Protein 6CBN (pdb70)

Secondary structure (DSSP, 8-state):
--B-S-----B-TTSPBP-EEEEEBTEEEETTS-EEEESSHHHHT-SS-BT-HHHHHHHHHHHTTTT--TTSB-HHHHHHHHHHHHHH-SSEEEEESSHHHHHHHHHHHHHHHHT--EEEEES---S-GGG---SSTTS--TTSEEE-TT-HHHHHHHTTSGGGEEEEEE---TTTS-HHHHHHHHHHHHHHT-EEEEEETTTTTTSSSS-TTTTTT--SEEEE-TTSSTT-S-EEEEE-HHHHGGGGG---TTTT-HHHHHHHHHHHHHHHTTHHHHHHHHHHHHHHHHHHHHHHHTT--EEEEE-SSSEEEEESSHHHHHHHHHHHHHTTEE--TTS-B---TT--HHHHHHHHHHHHHHHHHTGGGTTPPPP-HHHHHHHHHHHHSSPPP----HHHHHHHHHHH-/--B-S-----B-TTSPBPBEEEEEBTEEEETTS-EEEESSHHHHT-SS-BT-HHHHHHHHHHHTTSS--TTS--HHHHHHHHHHHHHH-SSEEEEESSHHHHHHHHHHHHHHHHT--EEEEES---S-GGGSPPSSTTS--TTSEEE-TT-HHHHHHHTSSGGGEEEEEE---TTTS-HHHHHHHHHHHHHHT-EEEEEETTTTTTSSSS-TTTTTT--SEEEE-TTSSTT-S-EEEEE-HHHHGGGGG---TTTT-HHHHHHHHHHHHHHHTTHHHHHHHHHHHHHHHHHHHHHHHTT--EEEEE-SSSEEEEESSHHHHHHHHHHHHHHTEE--TTS-B---TT--HHHHHHHHHHHHHHHHHTGGGTTPPPP-HHHHHHHHHHHHSSPPP----HHHHHHHHHHH-

Organism: Streptomyces fradiae (NCBI:txid1906)

Nearest PDB structures (foldseek):
  6cbn-assembly1_B  TM=1.002E+00  e=9.589E-81  Streptomyces fradiae
  5z8k-assembly1_A  TM=9.926E-01  e=1.689E-56  Micromonospora echinospora
  9au3-assembly1_A  TM=9.387E-01  e=2.713E-37  Micromonospora echinospora
  3fqa-assembly1_B  TM=8.812E-01  e=1.938E-21  Synechococcus elongatus PCC 6301
  6kfr-assembly1_B  TM=8.622E-01  e=2.050E-21  Bacillus subtilis

B-factor: mean 15.84, std 9.08, range [4.84, 74.74]

InterPro domains:
  IPR005814 Aminotransferase class-III [PF00202] (17-131)
  IPR005814 Aminotransferase class-III [PF00202] (166-342)
  IPR015421 Pyridoxal phosphate-dependent transferase, major domain [G3DSA:3.40.640.10] (58-278)
  IPR015422 Pyridoxal phosphate-dependent transferase, small domain [G3DSA:3.90.1150.10] (28-327)
  IPR015424 Pyridoxal phosphate-dependent transferase [SSF53383] (21-371)

Structure (mmCIF, N/CA/C/O backbone):
data_6CBN
#
_entry.id   6CBN
#
_cell.length_a   59.255
_cell.length_b   109.576
_cell.length_c   70.443
_cell.angle_alpha   90.00
_cell.angle_beta   110.50
_cell.angle_gamma   90.00
#
_symmetry.space_group_name_H-M   'P 1 21 1'
#
loop_
_entity.id
_entity.type
_entity.pdbx_description
1 polymer 'Neamine transaminase NeoN'
2 non-polymer '(1R,2R,3S,4R,6S)-4,6-diamino-2-[(3-O-{2-amino-2,6-dideoxy-6-[({3-hydroxy-2-methyl-5-[(phosphonooxy)methyl]pyridin-4-yl}methyl)amino]-alpha-D-glucopyranosyl}-beta-D-ribofuranosyl)oxy]-3-hydroxycyclohexyl 2,6-diamino-2,6-dideoxy-alpha-D-glucopyranoside'
3 non-polymer 1,2-ETHANEDIOL
4 water water
#
loop_
_atom_site.group_PDB
_atom_site.id
_atom_site.type_symbol
_atom_site.label_atom_id
_atom_site.label_alt_id
_atom_site.label_comp_id
_atom_site.label_asym_id
_atom_site.label_entity_id
_atom_site.label_seq_id
_atom_site.pdbx_PDB_ins_code
_atom_site.Cartn_x
_atom_site.Cartn_y
_atom_site.Cartn_z
_atom_site.occupancy
_atom_site.B_iso_or_equiv
_atom_site.auth_seq_id
_atom_site.auth_comp_id
_atom_site.auth_asym_id
_atom_site.auth_atom_id
_atom_site.pdbx_PDB_model_num
ATOM 1 N N . SER A 1 28 ? 16.585 40.400 25.414 1.00 33.30 6 SER A N 1
ATOM 2 C CA . SER A 1 28 ? 15.214 40.623 24.884 1.00 32.46 6 SER A CA 1
ATOM 3 C C . SER A 1 28 ? 15.121 40.115 23.433 1.00 23.02 6 SER A C 1
ATOM 4 O O . SER A 1 28 ? 14.382 40.673 22.613 1.00 26.85 6 SER A O 1
ATOM 7 N N . LEU A 1 29 ? 15.868 39.062 23.115 1.00 18.81 7 LEU A N 1
ATOM 8 C CA . LEU A 1 29 ? 15.511 38.256 21.947 1.00 14.90 7 LEU A CA 1
ATOM 9 C C . LEU A 1 29 ? 14.251 37.453 22.237 1.00 13.01 7 LEU A C 1
ATOM 10 O O . LEU A 1 29 ? 13.555 37.075 21.307 1.00 10.99 7 LEU A O 1
ATOM 15 N N . LEU A 1 30 ? 13.973 37.160 23.494 1.00 12.18 8 LEU A N 1
ATOM 16 C CA . LEU A 1 30 ? 12.909 36.186 23.782 1.00 10.04 8 LEU A CA 1
ATOM 17 C C . LEU A 1 30 ? 11.532 36.806 23.584 1.00 9.83 8 LEU A C 1
ATOM 18 O O . LEU A 1 30 ? 11.250 37.837 24.164 1.00 10.96 8 LEU A O 1
ATOM 23 N N . ALA A 1 31 ? 10.690 36.185 22.732 1.00 10.33 9 ALA A N 1
ATOM 24 C CA . ALA A 1 31 ? 9.364 36.687 22.414 1.00 11.56 9 ALA A CA 1
ATOM 25 C C . ALA A 1 31 ? 8.326 36.350 23.481 1.00 9.81 9 ALA A C 1
ATOM 26 O O . ALA A 1 31 ? 7.271 37.000 23.563 1.00 10.97 9 ALA A O 1
ATOM 28 N N . GLU A 1 32 ? 8.630 35.306 24.240 1.00 9.91 10 GLU A N 1
ATOM 29 C CA . GLU A 1 32 ? 7.761 34.787 25.304 1.00 8.68 10 GLU A CA 1
ATOM 30 C C . GLU A 1 32 ? 8.076 35.494 26.610 1.00 10.70 10 GLU A C 1
ATOM 31 O O . GLU A 1 32 ? 9.109 36.160 26.730 1.00 10.69 10 GLU A O 1
ATOM 37 N N . PHE A 1 33 ? 7.196 35.326 27.588 1.00 9.39 11 PHE A N 1
ATOM 38 C CA . PHE A 1 33 ? 7.474 35.773 28.951 1.00 10.59 11 PHE A CA 1
ATOM 39 C C . PHE A 1 33 ? 7.303 34.616 29.912 1.00 9.19 11 PHE A C 1
ATOM 40 O O . PHE A 1 33 ? 6.227 34.381 30.474 1.00 11.61 11 PHE A O 1
ATOM 48 N N . PRO A 1 34 ? 8.349 33.830 30.059 1.00 8.74 12 PRO A N 1
ATOM 49 C CA . PRO A 1 34 ? 8.252 32.639 30.863 1.00 9.22 12 PRO A CA 1
ATOM 50 C C . PRO A 1 34 ? 8.077 32.968 32.340 1.00 10.54 12 PRO A C 1
ATOM 51 O O . PRO A 1 34 ? 8.739 33.866 32.880 1.00 11.77 12 PRO A O 1
ATOM 55 N N . THR A 1 35 ? 7.254 32.201 33.022 1.00 10.15 13 THR A N 1
ATOM 56 C CA . THR A 1 35 ? 7.219 32.299 34.479 1.00 11.29 13 THR A CA 1
ATOM 57 C C . THR A 1 35 ? 8.489 31.687 35.065 1.00 10.40 13 THR A C 1
ATOM 58 O O . THR A 1 35 ? 8.850 30.537 34.801 1.00 10.73 13 THR A O 1
ATOM 62 N N . CYS A 1 36 ? 9.201 32.456 35.880 1.00 11.31 14 CYS A N 1
ATOM 63 C CA . CYS A 1 36 ? 10.440 31.967 36.456 1.00 11.65 14 CYS A CA 1
ATOM 64 C C . CYS A 1 36 ? 10.837 32.895 37.599 1.00 10.17 14 CYS A C 1
ATOM 65 O O . CYS A 1 36 ? 10.323 34.005 37.700 1.00 11.17 14 CYS A O 1
ATOM 68 N N . PRO A 1 37 ? 11.796 32.427 38.405 1.00 11.39 15 PRO A N 1
ATOM 69 C CA . PRO A 1 37 ? 12.269 33.324 39.459 1.00 11.35 15 PRO A CA 1
ATOM 70 C C . PRO A 1 37 ? 12.901 34.565 38.845 1.00 11.43 15 PRO A C 1
ATOM 71 O O . PRO A 1 37 ? 13.761 34.446 37.955 1.00 12.37 15 PRO A O 1
ATOM 75 N N . ARG A 1 38 ? 12.485 35.717 39.338 1.00 11.93 16 ARG A N 1
ATOM 76 C CA . ARG A 1 38 ? 12.943 37.006 38.861 1.00 12.24 16 ARG A CA 1
ATOM 77 C C . ARG A 1 38 ? 13.371 37.921 40.017 1.00 16.75 16 ARG A C 1
ATOM 78 O O . ARG A 1 38 ? 12.849 37.830 41.131 1.00 14.84 16 ARG A O 1
ATOM 86 N N . ASP A 1 39 ? 14.376 38.754 39.758 1.00 15.64 17 ASP A N 1
ATOM 87 C CA . ASP A 1 39 ? 14.872 39.682 40.778 1.00 17.39 17 ASP A CA 1
ATOM 88 C C . ASP A 1 39 ? 14.032 40.934 40.868 1.00 20.52 17 ASP A C 1
ATOM 89 O O . ASP A 1 39 ? 12.985 41.042 40.252 1.00 20.17 17 ASP A O 1
ATOM 94 N N . GLU A 1 40 ? 14.488 41.886 41.680 1.00 26.71 18 GLU A N 1
ATOM 95 C CA . GLU A 1 40 ? 13.747 43.103 41.939 1.00 30.29 18 GLU A CA 1
ATOM 96 C C . GLU A 1 40 ? 13.606 44.016 40.724 1.00 27.89 18 GLU A C 1
ATOM 97 O O . GLU A 1 40 ? 12.714 44.859 40.665 1.00 29.87 18 GLU A O 1
ATOM 103 N N . LYS A 1 41 ? 14.439 43.825 39.710 1.00 27.04 19 LYS A N 1
ATOM 104 C CA . LYS A 1 41 ? 14.216 44.523 38.439 1.00 25.04 19 LYS A CA 1
ATOM 105 C C . LYS A 1 41 ? 13.447 43.675 37.398 1.00 23.04 19 LYS A C 1
ATOM 106 O O . LYS A 1 41 ? 13.292 44.052 36.233 1.00 20.92 19 LYS A O 1
ATOM 112 N N . ASP A 1 42 ? 12.917 42.549 37.860 1.00 22.37 20 ASP A N 1
ATOM 113 C CA . ASP A 1 42 ? 12.131 41.637 37.012 1.00 22.06 20 ASP A CA 1
ATOM 114 C C . ASP A 1 42 ? 12.984 40.908 35.984 1.00 19.54 20 ASP A C 1
ATOM 115 O O . ASP A 1 42 ? 12.455 40.322 35.024 1.00 21.58 20 ASP A O 1
ATOM 120 N N . ARG A 1 43 ? 14.286 40.894 36.223 1.00 17.47 21 ARG A N 1
ATOM 121 C CA . ARG A 1 43 ? 15.229 40.078 35.465 1.00 19.31 21 ARG A CA 1
ATOM 122 C C . ARG A 1 43 ? 15.261 38.631 35.944 1.00 16.80 21 ARG A C 1
ATOM 123 O O . ARG A 1 43 ? 15.403 38.369 37.137 1.00 14.79 21 ARG A O 1
ATOM 131 N N . PRO A 1 44 ? 15.203 37.663 35.013 1.00 15.46 22 PRO A N 1
ATOM 132 C CA . PRO A 1 44 ? 15.281 36.296 35.469 1.00 13.07 22 PRO A CA 1
ATOM 133 C C . PRO A 1 44 ? 16.561 36.040 36.275 1.00 13.18 22 PRO A C 1
ATOM 134 O O . PRO A 1 44 ? 17.655 36.509 35.892 1.00 15.77 22 PRO A O 1
ATOM 138 N N . ARG A 1 45 ? 16.423 35.313 37.374 1.00 11.46 23 ARG A N 1
ATOM 139 C CA . ARG A 1 45 ? 17.576 34.803 38.108 1.00 12.67 23 ARG A CA 1
ATOM 140 C C . ARG A 1 45 ? 18.227 33.721 37.272 1.00 13.48 23 ARG A C 1
ATOM 141 O O . ARG A 1 45 ? 17.565 32.846 36.696 1.00 12.34 23 ARG A O 1
ATOM 149 N N . VAL A 1 46 ? 19.553 33.734 37.215 1.00 12.85 24 VAL A N 1
ATOM 150 C CA . VAL A 1 46 ? 20.268 32.760 36.399 1.00 13.14 24 VAL A CA 1
ATOM 151 C C . VAL A 1 46 ? 20.907 31.719 37.285 1.00 15.89 24 VAL A C 1
ATOM 152 O O . VAL A 1 46 ? 21.763 32.047 38.123 1.00 18.04 24 VAL A O 1
ATOM 156 N N . PHE A 1 47 ? 20.496 30.469 37.131 1.00 12.32 25 PHE A N 1
ATOM 157 C CA . PHE A 1 47 ? 20.918 29.376 38.005 1.00 13.51 25 PHE A CA 1
ATOM 158 C C . PHE A 1 47 ? 21.883 28.552 37.175 1.00 15.98 25 PHE A C 1
ATOM 159 O O . PHE A 1 47 ? 21.635 28.292 35.986 1.00 17.96 25 PHE A O 1
ATOM 167 N N . THR A 1 48 ? 23.016 28.180 37.775 1.00 13.18 26 THR A N 1
ATOM 168 C CA . THR A 1 48 ? 24.040 27.400 37.086 1.00 14.07 26 THR A CA 1
ATOM 169 C C . THR A 1 48 ? 23.940 25.908 37.324 1.00 14.75 26 THR A C 1
ATOM 170 O O . THR A 1 48 ? 24.406 25.109 36.508 1.00 16.15 26 THR A O 1
ATOM 174 N N . ALA A 1 49 ? 23.358 25.495 38.454 1.00 12.62 27 ALA A N 1
ATOM 175 C CA . ALA A 1 49 ? 23.387 24.127 38.873 1.00 14.48 27 ALA A CA 1
ATOM 176 C C . ALA A 1 49 ? 22.368 23.927 40.010 1.00 13.06 27 ALA A C 1
ATOM 177 O O . ALA A 1 49 ? 21.937 24.911 40.651 1.00 13.58 27 ALA A O 1
ATOM 179 N N . ALA A 1 50 ? 21.991 22.674 40.199 1.00 14.55 28 ALA A N 1
ATOM 180 C CA . ALA A 1 50 ? 21.103 22.278 41.284 1.00 14.69 28 ALA A CA 1
ATOM 181 C C . ALA A 1 50 ? 21.398 20.862 41.748 1.00 15.06 28 ALA A C 1
ATOM 182 O O . ALA A 1 50 ? 21.977 20.054 41.047 1.00 19.54 28 ALA A O 1
ATOM 184 N N . SER A 1 51 ? 21.026 20.577 42.976 1.00 14.25 29 SER A N 1
ATOM 185 C CA . SER A 1 51 ? 21.323 19.292 43.555 1.00 17.04 29 SER A CA 1
ATOM 186 C C . SER A 1 51 ? 20.300 19.103 44.662 1.00 16.07 29 SER A C 1
ATOM 187 O O . SER A 1 51 ? 20.292 19.843 45.649 1.00 16.76 29 SER A O 1
ATOM 190 N N . GLY A 1 52 ? 19.381 18.173 44.471 1.00 13.78 30 GLY A N 1
ATOM 191 C CA . GLY A 1 52 ? 18.343 17.948 45.477 1.00 13.41 30 GLY A CA 1
ATOM 192 C C . GLY A 1 52 ? 17.453 19.135 45.719 1.00 14.76 30 GLY A C 1
ATOM 193 O O . GLY A 1 52 ? 16.701 19.537 44.821 1.00 13.06 30 GLY A O 1
ATOM 194 N N . ALA A 1 53 ? 17.529 19.730 46.910 1.00 13.45 31 ALA A N 1
ATOM 195 C CA . ALA A 1 53 ? 16.756 20.900 47.243 1.00 12.51 31 ALA A CA 1
ATOM 196 C C . ALA A 1 53 ? 17.489 22.212 47.020 1.00 11.84 31 ALA A C 1
ATOM 197 O O . ALA A 1 53 ? 16.918 23.271 47.218 1.00 13.76 31 ALA A O 1
ATOM 199 N N . TRP A 1 54 ? 18.749 22.145 46.580 1.00 15.21 32 TRP A N 1
ATOM 200 C CA . TRP A 1 54 ? 19.562 23.342 46.489 1.00 13.76 32 TRP A CA 1
ATOM 201 C C . TRP A 1 54 ? 19.809 23.829 45.063 1.00 14.20 32 TRP A C 1
ATOM 202 O O . TRP A 1 54 ? 19.972 23.005 44.149 1.00 15.40 32 TRP A O 1
ATOM 213 N N . LEU A 1 55 ? 19.894 25.141 44.928 1.00 12.85 33 LEU A N 1
ATOM 214 C CA . LEU A 1 55 ? 20.273 25.793 43.666 1.00 14.77 33 LEU A CA 1
ATOM 215 C C . LEU A 1 55 ? 21.518 26.636 43.872 1.00 16.09 33 LEU A C 1
ATOM 216 O O . LEU A 1 55 ? 21.713 27.202 44.948 1.00 14.84 33 LEU A O 1
ATOM 221 N N . THR A 1 56 ? 22.301 26.782 42.803 1.00 14.48 34 THR A N 1
ATOM 222 C CA . THR A 1 56 ? 23.389 27.742 42.773 1.00 15.86 34 THR A CA 1
ATOM 223 C C . THR A 1 56 ? 23.080 28.799 41.739 1.00 12.81 34 THR A C 1
ATOM 224 O O . THR A 1 56 ? 22.822 28.448 40.581 1.00 16.02 34 THR A O 1
ATOM 228 N N . ASP A 1 57 ? 23.066 30.070 42.112 1.00 13.92 35 ASP A N 1
ATOM 229 C CA . ASP A 1 57 ? 22.946 31.129 41.121 1.00 15.27 35 ASP A CA 1
ATOM 230 C C . ASP A 1 57 ? 24.287 31.633 40.575 1.00 15.93 35 ASP A C 1
ATOM 231 O O . ASP A 1 57 ? 25.352 31.165 40.997 1.00 16.57 35 ASP A O 1
ATOM 236 N N . GLU A 1 58 ? 24.194 32.490 39.562 1.00 15.37 36 GLU A N 1
ATOM 237 C CA . GLU A 1 58 ? 25.369 32.940 38.822 1.00 17.89 36 GLU A CA 1
ATOM 238 C C . GLU A 1 58 ? 26.298 33.748 39.707 1.00 21.27 36 GLU A C 1
ATOM 239 O O . GLU A 1 58 ? 27.480 33.814 39.411 1.00 22.92 36 GLU A O 1
ATOM 245 N N . SER A 1 59 ? 25.765 34.355 40.763 1.00 20.14 37 SER A N 1
ATOM 246 C CA A SER A 1 59 ? 26.551 35.111 41.751 0.50 22.49 37 SER A CA 1
ATOM 247 C CA B SER A 1 59 ? 26.604 35.114 41.701 0.50 19.80 37 SER A CA 1
ATOM 248 C C . SER A 1 59 ? 27.267 34.193 42.736 1.00 20.78 37 SER A C 1
ATOM 249 O O . SER A 1 59 ? 28.078 34.644 43.544 1.00 25.93 37 SER A O 1
ATOM 254 N N . GLY A 1 60 ? 26.962 32.910 42.719 1.00 17.20 38 GLY A N 1
ATOM 255 C CA . GLY A 1 60 ? 27.433 31.975 43.731 1.00 16.25 38 GLY A CA 1
ATOM 256 C C . GLY A 1 60 ? 26.570 31.789 44.979 1.00 16.64 38 GLY A C 1
ATOM 257 O O . GLY A 1 60 ? 26.902 30.989 45.857 1.00 19.76 38 GLY A O 1
ATOM 258 N N . PHE A 1 61 ? 25.463 32.516 45.023 1.00 16.73 39 PHE A N 1
ATOM 259 C CA . PHE A 1 61 ? 24.489 32.440 46.098 1.00 19.70 39 PHE A CA 1
ATOM 260 C C . PHE A 1 61 ? 23.737 31.113 46.035 1.00 20.64 39 PHE A C 1
ATOM 261 O O . PHE A 1 61 ? 23.383 30.636 44.941 1.00 18.61 39 PHE A O 1
ATOM 269 N N . ARG A 1 62 ? 23.555 30.496 47.197 1.00 20.89 40 ARG A N 1
ATOM 270 C CA . ARG A 1 62 ? 22.990 29.161 47.315 1.00 22.77 40 ARG A CA 1
ATOM 271 C C . ARG A 1 62 ? 21.579 29.261 47.885 1.00 20.68 40 ARG A C 1
ATOM 272 O O . ARG A 1 62 ? 21.352 29.885 48.912 1.00 20.33 40 ARG A O 1
ATOM 280 N N . TRP A 1 63 ? 20.630 28.589 47.241 1.00 15.41 41 TRP A N 1
ATOM 281 C CA . TRP A 1 63 ? 19.206 28.732 47.558 1.00 14.47 41 TRP A CA 1
ATOM 282 C C . TRP A 1 63 ? 18.627 27.373 47.906 1.00 12.14 41 TRP A C 1
ATOM 283 O O . TRP A 1 63 ? 18.997 26.369 47.339 1.00 12.51 41 TRP A O 1
ATOM 294 N N . ILE A 1 64 ? 17.657 27.378 48.820 1.00 12.11 42 ILE A N 1
ATOM 295 C CA . ILE A 1 64 ? 16.778 26.237 49.002 1.00 13.73 42 ILE A CA 1
ATOM 296 C C . ILE A 1 64 ? 15.491 26.505 48.214 1.00 11.32 42 ILE A C 1
ATOM 297 O O . ILE A 1 64 ? 14.851 27.540 48.373 1.00 12.85 42 ILE A O 1
ATOM 302 N N . ASP A 1 65 ? 15.197 25.548 47.339 1.00 12.01 43 ASP A N 1
ATOM 303 C CA . ASP A 1 65 ? 14.103 25.643 46.357 1.00 12.78 43 ASP A CA 1
ATOM 304 C C . ASP A 1 65 ? 12.774 25.076 46.879 1.00 8.85 43 ASP A C 1
ATOM 305 O O . ASP A 1 65 ? 12.646 23.865 47.130 1.00 12.97 43 ASP A O 1
ATOM 310 N N . PHE A 1 66 ? 11.807 25.975 46.989 1.00 11.12 44 PHE A N 1
ATOM 311 C CA . PHE A 1 66 ? 10.376 25.665 47.255 1.00 10.67 44 PHE A CA 1
ATOM 312 C C . PHE A 1 66 ? 9.520 25.805 45.986 1.00 12.88 44 PHE A C 1
ATOM 313 O O . PHE A 1 66 ? 8.299 25.553 46.012 1.00 11.73 44 PHE A O 1
ATOM 321 N N . ASP A 1 67 ? 10.143 26.243 44.887 1.00 11.44 45 ASP A N 1
ATOM 322 C CA . ASP A 1 67 ? 9.435 26.498 43.613 1.00 11.74 45 ASP A CA 1
ATOM 323 C C . ASP A 1 67 ? 9.474 25.200 42.821 1.00 10.20 45 ASP A C 1
ATOM 324 O O . ASP A 1 67 ? 8.428 24.627 42.544 1.00 10.31 45 ASP A O 1
ATOM 329 N N . ASN A 1 68 ? 10.659 24.646 42.571 1.00 8.49 46 ASN A N 1
ATOM 330 C CA . ASN A 1 68 ? 10.787 23.293 42.064 1.00 9.16 46 ASN A CA 1
ATOM 331 C C . ASN A 1 68 ? 10.103 23.156 40.715 1.00 10.60 46 ASN A C 1
ATOM 332 O O . ASN A 1 68 ? 9.342 22.211 40.486 1.00 9.89 46 ASN A O 1
ATOM 337 N N . ALA A 1 69 ? 10.445 24.079 39.824 1.00 9.96 47 ALA A N 1
ATOM 338 C CA . ALA A 1 69 ? 9.773 24.186 38.505 1.00 11.19 47 ALA A CA 1
ATOM 339 C C . ALA A 1 69 ? 8.260 24.078 38.689 1.00 11.70 47 ALA A C 1
ATOM 340 O O . ALA A 1 69 ? 7.543 23.245 38.055 1.00 11.28 47 ALA A O 1
ATOM 342 N N . ARG A 1 70 ? 7.787 24.927 39.582 1.00 12.82 48 ARG A N 1
ATOM 343 C CA . ARG A 1 70 ? 6.364 25.062 39.889 1.00 15.03 48 ARG A CA 1
ATOM 344 C C . ARG A 1 70 ? 5.730 23.748 40.310 1.00 13.73 48 ARG A C 1
ATOM 345 O O . ARG A 1 70 ? 4.561 23.494 39.988 1.00 13.90 48 ARG A O 1
ATOM 353 N N . GLY A 1 71 ? 6.471 22.932 41.047 1.00 11.05 49 GLY A N 1
ATOM 354 C CA . GLY A 1 71 ? 5.942 21.690 41.535 1.00 11.09 49 GLY A CA 1
ATOM 355 C C . GLY A 1 71 ? 6.141 20.481 40.643 1.00 11.30 49 GLY A C 1
ATOM 356 O O . GLY A 1 71 ? 5.605 19.409 40.935 1.00 14.40 49 GLY A O 1
ATOM 357 N N . SER A 1 72 ? 6.897 20.617 39.549 1.00 11.07 50 SER A N 1
ATOM 358 C CA . SER A 1 72 ? 7.220 19.489 38.702 1.00 10.35 50 SER A CA 1
ATOM 359 C C . SER A 1 72 ? 8.506 18.757 39.044 1.00 11.98 50 SER A C 1
ATOM 360 O O . SER A 1 72 ? 8.770 17.687 38.514 1.00 13.96 50 SER A O 1
ATOM 363 N N . ILE A 1 73 ? 9.247 19.242 40.049 1.00 11.99 51 ILE A N 1
ATOM 364 C CA . ILE A 1 73 ? 10.389 18.511 40.577 1.00 12.30 51 ILE A CA 1
ATOM 365 C C . ILE A 1 73 ? 9.971 17.849 41.884 1.00 11.88 51 ILE A C 1
ATOM 366 O O . ILE A 1 73 ? 10.138 18.420 42.985 1.00 13.90 51 ILE A O 1
ATOM 371 N N . LEU A 1 74 ? 9.333 16.691 41.752 1.00 12.38 52 LEU A N 1
ATOM 372 C CA . LEU A 1 74 ? 8.765 16.006 42.918 1.00 12.66 52 LEU A CA 1
ATOM 373 C C . LEU A 1 74 ? 9.885 15.286 43.668 1.00 12.42 52 LEU A C 1
ATOM 374 O O . LEU A 1 74 ? 9.856 15.189 44.905 1.00 14.00 52 LEU A O 1
ATOM 379 N N . LEU A 1 75 ? 10.869 14.787 42.947 1.00 13.33 53 LEU A N 1
ATOM 380 C CA . LEU A 1 75 ? 11.917 13.935 43.517 1.00 13.27 53 LEU A CA 1
ATOM 381 C C . LEU A 1 75 ? 13.140 14.699 43.989 1.00 16.09 53 LEU A C 1
ATOM 382 O O . LEU A 1 75 ? 13.789 14.275 44.955 1.00 18.61 53 LEU A O 1
ATOM 387 N N . GLY A 1 76 ? 13.445 15.821 43.358 1.00 11.98 54 GLY A N 1
ATOM 388 C CA . GLY A 1 76 ? 14.678 16.569 43.626 1.00 12.54 54 GLY A CA 1
ATOM 389 C C . GLY A 1 76 ? 15.467 16.812 42.362 1.00 12.36 54 GLY A C 1
ATOM 390 O O . GLY A 1 76 ? 15.436 16.002 41.441 1.00 12.54 54 GLY A O 1
ATOM 391 N N . HIS A 1 77 ? 16.180 17.931 42.325 1.00 10.99 55 HIS A N 1
ATOM 392 C CA . HIS A 1 77 ? 17.019 18.234 41.146 1.00 11.99 55 HIS A CA 1
ATOM 393 C C . HIS A 1 77 ? 18.143 17.242 40.965 1.00 14.26 55 HIS A C 1
ATOM 394 O O . HIS A 1 77 ? 18.826 16.845 41.922 1.00 14.68 55 HIS A O 1
ATOM 401 N N . GLY A 1 78 ? 18.333 16.765 39.743 1.00 14.57 56 GLY A N 1
ATOM 402 C CA . GLY A 1 78 ? 19.394 15.810 39.484 1.00 15.90 56 GLY A CA 1
ATOM 403 C C . GLY A 1 78 ? 19.221 14.468 40.155 1.00 16.50 56 GLY A C 1
ATOM 404 O O . GLY A 1 78 ? 20.201 13.772 40.408 1.00 20.33 56 GLY A O 1
ATOM 405 N N . ASP A 1 79 ? 17.983 14.071 40.431 1.00 13.62 57 ASP A N 1
ATOM 406 C CA . ASP A 1 79 ? 17.724 12.757 40.997 1.00 14.39 57 ASP A CA 1
ATOM 407 C C . ASP A 1 79 ? 18.606 11.685 40.376 1.00 16.80 57 ASP A C 1
ATOM 408 O O . ASP A 1 79 ? 18.555 11.467 39.169 1.00 15.37 57 ASP A O 1
ATOM 413 N N . PRO A 1 80 ? 19.441 11.008 41.184 1.00 17.79 58 PRO A N 1
ATOM 414 C CA . PRO A 1 80 ? 20.412 10.117 40.557 1.00 17.59 58 PRO A CA 1
ATOM 415 C C . PRO A 1 80 ? 19.850 8.999 39.715 1.00 16.10 58 PRO A C 1
ATOM 416 O O . PRO A 1 80 ? 20.413 8.670 38.665 1.00 17.34 58 PRO A O 1
ATOM 420 N N . VAL A 1 81 ? 18.752 8.383 40.145 1.00 15.14 59 VAL A N 1
ATOM 421 C CA . VAL A 1 81 ? 18.191 7.255 39.435 1.00 15.83 59 VAL A CA 1
ATOM 422 C C . VAL A 1 81 ? 17.573 7.701 38.091 1.00 15.73 59 VAL A C 1
ATOM 423 O O . VAL A 1 81 ? 17.802 7.067 37.062 1.00 15.97 59 VAL A O 1
ATOM 427 N N . VAL A 1 82 ? 16.824 8.804 38.114 1.00 15.72 60 VAL A N 1
ATOM 428 C CA . VAL A 1 82 ? 16.302 9.366 36.866 1.00 13.50 60 VAL A CA 1
ATOM 429 C C . VAL A 1 82 ? 17.508 9.773 36.002 1.00 14.30 60 VAL A C 1
ATOM 430 O O . VAL A 1 82 ? 17.550 9.483 34.803 1.00 13.13 60 VAL A O 1
ATOM 434 N N . ALA A 1 83 ? 18.518 10.423 36.578 1.00 13.41 61 ALA A N 1
ATOM 435 C CA . ALA A 1 83 ? 19.668 10.858 35.768 1.00 13.79 61 ALA A CA 1
ATOM 436 C C . ALA A 1 83 ? 20.368 9.717 35.058 1.00 14.13 61 ALA A C 1
ATOM 437 O O . ALA A 1 83 ? 20.779 9.824 33.900 1.00 14.52 61 ALA A O 1
ATOM 439 N N . GLU A 1 84 ? 20.539 8.610 35.768 1.00 15.16 62 GLU A N 1
ATOM 440 C CA . GLU A 1 84 ? 21.147 7.430 35.188 1.00 17.21 62 GLU A CA 1
ATOM 441 C C . GLU A 1 84 ? 20.339 6.899 34.022 1.00 13.85 62 GLU A C 1
ATOM 442 O O . GLU A 1 84 ? 20.919 6.550 32.993 1.00 15.07 62 GLU A O 1
ATOM 448 N N . ALA A 1 85 ? 19.020 6.850 34.188 1.00 14.11 63 ALA A N 1
ATOM 449 C CA . ALA A 1 85 ? 18.151 6.355 33.120 1.00 14.27 63 ALA A CA 1
ATOM 450 C C . ALA A 1 85 ? 18.169 7.271 31.888 1.00 12.56 63 ALA A C 1
ATOM 451 O O . ALA A 1 85 ? 18.233 6.786 30.758 1.00 11.91 63 ALA A O 1
ATOM 453 N N . VAL A 1 86 ? 18.160 8.572 32.142 1.00 12.40 64 VAL A N 1
ATOM 454 C CA . VAL A 1 86 ? 18.273 9.571 31.079 1.00 11.02 64 VAL A CA 1
ATOM 455 C C . VAL A 1 86 ? 19.586 9.471 30.340 1.00 12.69 64 VAL A C 1
ATOM 456 O O . VAL A 1 86 ? 19.625 9.508 29.107 1.00 11.49 64 VAL A O 1
ATOM 460 N N . ALA A 1 87 ? 20.696 9.367 31.073 1.00 12.01 65 ALA A N 1
ATOM 461 C CA . ALA A 1 87 ? 22.010 9.301 30.429 1.00 12.92 65 ALA A CA 1
ATOM 462 C C . ALA A 1 87 ? 22.104 8.082 29.540 1.00 11.07 65 ALA A C 1
ATOM 463 O O . ALA A 1 87 ? 22.581 8.135 28.401 1.00 14.11 65 ALA A O 1
ATOM 465 N N . ARG A 1 88 ? 21.645 6.958 30.056 1.00 13.38 66 ARG A N 1
ATOM 466 C CA . ARG A 1 88 ? 21.684 5.735 29.298 1.00 14.45 66 ARG A CA 1
ATOM 467 C C . ARG A 1 88 ? 20.837 5.866 28.016 1.00 13.88 66 ARG A C 1
ATOM 468 O O . ARG A 1 88 ? 21.286 5.545 26.920 1.00 13.69 66 ARG A O 1
ATOM 476 N N . ALA A 1 89 ? 19.605 6.350 28.166 1.00 12.46 67 ALA A N 1
ATOM 477 C CA . ALA A 1 89 ? 18.723 6.472 27.008 1.00 11.64 67 ALA A CA 1
ATOM 478 C C . ALA A 1 89 ? 19.286 7.426 25.939 1.00 11.31 67 ALA A C 1
ATOM 479 O O . ALA A 1 89 ? 19.045 7.238 24.747 1.00 10.63 67 ALA A O 1
ATOM 481 N N . ALA A 1 90 ? 20.076 8.418 26.363 1.00 10.00 68 ALA A N 1
ATOM 482 C CA . ALA A 1 90 ? 20.658 9.345 25.425 1.00 9.99 68 ALA A CA 1
ATOM 483 C C . ALA A 1 90 ? 21.682 8.693 24.485 1.00 11.25 68 ALA A C 1
ATOM 484 O O . ALA A 1 90 ? 21.963 9.236 23.422 1.00 12.54 68 ALA A O 1
ATOM 486 N N . THR A 1 91 ? 22.217 7.541 24.875 1.00 11.38 69 THR A N 1
ATOM 487 C CA . THR A 1 91 ? 23.246 6.869 24.088 1.00 14.36 69 THR A CA 1
ATOM 488 C C . THR A 1 91 ? 22.637 5.982 22.997 1.00 12.39 69 THR A C 1
ATOM 489 O O . THR A 1 91 ? 23.370 5.484 22.163 1.00 13.63 69 THR A O 1
ATOM 493 N N . GLY A 1 92 ? 21.321 5.753 23.070 1.00 12.60 70 GLY A N 1
ATOM 494 C CA . GLY A 1 92 ? 20.629 4.861 22.161 1.00 12.28 70 GLY A CA 1
ATOM 495 C C . GLY A 1 92 ? 20.466 3.459 22.683 1.00 13.21 70 GLY A C 1
ATOM 496 O O . GLY A 1 92 ? 19.839 2.646 22.033 1.00 14.89 70 GLY A O 1
ATOM 497 N N . ALA A 1 93 ? 20.970 3.192 23.897 1.00 12.93 71 ALA A N 1
ATOM 498 C CA . ALA A 1 93 ? 20.890 1.838 24.446 1.00 14.51 71 ALA A CA 1
ATOM 499 C C . ALA A 1 93 ? 19.494 1.356 24.817 1.00 13.68 71 ALA A C 1
ATOM 500 O O . ALA A 1 93 ? 19.276 0.152 24.997 1.00 15.78 71 ALA A O 1
ATOM 502 N N . ASP A 1 94 ? 18.505 2.252 24.911 1.00 12.88 72 ASP A N 1
ATOM 503 C CA . ASP A 1 94 ? 17.137 1.884 25.293 1.00 16.03 72 ASP A CA 1
ATOM 504 C C . ASP A 1 94 ? 16.121 2.075 24.170 1.00 17.40 72 ASP A C 1
ATOM 505 O O . ASP A 1 94 ? 14.916 2.036 24.388 1.00 21.85 72 ASP A O 1
ATOM 510 N N . GLY A 1 95 ? 16.604 2.236 22.970 1.00 15.72 73 GLY A N 1
ATOM 511 C CA . GLY A 1 95 ? 15.687 2.485 21.873 1.00 16.55 73 GLY A CA 1
ATOM 512 C C . GLY A 1 95 ? 15.962 3.799 21.212 1.00 13.36 73 GLY A C 1
ATOM 513 O O . GLY A 1 95 ? 16.943 4.493 21.496 1.00 12.90 73 GLY A O 1
ATOM 514 N N . THR A 1 96 ? 15.071 4.135 20.280 1.00 12.57 74 THR A N 1
ATOM 515 C CA . THR A 1 96 ? 15.340 5.167 19.302 1.00 12.44 74 THR A CA 1
ATOM 516 C C . THR A 1 96 ? 14.127 6.065 19.167 1.00 10.61 74 THR A C 1
ATOM 517 O O . THR A 1 96 ? 12.982 5.632 19.333 1.00 10.18 74 THR A O 1
ATOM 521 N N . ALA A 1 97 ? 14.381 7.318 18.837 1.00 11.29 75 ALA A N 1
ATOM 522 C CA . ALA A 1 97 ? 13.298 8.233 18.489 1.00 10.63 75 ALA A CA 1
ATOM 523 C C . ALA A 1 97 ? 12.578 7.856 17.198 1.00 8.55 75 ALA A C 1
ATOM 524 O O . ALA A 1 97 ? 11.489 8.349 16.940 1.00 9.92 75 ALA A O 1
ATOM 526 N N . THR A 1 98 ? 13.133 6.942 16.412 1.00 8.44 76 THR A N 1
ATOM 527 C CA . THR A 1 98 ? 12.476 6.542 15.188 1.00 8.49 76 THR A CA 1
ATOM 528 C C . THR A 1 98 ? 11.194 5.723 15.446 1.00 9.85 76 THR A C 1
ATOM 529 O O . THR A 1 98 ? 10.257 5.796 14.636 1.00 9.31 76 THR A O 1
ATOM 533 N N . GLY A 1 99 ? 11.078 4.998 16.558 1.00 8.34 77 GLY A N 1
ATOM 534 C CA . GLY A 1 99 ? 9.829 4.274 16.742 1.00 9.53 77 GLY A CA 1
ATOM 535 C C . GLY A 1 99 ? 9.735 3.575 18.083 1.00 10.39 77 GLY A C 1
ATOM 536 O O . GLY A 1 99 ? 10.436 3.905 19.025 1.00 8.96 77 GLY A O 1
ATOM 537 N N . TRP A 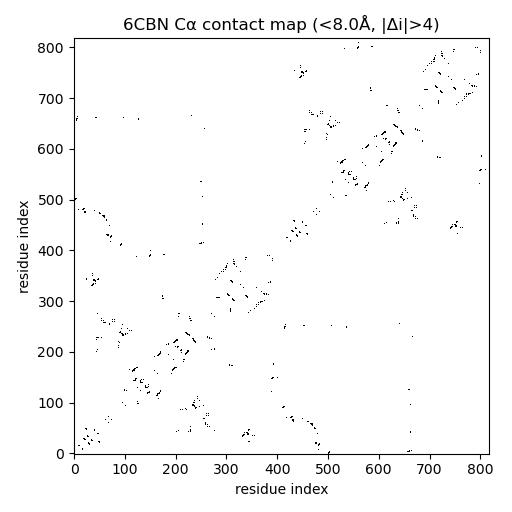1 100 ? 8.828 2.606 18.139 1.00 10.30 78 TRP A N 1
ATOM 538 C CA . TRP A 1 100 ? 8.349 2.053 19.398 1.00 10.30 78 TRP A CA 1
ATOM 539 C C . TRP A 1 100 ? 9.479 1.379 20.162 1.00 10.52 78 TRP A C 1
ATOM 540 O O . TRP A 1 100 ? 10.386 0.799 19.575 1.00 10.47 78 TRP A O 1
ATOM 551 N N . SER A 1 101 ? 9.367 1.458 21.486 1.00 11.01 79 SER A N 1
ATOM 552 C CA . SER A 1 101 ? 10.248 0.730 22.396 1.00 13.27 79 SER A CA 1
ATOM 553 C C . SER A 1 101 ? 9.401 0.247 23.540 1.00 13.02 79 SER A C 1
ATOM 554 O O . SER A 1 101 ? 8.304 0.738 23.759 1.00 10.93 79 SER A O 1
ATOM 557 N N . ARG A 1 102 ? 9.896 -0.747 24.265 1.00 13.56 80 ARG A N 1
ATOM 558 C CA . ARG A 1 102 ? 9.075 -1.302 25.343 1.00 15.84 80 ARG A CA 1
ATOM 559 C C . ARG A 1 102 ? 8.866 -0.312 26.472 1.00 13.80 80 ARG A C 1
ATOM 560 O O . ARG A 1 102 ? 7.908 -0.444 27.217 1.00 14.08 80 ARG A O 1
ATOM 568 N N . ARG A 1 103 ? 9.689 0.732 26.565 1.00 12.94 81 ARG A N 1
ATOM 569 C CA . ARG A 1 103 ? 9.394 1.769 27.532 1.00 14.46 81 ARG A CA 1
ATOM 570 C C . ARG A 1 103 ? 8.104 2.520 27.257 1.00 12.40 81 ARG A C 1
ATOM 571 O O . ARG A 1 103 ? 7.502 3.034 28.176 1.00 14.07 81 ARG A O 1
ATOM 579 N N . VAL A 1 104 ? 7.676 2.565 25.992 1.00 11.14 82 VAL A N 1
ATOM 580 C CA . VAL A 1 104 ? 6.363 3.148 25.698 1.00 10.82 82 VAL A CA 1
ATOM 581 C C . VAL A 1 104 ? 5.280 2.381 26.448 1.00 11.16 82 VAL A C 1
ATOM 582 O O . VAL A 1 104 ? 4.416 2.949 27.108 1.00 11.13 82 VAL A O 1
ATOM 586 N N . ASP A 1 105 ? 5.345 1.060 26.325 1.00 13.02 83 ASP A N 1
ATOM 587 C CA . ASP A 1 105 ? 4.368 0.215 27.002 1.00 13.92 83 ASP A CA 1
ATOM 588 C C . ASP A 1 105 ? 4.418 0.393 28.502 1.00 12.49 83 ASP A C 1
ATOM 589 O O . ASP A 1 105 ? 3.374 0.484 29.135 1.00 12.60 83 ASP A O 1
ATOM 594 N N . ALA A 1 106 ? 5.629 0.528 29.034 1.00 12.51 84 ALA A N 1
ATOM 595 C CA . ALA A 1 106 ? 5.829 0.623 30.469 1.00 14.53 84 ALA A CA 1
ATOM 596 C C . ALA A 1 106 ? 5.201 1.921 30.980 1.00 14.13 84 ALA A C 1
ATOM 597 O O . ALA A 1 106 ? 4.483 1.924 31.970 1.00 14.64 84 ALA A O 1
ATOM 599 N N . VAL A 1 107 ? 5.398 3.019 30.260 1.00 12.48 85 VAL A N 1
ATOM 600 C CA . VAL A 1 107 ? 4.857 4.295 30.717 1.00 12.40 85 VAL A CA 1
ATOM 601 C C . VAL A 1 107 ? 3.325 4.291 30.650 1.00 11.45 85 VAL A C 1
ATOM 602 O O . VAL A 1 107 ? 2.659 4.712 31.591 1.00 10.83 85 VAL A O 1
ATOM 606 N N . LEU A 1 108 ? 2.782 3.814 29.525 1.00 11.37 86 LEU A N 1
ATOM 607 C CA . LEU A 1 108 ? 1.338 3.728 29.395 1.00 10.67 86 LEU A CA 1
ATOM 608 C C . LEU A 1 108 ? 0.721 2.855 30.468 1.00 11.61 86 LEU A C 1
ATOM 609 O O . LEU A 1 108 ? -0.284 3.237 31.074 1.00 11.86 86 LEU A O 1
ATOM 614 N N . GLU A 1 109 ? 1.323 1.686 30.693 1.00 12.88 87 GLU A N 1
ATOM 615 C CA . GLU A 1 109 ? 0.807 0.772 31.699 1.00 13.82 87 GLU A CA 1
ATOM 616 C C . GLU A 1 109 ? 0.880 1.349 33.101 1.00 13.94 87 GLU A C 1
ATOM 617 O O . GLU A 1 109 ? -0.072 1.202 33.862 1.00 14.43 87 GLU A O 1
ATOM 623 N N . ARG A 1 110 ? 1.973 2.029 33.448 1.00 11.83 88 ARG A N 1
ATOM 624 C CA . ARG A 1 110 ? 2.088 2.684 34.756 1.00 12.75 88 ARG A CA 1
ATOM 625 C C . ARG A 1 110 ? 1.028 3.752 34.941 1.00 13.40 88 ARG A C 1
ATOM 626 O O . ARG A 1 110 ? 0.328 3.792 35.959 1.00 13.30 88 ARG A O 1
ATOM 634 N N . LEU A 1 111 ? 0.829 4.589 33.922 1.00 12.30 89 LEU A N 1
ATOM 635 C CA . LEU A 1 111 ? -0.170 5.627 34.064 1.00 10.87 89 LEU A CA 1
ATOM 636 C C . LEU A 1 111 ? -1.575 5.048 34.218 1.00 11.26 89 LEU A C 1
ATOM 637 O O . LEU A 1 111 ? -2.393 5.545 34.986 1.00 11.78 89 LEU A O 1
ATOM 642 N N . HIS A 1 112 ? -1.871 4.025 33.439 1.00 12.52 90 HIS A N 1
ATOM 643 C CA . HIS A 1 112 ? -3.174 3.368 33.512 1.00 13.34 90 HIS A CA 1
ATOM 644 C C . HIS A 1 112 ? -3.450 2.751 34.874 1.00 12.94 90 HIS A C 1
ATOM 645 O O . HIS A 1 112 ? -4.546 2.912 35.439 1.00 14.76 90 HIS A O 1
ATOM 652 N N . ALA A 1 113 ? -2.443 2.089 35.411 1.00 13.37 91 ALA A N 1
ATOM 653 C CA . ALA A 1 113 ? -2.552 1.526 36.757 1.00 14.21 91 ALA A CA 1
ATOM 654 C C . ALA A 1 113 ? -2.781 2.596 37.807 1.00 15.68 91 ALA A C 1
ATOM 655 O O . ALA A 1 113 ? -3.596 2.394 38.715 1.00 17.35 91 ALA A O 1
ATOM 657 N N . LEU A 1 114 ? -2.079 3.732 37.718 1.00 12.47 92 LEU A N 1
ATOM 658 C CA . LEU A 1 114 ? -2.173 4.761 38.729 1.00 12.74 92 LEU A CA 1
ATOM 659 C C . LEU A 1 114 ? -3.467 5.569 38.670 1.00 11.77 92 LEU A C 1
ATOM 660 O O . LEU A 1 114 ? -4.063 5.942 39.697 1.00 13.51 92 LEU A O 1
ATOM 665 N N . CYS A 1 115 ? -3.880 5.882 37.443 1.00 12.29 93 CYS A N 1
ATOM 666 C CA . CYS A 1 115 ? -4.950 6.852 37.232 1.00 12.03 93 CYS A CA 1
ATOM 667 C C . CYS A 1 115 ? -6.282 6.292 36.737 1.00 12.72 93 CYS A C 1
ATOM 668 O O . CYS A 1 115 ? -7.304 6.996 36.798 1.00 13.89 93 CYS A O 1
ATOM 671 N N . GLY A 1 116 ? -6.252 5.077 36.196 1.00 12.95 94 GLY A N 1
ATOM 672 C CA . GLY A 1 116 ? -7.486 4.477 35.735 1.00 14.50 94 GLY A CA 1
ATOM 673 C C . GLY A 1 116 ? -7.873 4.962 34.354 1.00 15.56 94 GLY A C 1
ATOM 674 O O . GLY A 1 116 ? -7.072 5.606 33.649 1.00 14.09 94 GLY A O 1
ATOM 675 N N . GLY A 1 117 ? -9.099 4.617 33.959 1.00 17.90 95 GLY A N 1
ATOM 676 C CA . GLY A 1 117 ? -9.564 4.860 32.605 1.00 19.26 95 GLY A CA 1
ATOM 677 C C . GLY A 1 117 ? -9.308 3.679 31.699 1.00 18.97 95 GLY A C 1
ATOM 678 O O . GLY A 1 117 ? -8.743 2.662 32.129 1.00 20.53 95 GLY A O 1
ATOM 679 N N . GLU A 1 118 ? -9.771 3.793 30.461 1.00 14.51 96 GLU A N 1
ATOM 680 C CA . GLU A 1 118 ? -9.620 2.756 29.450 1.00 14.84 96 GLU A CA 1
ATOM 681 C C . GLU A 1 118 ? -8.408 2.972 28.561 1.00 17.32 96 GLU A C 1
ATOM 682 O O . GLU A 1 118 ? -7.762 2.003 28.152 1.00 16.06 96 GLU A O 1
ATOM 688 N N . VAL A 1 119 ? -8.115 4.242 28.250 1.00 14.71 97 VAL A N 1
ATOM 689 C CA . VAL A 1 119 ? -7.023 4.559 27.345 1.00 12.46 97 VAL A CA 1
ATOM 690 C C . VAL A 1 119 ? -6.164 5.684 27.943 1.00 12.35 97 VAL A C 1
ATOM 691 O O . VAL A 1 119 ? -6.568 6.329 28.909 1.00 12.42 97 VAL A O 1
ATOM 695 N N . VAL A 1 120 ? -4.989 5.848 27.355 1.00 9.71 98 VAL A N 1
ATOM 696 C CA . VAL A 1 120 ? -4.035 6.873 27.784 1.00 9.08 98 VAL A CA 1
ATOM 697 C C . VAL A 1 120 ? -3.418 7.493 26.530 1.00 9.46 98 VAL A C 1
ATOM 698 O O . VAL A 1 120 ? -3.114 6.756 25.575 1.00 11.45 98 VAL A O 1
ATOM 702 N N . GLY A 1 121 ? -3.202 8.809 26.541 1.00 8.32 99 GLY A N 1
ATOM 703 C CA . GLY A 1 121 ? -2.322 9.423 25.544 1.00 8.58 99 GLY A CA 1
ATOM 704 C C . GLY A 1 121 ? -1.227 10.254 26.172 1.00 8.04 99 GLY A C 1
ATOM 705 O O . GLY A 1 121 ? -1.376 10.694 27.317 1.00 8.63 99 GLY A O 1
ATOM 706 N N . LEU A 1 122 ? -0.148 10.451 25.420 1.00 8.00 100 LEU A N 1
ATOM 707 C CA . LEU A 1 122 ? 0.993 11.228 25.881 1.00 8.04 100 LEU A CA 1
ATOM 708 C C . LEU A 1 122 ? 1.130 12.511 25.040 1.00 6.97 100 LEU A C 1
ATOM 709 O O . LEU A 1 122 ? 0.872 12.522 23.848 1.00 7.44 100 LEU A O 1
ATOM 714 N N . PHE A 1 123 ? 1.549 13.581 25.709 1.00 5.88 101 PHE A N 1
ATOM 715 C CA . PHE A 1 123 ? 1.714 14.899 25.095 1.00 6.62 101 PHE A CA 1
ATOM 716 C C . PHE A 1 123 ? 2.990 15.560 25.596 1.00 6.85 101 PHE A C 1
ATOM 717 O O . PHE A 1 123 ? 3.666 15.018 26.479 1.00 7.29 101 PHE A O 1
ATOM 725 N N . ARG A 1 124 ? 3.297 16.736 25.044 1.00 6.35 102 ARG A N 1
ATOM 726 C CA . ARG A 1 124 ? 4.593 17.388 25.314 1.00 6.38 102 ARG A CA 1
ATOM 727 C C . ARG A 1 124 ? 4.529 18.568 26.285 1.00 6.29 102 ARG A C 1
ATOM 728 O O . ARG A 1 124 ? 5.565 19.124 26.626 1.00 6.88 102 ARG A O 1
ATOM 736 N N . SER A 1 125 ? 3.326 18.953 26.718 1.00 6.05 103 SER A N 1
ATOM 737 C CA . SER A 1 125 ? 3.122 19.945 27.770 1.00 5.85 103 SER A CA 1
ATOM 738 C C . SER A 1 125 ? 1.744 19.767 28.402 1.00 5.86 103 SER A C 1
ATOM 739 O O . SER A 1 125 ? 0.851 19.123 27.835 1.00 6.58 103 SER A O 1
ATOM 742 N N . GLY A 1 126 ? 1.537 20.327 29.591 1.00 5.54 104 GLY A N 1
ATOM 743 C CA . GLY A 1 126 ? 0.214 20.311 30.123 1.00 5.64 104 GLY A CA 1
ATOM 744 C C . GLY A 1 126 ? -0.776 21.031 29.224 1.00 5.63 104 GLY A C 1
ATOM 745 O O . GLY A 1 126 ? -1.918 20.614 29.058 1.00 6.28 104 GLY A O 1
ATOM 746 N N . THR A 1 127 ? -0.332 22.152 28.668 1.00 5.69 105 THR A N 1
ATOM 747 C CA . THR A 1 127 ? -1.180 22.974 27.778 1.00 5.80 105 THR A CA 1
ATOM 748 C C . THR A 1 127 ? -1.694 22.095 26.606 1.00 5.49 105 THR A C 1
ATOM 749 O O . THR A 1 127 ? -2.868 22.099 26.245 1.00 5.83 105 THR A O 1
ATOM 753 N N . ALA A 1 128 ? -0.769 21.395 25.987 1.00 6.05 106 ALA A N 1
ATOM 754 C CA . ALA A 1 128 ? -1.141 20.547 24.857 1.00 6.88 106 ALA A CA 1
ATOM 755 C C . ALA A 1 128 ? -2.088 19.434 25.241 1.00 6.98 106 ALA A C 1
ATOM 756 O O . ALA A 1 128 ? -3.035 19.159 24.506 1.00 6.59 106 ALA A O 1
ATOM 758 N N . ALA A 1 129 ? -1.868 18.846 26.410 1.00 6.61 107 ALA A N 1
ATOM 759 C CA . ALA A 1 129 ? -2.691 17.762 26.864 1.00 7.33 107 ALA A CA 1
ATOM 760 C C . ALA A 1 129 ? -4.105 18.218 27.177 1.00 6.41 107 ALA A C 1
ATOM 761 O O . ALA A 1 129 ? -5.052 17.543 26.802 1.00 7.37 107 ALA A O 1
ATOM 763 N N . VAL A 1 130 ? -4.265 19.333 27.907 1.00 6.06 108 VAL A N 1
ATOM 764 C CA . VAL A 1 130 ? -5.595 19.730 28.290 1.00 6.22 108 VAL A CA 1
ATOM 765 C C . VAL A 1 130 ? -6.386 20.183 27.064 1.00 6.32 108 VAL A C 1
ATOM 766 O O . VAL A 1 130 ? -7.557 19.842 26.913 1.00 6.78 108 VAL A O 1
ATOM 770 N N . ARG A 1 131 ? -5.740 20.915 26.159 1.00 6.40 109 ARG A N 1
ATOM 771 C CA . ARG A 1 131 ? -6.403 21.289 24.921 1.00 6.47 109 ARG A CA 1
ATOM 772 C C . ARG A 1 131 ? -6.855 20.058 24.143 1.00 6.36 109 ARG A C 1
ATOM 773 O O . ARG A 1 131 ? -8.017 19.994 23.675 1.00 6.16 109 ARG A O 1
ATOM 781 N N . ALA A 1 132 ? -5.963 19.084 23.984 1.00 6.22 110 ALA A N 1
ATOM 782 C CA . ALA A 1 132 ? -6.362 17.895 23.208 1.00 7.12 110 ALA A CA 1
ATOM 783 C C . ALA A 1 132 ? -7.513 17.147 23.882 1.00 6.98 110 ALA A C 1
ATOM 784 O O . ALA A 1 132 ? -8.437 16.671 23.202 1.00 7.40 110 ALA A O 1
ATOM 786 N N . ALA A 1 133 ? -7.426 17.036 25.203 1.00 6.35 111 ALA A N 1
ATOM 787 C CA . ALA A 1 133 ? -8.477 16.331 25.934 1.00 7.55 111 ALA A CA 1
ATOM 788 C C . ALA A 1 133 ? -9.822 16.962 25.761 1.00 8.05 111 ALA A C 1
ATOM 789 O O . ALA A 1 133 ? -10.800 16.275 25.480 1.00 9.48 111 ALA A O 1
ATOM 791 N N . VAL A 1 134 ? -9.911 18.278 25.936 1.00 7.15 112 VAL A N 1
ATOM 792 C CA . VAL A 1 134 ? -11.226 18.900 25.879 1.00 7.25 112 VAL A CA 1
ATOM 793 C C . VAL A 1 134 ? -11.761 18.987 24.457 1.00 8.11 112 VAL A C 1
ATOM 794 O O . VAL A 1 134 ? -12.988 18.872 24.248 1.00 7.82 112 VAL A O 1
ATOM 798 N N . LEU A 1 135 ? -10.895 19.154 23.459 1.00 7.16 113 LEU A N 1
ATOM 799 C CA . LEU A 1 135 ? -11.371 19.139 22.086 1.00 7.34 113 LEU A CA 1
ATOM 800 C C . LEU A 1 135 ? -11.888 17.744 21.736 1.00 7.25 113 LEU A C 1
ATOM 801 O O . LEU A 1 135 ? -12.873 17.630 20.968 1.00 8.21 113 LEU A O 1
ATOM 806 N N . ALA A 1 136 ? -11.223 16.695 22.223 1.00 7.38 114 ALA A N 1
ATOM 807 C CA . ALA A 1 136 ? -11.712 15.340 21.977 1.00 7.35 114 ALA A CA 1
ATOM 808 C C . ALA A 1 136 ? -13.111 15.162 22.551 1.00 8.31 114 ALA A C 1
ATOM 809 O O . ALA A 1 136 ? -14.010 14.625 21.898 1.00 8.50 114 ALA A O 1
ATOM 811 N N . VAL A 1 137 ? -13.304 15.603 23.779 1.00 7.72 115 VAL A N 1
ATOM 812 C CA . VAL A 1 137 ? -14.621 15.473 24.397 1.00 8.03 115 VAL A CA 1
ATOM 813 C C . VAL A 1 137 ? -15.668 16.291 23.627 1.00 8.14 115 VAL A C 1
ATOM 814 O O . VAL A 1 137 ? -16.812 15.842 23.437 1.00 8.95 115 VAL A O 1
ATOM 818 N N . ARG A 1 138 ? -15.331 17.486 23.174 1.00 9.06 116 ARG A N 1
ATOM 819 C CA A ARG A 1 138 ? -16.278 18.265 22.367 0.50 10.28 116 ARG A CA 1
ATOM 820 C CA B ARG A 1 138 ? -16.254 18.285 22.376 0.50 10.57 116 ARG A CA 1
ATOM 821 C C . ARG A 1 138 ? -16.663 17.527 21.090 1.00 10.81 116 ARG A C 1
ATOM 822 O O . ARG A 1 138 ? -17.835 17.498 20.727 1.00 11.58 116 ARG A O 1
ATOM 837 N N . GLU A 1 139 ? -15.688 16.927 20.413 1.00 10.22 117 GLU A N 1
ATOM 838 C CA . GLU A 1 139 ? -15.975 16.110 19.224 1.00 10.31 117 GLU A CA 1
ATOM 839 C C . GLU A 1 139 ? -16.823 14.892 19.555 1.00 12.03 117 GLU A C 1
ATOM 840 O O . GLU A 1 139 ? -17.811 14.605 18.873 1.00 12.36 117 GLU A O 1
ATOM 846 N N . ALA A 1 140 ? -16.448 14.146 20.589 1.00 11.04 118 ALA A N 1
ATOM 847 C CA . ALA A 1 140 ? -17.200 12.941 20.938 1.00 11.19 118 ALA A CA 1
ATOM 848 C C . ALA A 1 140 ? -18.638 13.243 21.362 1.00 11.69 118 ALA A C 1
ATOM 849 O O . ALA A 1 140 ? -19.524 12.449 21.083 1.00 13.69 118 ALA A O 1
ATOM 851 N N . THR A 1 141 ? -18.878 14.357 22.035 1.00 11.89 119 THR A N 1
ATOM 852 C CA . THR A 1 141 ? -20.223 14.623 22.556 1.00 11.48 119 THR A CA 1
ATOM 853 C C . THR A 1 141 ? -21.046 15.389 21.556 1.00 13.89 119 THR A C 1
ATOM 854 O O . THR A 1 141 ? -22.287 15.445 21.660 1.00 13.17 119 THR A O 1
ATOM 858 N N . GLY A 1 142 ? -20.386 16.020 20.592 1.00 14.06 120 GLY A N 1
ATOM 859 C CA . GLY A 1 142 ? -21.106 16.896 19.669 1.00 14.23 120 GLY A CA 1
ATOM 860 C C . GLY A 1 142 ? -21.633 18.191 20.275 1.00 13.36 120 GLY A C 1
ATOM 861 O O . GLY A 1 142 ? -22.481 18.860 19.684 1.00 15.97 120 GLY A O 1
ATOM 862 N N . ARG A 1 143 ? -21.122 18.589 21.442 1.00 11.28 121 ARG A N 1
ATOM 863 C CA . ARG A 1 143 ? -21.619 19.793 22.114 1.00 11.60 121 ARG A CA 1
ATOM 864 C C . ARG A 1 143 ? -20.583 20.896 22.169 1.00 12.33 121 ARG A C 1
ATOM 865 O O . ARG A 1 143 ? -19.396 20.611 22.232 1.00 13.66 121 ARG A O 1
ATOM 873 N N . PRO A 1 144 ? -21.010 22.161 22.140 1.00 11.21 122 PRO A N 1
ATOM 874 C CA . PRO A 1 144 ? -20.098 23.274 21.877 1.00 11.84 122 PRO A CA 1
ATOM 875 C C . PRO A 1 144 ? -19.351 23.886 23.041 1.00 12.22 122 PRO A C 1
ATOM 876 O O . PRO A 1 144 ? -18.259 24.425 22.825 1.00 12.17 122 PRO A O 1
ATOM 880 N N . LEU A 1 145 ? -19.929 23.888 24.241 1.00 11.36 123 LEU A N 1
ATOM 881 C CA . LEU A 1 145 ? -19.348 24.688 25.331 1.00 11.50 123 LEU A CA 1
ATOM 882 C C . LEU A 1 145 ? -18.504 23.871 26.285 1.00 9.98 123 LEU A C 1
ATOM 883 O O . LEU A 1 145 ? -18.787 22.703 26.567 1.00 10.80 123 LEU A O 1
ATOM 888 N N . LEU A 1 146 ? -17.474 24.528 26.804 1.00 9.73 124 LEU A N 1
ATOM 889 C CA . LEU A 1 146 ? -16.694 23.988 27.919 1.00 9.15 124 LEU A CA 1
ATOM 890 C C . LEU A 1 146 ? -16.887 24.941 29.078 1.00 9.26 124 LEU A C 1
ATOM 891 O O . LEU A 1 146 ? -16.677 26.145 28.933 1.00 11.69 124 LEU A O 1
ATOM 896 N N . LEU A 1 147 ? -17.249 24.403 30.243 1.00 8.85 125 LEU A N 1
ATOM 897 C CA . LEU A 1 147 ? -17.328 25.210 31.439 1.00 9.32 125 LEU A CA 1
ATOM 898 C C . LEU A 1 147 ? -16.074 24.963 32.265 1.00 8.43 125 LEU A C 1
ATOM 899 O O . LEU A 1 147 ? -15.765 23.825 32.552 1.00 10.77 125 LEU A O 1
ATOM 904 N N . SER A 1 148 ? -15.369 26.018 32.661 1.00 8.32 126 SER A N 1
ATOM 905 C CA . SER A 1 148 ? -14.025 25.876 33.191 1.00 7.68 126 SER A CA 1
ATOM 906 C C . SER A 1 148 ? -13.813 26.549 34.543 1.00 9.01 126 SER A C 1
ATOM 907 O O . SER A 1 148 ? -14.324 27.645 34.776 1.00 8.67 126 SER A O 1
ATOM 910 N N . ALA A 1 149 ? -13.002 25.924 35.393 1.00 7.59 127 ALA A N 1
ATOM 911 C CA . ALA A 1 149 ? -12.461 26.618 36.550 1.00 8.62 127 ALA A CA 1
ATOM 912 C C . ALA A 1 149 ? -10.988 26.306 36.655 1.00 7.23 127 ALA A C 1
ATOM 913 O O . ALA A 1 149 ? -10.578 25.156 36.519 1.00 7.35 127 ALA A O 1
ATOM 915 N N . GLY A 1 150 ? -10.224 27.365 36.864 1.00 7.92 128 GLY A N 1
ATOM 916 C CA . GLY A 1 150 ? -8.800 27.253 37.008 1.00 7.94 128 GLY A CA 1
ATOM 917 C C . GLY A 1 150 ? -7.989 27.473 35.748 1.00 8.06 128 GLY A C 1
ATOM 918 O O . GLY A 1 150 ? -8.515 27.877 34.722 1.00 9.28 128 GLY A O 1
ATOM 919 N N . TYR A 1 151 ? -6.687 27.260 35.882 1.00 7.46 129 TYR A N 1
ATOM 920 C CA . TYR A 1 151 ? -5.727 27.469 34.778 1.00 7.23 129 TYR A CA 1
ATOM 921 C C . TYR A 1 151 ? -5.542 26.177 34.032 1.00 6.94 129 TYR A C 1
ATOM 922 O O . TYR A 1 151 ? -5.391 25.134 34.661 1.00 7.43 129 TYR A O 1
ATOM 931 N N . HIS A 1 152 ? -5.471 26.247 32.703 1.00 6.82 130 HIS A N 1
ATOM 932 C CA . HIS A 1 152 ? -5.343 25.083 31.842 1.00 6.99 130 HIS A CA 1
ATOM 933 C C . HIS A 1 152 ? -4.194 25.203 30.863 1.00 7.31 130 HIS A C 1
ATOM 934 O O . HIS A 1 152 ? -4.011 24.311 30.019 1.00 8.32 130 HIS A O 1
ATOM 941 N N . GLY A 1 153 ? -3.383 26.232 31.039 1.00 6.55 131 GLY A N 1
ATOM 942 C CA . GLY A 1 153 ? -2.206 26.429 30.188 1.00 6.56 131 GLY A CA 1
ATOM 943 C C . GLY A 1 153 ? -2.313 27.691 29.340 1.00 6.41 131 GLY A C 1
ATOM 944 O O . GLY A 1 153 ? -3.244 28.490 29.482 1.00 6.30 131 GLY A O 1
ATOM 945 N N . TYR A 1 154 ? -1.305 27.871 28.471 1.00 7.18 132 TYR A N 1
ATOM 946 C CA . TYR A 1 154 ? -1.109 29.169 27.847 1.00 6.64 132 TYR A CA 1
ATOM 947 C C . TYR A 1 154 ? -1.927 29.371 26.579 1.00 6.86 132 TYR A C 1
ATOM 948 O O . TYR A 1 154 ? -1.972 30.472 26.050 1.00 7.31 132 TYR A O 1
ATOM 957 N N . ASP A 1 155 ? -2.560 28.325 26.070 1.00 6.27 133 ASP A N 1
ATOM 958 C CA . ASP A 1 155 ? -3.173 28.408 24.745 1.00 6.44 133 ASP A CA 1
ATOM 959 C C . ASP A 1 155 ? -4.250 29.497 24.731 1.00 6.98 133 ASP A C 1
ATOM 960 O O . ASP A 1 155 ? -5.030 29.610 25.682 1.00 6.27 133 ASP A O 1
ATOM 965 N N . PRO A 1 156 ? -4.423 30.200 23.586 1.00 6.26 134 PRO A N 1
ATOM 966 C CA . PRO A 1 156 ? -5.455 31.231 23.504 1.00 6.99 134 PRO A CA 1
ATOM 967 C C . PRO A 1 156 ? -6.880 30.748 23.696 1.00 6.92 134 PRO A C 1
ATOM 968 O O . PRO A 1 156 ? -7.775 31.574 23.950 1.00 8.40 134 PRO A O 1
ATOM 972 N N . MET A 1 157 ? -7.136 29.445 23.588 1.00 6.96 135 MET A N 1
ATOM 973 C CA . MET A 1 157 ? -8.497 28.964 23.797 1.00 7.56 135 MET A CA 1
ATOM 974 C C . MET A 1 157 ? -9.015 29.252 25.191 1.00 8.57 135 MET A C 1
ATOM 975 O O . MET A 1 157 ? -10.247 29.230 25.380 1.00 8.68 135 MET A O 1
ATOM 980 N N . TRP A 1 158 ? -8.123 29.540 26.136 1.00 7.98 136 TRP A N 1
ATOM 981 C CA . TRP A 1 158 ? -8.524 29.796 27.516 1.00 8.58 136 TRP A CA 1
ATOM 982 C C . TRP A 1 158 ? -8.532 31.276 27.865 1.00 10.56 136 TRP A C 1
ATOM 983 O O . TRP A 1 158 ? -8.738 31.634 29.041 1.00 10.61 136 TRP A O 1
ATOM 994 N N . TYR A 1 159 ? -8.294 32.156 26.888 1.00 9.65 137 TYR A N 1
ATOM 995 C CA . TYR A 1 159 ? -8.299 33.580 27.188 1.00 10.72 137 TYR A CA 1
ATOM 996 C C . TYR A 1 159 ? -9.656 34.024 27.692 1.00 10.93 137 TYR A C 1
ATOM 997 O O . TYR A 1 159 ? -10.693 33.452 27.334 1.00 11.27 137 TYR A O 1
ATOM 1006 N N . PRO A 1 160 ? -9.654 35.087 28.511 1.00 14.44 138 PRO A N 1
ATOM 1007 C CA . PRO A 1 160 ? -10.925 35.506 29.093 1.00 15.59 138 PRO A CA 1
ATOM 1008 C C . PRO A 1 160 ? -11.946 36.024 28.095 1.00 16.53 138 PRO A C 1
ATOM 1009 O O . PRO A 1 160 ? -11.598 36.603 27.056 1.00 17.79 138 PRO A O 1
ATOM 1013 N N . SER A 1 161 ? -13.222 35.830 28.424 1.00 15.93 139 SER A N 1
ATOM 1014 C CA . SER A 1 161 ? -14.297 36.367 27.631 1.00 17.05 139 SER A CA 1
ATOM 1015 C C . SER A 1 161 ? -14.430 37.871 27.886 1.00 20.13 139 SER A C 1
ATOM 1016 O O . SER A 1 161 ? -13.759 38.422 28.747 1.00 19.91 139 SER A O 1
ATOM 1019 N N . GLU A 1 162 ? -15.328 38.489 27.128 1.00 28.61 140 GLU A N 1
ATOM 1020 C CA . GLU A 1 162 ? -15.706 39.887 27.349 1.00 40.54 140 GLU A CA 1
ATOM 1021 C C . GLU A 1 162 ? -16.305 40.128 28.738 1.00 43.47 140 GLU A C 1
ATOM 1022 O O . GLU A 1 162 ? -15.855 41.012 29.470 1.00 39.93 140 GLU A O 1
ATOM 1028 N N . ALA A 1 163 ? -17.304 39.341 29.124 1.00 43.39 141 ALA A N 1
ATOM 1029 C CA . ALA A 1 163 ? -17.856 39.469 30.479 1.00 43.59 141 ALA A CA 1
ATOM 1030 C C . ALA A 1 163 ? -18.103 38.124 31.149 1.00 39.54 141 ALA A C 1
ATOM 1031 O O . ALA A 1 163 ? -18.277 37.107 30.468 1.00 27.03 141 ALA A O 1
ATOM 1033 N N . PRO A 1 164 ? -18.152 38.123 32.491 1.00 33.08 142 PRO A N 1
ATOM 1034 C CA . PRO A 1 164 ? -18.496 36.898 33.191 1.00 36.26 142 PRO A CA 1
ATOM 1035 C C . PRO A 1 164 ? -19.752 36.242 32.640 1.00 29.89 142 PRO A C 1
ATOM 1036 O O . PRO A 1 164 ? -20.668 36.912 32.167 1.00 34.29 142 PRO A O 1
ATOM 1040 N N . LEU A 1 165 ? -19.751 34.920 32.673 1.00 26.02 143 LEU A N 1
ATOM 1041 C CA . LEU A 1 165 ? -20.846 34.114 32.164 1.00 25.33 143 LEU A CA 1
ATOM 1042 C C . LEU A 1 165 ? -21.013 34.112 30.658 1.00 24.62 143 LEU A C 1
ATOM 1043 O O . LEU A 1 165 ? -21.863 33.385 30.165 1.00 25.81 143 LEU A O 1
ATOM 1048 N N . GLU A 1 166 ? -20.209 34.887 29.925 1.00 23.43 144 GLU A N 1
ATOM 1049 C CA . GLU A 1 166 ? -20.214 34.820 28.465 1.00 23.88 144 GLU A CA 1
ATOM 1050 C C . GLU A 1 166 ? -19.116 33.875 27.967 1.00 17.57 144 GLU A C 1
ATOM 1051 O O . GLU A 1 166 ? -18.020 33.932 28.506 1.00 16.99 144 GLU A O 1
ATOM 1057 N N . PRO A 1 167 ? -19.406 33.049 26.952 1.00 17.58 145 PRO A N 1
ATOM 1058 C CA . PRO A 1 167 ? -18.362 32.256 26.281 1.00 17.05 145 PRO A CA 1
ATOM 1059 C C . PRO A 1 167 ? -17.323 33.139 25.618 1.00 17.49 145 PRO A C 1
ATOM 1060 O O . PRO A 1 167 ? -17.647 34.239 25.134 1.00 17.42 145 PRO A O 1
ATOM 1064 N N . ASN A 1 168 ? -16.068 32.705 25.660 1.00 13.63 146 ASN A N 1
ATOM 1065 C CA . ASN A 1 168 ? -15.025 33.353 24.877 1.00 13.45 146 ASN A CA 1
ATOM 1066 C C . ASN A 1 168 ? -15.129 32.886 23.430 1.00 12.89 146 ASN A C 1
ATOM 1067 O O . ASN A 1 168 ? -16.039 32.148 23.054 1.00 13.31 146 ASN A O 1
ATOM 1072 N N . ALA A 1 169 ? -14.169 33.293 22.605 1.00 13.42 147 ALA A N 1
ATOM 1073 C CA . ALA A 1 169 ? -14.240 32.969 21.196 1.00 16.77 147 ALA A CA 1
ATOM 1074 C C . ALA A 1 169 ? -14.156 31.468 20.881 1.00 15.69 147 ALA A C 1
ATOM 1075 O O . ALA A 1 169 ? -14.534 31.015 19.793 1.00 16.71 147 ALA A O 1
ATOM 1077 N N . ASP A 1 170 ? -13.664 30.683 21.833 1.00 11.33 148 ASP A N 1
ATOM 1078 C CA . ASP A 1 170 ? -13.460 29.255 21.647 1.00 11.70 148 ASP A CA 1
ATOM 1079 C C . ASP A 1 170 ? -14.486 28.442 22.443 1.00 11.08 148 ASP A C 1
ATOM 1080 O O . ASP A 1 170 ? -14.326 27.251 22.630 1.00 12.32 148 ASP A O 1
ATOM 1085 N N . GLY A 1 171 ? -15.566 29.089 22.878 1.00 10.51 149 GLY A N 1
ATOM 1086 C CA . GLY A 1 171 ? -16.690 28.383 23.507 1.00 12.07 149 GLY A CA 1
ATOM 1087 C C . GLY A 1 171 ? -16.493 28.031 24.984 1.00 11.31 149 GLY A C 1
ATOM 1088 O O . GLY A 1 171 ? -17.116 27.098 25.477 1.00 12.76 149 GLY A O 1
ATOM 1089 N N . VAL A 1 172 ? -15.584 28.725 25.653 1.00 9.55 150 VAL A N 1
ATOM 1090 C CA . VAL A 1 172 ? -15.253 28.429 27.048 1.00 9.56 150 VAL A CA 1
ATOM 1091 C C . VAL A 1 172 ? -15.917 29.469 27.925 1.00 9.34 150 VAL A C 1
ATOM 1092 O O . VAL A 1 172 ? -15.761 30.670 27.717 1.00 10.28 150 VAL A O 1
ATOM 1096 N N . VAL A 1 173 ? -16.588 29.002 28.978 1.00 8.98 151 VAL A N 1
ATOM 1097 C CA . VAL A 1 173 ? -17.158 29.890 29.993 1.00 10.25 151 VAL A CA 1
ATOM 1098 C C . VAL A 1 173 ? -16.543 29.539 31.350 1.00 9.73 151 VAL A C 1
ATOM 1099 O O . VAL A 1 173 ? -16.563 28.395 31.814 1.00 9.95 151 VAL A O 1
ATOM 1103 N N . ASP A 1 174 ? -15.974 30.535 31.970 1.00 10.48 152 ASP A N 1
ATOM 1104 C CA . ASP A 1 174 ? -15.310 30.422 33.276 1.00 12.69 152 ASP A CA 1
ATOM 1105 C C . ASP A 1 174 ? -16.350 30.574 34.398 1.00 13.63 152 ASP A C 1
ATOM 1106 O O . ASP A 1 174 ? -17.094 31.487 34.368 1.00 13.82 152 ASP A O 1
ATOM 1111 N N . PHE A 1 175 ? -16.376 29.636 35.324 1.00 10.41 153 PHE A N 1
ATOM 1112 C CA . PHE A 1 175 ? -17.204 29.780 36.528 1.00 10.90 153 PHE A CA 1
ATOM 1113 C C . PHE A 1 175 ? -16.451 30.041 37.817 1.00 10.64 153 PHE A C 1
ATOM 1114 O O . PHE A 1 175 ? -17.080 30.139 38.881 1.00 11.62 153 PHE A O 1
ATOM 1122 N N . PHE A 1 176 ? -15.141 30.183 37.747 1.00 8.94 154 PHE A N 1
ATOM 1123 C CA . PHE A 1 176 ? -14.342 30.684 38.866 1.00 8.95 154 PHE A CA 1
ATOM 1124 C C . PHE A 1 176 ? -14.453 29.878 40.158 1.00 8.59 154 PHE A C 1
ATOM 1125 O O . PHE A 1 176 ? -14.246 30.437 41.231 1.00 11.51 154 PHE A O 1
ATOM 1133 N N . PHE A 1 177 ? -14.786 28.592 40.038 1.00 8.78 155 PHE A N 1
ATOM 1134 C CA . PHE A 1 177 ? -14.968 27.679 41.177 1.00 9.15 155 PHE A CA 1
ATOM 1135 C C . PHE A 1 177 ? -16.235 27.980 41.969 1.00 10.48 155 PHE A C 1
ATOM 1136 O O . PHE A 1 177 ? -16.392 27.450 43.054 1.00 10.45 155 PHE A O 1
ATOM 1144 N N . ASP A 1 178 ? -17.122 28.816 41.451 1.00 10.49 156 ASP A N 1
ATOM 1145 C CA . ASP A 1 178 ? -18.330 29.157 42.190 1.00 11.04 156 ASP A CA 1
ATOM 1146 C C . ASP A 1 178 ? -19.443 28.227 41.773 1.00 11.09 156 ASP A C 1
ATOM 1147 O O . ASP A 1 178 ? -19.875 28.227 40.617 1.00 10.73 156 ASP A O 1
ATOM 1152 N N . LEU A 1 179 ? -19.898 27.382 42.692 1.00 11.77 157 LEU A N 1
ATOM 1153 C CA . LEU A 1 179 ? -20.883 26.379 42.306 1.00 12.41 157 LEU A CA 1
ATOM 1154 C C . LEU A 1 179 ? -22.243 26.982 41.949 1.00 12.12 157 LEU A C 1
ATOM 1155 O O . LEU A 1 179 ? -22.998 26.385 41.173 1.00 13.36 157 LEU A O 1
ATOM 1160 N N . GLY A 1 180 ? -22.549 28.167 42.481 1.00 12.92 158 GLY A N 1
ATOM 1161 C CA . GLY A 1 180 ? -23.750 28.895 42.076 1.00 13.28 158 GLY A CA 1
ATOM 1162 C C . GLY A 1 180 ? -23.690 29.272 40.609 1.00 12.99 158 GLY A C 1
ATOM 1163 O O . GLY A 1 180 ? -24.646 29.093 39.863 1.00 14.31 158 GLY A O 1
ATOM 1164 N N . LEU A 1 181 ? -22.552 29.816 40.194 1.00 14.14 159 LEU A N 1
ATOM 1165 C CA . LEU A 1 181 ? -22.389 30.147 38.795 1.00 14.52 159 LEU A CA 1
ATOM 1166 C C . LEU A 1 181 ? -22.454 28.872 37.937 1.00 12.90 159 LEU A C 1
ATOM 1167 O O . LEU A 1 181 ? -23.061 28.896 36.829 1.00 13.59 159 LEU A O 1
ATOM 1172 N N . LEU A 1 182 ? -21.859 27.772 38.419 1.00 11.32 160 LEU A N 1
ATOM 1173 C CA . LEU A 1 182 ? -21.930 26.511 37.689 1.00 10.58 160 LEU A CA 1
ATOM 1174 C C . LEU A 1 182 ? -23.367 26.047 37.516 1.00 11.88 160 LEU A C 1
ATOM 1175 O O . LEU A 1 182 ? -23.763 25.618 36.424 1.00 12.68 160 LEU A O 1
ATOM 1180 N N . ARG A 1 183 ? -24.173 26.116 38.576 1.00 12.06 161 ARG A N 1
ATOM 1181 C CA . ARG A 1 183 ? -25.578 25.749 38.433 1.00 13.68 161 ARG A CA 1
ATOM 1182 C C . ARG A 1 183 ? -26.301 26.603 37.428 1.00 13.12 161 ARG A C 1
ATOM 1183 O O . ARG A 1 183 ? -27.109 26.081 36.646 1.00 15.12 161 ARG A O 1
ATOM 1191 N N . GLU A 1 184 ? -26.002 27.887 37.379 1.00 11.83 162 GLU A N 1
ATOM 1192 C CA . GLU A 1 184 ? -26.598 28.753 36.380 1.00 13.50 162 GLU A CA 1
ATOM 1193 C C . GLU A 1 184 ? -26.267 28.274 34.949 1.00 14.17 162 GLU A C 1
ATOM 1194 O O . GLU A 1 184 ? -27.135 28.151 34.051 1.00 14.65 162 GLU A O 1
ATOM 1200 N N . LEU A 1 185 ? -24.989 27.990 34.744 1.00 12.78 163 LEU A N 1
ATOM 1201 C CA . LEU A 1 185 ? -24.528 27.532 33.436 1.00 13.34 163 LEU A CA 1
ATOM 1202 C C . LEU A 1 185 ? -25.064 26.150 33.084 1.00 14.86 163 LEU A C 1
ATOM 1203 O O . LEU A 1 185 ? -25.305 25.862 31.912 1.00 18.66 163 LEU A O 1
ATOM 1208 N N . LEU A 1 186 ? -25.319 25.291 34.067 1.00 13.08 164 LEU A N 1
ATOM 1209 C CA . LEU A 1 186 ? -25.883 23.982 33.804 1.00 12.34 164 LEU A CA 1
ATOM 1210 C C . LEU A 1 186 ? -27.409 23.977 33.599 1.00 13.65 164 LEU A C 1
ATOM 1211 O O . LEU A 1 186 ? -28.000 22.900 33.474 1.00 14.55 164 LEU A O 1
ATOM 1216 N N . ARG A 1 187 ? -28.030 25.148 33.536 1.00 14.44 165 ARG A N 1
ATOM 1217 C CA . ARG A 1 187 ? -29.461 25.196 33.225 1.00 15.77 165 ARG A CA 1
ATOM 1218 C C . ARG A 1 187 ? -29.741 24.671 31.823 1.00 18.28 165 ARG A C 1
ATOM 1219 O O . ARG A 1 187 ? -30.799 24.112 31.571 1.00 20.62 165 ARG A O 1
ATOM 1227 N N . ALA A 1 188 ? -28.783 24.865 30.919 1.00 18.81 166 ALA A N 1
ATOM 1228 C CA . ALA A 1 188 ? -28.911 24.389 29.551 1.00 19.37 166 ALA A CA 1
ATOM 1229 C C . ALA A 1 188 ? -27.733 23.463 29.260 1.00 16.96 166 ALA A C 1
ATOM 1230 O O . ALA A 1 188 ? -26.793 23.836 28.525 1.00 18.04 166 ALA A O 1
ATOM 1232 N N . PRO A 1 189 ? -27.751 22.261 29.860 1.00 14.42 167 PRO A N 1
ATOM 1233 C CA . PRO A 1 189 ? -26.577 21.390 29.818 1.00 13.60 167 PRO A CA 1
ATOM 1234 C C . PRO A 1 189 ? -26.415 20.723 28.465 1.00 13.69 167 PRO A C 1
ATOM 1235 O O . PRO A 1 189 ? -25.345 20.204 28.161 1.00 12.27 167 PRO A O 1
ATOM 1239 N N . GLU A 1 190 ? -27.457 20.787 27.624 1.00 13.56 168 GLU A N 1
ATOM 1240 C CA . GLU A 1 190 ? -27.378 20.239 26.275 1.00 14.81 168 GLU A CA 1
ATOM 1241 C C . GLU A 1 190 ? -26.283 20.958 25.477 1.00 13.51 168 GLU A C 1
ATOM 1242 O O . GLU A 1 190 ? -25.771 20.374 24.512 1.00 16.57 168 GLU A O 1
ATOM 1248 N N . ARG A 1 191 ? -25.913 22.172 25.881 1.00 13.02 169 ARG A N 1
ATOM 1249 C CA . ARG A 1 191 ? -24.858 22.954 25.210 1.00 13.75 169 ARG A CA 1
ATOM 1250 C C . ARG A 1 191 ? -23.461 22.567 25.672 1.00 12.60 169 ARG A C 1
ATOM 1251 O O . ARG A 1 191 ? -22.478 23.028 25.093 1.00 12.75 169 ARG A O 1
ATOM 1259 N N . VAL A 1 192 ? -23.364 21.801 26.753 1.00 10.45 170 VAL A N 1
ATOM 1260 C CA . VAL A 1 192 ? -22.105 21.688 27.491 1.00 10.87 170 VAL A CA 1
ATOM 1261 C C . VAL A 1 192 ? -21.419 20.358 27.186 1.00 10.09 170 VAL A C 1
ATOM 1262 O O . VAL A 1 192 ? -21.867 19.271 27.576 1.00 10.64 170 VAL A O 1
ATOM 1266 N N . ALA A 1 193 ? -20.249 20.439 26.562 1.00 8.36 171 ALA A N 1
ATOM 1267 C CA . ALA A 1 193 ? -19.450 19.250 26.274 1.00 9.67 171 ALA A CA 1
ATOM 1268 C C . ALA A 1 193 ? -18.782 18.709 27.526 1.00 8.26 171 ALA A C 1
ATOM 1269 O O . ALA A 1 193 ? -18.683 17.504 27.719 1.00 9.77 171 ALA A O 1
ATOM 1271 N N . ALA A 1 194 ? -18.265 19.619 28.346 1.00 9.05 172 ALA A N 1
ATOM 1272 C CA . ALA A 1 194 ? -17.571 19.202 29.557 1.00 9.07 172 ALA A CA 1
ATOM 1273 C C . ALA A 1 194 ? -17.487 20.359 30.507 1.00 8.34 172 ALA A C 1
ATOM 1274 O O . ALA A 1 194 ? -17.471 21.523 30.110 1.00 9.14 172 ALA A O 1
ATOM 1276 N N . VAL A 1 195 ? -17.340 19.983 31.776 1.00 9.54 173 VAL A N 1
ATOM 1277 C CA . VAL A 1 195 ? -16.849 20.832 32.867 1.00 9.55 173 VAL A CA 1
ATOM 1278 C C . VAL A 1 195 ? -15.392 20.434 33.081 1.00 8.39 173 VAL A C 1
ATOM 1279 O O . VAL A 1 195 ? -15.086 19.271 33.239 1.00 8.60 173 VAL A O 1
ATOM 1283 N N . VAL A 1 196 ? -14.483 21.419 33.115 1.00 7.61 174 VAL A N 1
ATOM 1284 C CA A VAL A 1 196 ? -13.024 21.215 33.130 0.50 7.07 174 VAL A CA 1
ATOM 1285 C CA B VAL A 1 196 ? -13.054 21.131 33.220 0.50 7.08 174 VAL A CA 1
ATOM 1286 C C . VAL A 1 196 ? -12.453 21.970 34.330 1.00 6.93 174 VAL A C 1
ATOM 1287 O O . VAL A 1 196 ? -12.500 23.228 34.333 1.00 7.40 174 VAL A O 1
ATOM 1294 N N . VAL A 1 197 ? -11.944 21.262 35.330 1.00 6.67 175 VAL A N 1
ATOM 1295 C CA A VAL A 1 197 ? -11.601 21.868 36.606 0.50 7.10 175 VAL A CA 1
ATOM 1296 C CA B VAL A 1 197 ? -11.589 21.897 36.603 0.50 7.31 175 VAL A CA 1
ATOM 1297 C C . VAL A 1 197 ? -10.172 21.538 37.006 1.00 6.51 175 VAL A C 1
ATOM 1298 O O . VAL A 1 197 ? -9.767 20.375 36.955 1.00 7.21 175 VAL A O 1
ATOM 1305 N N . SER A 1 198 ? -9.416 22.567 37.404 1.00 7.19 176 SER A N 1
ATOM 1306 C CA . SER A 1 198 ? -8.068 22.378 37.935 1.00 7.19 176 SER A CA 1
ATOM 1307 C C . SER A 1 198 ? -8.126 22.441 39.469 1.00 6.98 176 SER A C 1
ATOM 1308 O O . SER A 1 198 ? -8.412 23.519 40.004 1.00 8.06 176 SER A O 1
ATOM 1311 N N . PRO A 1 199 ? -7.938 21.308 40.151 1.00 8.19 177 PRO A N 1
ATOM 1312 C CA . PRO A 1 199 ? -8.156 21.332 41.591 1.00 8.91 177 PRO A CA 1
ATOM 1313 C C . PRO A 1 199 ? -7.168 22.241 42.308 1.00 9.21 177 PRO A C 1
ATOM 1314 O O . PRO A 1 199 ? -6.048 22.477 41.869 1.00 9.51 177 PRO A O 1
ATOM 1318 N N . ASP A 1 200 ? -7.637 22.740 43.438 1.00 10.05 178 ASP A N 1
ATOM 1319 C CA . ASP A 1 200 ? -6.806 23.288 44.460 1.00 8.83 178 ASP A CA 1
ATOM 1320 C C . ASP A 1 200 ? -7.259 22.736 45.793 1.00 9.73 178 ASP A C 1
ATOM 1321 O O . ASP A 1 200 ? -8.421 22.885 46.151 1.00 9.97 178 ASP A O 1
ATOM 1326 N N . HIS A 1 201 ? -6.325 22.126 46.502 1.00 9.10 179 HIS A N 1
ATOM 1327 C CA . HIS A 1 201 ? -6.616 21.473 47.790 1.00 9.39 179 HIS A CA 1
ATOM 1328 C C . HIS A 1 201 ? -6.226 22.267 49.017 1.00 12.35 179 HIS A C 1
ATOM 1329 O O . HIS A 1 201 ? -6.376 21.795 50.145 1.00 13.33 179 HIS A O 1
ATOM 1336 N N . MET A 1 202 ? -5.759 23.476 48.784 1.00 9.57 180 MET A N 1
ATOM 1337 C CA . MET A 1 202 ? -5.616 24.497 49.825 1.00 10.15 180 MET A CA 1
ATOM 1338 C C . MET A 1 202 ? -6.881 25.270 50.081 1.00 11.18 180 MET A C 1
ATOM 1339 O O . MET A 1 202 ? -7.121 25.669 51.228 1.00 12.87 180 MET A O 1
ATOM 1344 N N . HIS A 1 203 ? -7.654 25.570 49.030 1.00 9.93 181 HIS A N 1
ATOM 1345 C CA . HIS A 1 203 ? -8.725 26.536 49.084 1.00 9.95 181 HIS A CA 1
ATOM 1346 C C . HIS A 1 203 ? -10.123 25.981 48.800 1.00 9.24 181 HIS A C 1
ATOM 1347 O O . HIS A 1 203 ? -11.108 26.698 48.838 1.00 11.54 181 HIS A O 1
ATOM 1354 N N . LEU A 1 204 ? -10.205 24.693 48.495 1.00 10.09 182 LEU A N 1
ATOM 1355 C CA . LEU A 1 204 ? -11.486 24.035 48.272 1.00 10.63 182 LEU A CA 1
ATOM 1356 C C . LEU A 1 204 ? -11.543 22.758 49.106 1.00 9.82 182 LEU A C 1
ATOM 1357 O O . LEU A 1 204 ? -10.611 21.985 49.124 1.00 11.22 182 LEU A O 1
ATOM 1362 N N . SER A 1 205 ? -12.676 22.540 49.773 1.00 10.34 183 SER A N 1
ATOM 1363 C CA . SER A 1 205 ? -12.831 21.353 50.615 1.00 11.59 183 SER A CA 1
ATOM 1364 C C . SER A 1 205 ? -13.254 20.111 49.841 1.00 11.07 183 SER A C 1
ATOM 1365 O O . SER A 1 205 ? -13.818 20.228 48.741 1.00 12.38 183 SER A O 1
ATOM 1368 N N . PRO A 1 206 ? -13.060 18.922 50.411 1.00 12.70 184 PRO A N 1
ATOM 1369 C CA . PRO A 1 206 ? -13.630 17.705 49.864 1.00 11.66 184 PRO A CA 1
ATOM 1370 C C . PRO A 1 206 ? -15.106 17.829 49.480 1.00 11.29 184 PRO A C 1
ATOM 1371 O O . PRO A 1 206 ? -15.503 17.393 48.378 1.00 11.76 184 PRO A O 1
ATOM 1375 N N . GLY A 1 207 ? -15.919 18.436 50.336 1.00 10.27 185 GLY A N 1
ATOM 1376 C CA . GLY A 1 207 ? -17.337 18.589 50.054 1.00 11.42 185 GLY A CA 1
ATOM 1377 C C . GLY A 1 207 ? -17.633 19.432 48.814 1.00 11.60 185 GLY A C 1
ATOM 1378 O O . GLY A 1 207 ? -18.644 19.222 48.144 1.00 10.21 185 GLY A O 1
ATOM 1379 N N . TRP A 1 208 ? -16.794 20.427 48.551 1.00 11.09 186 TRP A N 1
ATOM 1380 C CA . TRP A 1 208 ? -16.879 21.214 47.295 1.00 10.67 186 TRP A CA 1
ATOM 1381 C C . TRP A 1 208 ? -16.790 20.281 46.075 1.00 9.14 186 TRP A C 1
ATOM 1382 O O . TRP A 1 208 ? -17.640 20.332 45.161 1.00 10.38 186 TRP A O 1
ATOM 1393 N N . TYR A 1 209 ? -15.788 19.411 46.085 1.00 9.46 187 TYR A N 1
ATOM 1394 C CA . TYR A 1 209 ? -15.611 18.455 44.983 1.00 9.28 187 TYR A CA 1
ATOM 1395 C C . TYR A 1 209 ? -16.817 17.532 44.845 1.00 9.78 187 TYR A C 1
ATOM 1396 O O . TYR A 1 209 ? -17.279 17.293 43.748 1.00 10.46 187 TYR A O 1
ATOM 1405 N N . ARG A 1 210 ? -17.312 17.007 45.965 1.00 9.91 188 ARG A N 1
ATOM 1406 C CA . ARG A 1 210 ? -18.394 16.050 45.851 1.00 10.82 188 ARG A CA 1
ATOM 1407 C C . ARG A 1 210 ? -19.643 16.705 45.281 1.00 10.72 188 ARG A C 1
ATOM 1408 O O . ARG A 1 210 ? -20.343 16.053 44.498 1.00 10.17 188 ARG A O 1
ATOM 1416 N N . GLU A 1 211 ? -19.878 17.970 45.659 1.00 10.02 189 GLU A N 1
ATOM 1417 C CA . GLU A 1 211 ? -20.972 18.747 45.074 1.00 10.44 189 GLU A CA 1
ATOM 1418 C C . GLU A 1 211 ? -20.770 18.965 43.569 1.00 11.36 189 GLU A C 1
ATOM 1419 O O . GLU A 1 211 ? -21.695 18.778 42.797 1.00 12.69 189 GLU A O 1
ATOM 1425 N N . LEU A 1 212 ? -19.559 19.359 43.177 1.00 9.87 190 LEU A N 1
ATOM 1426 C CA . LEU A 1 212 ? -19.233 19.480 41.745 1.00 11.41 190 LEU A CA 1
ATOM 1427 C C . LEU A 1 212 ? -19.558 18.195 41.000 1.00 10.34 190 LEU A C 1
ATOM 1428 O O . LEU A 1 212 ? -20.228 18.244 39.954 1.00 9.84 190 LEU A O 1
ATOM 1433 N N . ARG A 1 213 ? -19.088 17.063 41.504 1.00 10.48 191 ARG A N 1
ATOM 1434 C CA . ARG A 1 213 ? -19.333 15.782 40.859 1.00 10.62 191 ARG A CA 1
ATOM 1435 C C . ARG A 1 213 ? -20.846 15.509 40.684 1.00 11.34 191 ARG A C 1
ATOM 1436 O O . ARG A 1 213 ? -21.315 15.075 39.631 1.00 12.52 191 ARG A O 1
ATOM 1444 N N . ARG A 1 214 ? -21.574 15.722 41.765 1.00 12.53 192 ARG A N 1
ATOM 1445 C CA A ARG A 1 214 ? -23.017 15.552 41.868 0.50 14.51 192 ARG A CA 1
ATOM 1446 C CA B ARG A 1 214 ? -22.998 15.429 41.751 0.50 14.80 192 ARG A CA 1
ATOM 1447 C C . ARG A 1 214 ? -23.737 16.338 40.766 1.00 13.27 192 ARG A C 1
ATOM 1448 O O . ARG A 1 214 ? -24.639 15.848 40.044 1.00 14.54 192 ARG A O 1
ATOM 1463 N N . LEU A 1 215 ? -23.351 17.607 40.673 1.00 13.41 193 LEU A N 1
ATOM 1464 C CA . LEU A 1 215 ? -23.970 18.544 39.719 1.00 13.61 193 LEU A CA 1
ATOM 1465 C C . LEU A 1 215 ? -23.711 18.134 38.279 1.00 11.93 193 LEU A C 1
ATOM 1466 O O . LEU A 1 215 ? -24.618 18.130 37.438 1.00 13.20 193 LEU A O 1
ATOM 1471 N N . CYS A 1 216 ? -22.474 17.744 38.004 1.00 11.89 194 CYS A N 1
ATOM 1472 C CA . CYS A 1 216 ? -22.140 17.298 36.650 1.00 11.73 194 CYS A CA 1
ATOM 1473 C C . CYS A 1 216 ? -22.901 16.022 36.283 1.00 12.06 194 CYS A C 1
ATOM 1474 O O . CYS A 1 216 ? -23.434 15.913 35.166 1.00 11.95 194 CYS A O 1
ATOM 1477 N N . SER A 1 217 ? -22.926 15.038 37.182 1.00 13.39 195 SER A N 1
ATOM 1478 C CA . SER A 1 217 ? -23.631 13.768 36.880 1.00 15.28 195 SER A CA 1
ATOM 1479 C C . SER A 1 217 ? -25.134 14.002 36.647 1.00 15.13 195 SER A C 1
ATOM 1480 O O . SER A 1 217 ? -25.694 13.500 35.678 1.00 15.74 195 SER A O 1
ATOM 1483 N N . ALA A 1 218 ? -25.757 14.820 37.483 1.00 16.79 196 ALA A N 1
ATOM 1484 C CA . ALA A 1 218 ? -27.181 15.121 37.343 1.00 18.34 196 ALA A CA 1
ATOM 1485 C C . ALA A 1 218 ? -27.496 15.810 36.026 1.00 17.38 196 ALA A C 1
ATOM 1486 O O . ALA A 1 218 ? -28.543 15.562 35.411 1.00 18.92 196 ALA A O 1
ATOM 1488 N N . ALA A 1 219 ? -26.584 16.683 35.587 1.00 13.35 197 ALA A N 1
ATOM 1489 C CA . ALA A 1 219 ? -26.739 17.394 34.334 1.00 12.69 197 ALA A CA 1
ATOM 1490 C C . ALA A 1 219 ? -26.390 16.572 33.108 1.00 12.07 197 ALA A C 1
ATOM 1491 O O . ALA A 1 219 ? -26.652 17.002 31.980 1.00 14.51 197 ALA A O 1
ATOM 1493 N N . GLY A 1 220 ? -25.807 15.397 33.296 1.00 12.49 198 GLY A N 1
ATOM 1494 C CA . GLY A 1 220 ? -25.420 14.536 32.191 1.00 13.57 198 GLY A CA 1
ATOM 1495 C C . GLY A 1 220 ? -24.242 15.078 31.413 1.00 12.35 198 GLY A C 1
ATOM 1496 O O . GLY A 1 220 ? -24.148 14.842 30.198 1.00 14.88 198 GLY A O 1
ATOM 1497 N N . VAL A 1 221 ? -23.343 15.790 32.115 1.00 13.48 199 VAL A N 1
ATOM 1498 C CA . VAL A 1 221 ? -22.195 16.418 31.456 1.00 12.80 199 VAL A CA 1
ATOM 1499 C C . VAL A 1 221 ? -20.874 15.771 31.885 1.00 10.40 199 VAL A C 1
ATOM 1500 O O . VAL A 1 221 ? -20.694 15.346 33.013 1.00 11.83 199 VAL A O 1
ATOM 1504 N N . VAL A 1 222 ? -19.943 15.717 30.953 1.00 9.24 200 VAL A N 1
ATOM 1505 C CA . VAL A 1 222 ? -18.652 15.072 31.156 1.00 8.76 200 VAL A CA 1
ATOM 1506 C C . VAL A 1 222 ? -17.824 15.952 32.091 1.00 7.79 200 VAL A C 1
ATOM 1507 O O . VAL A 1 222 ? -17.865 17.180 31.990 1.00 8.82 200 VAL A O 1
ATOM 1511 N N . LEU A 1 223 ? -17.099 15.307 32.997 1.00 8.69 201 LEU A N 1
ATOM 1512 C CA . LEU A 1 223 ? -16.208 15.977 33.946 1.00 8.84 201 LEU A CA 1
ATOM 1513 C C . LEU A 1 223 ? -14.763 15.601 33.630 1.00 8.68 201 LEU A C 1
ATOM 1514 O O . LEU A 1 223 ? -14.376 14.438 33.609 1.00 8.92 201 LEU A O 1
ATOM 1519 N N . VAL A 1 224 ? -13.995 16.646 33.332 1.00 7.44 202 VAL A N 1
ATOM 1520 C CA . VAL A 1 224 ? -12.558 16.548 33.076 1.00 7.06 202 VAL A CA 1
ATOM 1521 C C . VAL A 1 224 ? -11.795 17.116 34.268 1.00 7.29 202 VAL A C 1
ATOM 1522 O O . VAL A 1 224 ? -11.981 18.288 34.588 1.00 7.75 202 VAL A O 1
ATOM 1526 N N . ALA A 1 225 ? -10.989 16.292 34.933 1.00 6.92 203 ALA A N 1
ATOM 1527 C CA . ALA A 1 225 ? -10.100 16.759 35.996 1.00 6.90 203 ALA A CA 1
ATOM 1528 C C . ALA A 1 225 ? -8.738 17.101 35.380 1.00 7.21 203 ALA A C 1
ATOM 1529 O O . ALA A 1 225 ? -8.000 16.206 34.973 1.00 8.28 203 ALA A O 1
ATOM 1531 N N . ASP A 1 226 ? -8.432 18.400 35.383 1.00 6.71 204 ASP A N 1
ATOM 1532 C CA . ASP A 1 226 ? -7.128 18.871 34.944 1.00 6.63 204 ASP A CA 1
ATOM 1533 C C . ASP A 1 226 ? -6.197 18.803 36.166 1.00 6.57 204 ASP A C 1
ATOM 1534 O O . ASP A 1 226 ? -6.119 19.747 36.932 1.00 7.53 204 ASP A O 1
ATOM 1539 N N . GLU A 1 227 ? -5.565 17.637 36.297 1.00 7.04 205 GLU A N 1
ATOM 1540 C CA . GLU A 1 227 ? -4.621 17.330 37.380 1.00 7.55 205 GLU A CA 1
ATOM 1541 C C . GLU A 1 227 ? -3.175 17.495 36.926 1.00 7.84 205 GLU A C 1
ATOM 1542 O O . GLU A 1 227 ? -2.258 16.863 37.462 1.00 8.73 205 GLU A O 1
ATOM 1548 N N . VAL A 1 228 ? -2.949 18.408 35.980 1.00 7.38 206 VAL A N 1
ATOM 1549 C CA . VAL A 1 228 ? -1.568 18.688 35.575 1.00 8.05 206 VAL A CA 1
ATOM 1550 C C . VAL A 1 228 ? -0.716 19.020 36.815 1.00 7.52 206 VAL A C 1
ATOM 1551 O O . VAL A 1 228 ? 0.411 18.522 36.917 1.00 8.63 206 VAL A O 1
ATOM 1555 N N . LYS A 1 229 ? -1.246 19.820 37.718 1.00 8.18 207 LYS A N 1
ATOM 1556 C CA . LYS A 1 229 ? -0.454 20.204 38.912 1.00 9.27 207 LYS A CA 1
ATOM 1557 C C . LYS A 1 229 ? -0.565 19.179 40.030 1.00 9.89 207 LYS A C 1
ATOM 1558 O O . LYS A 1 229 ? 0.448 18.811 40.627 1.00 9.78 207 LYS A O 1
ATOM 1564 N N . VAL A 1 230 ? -1.792 18.771 40.350 1.00 8.97 208 VAL A N 1
ATOM 1565 C CA . VAL A 1 230 ? -2.001 17.968 41.553 1.00 10.00 208 VAL A CA 1
ATOM 1566 C C . VAL A 1 230 ? -1.889 16.476 41.330 1.00 9.32 208 VAL A C 1
ATOM 1567 O O . VAL A 1 230 ? -1.740 15.727 42.320 1.00 9.93 208 VAL A O 1
ATOM 1571 N N . GLY A 1 231 ? -1.989 16.007 40.082 1.00 9.13 209 GLY A N 1
ATOM 1572 C CA . GLY A 1 231 ? -1.927 14.581 39.831 1.00 8.74 209 GLY A CA 1
ATOM 1573 C C . GLY A 1 231 ? -0.610 13.969 40.258 1.00 8.89 209 GLY A C 1
ATOM 1574 O O . GLY A 1 231 ? 0.478 14.514 40.023 1.00 9.68 209 GLY A O 1
ATOM 1575 N N . LEU A 1 232 ? -0.718 12.848 40.962 1.00 9.78 210 LEU A N 1
ATOM 1576 C CA . LEU A 1 232 ? 0.396 11.984 41.348 1.00 9.92 210 LEU A CA 1
ATOM 1577 C C . LEU A 1 232 ? 1.171 12.555 42.552 1.00 10.85 210 LEU A C 1
ATOM 1578 O O . LEU A 1 232 ? 2.149 11.944 42.970 1.00 11.13 210 LEU A O 1
ATOM 1583 N N . ARG A 1 233 ? 0.748 13.685 43.097 1.00 11.02 211 ARG A N 1
ATOM 1584 C CA . ARG A 1 233 ? 1.543 14.373 44.115 1.00 11.85 211 ARG A CA 1
ATOM 1585 C C . ARG A 1 233 ? 0.929 14.192 45.500 1.00 13.09 211 ARG A C 1
ATOM 1586 O O . ARG A 1 233 ? 1.678 14.163 46.482 1.00 13.17 211 ARG A O 1
ATOM 1594 N N . TYR A 1 234 ? -0.406 14.099 45.588 1.00 12.56 212 TYR A N 1
ATOM 1595 C CA . TYR A 1 234 ? -1.128 13.891 46.873 1.00 13.68 212 TYR A CA 1
ATOM 1596 C C . TYR A 1 234 ? -1.218 12.421 47.245 1.00 16.62 212 TYR A C 1
ATOM 1597 O O . TYR A 1 234 ? -1.496 12.098 48.400 1.00 20.93 212 TYR A O 1
ATOM 1606 N N . ALA A 1 235 ? -0.993 11.551 46.277 1.00 14.20 213 ALA A N 1
ATOM 1607 C CA . ALA A 1 235 ? -1.220 10.118 46.364 1.00 15.08 213 ALA A CA 1
ATOM 1608 C C . ALA A 1 235 ? -0.588 9.526 45.131 1.00 14.28 213 ALA A C 1
ATOM 1609 O O . ALA A 1 235 ? -0.251 10.274 44.196 1.00 13.56 213 ALA A O 1
ATOM 1611 N N . PRO A 1 236 ? -0.475 8.196 45.040 1.00 15.49 214 PRO A N 1
ATOM 1612 C CA . PRO A 1 236 ? 0.087 7.632 43.810 1.00 16.25 214 PRO A CA 1
ATOM 1613 C C . PRO A 1 236 ? -0.637 8.022 42.501 1.00 22.14 214 PRO A C 1
ATOM 1614 O O . PRO A 1 236 ? -0.004 8.153 41.433 1.00 25.65 214 PRO A O 1
ATOM 1618 N N . GLY A 1 237 ? -1.925 8.303 42.596 1.00 13.86 215 GLY A N 1
ATOM 1619 C CA . GLY A 1 237 ? -2.758 8.531 41.435 1.00 15.54 215 GLY A CA 1
ATOM 1620 C C . GLY A 1 237 ? -3.411 9.906 41.481 1.00 11.56 215 GLY A C 1
ATOM 1621 O O . GLY A 1 237 ? -2.780 10.901 41.852 1.00 11.58 215 GLY A O 1
ATOM 1622 N N . LEU A 1 238 ? -4.670 9.991 41.062 1.00 10.68 216 LEU A N 1
ATOM 1623 C CA . LEU A 1 238 ? -5.330 11.290 40.972 1.00 9.91 216 LEU A CA 1
ATOM 1624 C C . LEU A 1 238 ? -5.739 11.777 42.348 1.00 10.19 216 LEU A C 1
ATOM 1625 O O . LEU A 1 238 ? -6.297 10.987 43.143 1.00 11.37 216 LEU A O 1
ATOM 1630 N N . SER A 1 239 ? -5.579 13.070 42.607 1.00 10.04 217 SER A N 1
ATOM 1631 C CA . SER A 1 239 ? -5.994 13.622 43.887 1.00 10.29 217 SER A CA 1
ATOM 1632 C C . SER A 1 239 ? -7.502 13.561 44.032 1.00 10.17 217 SER A C 1
ATOM 1633 O O . SER A 1 239 ? -8.021 13.548 45.169 1.00 11.61 217 SER A O 1
ATOM 1636 N N . THR A 1 240 ? -8.219 13.520 42.911 1.00 9.27 218 THR A N 1
ATOM 1637 C CA . THR A 1 240 ? -9.680 13.536 42.933 1.00 8.99 218 THR A CA 1
ATOM 1638 C C . THR A 1 240 ? -10.296 12.235 42.405 1.00 10.83 218 THR A C 1
ATOM 1639 O O . THR A 1 240 ? -11.475 12.201 42.002 1.00 10.77 218 THR A O 1
ATOM 1643 N N . ALA A 1 241 ? -9.517 11.160 42.450 1.00 11.65 219 ALA A N 1
ATOM 1644 C CA . ALA A 1 241 ? -9.981 9.828 42.010 1.00 13.42 219 ALA A CA 1
ATOM 1645 C C . ALA A 1 241 ? -11.348 9.471 42.598 1.00 14.03 219 ALA A C 1
ATOM 1646 O O . ALA A 1 241 ? -12.276 9.087 41.872 1.00 16.35 219 ALA A O 1
ATOM 1648 N N . GLU A 1 242 ? -11.452 9.611 43.911 1.00 15.48 220 GLU A N 1
ATOM 1649 C CA . GLU A 1 242 ? -12.717 9.340 44.596 1.00 18.59 220 GLU A CA 1
ATOM 1650 C C . GLU A 1 242 ? -13.632 10.546 44.711 1.00 17.25 220 GLU A C 1
ATOM 1651 O O . GLU A 1 242 ? -14.846 10.435 44.539 1.00 17.37 220 GLU A O 1
ATOM 1657 N N . LEU A 1 243 ? -13.054 11.717 44.939 1.00 12.58 221 LEU A N 1
ATOM 1658 C CA . LEU A 1 243 ? -13.830 12.935 45.114 1.00 12.83 221 LEU A CA 1
ATOM 1659 C C . LEU A 1 243 ? -14.620 13.295 43.865 1.00 13.23 221 LEU A C 1
ATOM 1660 O O . LEU A 1 243 ? -15.783 13.683 43.957 1.00 13.68 221 LEU A O 1
ATOM 1665 N N . LEU A 1 244 ? -13.977 13.166 42.692 1.00 11.51 222 LEU A N 1
ATOM 1666 C CA . LEU A 1 244 ? -14.605 13.501 41.426 1.00 12.43 222 LEU A CA 1
ATOM 1667 C C . LEU A 1 244 ? -14.913 12.316 40.526 1.00 12.03 222 LEU A C 1
ATOM 1668 O O . LEU A 1 244 ? -15.835 12.422 39.720 1.00 13.14 222 LEU A O 1
ATOM 1673 N N . ALA A 1 245 ? -14.128 11.246 40.586 1.00 11.55 223 ALA A N 1
ATOM 1674 C CA . ALA A 1 245 ? -14.263 10.134 39.672 1.00 11.67 223 ALA A CA 1
ATOM 1675 C C . ALA A 1 245 ? -14.425 10.656 38.242 1.00 11.49 223 ALA A C 1
ATOM 1676 O O . ALA A 1 245 ? -15.441 10.420 37.563 1.00 13.27 223 ALA A O 1
ATOM 1678 N N . PRO A 1 246 ? -13.445 11.448 37.790 1.00 10.96 224 PRO A N 1
ATOM 1679 C CA . PRO A 1 246 ? -13.647 12.151 36.532 1.00 10.94 224 PRO A CA 1
ATOM 1680 C C . PRO A 1 246 ? -13.706 11.220 35.334 1.00 11.01 224 PRO A C 1
ATOM 1681 O O . PRO A 1 246 ? -13.131 10.142 35.328 1.00 10.42 224 PRO A O 1
ATOM 1685 N N . ASP A 1 247 ? -14.408 11.662 34.298 1.00 9.81 225 ASP A N 1
ATOM 1686 C CA . ASP A 1 247 ? -14.510 10.879 33.077 1.00 10.38 225 ASP A CA 1
ATOM 1687 C C . ASP A 1 247 ? -13.199 10.875 32.309 1.00 10.53 225 ASP A C 1
ATOM 1688 O O . ASP A 1 247 ? -12.844 9.886 31.671 1.00 10.48 225 ASP A O 1
ATOM 1693 N N . VAL A 1 248 ? -12.479 11.999 32.403 1.00 9.36 226 VAL A N 1
ATOM 1694 C CA . VAL A 1 248 ? -11.225 12.186 31.693 1.00 9.79 226 VAL A CA 1
ATOM 1695 C C . VAL A 1 248 ? -10.323 12.892 32.702 1.00 9.07 226 VAL A C 1
ATOM 1696 O O . VAL A 1 248 ? -10.745 13.796 33.410 1.00 8.96 226 VAL A O 1
ATOM 1700 N N . TRP A 1 249 ? -9.069 12.460 32.698 1.00 7.92 227 TRP A N 1
ATOM 1701 C CA . TRP A 1 249 ? -8.044 13.058 33.558 1.00 8.02 227 TRP A CA 1
ATOM 1702 C C . TRP A 1 249 ? -6.860 13.537 32.742 1.00 8.47 227 TRP A C 1
ATOM 1703 O O . TRP A 1 249 ? -6.646 13.070 31.635 1.00 7.84 227 TRP A O 1
ATOM 1714 N N . VAL A 1 250 ? -6.128 14.507 33.289 1.00 7.68 228 VAL A N 1
ATOM 1715 C CA . VAL A 1 250 ? -4.877 14.985 32.718 1.00 7.86 228 VAL A CA 1
ATOM 1716 C C . VAL A 1 250 ? -3.889 15.084 33.888 1.00 7.54 228 VAL A C 1
ATOM 1717 O O . VAL A 1 250 ? -4.219 15.669 34.934 1.00 7.75 228 VAL A O 1
ATOM 1721 N N . VAL A 1 251 ? -2.684 14.562 33.673 1.00 8.14 229 VAL A N 1
ATOM 1722 C CA . VAL A 1 251 ? -1.568 14.759 34.621 1.00 8.30 229 VAL A CA 1
ATOM 1723 C C . VAL A 1 251 ? -0.305 15.222 33.886 1.00 7.55 229 VAL A C 1
ATOM 1724 O O . VAL A 1 251 ? -0.194 15.090 32.659 1.00 7.49 229 VAL A O 1
ATOM 1728 N N . ALA A 1 252 ? 0.639 15.777 34.628 1.00 7.55 230 ALA A N 1
ATOM 1729 C CA . ALA A 1 252 ? 1.915 16.103 34.007 1.00 8.06 230 ALA A CA 1
ATOM 1730 C C . ALA A 1 252 ? 3.041 16.359 34.987 1.00 8.40 230 ALA A C 1
ATOM 1731 O O . ALA A 1 252 ? 4.079 15.724 34.891 1.00 9.02 230 ALA A O 1
ATOM 1733 N N . LYS A 1 253 ? 2.849 17.310 35.889 1.00 8.34 231 LYS A N 1
ATOM 1734 C CA A LYS A 1 253 ? 3.959 17.721 36.751 0.50 9.31 231 LYS A CA 1
ATOM 1735 C CA B LYS A 1 253 ? 3.950 17.735 36.762 0.50 9.17 231 LYS A CA 1
ATOM 1736 C C . LYS A 1 253 ? 4.503 16.580 37.597 1.00 9.39 231 LYS A C 1
ATOM 1737 O O . LYS A 1 253 ? 5.708 16.554 37.902 1.00 9.28 231 LYS A O 1
ATOM 1748 N N . GLY A 1 254 ? 3.644 15.615 37.927 1.00 9.77 232 GLY A N 1
ATOM 1749 C CA . GLY A 1 254 ? 4.063 14.537 38.790 1.00 10.73 232 GLY A CA 1
ATOM 1750 C C . GLY A 1 254 ? 4.786 13.392 38.118 1.00 12.25 232 GLY A C 1
ATOM 1751 O O . GLY A 1 254 ? 5.288 12.496 38.819 1.00 12.15 232 GLY A O 1
ATOM 1752 N N . MET A 1 255 ? 4.833 13.344 36.778 1.00 10.08 233 MET A N 1
ATOM 1753 C CA . MET A 1 255 ? 5.112 12.078 36.094 1.00 9.86 233 MET A CA 1
ATOM 1754 C C . MET A 1 255 ? 6.551 11.833 35.624 1.00 10.23 233 MET A C 1
ATOM 1755 O O . MET A 1 255 ? 6.867 10.720 35.223 1.00 10.48 233 MET A O 1
ATOM 1760 N N . ALA A 1 256 ? 7.423 12.847 35.663 1.00 9.47 234 ALA A N 1
ATOM 1761 C CA . ALA A 1 256 ? 8.713 12.712 35.002 1.00 9.50 234 ALA A CA 1
ATOM 1762 C C . ALA A 1 256 ? 9.808 13.570 35.599 1.00 10.24 234 ALA A C 1
ATOM 1763 O O . ALA A 1 256 ? 10.810 13.841 34.939 1.00 10.11 234 ALA A O 1
ATOM 1765 N N . ASN A 1 257 ? 9.632 13.944 36.857 1.00 10.05 235 ASN A N 1
ATOM 1766 C CA . ASN A 1 257 ? 10.572 14.826 37.562 1.00 10.68 235 ASN A CA 1
ATOM 1767 C C . ASN A 1 257 ? 10.997 16.042 36.743 1.00 11.60 235 ASN A C 1
ATOM 1768 O O . ASN A 1 257 ? 12.159 16.422 36.729 1.00 12.44 235 ASN A O 1
ATOM 1773 N N . GLY A 1 258 ? 10.060 16.623 36.005 1.00 10.51 236 GLY A N 1
ATOM 1774 C CA . GLY A 1 258 ? 10.278 17.910 35.329 1.00 9.52 236 GLY A CA 1
ATOM 1775 C C . GLY A 1 258 ? 10.451 17.770 33.818 1.00 8.90 236 GLY A C 1
ATOM 1776 O O . GLY A 1 258 ? 10.477 18.759 33.114 1.00 9.72 236 GLY A O 1
ATOM 1777 N N . HIS A 1 259 ? 10.594 16.546 33.333 1.00 9.54 237 HIS A N 1
ATOM 1778 C CA . HIS A 1 259 ? 10.846 16.301 31.926 1.00 9.68 237 HIS A CA 1
ATOM 1779 C C . HIS A 1 259 ? 9.567 16.527 31.088 1.00 9.32 237 HIS A C 1
ATOM 1780 O O . HIS A 1 259 ? 8.461 16.649 31.621 1.00 9.92 237 HIS A O 1
ATOM 1787 N N . ALA A 1 260 ? 9.763 16.733 29.787 1.00 8.27 238 ALA A N 1
ATOM 1788 C CA . ALA A 1 260 ? 8.751 17.318 28.900 1.00 8.98 238 ALA A CA 1
ATOM 1789 C C . ALA A 1 260 ? 7.671 16.327 28.419 1.00 7.43 238 ALA A C 1
ATOM 1790 O O . ALA A 1 260 ? 7.685 15.894 27.269 1.00 8.00 238 ALA A O 1
ATOM 1792 N N . VAL A 1 261 ? 6.801 15.936 29.349 1.00 8.03 239 VAL A N 1
ATOM 1793 C CA . VAL A 1 261 ? 5.733 15.011 29.046 1.00 7.37 239 VAL A CA 1
ATOM 1794 C C . VAL A 1 261 ? 4.551 15.289 29.956 1.00 7.13 239 VAL A C 1
ATOM 1795 O O . VAL A 1 261 ? 4.673 15.734 31.086 1.00 7.14 239 VAL A O 1
ATOM 1799 N N . SER A 1 262 ? 3.377 14.993 29.399 1.00 6.58 240 SER A N 1
ATOM 1800 C CA . SER A 1 262 ? 2.100 15.029 30.073 1.00 7.19 240 SER A CA 1
ATOM 1801 C C . SER A 1 262 ? 1.267 13.842 29.561 1.00 6.63 240 SER A C 1
ATOM 1802 O O . SER A 1 262 ? 1.604 13.175 28.592 1.00 6.63 240 SER A O 1
ATOM 1805 N N . ALA A 1 263 ? 0.127 13.628 30.225 1.00 7.31 241 ALA A N 1
ATOM 1806 C CA . ALA A 1 263 ? -0.726 12.529 29.828 1.00 8.01 241 ALA A CA 1
ATOM 1807 C C . ALA A 1 263 ? -2.190 12.804 30.073 1.00 7.28 241 ALA A C 1
ATOM 1808 O O . ALA A 1 263 ? -2.561 13.540 30.972 1.00 8.13 241 ALA A O 1
ATOM 1810 N N . VAL A 1 264 ? -3.013 12.158 29.235 1.00 7.77 242 VAL A N 1
ATOM 1811 C CA . VAL A 1 264 ? -4.471 12.210 29.320 1.00 8.13 242 VAL A CA 1
ATOM 1812 C C . VAL A 1 264 ? -4.984 10.778 29.391 1.00 8.76 242 VAL A C 1
ATOM 1813 O O . VAL A 1 264 ? -4.450 9.913 28.717 1.00 8.89 242 VAL A O 1
ATOM 1817 N N . GLY A 1 265 ? -6.064 10.554 30.111 1.00 7.48 243 GLY A N 1
ATOM 1818 C CA . GLY A 1 265 ? -6.705 9.252 30.030 1.00 8.53 243 GLY A CA 1
ATOM 1819 C C . GLY A 1 265 ? -8.154 9.276 30.461 1.00 8.86 243 GLY A C 1
ATOM 1820 O O . GLY A 1 265 ? -8.699 10.309 30.867 1.00 8.64 243 GLY A O 1
ATOM 1821 N N . GLY A 1 266 ? -8.823 8.140 30.302 1.00 11.19 244 GLY A N 1
ATOM 1822 C CA . GLY A 1 266 ? -10.272 8.102 30.533 1.00 13.13 244 GLY A CA 1
ATOM 1823 C C . GLY A 1 266 ? -10.973 7.202 29.531 1.00 13.87 244 GLY A C 1
ATOM 1824 O O . GLY A 1 266 ? -10.342 6.298 28.965 1.00 11.78 244 GLY A O 1
ATOM 1825 N N . SER A 1 267 ? -12.238 7.495 29.207 1.00 13.99 245 SER A N 1
ATOM 1826 C CA . SER A 1 267 ? -13.001 6.532 28.443 1.00 18.09 245 SER A CA 1
ATOM 1827 C C . SER A 1 267 ? -12.562 6.505 27.003 1.00 16.93 245 SER A C 1
ATOM 1828 O O . SER A 1 267 ? -12.173 7.530 26.435 1.00 15.80 245 SER A O 1
ATOM 1831 N N . ARG A 1 268 ? -12.616 5.319 26.425 1.00 17.39 246 ARG A N 1
ATOM 1832 C CA . ARG A 1 268 ? -12.285 5.080 25.050 1.00 16.67 246 ARG A CA 1
ATOM 1833 C C . ARG A 1 268 ? -13.182 5.922 24.166 1.00 14.22 246 ARG A C 1
ATOM 1834 O O . ARG A 1 268 ? -12.735 6.512 23.178 1.00 16.26 246 ARG A O 1
ATOM 1842 N N . ARG A 1 269 ? -14.465 5.998 24.511 1.00 13.74 247 ARG A N 1
ATOM 1843 C CA . ARG A 1 269 ? -15.415 6.698 23.673 1.00 13.28 247 ARG A CA 1
ATOM 1844 C C . ARG A 1 269 ? -15.100 8.184 23.637 1.00 12.24 247 ARG A C 1
ATOM 1845 O O . ARG A 1 269 ? -15.103 8.803 22.581 1.00 13.42 247 ARG A O 1
ATOM 1853 N N . LEU A 1 270 ? -14.882 8.768 24.811 1.00 10.48 248 LEU A N 1
ATOM 1854 C CA . LEU A 1 270 ? -14.722 10.203 24.881 1.00 10.92 248 LEU A CA 1
ATOM 1855 C C . LEU A 1 270 ? -13.383 10.632 24.283 1.00 10.80 248 LEU A C 1
ATOM 1856 O O . LEU A 1 270 ? -13.289 11.778 23.807 1.00 11.18 248 LEU A O 1
ATOM 1861 N N . LEU A 1 271 ? -12.390 9.740 24.304 1.00 8.98 249 LEU A N 1
ATOM 1862 C CA . LEU A 1 271 ? -11.069 10.059 23.809 1.00 8.88 249 LEU A CA 1
ATOM 1863 C C . LEU A 1 271 ? -10.759 9.494 22.435 1.00 10.87 249 LEU A C 1
ATOM 1864 O O . LEU A 1 271 ? -9.642 9.573 21.934 1.00 9.69 249 LEU A O 1
ATOM 1869 N N . LYS A 1 272 ? -11.759 8.894 21.788 1.00 10.47 250 LYS A N 1
ATOM 1870 C CA . LYS A 1 272 ? -11.557 8.370 20.456 1.00 11.14 250 LYS A CA 1
ATOM 1871 C C . LYS A 1 272 ? -10.918 9.396 19.505 1.00 9.83 250 LYS A C 1
ATOM 1872 O O . LYS A 1 272 ? -10.059 8.998 18.715 1.00 10.31 250 LYS A O 1
ATOM 1878 N N . PRO A 1 273 ? -11.335 10.683 19.564 1.00 9.37 251 PRO A N 1
ATOM 1879 C CA . PRO A 1 273 ? -10.712 11.645 18.654 1.00 8.35 251 PRO A CA 1
ATOM 1880 C C . PRO A 1 273 ? -9.200 11.817 18.834 1.00 8.55 251 PRO A C 1
ATOM 1881 O O . PRO A 1 273 ? -8.560 12.348 17.920 1.00 8.21 251 PRO A O 1
ATOM 1885 N N . LEU A 1 274 ? -8.635 11.366 19.949 1.00 8.01 252 LEU A N 1
ATOM 1886 C CA . LEU A 1 274 ? -7.166 11.385 20.082 1.00 8.23 252 LEU A CA 1
ATOM 1887 C C . LEU A 1 274 ? -6.450 10.474 19.098 1.00 8.83 252 LEU A C 1
ATOM 1888 O O . LEU A 1 274 ? -5.221 10.545 18.980 1.00 7.95 252 LEU A O 1
ATOM 1893 N N . LYS A 1 275 ? -7.168 9.622 18.365 1.00 9.32 253 LYS A N 1
ATOM 1894 C CA . LYS A 1 275 ? -6.516 8.792 17.347 1.00 10.05 253 LYS A CA 1
ATOM 1895 C C . LYS A 1 275 ? -5.827 9.708 16.320 1.00 10.22 253 LYS A C 1
ATOM 1896 O O . LYS A 1 275 ? -4.946 9.241 15.612 1.00 12.09 253 LYS A O 1
ATOM 1902 N N . GLU A 1 276 ? -6.268 10.963 16.190 1.00 9.89 254 GLU A N 1
ATOM 1903 C CA . GLU A 1 276 ? -5.688 11.878 15.204 1.00 9.90 254 GLU A CA 1
ATOM 1904 C C . GLU A 1 276 ? -4.363 12.492 15.685 1.00 9.18 254 GLU A C 1
ATOM 1905 O O . GLU A 1 276 ? -3.732 13.235 14.930 1.00 10.45 254 GLU A O 1
ATOM 1911 N N . VAL A 1 277 ? -3.955 12.234 16.913 1.00 9.41 255 VAL A N 1
ATOM 1912 C CA . VAL A 1 277 ? -2.722 12.828 17.445 1.00 8.32 255 VAL A CA 1
ATOM 1913 C C . VAL A 1 277 ? -1.510 11.973 17.068 1.00 8.63 255 VAL A C 1
ATOM 1914 O O . VAL A 1 277 ? -1.454 10.775 17.372 1.00 8.64 255 VAL A O 1
ATOM 1918 N N . SER A 1 278 ? -0.514 12.645 16.506 1.00 8.10 256 SER A N 1
ATOM 1919 C CA . SER A 1 278 ? 0.824 12.135 16.310 1.00 8.09 256 SER A CA 1
ATOM 1920 C C . SER A 1 278 ? 1.743 13.324 16.349 1.00 7.49 256 SER A C 1
ATOM 1921 O O . SER A 1 278 ? 1.361 14.386 15.882 1.00 7.31 256 SER A O 1
ATOM 1924 N N . PHE A 1 279 ? 2.953 13.172 16.897 1.00 6.91 257 PHE A N 1
ATOM 1925 C CA . PHE A 1 279 ? 3.968 14.222 16.843 1.00 7.08 257 PHE A CA 1
ATOM 1926 C C . PHE A 1 279 ? 5.352 13.598 16.759 1.00 7.65 257 PHE A C 1
ATOM 1927 O O . PHE A 1 279 ? 5.591 12.470 17.252 1.00 8.52 257 PHE A O 1
ATOM 1935 N N . THR A 1 280 ? 6.244 14.310 16.088 1.00 6.73 258 THR A N 1
ATOM 1936 C CA . THR A 1 280 ? 7.546 13.817 15.674 1.00 7.28 258 THR A CA 1
ATOM 1937 C C . THR A 1 280 ? 8.390 13.276 16.803 1.00 7.52 258 THR A C 1
ATOM 1938 O O . THR A 1 280 ? 8.992 12.218 16.638 1.00 8.79 258 THR A O 1
ATOM 1942 N N . SER A 1 281 ? 8.428 13.940 17.955 1.00 6.65 259 SER A N 1
ATOM 1943 C CA . SER A 1 281 ? 9.264 13.490 19.049 1.00 7.61 259 SER A CA 1
ATOM 1944 C C . SER A 1 281 ? 8.665 12.436 19.958 1.00 8.04 259 SER A C 1
ATOM 1945 O O . SER A 1 281 ? 9.195 12.162 21.050 1.00 7.98 259 SER A O 1
ATOM 1948 N N . PHE A 1 282 ? 7.537 11.853 19.559 1.00 8.56 260 PHE A N 1
ATOM 1949 C CA . PHE A 1 282 ? 6.790 10.915 20.445 1.00 8.79 260 PHE A CA 1
ATOM 1950 C C . PHE A 1 282 ? 7.630 9.819 21.101 1.00 8.09 260 PHE A C 1
ATOM 1951 O O . PHE A 1 282 ? 7.414 9.515 22.274 1.00 8.18 260 PHE A O 1
ATOM 1959 N N . PHE A 1 283 ? 8.613 9.304 20.358 1.00 8.03 261 PHE A N 1
ATOM 1960 C CA . PHE A 1 283 ? 9.406 8.149 20.819 1.00 8.52 261 PHE A CA 1
ATOM 1961 C C . PHE A 1 283 ? 10.742 8.557 21.435 1.00 9.21 261 PHE A C 1
ATOM 1962 O O . PHE A 1 283 ? 11.568 7.669 21.739 1.00 11.33 261 PHE A O 1
ATOM 1970 N N . GLU A 1 284 ? 10.977 9.857 21.635 1.00 9.05 262 GLU A N 1
ATOM 1971 C CA . GLU A 1 284 ? 12.268 10.313 22.145 1.00 9.21 262 GLU A CA 1
ATOM 1972 C C . GLU A 1 284 ? 12.578 9.556 23.446 1.00 8.66 262 GLU A C 1
ATOM 1973 O O . GLU A 1 284 ? 11.791 9.584 24.374 1.00 9.57 262 GLU A O 1
ATOM 1979 N N . PRO A 1 285 ? 13.715 8.847 23.500 1.00 9.85 263 PRO A N 1
ATOM 1980 C CA . PRO A 1 285 ? 13.867 7.884 24.594 1.00 9.50 263 PRO A CA 1
ATOM 1981 C C . PRO A 1 285 ? 14.245 8.485 25.947 1.00 10.20 263 PRO A C 1
ATOM 1982 O O . PRO A 1 285 ? 13.944 7.892 26.976 1.00 10.75 263 PRO A O 1
ATOM 1986 N N . THR A 1 286 ? 14.838 9.672 26.004 1.00 8.89 264 THR A N 1
ATOM 1987 C CA . THR A 1 286 ? 15.177 10.212 27.303 1.00 9.77 264 THR A CA 1
ATOM 1988 C C . THR A 1 286 ? 13.935 10.574 28.105 1.00 9.75 264 THR A C 1
ATOM 1989 O O . THR A 1 286 ? 13.897 10.382 29.318 1.00 9.40 264 THR A O 1
ATOM 1993 N N . ILE A 1 287 ? 12.919 11.114 27.443 1.00 8.79 265 ILE A N 1
ATOM 1994 C CA . ILE A 1 287 ? 11.706 11.481 28.154 1.00 9.62 265 ILE A CA 1
ATOM 1995 C C . ILE A 1 287 ? 10.983 10.217 28.660 1.00 8.98 265 ILE A C 1
ATOM 1996 O O . ILE A 1 287 ? 10.506 10.203 29.806 1.00 9.20 265 ILE A O 1
ATOM 2001 N N . LEU A 1 288 ? 10.943 9.182 27.834 1.00 8.74 266 LEU A N 1
ATOM 2002 C CA . LEU A 1 288 ? 10.342 7.904 28.258 1.00 10.47 266 LEU A CA 1
ATOM 2003 C C . LEU A 1 288 ? 11.103 7.354 29.448 1.00 10.94 266 LEU A C 1
ATOM 2004 O O . LEU A 1 288 ? 10.492 6.847 30.381 1.00 10.82 266 LEU A O 1
ATOM 2009 N N . ALA A 1 289 ? 12.436 7.481 29.416 1.00 10.99 267 ALA A N 1
ATOM 2010 C CA . ALA A 1 289 ? 13.253 7.023 30.537 1.00 12.46 267 ALA A CA 1
ATOM 2011 C C . ALA A 1 289 ? 12.967 7.734 31.842 1.00 12.41 267 ALA A C 1
ATOM 2012 O O . ALA A 1 289 ? 12.861 7.085 32.909 1.00 11.62 267 ALA A O 1
ATOM 2014 N N . ALA A 1 290 ? 12.851 9.061 31.793 1.00 10.69 268 ALA A N 1
ATOM 2015 C CA . ALA A 1 290 ? 12.537 9.859 32.956 1.00 10.69 268 ALA A CA 1
ATOM 2016 C C . ALA A 1 290 ? 11.162 9.497 33.486 1.00 10.58 268 ALA A C 1
ATOM 2017 O O . ALA A 1 290 ? 10.962 9.355 34.687 1.00 11.57 268 ALA A O 1
ATOM 2019 N N . ALA A 1 291 ? 10.186 9.376 32.598 1.00 11.09 269 ALA A N 1
ATOM 2020 C CA . ALA A 1 291 ? 8.822 9.094 33.030 1.00 10.35 269 ALA A CA 1
ATOM 2021 C C . ALA A 1 291 ? 8.738 7.711 33.659 1.00 10.78 269 ALA A C 1
ATOM 2022 O O . ALA A 1 291 ? 8.089 7.529 34.698 1.00 11.21 269 ALA A O 1
ATOM 2024 N N . ASP A 1 292 ? 9.385 6.734 33.037 1.00 12.11 270 ASP A N 1
ATOM 2025 C CA . ASP A 1 292 ? 9.303 5.368 33.549 1.00 12.78 270 ASP A CA 1
ATOM 2026 C C . ASP A 1 292 ? 9.956 5.327 34.943 1.00 13.54 270 ASP A C 1
ATOM 2027 O O . ASP A 1 292 ? 9.362 4.772 35.876 1.00 13.71 270 ASP A O 1
ATOM 2032 N N . ALA A 1 293 ? 11.109 5.955 35.104 1.00 12.99 271 ALA A N 1
ATOM 2033 C CA . ALA A 1 293 ? 11.767 5.997 36.419 1.00 13.77 271 ALA A CA 1
ATOM 2034 C C . ALA A 1 293 ? 10.987 6.742 37.464 1.00 15.31 271 ALA A C 1
ATOM 2035 O O . ALA A 1 293 ? 10.848 6.272 38.614 1.00 15.64 271 ALA A O 1
ATOM 2037 N N . ALA A 1 294 ? 10.479 7.920 37.115 1.00 12.09 272 ALA A N 1
ATOM 2038 C CA . ALA A 1 294 ? 9.756 8.726 38.080 1.00 13.39 272 ALA A CA 1
ATOM 2039 C C . ALA A 1 294 ? 8.464 8.055 38.471 1.00 13.15 272 ALA A C 1
ATOM 2040 O O . ALA A 1 294 ? 8.074 8.088 39.642 1.00 13.00 272 ALA A O 1
ATOM 2042 N N . LEU A 1 295 ? 7.785 7.482 37.488 1.00 11.97 273 LEU A N 1
ATOM 2043 C CA . LEU A 1 295 ? 6.498 6.844 37.789 1.00 12.23 273 LEU A CA 1
ATOM 2044 C C . LEU A 1 295 ? 6.691 5.614 38.673 1.00 14.22 273 LEU A C 1
ATOM 2045 O O . LEU A 1 295 ? 5.812 5.316 39.490 1.00 12.31 273 LEU A O 1
ATOM 2050 N N . ALA A 1 296 ? 7.814 4.915 38.506 1.00 13.45 274 ALA A N 1
ATOM 2051 C CA . ALA A 1 296 ? 8.095 3.767 39.380 1.00 16.02 274 ALA A CA 1
ATOM 2052 C C . ALA A 1 296 ? 8.137 4.233 40.835 1.00 16.01 274 ALA A C 1
ATOM 2053 O O . ALA A 1 296 ? 7.600 3.563 41.751 1.00 17.51 274 ALA A O 1
ATOM 2055 N N . ARG A 1 297 ? 8.765 5.375 41.080 1.00 15.16 275 ARG A N 1
ATOM 2056 C CA A ARG A 1 297 ? 8.855 5.887 42.442 0.50 17.42 275 ARG A CA 1
ATOM 2057 C CA B ARG A 1 297 ? 8.865 5.923 42.434 0.50 17.26 275 ARG A CA 1
ATOM 2058 C C . ARG A 1 297 ? 7.516 6.458 42.916 1.00 17.34 275 ARG A C 1
ATOM 2059 O O . ARG A 1 297 ? 7.107 6.283 44.065 1.00 15.37 275 ARG A O 1
ATOM 2074 N N . VAL A 1 298 ? 6.803 7.159 42.045 1.00 13.78 276 VAL A N 1
ATOM 2075 C CA . VAL A 1 298 ? 5.498 7.675 42.386 1.00 13.73 276 VAL A CA 1
ATOM 2076 C C . VAL A 1 298 ? 4.539 6.555 42.788 1.00 13.46 276 VAL A C 1
ATOM 2077 O O . VAL A 1 298 ? 3.744 6.737 43.725 1.00 12.63 276 VAL A O 1
ATOM 2081 N N . ALA A 1 299 ? 4.640 5.400 42.129 1.00 13.46 277 ALA A N 1
ATOM 2082 C CA . ALA A 1 299 ? 3.711 4.298 42.400 1.00 15.37 277 ALA A CA 1
ATOM 2083 C C . ALA A 1 299 ? 3.835 3.761 43.833 1.00 19.00 277 ALA A C 1
ATOM 2084 O O . ALA A 1 299 ? 2.855 3.247 44.367 1.00 19.03 277 ALA A O 1
ATOM 2086 N N . THR A 1 300 ? 4.990 3.956 44.460 1.00 18.33 278 THR A N 1
ATOM 2087 C CA . THR A 1 300 ? 5.206 3.489 45.842 1.00 18.42 278 THR A CA 1
ATOM 2088 C C . THR A 1 300 ? 4.482 4.314 46.902 1.00 21.22 278 THR A C 1
ATOM 2089 O O . THR A 1 300 ? 4.318 3.854 48.042 1.00 19.48 278 THR A O 1
ATOM 2093 N N . GLY A 1 301 ? 4.099 5.542 46.576 1.00 15.42 279 GLY A N 1
ATOM 2094 C CA . GLY A 1 301 ? 3.595 6.502 47.538 1.00 16.00 279 GLY A CA 1
ATOM 2095 C C . GLY A 1 301 ? 4.625 7.166 48.427 1.00 13.92 279 GLY A C 1
ATOM 2096 O O . GLY A 1 301 ? 4.279 8.063 49.205 1.00 17.46 279 GLY A O 1
ATOM 2097 N N . GLU A 1 302 ? 5.884 6.756 48.305 1.00 16.14 280 GLU A N 1
ATOM 2098 C CA . GLU A 1 302 ? 6.963 7.261 49.186 1.00 16.81 280 GLU A CA 1
ATOM 2099 C C . GLU A 1 302 ? 7.291 8.751 49.001 1.00 14.49 280 GLU A C 1
ATOM 2100 O O . GLU A 1 302 ? 7.337 9.505 49.951 1.00 16.40 280 GLU A O 1
ATOM 2106 N N . PRO A 1 303 ? 7.536 9.193 47.748 1.00 14.94 281 PRO A N 1
ATOM 2107 C CA . PRO A 1 303 ? 7.862 10.599 47.593 1.00 12.59 281 PRO A CA 1
ATOM 2108 C C . PRO A 1 303 ? 6.760 11.546 48.015 1.00 11.88 281 PRO A C 1
ATOM 2109 O O . PRO A 1 303 ? 7.029 12.608 48.591 1.00 13.36 281 PRO A O 1
ATOM 2113 N N . GLN A 1 304 ? 5.506 11.171 47.755 1.00 14.57 282 GLN A N 1
ATOM 2114 C CA . GLN A 1 304 ? 4.402 12.005 48.200 1.00 13.90 282 GLN A CA 1
ATOM 2115 C C . GLN A 1 304 ? 4.324 12.135 49.732 1.00 13.39 282 GLN A C 1
ATOM 2116 O O . GLN A 1 304 ? 4.043 13.209 50.262 1.00 13.83 282 GLN A O 1
ATOM 2122 N N . ARG A 1 305 ? 4.553 11.025 50.418 1.00 16.42 283 ARG A N 1
ATOM 2123 C CA . ARG A 1 305 ? 4.556 11.036 51.891 1.00 15.97 283 ARG A CA 1
ATOM 2124 C C . ARG A 1 305 ? 5.722 11.874 52.419 1.00 16.78 283 ARG A C 1
ATOM 2125 O O . ARG A 1 305 ? 5.582 12.677 53.337 1.00 17.06 283 ARG A O 1
ATOM 2133 N N . ALA A 1 306 ? 6.868 11.708 51.786 1.00 16.03 284 ALA A N 1
ATOM 2134 C CA . ALA A 1 306 ? 8.058 12.465 52.179 1.00 15.64 284 ALA A CA 1
ATOM 2135 C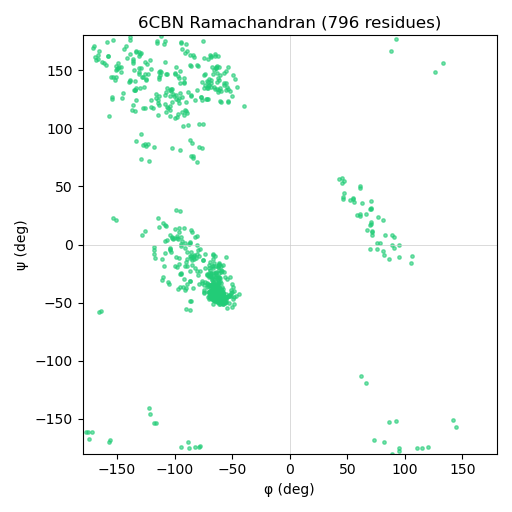 C . ALA A 1 306 ? 7.882 13.943 52.018 1.00 15.97 284 ALA A C 1
ATOM 2136 O O . ALA A 1 306 ? 8.281 14.735 52.857 1.00 16.61 284 ALA A O 1
ATOM 2138 N N . VAL A 1 307 ? 7.254 14.320 50.907 1.00 14.26 285 VAL A N 1
ATOM 2139 C CA . VAL A 1 307 ? 6.929 15.696 50.673 1.00 14.11 285 VAL A CA 1
ATOM 2140 C C . VAL A 1 307 ? 5.978 16.257 51.730 1.00 12.67 285 VAL A C 1
ATOM 2141 O O . VAL A 1 307 ? 6.187 17.366 52.239 1.00 13.49 285 VAL A O 1
ATOM 2145 N N . ARG A 1 308 ? 4.885 15.531 51.995 1.00 13.75 286 ARG A N 1
ATOM 2146 C CA . ARG A 1 308 ? 3.871 15.993 52.922 1.00 14.36 286 ARG A CA 1
ATOM 2147 C C . ARG A 1 308 ? 4.528 16.185 54.303 1.00 13.09 286 ARG A C 1
ATOM 2148 O O . ARG A 1 308 ? 4.338 17.193 54.948 1.00 16.60 286 ARG 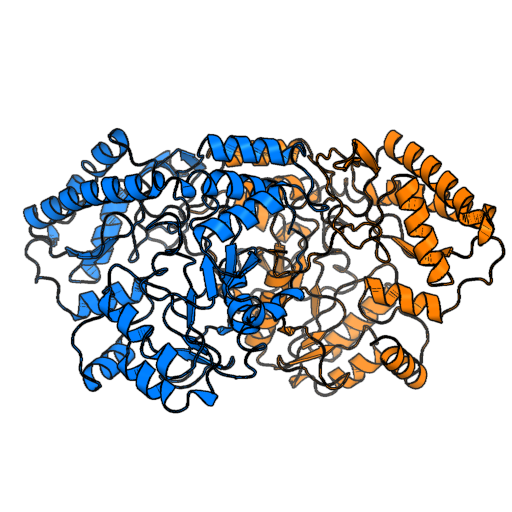A O 1
ATOM 2156 N N . GLU A 1 309 ? 5.341 15.221 54.695 1.00 17.05 287 GLU A N 1
ATOM 2157 C CA . GLU A 1 309 ? 5.909 15.240 56.048 1.00 17.80 287 GLU A CA 1
ATOM 2158 C C . GLU A 1 309 ? 6.940 16.343 56.192 1.00 18.53 287 GLU A C 1
ATOM 2159 O O . GLU A 1 309 ? 6.919 17.095 57.165 1.00 16.20 287 GLU A O 1
ATOM 2165 N N . ALA A 1 310 ? 7.761 16.515 55.162 1.00 16.00 288 ALA A N 1
ATOM 2166 C CA . ALA A 1 310 ? 8.766 17.560 55.180 1.00 16.13 288 ALA A CA 1
ATOM 2167 C C . ALA A 1 310 ? 8.162 18.927 55.141 1.00 17.13 288 ALA A C 1
ATOM 2168 O O . ALA A 1 310 ? 8.557 19.830 55.886 1.00 16.71 288 ALA A O 1
ATOM 2170 N N . GLY A 1 311 ? 7.176 19.130 54.261 1.00 14.50 289 GLY A N 1
ATOM 2171 C CA . GLY A 1 311 ? 6.518 20.412 54.259 1.00 15.84 289 GLY A CA 1
ATOM 2172 C C . GLY A 1 311 ? 5.729 20.694 55.536 1.00 11.76 289 GLY A C 1
ATOM 2173 O O . GLY A 1 311 ? 5.637 21.836 55.919 1.00 13.68 289 GLY A O 1
ATOM 2174 N N . ASP A 1 312 ? 5.066 19.686 56.103 1.00 14.58 290 ASP A N 1
ATOM 2175 C CA . ASP A 1 312 ? 4.339 19.862 57.362 1.00 15.20 290 ASP A CA 1
ATOM 2176 C C . ASP A 1 312 ? 5.318 20.309 58.480 1.00 16.29 290 ASP A C 1
ATOM 2177 O O . ASP A 1 312 ? 5.036 21.226 59.240 1.00 17.53 290 ASP A O 1
ATOM 2182 N N . ARG A 1 313 ? 6.508 19.725 58.491 1.00 18.73 291 ARG A N 1
ATOM 2183 C CA . ARG A 1 313 ? 7.478 20.107 59.508 1.00 21.00 291 ARG A CA 1
ATOM 2184 C C . ARG A 1 313 ? 7.905 21.548 59.282 1.00 18.43 291 ARG A C 1
ATOM 2185 O O . ARG A 1 313 ? 7.970 22.365 60.202 1.00 20.56 291 ARG A O 1
ATOM 2193 N N . PHE A 1 314 ? 8.160 21.905 58.025 1.00 19.47 292 PHE A N 1
ATOM 2194 C CA . PHE A 1 314 ? 8.526 23.267 57.758 1.00 16.37 292 PHE A CA 1
ATOM 2195 C C . PHE A 1 314 ? 7.434 24.236 58.180 1.00 18.14 292 PHE A C 1
ATOM 2196 O O . PHE A 1 314 ? 7.718 25.298 58.739 1.00 18.06 292 PHE A O 1
ATOM 2204 N N . LEU A 1 315 ? 6.176 23.896 57.866 1.00 19.76 293 LEU A N 1
ATOM 2205 C CA . LEU A 1 315 ? 5.048 24.742 58.199 1.00 19.71 293 LEU A CA 1
ATOM 2206 C C . LEU A 1 315 ? 4.864 24.908 59.700 1.00 17.97 293 LEU A C 1
ATOM 2207 O O . LEU A 1 315 ? 4.505 25.976 60.163 1.00 21.73 293 LEU A O 1
ATOM 2212 N N . ARG A 1 316 ? 5.032 23.859 60.481 1.00 21.96 294 ARG A N 1
ATOM 2213 C CA . ARG A 1 316 ? 4.780 24.095 61.892 1.00 22.62 294 ARG A CA 1
ATOM 2214 C C . ARG A 1 316 ? 5.814 25.091 62.431 1.00 20.27 294 ARG A C 1
ATOM 2215 O O . ARG A 1 316 ? 5.467 26.037 63.160 1.00 21.86 294 ARG A O 1
ATOM 2223 N N . HIS A 1 317 ? 7.058 24.954 61.964 1.00 23.36 295 HIS A N 1
ATOM 2224 C CA . HIS A 1 317 ? 8.106 25.924 62.287 1.00 20.72 295 HIS A CA 1
ATOM 2225 C C . HIS A 1 317 ? 7.813 27.310 61.776 1.00 20.33 295 HIS A C 1
ATOM 2226 O O . HIS A 1 317 ? 7.953 28.289 62.492 1.00 18.70 295 HIS A O 1
ATOM 2233 N N . ALA A 1 318 ? 7.405 27.438 60.509 1.00 19.12 296 ALA A N 1
ATOM 2234 C CA . ALA A 1 318 ? 7.077 28.746 59.989 1.00 19.23 296 ALA A CA 1
ATOM 2235 C C . ALA A 1 318 ? 5.914 29.445 60.682 1.00 16.76 296 ALA A C 1
ATOM 2236 O O . ALA A 1 318 ? 5.957 30.644 60.894 1.00 18.15 296 ALA A O 1
ATOM 2238 N N . ARG A 1 319 ? 4.840 28.709 60.977 1.00 20.61 297 ARG A N 1
ATOM 2239 C CA . ARG A 1 319 ? 3.675 29.287 61.676 1.00 21.62 297 ARG A CA 1
ATOM 2240 C C . ARG A 1 319 ? 4.067 29.820 63.053 1.00 19.25 297 ARG A C 1
ATOM 2241 O O . ARG A 1 319 ? 3.661 30.907 63.437 1.00 20.94 297 ARG A O 1
ATOM 2249 N N . LYS A 1 320 ? 4.877 29.053 63.758 1.00 23.98 298 LYS A N 1
ATOM 2250 C CA . LYS A 1 320 ? 5.347 29.452 65.089 1.00 27.05 298 LYS A CA 1
ATOM 2251 C C . LYS A 1 320 ? 6.175 30.720 64.978 1.00 26.69 298 LYS A C 1
ATOM 2252 O O . LYS A 1 320 ? 5.990 31.698 65.705 1.00 27.57 298 LYS A O 1
ATOM 2258 N N . ALA A 1 321 ? 7.096 30.714 64.024 1.00 25.66 299 ALA A N 1
ATOM 2259 C CA . ALA A 1 321 ? 7.965 31.850 63.812 1.00 22.19 299 ALA A CA 1
ATOM 2260 C C . ALA A 1 321 ? 7.188 33.117 63.485 1.00 25.29 299 ALA A C 1
ATOM 2261 O O . ALA A 1 321 ? 7.506 34.213 63.968 1.00 24.95 299 ALA A O 1
ATOM 2263 N N . LEU A 1 322 ? 6.139 32.979 62.679 1.00 19.44 300 LEU A N 1
ATOM 2264 C CA . LEU A 1 322 ? 5.341 34.119 62.296 1.00 19.90 300 LEU A CA 1
ATOM 2265 C C . LEU A 1 322 ? 4.564 34.599 63.519 1.00 18.52 300 LEU A C 1
ATOM 2266 O O . LEU A 1 322 ? 4.422 35.789 63.731 1.00 22.38 300 LEU A O 1
ATOM 2271 N N . ASP A 1 323 ? 4.044 33.658 64.288 1.00 23.76 301 ASP A N 1
ATOM 2272 C CA . ASP A 1 323 ? 3.230 34.023 65.458 1.00 22.92 301 ASP A CA 1
ATOM 2273 C C . ASP A 1 323 ? 4.096 34.709 66.522 1.00 26.76 301 ASP A C 1
ATOM 2274 O O . ASP A 1 323 ? 3.757 35.795 67.013 1.00 30.79 301 ASP A O 1
ATOM 2279 N N . ASP A 1 324 ? 5.257 34.122 66.798 1.00 29.52 302 ASP A N 1
ATOM 2280 C CA . ASP A 1 324 ? 6.236 34.747 67.691 1.00 31.61 302 ASP A CA 1
ATOM 2281 C C . ASP A 1 324 ? 6.669 36.164 67.332 1.00 36.15 302 ASP A C 1
ATOM 2282 O O . ASP A 1 324 ? 7.007 36.936 68.225 1.00 35.55 302 ASP A O 1
ATOM 2287 N N . ALA A 1 325 ? 6.655 36.520 66.050 1.00 27.76 303 ALA A N 1
ATOM 2288 C CA . ALA A 1 325 ? 6.992 37.869 65.605 1.00 24.38 303 ALA A CA 1
ATOM 2289 C C . ALA A 1 325 ? 5.776 38.763 65.439 1.00 23.87 303 ALA A C 1
ATOM 2290 O O . ALA A 1 325 ? 5.887 39.879 64.946 1.00 24.94 303 ALA A O 1
ATOM 2292 N N . SER A 1 326 ? 4.602 38.277 65.843 1.00 22.92 304 SER A N 1
ATOM 2293 C CA . SER A 1 326 ? 3.368 38.995 65.629 1.00 25.84 304 SER A CA 1
ATOM 2294 C C . SER A 1 326 ? 3.227 39.518 64.198 1.00 18.86 304 SER A C 1
ATOM 2295 O O . SER A 1 326 ? 2.789 40.641 63.971 1.00 24.72 304 SER A O 1
ATOM 2298 N N . LEU A 1 327 ? 3.559 38.660 63.230 1.00 23.40 305 LEU A N 1
ATOM 2299 C CA . LEU A 1 327 ? 3.411 38.998 61.811 1.00 21.40 305 LEU A CA 1
ATOM 2300 C C . LEU A 1 327 ? 2.076 38.515 61.257 1.00 15.25 305 LEU A C 1
ATOM 2301 O O . LEU A 1 327 ? 1.797 37.319 61.396 1.00 21.37 305 LEU A O 1
ATOM 2306 N N . PRO A 1 328 ? 1.288 39.404 60.627 1.00 18.51 306 PRO A N 1
ATOM 2307 C CA . PRO A 1 328 ? -0.029 38.982 60.139 1.00 18.16 306 P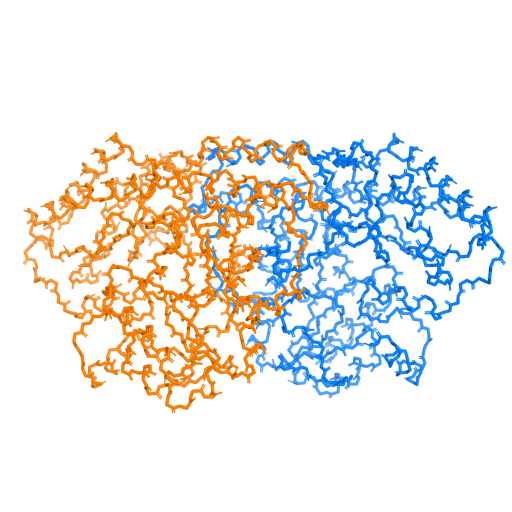RO A CA 1
ATOM 2308 C C . PRO A 1 328 ? 0.057 38.307 58.751 1.00 14.13 306 PRO A C 1
ATOM 2309 O O . PRO A 1 328 ? -0.318 38.912 57.743 1.00 17.46 306 PRO A O 1
ATOM 2313 N N . VAL A 1 329 ? 0.523 37.073 58.809 1.00 17.27 307 VAL A N 1
ATOM 2314 C CA . VAL A 1 329 ? 0.653 36.187 57.654 1.00 17.37 307 VAL A CA 1
ATOM 2315 C C . VAL A 1 329 ? 0.099 34.822 58.054 1.00 17.09 307 VAL A C 1
ATOM 2316 O O . VAL A 1 329 ? 0.656 34.127 58.908 1.00 19.11 307 VAL A O 1
ATOM 2320 N N . GLU A 1 330 ? -0.991 34.421 57.402 1.00 15.31 308 GLU A N 1
ATOM 2321 C CA . GLU A 1 330 ? -1.504 33.069 57.524 1.00 16.83 308 GLU A CA 1
ATOM 2322 C C . GLU A 1 330 ? -0.809 32.163 56.513 1.00 17.15 308 GLU A C 1
ATOM 2323 O O . GLU A 1 330 ? -0.190 32.673 55.573 1.00 16.65 308 GLU A O 1
ATOM 2329 N N . ILE A 1 331 ? -0.897 30.850 56.710 1.00 14.70 309 ILE A N 1
ATOM 2330 C CA . ILE A 1 331 ? -0.465 29.909 55.687 1.00 14.57 309 ILE A CA 1
ATOM 2331 C C . ILE A 1 331 ? -1.571 28.934 55.346 1.00 14.88 309 ILE A C 1
ATOM 2332 O O . ILE A 1 331 ? -2.011 28.153 56.201 1.00 15.64 309 ILE A O 1
ATOM 2337 N N . ALA A 1 332 ? -1.997 28.985 54.086 1.00 14.14 310 ALA A N 1
ATOM 2338 C CA . ALA A 1 332 ? -3.007 28.072 53.568 1.00 13.00 310 ALA A CA 1
ATOM 2339 C C . ALA A 1 332 ? -2.364 26.792 53.078 1.00 12.80 310 ALA A C 1
ATOM 2340 O O . ALA A 1 332 ? -1.176 26.750 52.713 1.00 13.05 310 ALA A O 1
ATOM 2342 N N . GLY A 1 333 ? -3.124 25.713 53.082 1.00 12.16 311 GLY A N 1
ATOM 2343 C CA . GLY A 1 333 ? -2.610 24.450 52.563 1.00 11.17 311 GLY A CA 1
ATOM 2344 C C . GLY A 1 333 ? -1.833 23.580 53.558 1.00 14.02 311 GLY A C 1
ATOM 2345 O O . GLY A 1 333 ? -2.083 23.609 54.775 1.00 16.65 311 GLY A O 1
ATOM 2346 N N . ASP A 1 334 ? -0.920 22.772 53.065 1.00 13.03 312 ASP A N 1
ATOM 2347 C CA . ASP A 1 334 ? -0.244 21.762 53.877 1.00 14.57 312 ASP A CA 1
ATOM 2348 C C . ASP A 1 334 ? 1.088 21.435 53.231 1.00 14.68 312 ASP A C 1
ATOM 2349 O O . ASP A 1 334 ? 1.511 22.143 52.316 1.00 12.97 312 ASP A O 1
ATOM 2354 N N . GLY A 1 335 ? 1.749 20.373 53.668 1.00 14.36 313 GLY A N 1
ATOM 2355 C CA . GLY A 1 335 ? 3.105 20.120 53.224 1.00 12.49 313 GLY A CA 1
ATOM 2356 C C . GLY A 1 335 ? 3.219 19.826 51.742 1.00 14.20 313 GLY A C 1
ATOM 2357 O O . GLY A 1 335 ? 4.257 20.062 51.163 1.00 14.08 313 GLY A O 1
ATOM 2358 N N . THR A 1 336 ? 2.157 19.269 51.149 1.00 11.83 314 THR A N 1
ATOM 2359 C CA . THR A 1 336 ? 2.157 18.967 49.721 1.00 12.20 314 THR A CA 1
ATOM 2360 C C . THR A 1 336 ? 2.193 20.249 48.870 1.00 11.11 314 THR A C 1
ATOM 2361 O O . THR A 1 336 ? 2.943 20.316 47.884 1.00 12.30 314 THR A O 1
ATOM 2365 N N . PHE A 1 337 ? 1.394 21.240 49.228 1.00 11.23 315 PHE A N 1
ATOM 2366 C CA . PHE A 1 337 ? 1.403 22.559 48.647 1.00 10.26 315 PHE A CA 1
ATOM 2367 C C . PHE A 1 337 ? 0.860 23.543 49.690 1.00 12.10 315 PHE A C 1
ATOM 2368 O O . PHE A 1 337 ? -0.273 23.366 50.178 1.00 10.71 315 PHE A O 1
ATOM 2376 N N . PHE A 1 338 ? 1.614 24.599 50.014 1.00 12.07 316 PHE A N 1
ATOM 2377 C CA . PHE A 1 338 ? 1.152 25.662 50.910 1.00 12.28 316 PHE A CA 1
ATOM 2378 C C . PHE A 1 338 ? 1.354 27.038 50.319 1.00 11.34 316 PHE A C 1
ATOM 2379 O O . PHE A 1 338 ? 2.035 27.218 49.311 1.00 12.06 316 PHE A O 1
ATOM 2387 N N . GLN A 1 339 ? 0.705 28.005 50.906 1.00 11.49 317 GLN A N 1
ATOM 2388 C CA . GLN A 1 339 ? 0.710 29.351 50.397 1.00 10.79 317 GLN A CA 1
ATOM 2389 C C . GLN A 1 339 ? 0.672 30.383 51.503 1.00 14.07 317 GLN A C 1
ATOM 2390 O O . GLN A 1 339 ? -0.227 30.357 52.346 1.00 12.50 317 GLN A O 1
ATOM 2396 N N . PHE A 1 340 ? 1.631 31.311 51.496 1.00 13.06 318 PHE A N 1
ATOM 2397 C CA . PHE A 1 340 ? 1.584 32.433 52.437 1.00 13.44 318 PHE A CA 1
ATOM 2398 C C . PHE A 1 340 ? 0.468 33.389 52.073 1.00 13.43 318 PHE A C 1
ATOM 2399 O O . PHE A 1 340 ? 0.271 33.726 50.895 1.00 12.00 318 PHE A O 1
ATOM 2407 N N . VAL A 1 341 ? -0.301 33.823 53.077 1.00 13.13 319 VAL A N 1
ATOM 2408 C CA . VAL A 1 341 ? -1.399 34.748 52.913 1.00 14.12 319 VAL A CA 1
ATOM 2409 C C . VAL A 1 341 ? -1.187 35.981 53.803 1.00 16.88 319 VAL A C 1
ATOM 2410 O O . VAL A 1 341 ? -1.638 36.024 54.962 1.00 16.26 319 VAL A O 1
ATOM 2414 N N . PRO A 1 342 ? -0.459 36.971 53.292 1.00 15.34 320 PRO A N 1
ATOM 2415 C CA . PRO A 1 342 ? -0.123 38.138 54.114 1.00 16.21 320 PRO A CA 1
ATOM 2416 C C . PRO A 1 342 ? -1.282 39.102 54.195 1.00 15.87 320 PRO A C 1
ATOM 2417 O O . PRO A 1 342 ? -2.078 39.190 53.274 1.00 15.92 320 PRO A O 1
ATOM 2421 N N . ALA A 1 343 ? -1.375 39.895 55.262 1.00 15.67 321 ALA A N 1
ATOM 2422 C CA . ALA A 1 343 ? -2.511 40.817 55.391 1.00 18.06 321 ALA A CA 1
ATOM 2423 C C . ALA A 1 343 ? -2.553 41.952 54.383 1.00 15.30 321 ALA A C 1
ATOM 2424 O O . ALA A 1 343 ? -3.606 42.490 54.066 1.00 18.17 321 ALA A O 1
ATOM 2426 N N . THR A 1 344 ? -1.383 42.367 53.884 1.00 19.76 322 THR A N 1
ATOM 2427 C CA . THR A 1 344 ? -1.310 43.405 52.874 1.00 19.93 322 THR A CA 1
ATOM 2428 C C . THR A 1 344 ? -0.318 43.068 51.757 1.00 17.04 322 THR A C 1
ATOM 2429 O O . THR A 1 344 ? 0.583 42.253 51.953 1.00 18.73 322 THR A O 1
ATOM 2433 N N . GLU A 1 345 ? -0.494 43.734 50.628 1.00 19.31 323 GLU A N 1
ATOM 2434 C CA . GLU A 1 345 ? 0.416 43.537 49.491 1.00 23.32 323 GLU A CA 1
ATOM 2435 C C . GLU A 1 345 ? 1.818 44.005 49.839 1.00 23.77 323 GLU A C 1
ATOM 2436 O O . GLU A 1 345 ? 2.817 43.364 49.491 1.00 20.53 323 GLU A O 1
ATOM 2442 N N . GLU A 1 346 ? 1.878 45.118 50.566 1.00 23.89 324 GLU A N 1
ATOM 2443 C CA . GLU A 1 346 ? 3.150 45.639 50.996 1.00 26.25 324 GLU A CA 1
ATOM 2444 C C . GLU A 1 346 ? 3.905 44.620 51.817 1.00 23.28 324 GLU A C 1
ATOM 2445 O O . GLU A 1 346 ? 5.093 44.391 51.596 1.00 23.82 324 GLU A O 1
ATOM 2451 N N . LEU A 1 347 ? 3.236 43.950 52.752 1.00 20.34 325 LEU A N 1
ATOM 2452 C CA . LEU A 1 347 ? 3.875 42.888 53.488 1.00 18.25 325 LEU A CA 1
ATOM 2453 C C . LEU A 1 347 ? 4.225 41.628 52.649 1.00 16.60 325 LEU A C 1
ATOM 2454 O O . LEU A 1 347 ? 5.252 40.989 52.863 1.00 18.03 325 LEU A O 1
ATOM 2459 N N . GLU A 1 348 ? 3.360 41.279 51.709 1.00 16.83 326 GLU A N 1
ATOM 2460 C CA . GLU A 1 348 ? 3.684 40.176 50.800 1.00 16.19 326 GLU A CA 1
ATOM 2461 C C . GLU A 1 348 ? 4.999 40.408 50.038 1.00 15.15 326 GLU A C 1
ATOM 2462 O O . GLU A 1 348 ? 5.858 39.538 50.029 1.00 14.76 326 GLU A O 1
ATOM 2468 N N . GLU A 1 349 ? 5.141 41.610 49.494 1.00 19.69 327 GLU A N 1
ATOM 2469 C CA . GLU A 1 349 ? 6.372 42.002 48.813 1.00 21.55 327 GLU A CA 1
ATOM 2470 C C . GLU A 1 349 ? 7.586 41.934 49.739 1.00 19.73 327 GLU A C 1
ATOM 2471 O O . GLU A 1 349 ? 8.647 41.409 49.398 1.00 21.90 327 GLU A O 1
ATOM 2477 N N . ALA A 1 350 ? 7.440 42.429 50.960 1.00 19.26 328 ALA A N 1
ATOM 2478 C CA . ALA A 1 350 ? 8.520 42.347 51.904 1.00 17.81 328 ALA A CA 1
ATOM 2479 C C . ALA A 1 350 ? 8.898 40.952 52.319 1.00 17.20 328 ALA A C 1
ATOM 2480 O O . ALA A 1 350 ? 10.069 40.626 52.590 1.00 18.10 328 ALA A O 1
ATOM 2482 N N . LEU A 1 351 ? 7.895 40.089 52.438 1.00 15.65 329 LEU A N 1
ATOM 2483 C CA . LEU A 1 351 ? 8.159 38.732 52.802 1.00 15.42 329 LEU A CA 1
ATOM 2484 C C . LEU A 1 351 ? 9.076 38.009 51.783 1.00 14.95 329 LEU A C 1
ATOM 2485 O O . LEU A 1 351 ? 10.002 37.284 52.163 1.00 14.07 329 LEU A O 1
ATOM 2490 N N . TYR A 1 352 ? 8.739 38.137 50.501 1.00 18.40 330 TYR A N 1
ATOM 2491 C CA . TYR A 1 352 ? 9.535 37.462 49.476 1.00 16.60 330 TYR A CA 1
ATOM 2492 C C . TYR A 1 352 ? 10.900 38.126 49.339 1.00 17.29 330 TYR A C 1
ATOM 2493 O O . TYR A 1 352 ? 11.893 37.424 49.182 1.00 16.37 330 TYR A O 1
ATOM 2502 N N . GLY A 1 353 ? 10.942 39.447 49.492 1.00 20.10 331 GLY A N 1
ATOM 2503 C CA . GLY A 1 353 ? 12.250 40.157 49.497 1.00 21.67 331 GLY A CA 1
ATOM 2504 C C . GLY A 1 353 ? 13.156 39.649 50.608 1.00 20.59 331 GLY A C 1
ATOM 2505 O O . GLY A 1 353 ? 14.358 39.360 50.447 1.00 20.67 331 GLY A O 1
ATOM 2506 N N . ALA A 1 354 ? 12.585 39.482 51.795 1.00 18.52 332 ALA A N 1
ATOM 2507 C CA . ALA A 1 354 ? 13.337 38.903 52.873 1.00 17.88 332 ALA A CA 1
ATOM 2508 C C . ALA A 1 354 ? 13.716 37.455 52.639 1.00 18.63 332 ALA A C 1
ATOM 2509 O O . ALA A 1 354 ? 14.825 37.023 52.937 1.00 17.93 332 ALA A O 1
ATOM 2511 N N . ALA A 1 355 ? 12.807 36.658 52.079 1.00 17.04 333 ALA A N 1
ATOM 2512 C CA . ALA A 1 355 ? 13.177 35.292 51.778 1.00 16.54 333 ALA A CA 1
ATOM 2513 C C . ALA A 1 355 ? 14.316 35.214 50.733 1.00 14.62 333 ALA A C 1
ATOM 2514 O O . ALA A 1 355 ? 15.203 34.395 50.849 1.00 16.56 333 ALA A O 1
ATOM 2516 N N . ASN A 1 356 ? 14.247 36.092 49.754 1.00 15.75 334 ASN A N 1
ATOM 2517 C CA . ASN A 1 356 ? 15.301 36.200 48.738 1.00 17.29 334 ASN A CA 1
ATOM 2518 C C . ASN A 1 356 ? 16.664 36.450 49.414 1.00 17.85 334 ASN A C 1
ATOM 2519 O O . ASN A 1 356 ? 17.607 35.731 49.156 1.00 16.77 334 ASN A O 1
ATOM 2524 N N . ALA A 1 357 ? 16.727 37.384 50.360 1.00 22.37 335 ALA A N 1
ATOM 2525 C CA . ALA A 1 357 ? 17.978 37.632 51.116 1.00 20.36 335 ALA A CA 1
ATOM 2526 C C . ALA A 1 357 ? 18.551 36.441 51.861 1.00 19.80 335 ALA A C 1
ATOM 2527 O O . ALA A 1 357 ? 19.772 36.240 51.899 1.00 20.81 335 ALA A O 1
ATOM 2529 N N . GLU A 1 358 ? 17.694 35.613 52.450 1.00 17.84 336 GLU A N 1
ATOM 2530 C CA . GLU A 1 358 ? 18.139 34.436 53.172 1.00 20.11 336 GLU A CA 1
ATOM 2531 C C . GLU A 1 358 ? 18.322 33.227 52.320 1.00 16.22 336 GLU A C 1
ATOM 2532 O O . GLU A 1 358 ? 18.666 32.153 52.804 1.00 19.94 336 GLU A O 1
ATOM 2538 N N . GLY A 1 359 ? 18.085 33.386 51.009 1.00 19.02 337 GLY A N 1
ATOM 2539 C CA . GLY A 1 359 ? 18.219 32.254 50.121 1.00 16.86 337 GLY A CA 1
ATOM 2540 C C . GLY A 1 359 ? 17.160 31.160 50.239 1.00 12.33 337 GLY A C 1
ATOM 2541 O O . GLY A 1 359 ? 17.495 29.990 50.152 1.00 15.28 337 GLY A O 1
ATOM 2542 N N . LEU A 1 360 ? 15.925 31.570 50.482 1.00 14.72 338 LEU A N 1
ATOM 2543 C CA . LEU A 1 360 ? 14.781 30.669 50.398 1.00 15.21 338 LEU A CA 1
ATOM 2544 C C . LEU A 1 360 ? 14.054 31.076 49.147 1.00 11.75 338 LEU A C 1
ATOM 2545 O O . LEU A 1 360 ? 13.556 32.184 49.071 1.00 12.54 338 LEU A O 1
ATOM 2550 N N . LEU A 1 361 ? 14.037 30.179 48.156 1.00 12.35 339 LEU A N 1
ATOM 2551 C CA . LEU A 1 361 ? 13.362 30.514 46.897 1.00 12.43 339 LEU A CA 1
ATOM 2552 C C . LEU A 1 361 ? 11.918 30.041 46.919 1.00 10.34 339 LEU A C 1
ATOM 2553 O O . LEU A 1 361 ? 11.674 28.848 46.746 1.00 12.79 339 LEU A O 1
ATOM 2558 N N . PHE A 1 362 ? 11.027 30.987 47.154 1.00 10.66 340 PHE A N 1
ATOM 2559 C CA . PHE A 1 362 ? 9.588 30.703 47.066 1.00 12.83 340 PHE A CA 1
ATOM 2560 C C . PHE A 1 362 ? 9.080 31.080 45.687 1.00 13.41 340 PHE A C 1
ATOM 2561 O O . PHE A 1 362 ? 9.594 31.997 45.033 1.00 12.63 340 PHE A O 1
ATOM 2569 N N . TYR A 1 363 ? 8.059 30.353 45.235 1.00 12.08 341 TYR A N 1
ATOM 2570 C CA . TYR A 1 363 ? 7.318 30.720 44.043 1.00 11.47 341 TYR A CA 1
ATOM 2571 C C . TYR A 1 363 ? 6.417 31.879 44.436 1.00 13.03 341 TYR A C 1
ATOM 2572 O O . TYR A 1 363 ? 5.389 31.689 45.124 1.00 11.55 341 TYR A O 1
ATOM 2581 N N . ALA A 1 364 ? 6.799 33.092 44.037 1.00 11.18 342 ALA A N 1
ATOM 2582 C CA . ALA A 1 364 ? 6.237 34.306 44.631 1.00 13.31 342 ALA A CA 1
ATOM 2583 C C . ALA A 1 364 ? 4.734 34.406 44.466 1.00 14.82 342 ALA A C 1
ATOM 2584 O O . ALA A 1 364 ? 4.226 34.381 43.349 1.00 14.90 342 ALA A O 1
ATOM 2586 N N . GLY A 1 365 ? 4.028 34.517 45.586 1.00 14.40 343 GLY A N 1
ATOM 2587 C CA . GLY A 1 365 ? 2.588 34.776 45.553 1.00 14.42 343 GLY A CA 1
ATOM 2588 C C . GLY A 1 365 ? 1.747 33.508 45.418 1.00 14.88 343 GLY A C 1
ATOM 2589 O O . GLY A 1 365 ? 0.517 33.581 45.580 1.00 15.12 343 GLY A O 1
ATOM 2590 N N . ASP A 1 366 ? 2.399 32.396 45.090 1.00 12.67 344 ASP A N 1
ATOM 2591 C CA . ASP A 1 366 ? 1.713 31.188 44.569 1.00 12.43 344 ASP A CA 1
ATOM 2592 C C . ASP A 1 366 ? 1.967 30.060 45.586 1.00 12.00 344 ASP A C 1
ATOM 2593 O O . ASP A 1 366 ? 2.160 30.310 46.799 1.00 12.08 344 ASP A O 1
ATOM 2598 N N . ASN A 1 367 ? 1.939 28.802 45.156 1.00 11.35 345 ASN A N 1
ATOM 2599 C CA . ASN A 1 367 ? 2.131 27.709 46.086 1.00 11.50 345 ASN A CA 1
ATOM 2600 C C . ASN A 1 367 ? 3.551 27.180 46.118 1.00 11.46 345 ASN A C 1
ATOM 2601 O O . ASN A 1 367 ? 4.252 27.168 45.097 1.00 11.40 345 ASN A O 1
ATOM 2606 N N . GLN A 1 368 ? 3.951 26.784 47.328 1.00 10.70 346 GLN A N 1
ATOM 2607 C CA . GLN A 1 368 ? 5.265 26.239 47.624 1.00 9.48 346 GLN A CA 1
ATOM 2608 C C . GLN A 1 368 ? 5.162 24.734 47.671 1.00 10.16 346 GLN A C 1
ATOM 2609 O O . GLN A 1 368 ? 4.322 24.180 48.383 1.00 10.64 346 GLN A O 1
ATOM 2615 N N . GLY A 1 369 ? 6.038 24.065 46.933 1.00 9.04 347 GLY A N 1
ATOM 2616 C CA . GLY A 1 369 ? 6.004 22.661 46.734 1.00 9.40 347 GLY A CA 1
ATOM 2617 C C . GLY A 1 369 ? 7.362 22.029 46.920 1.00 11.56 347 GLY A C 1
ATOM 2618 O O . GLY A 1 369 ? 8.130 21.877 45.965 1.00 11.72 347 GLY A O 1
ATOM 2619 N N . VAL A 1 370 ? 7.667 21.633 48.155 1.00 10.16 348 VAL A N 1
ATOM 2620 C CA . VAL A 1 370 ? 8.922 20.970 48.432 1.00 11.29 348 VAL A CA 1
ATOM 2621 C C . VAL A 1 370 ? 9.021 19.648 47.677 1.00 11.65 348 VAL A C 1
ATOM 2622 O O . VAL A 1 370 ? 8.015 19.102 47.210 1.00 13.28 348 VAL A O 1
ATOM 2626 N N . SER A 1 371 ? 10.241 19.123 47.554 1.00 12.55 349 SER A N 1
ATOM 2627 C CA . SER A 1 371 ? 10.493 17.877 46.933 1.00 12.30 349 SER A CA 1
ATOM 2628 C C . SER A 1 371 ? 10.909 16.811 47.937 1.00 13.62 349 SER A C 1
ATOM 2629 O O . SER A 1 371 ? 11.181 17.129 49.104 1.00 13.99 349 SER A O 1
ATOM 2632 N N . ALA A 1 372 ? 11.015 15.576 47.480 1.00 13.49 350 ALA A N 1
ATOM 2633 C CA . ALA A 1 372 ? 11.465 14.465 48.322 1.00 15.64 350 ALA A CA 1
ATOM 2634 C C . ALA A 1 372 ? 12.931 14.560 48.770 1.00 17.80 350 ALA A C 1
ATOM 2635 O O . ALA A 1 372 ? 13.376 13.746 49.601 1.00 16.96 350 ALA A O 1
ATOM 2637 N N . ALA A 1 373 ? 13.671 15.530 48.230 1.00 16.15 351 ALA A N 1
ATOM 2638 C CA . ALA A 1 373 ? 15.066 15.770 48.637 1.00 17.85 351 ALA A CA 1
ATOM 2639 C C . ALA A 1 373 ? 15.134 16.696 49.851 1.00 18.34 351 ALA A C 1
ATOM 2640 O O . ALA A 1 373 ? 16.227 17.084 50.294 1.00 15.82 351 ALA A O 1
ATOM 2642 N N . PHE A 1 374 ? 13.995 17.106 50.383 1.00 17.01 352 PHE A N 1
ATOM 2643 C CA . PHE A 1 374 ? 13.971 17.928 51.587 1.00 20.11 352 PHE A CA 1
ATOM 2644 C C . PHE A 1 374 ? 14.175 17.111 52.834 1.00 23.48 352 PHE A C 1
ATOM 2645 O O . PHE A 1 374 ? 13.218 16.706 53.496 1.00 22.63 352 PHE A O 1
ATOM 2653 N N . ASP A 1 375 ? 15.445 16.872 53.129 1.00 21.17 353 ASP A N 1
ATOM 2654 C CA . ASP A 1 375 ? 15.833 16.025 54.225 1.00 20.21 353 ASP A CA 1
ATOM 2655 C C . ASP A 1 375 ? 16.092 16.879 55.470 1.00 15.71 353 ASP A C 1
ATOM 2656 O O . ASP A 1 375 ? 15.834 18.081 55.518 1.00 19.13 353 ASP A O 1
ATOM 2661 N N . GLU A 1 376 ? 16.577 16.201 56.504 1.00 24.79 354 GLU A N 1
ATOM 2662 C CA . GLU A 1 376 ? 16.802 16.822 57.805 1.00 24.87 354 GLU A CA 1
ATOM 2663 C C . GLU A 1 376 ? 17.766 17.982 57.681 1.00 16.89 354 GLU A C 1
ATOM 2664 O O . GLU A 1 376 ? 17.551 19.056 58.232 1.00 19.40 354 GLU A O 1
ATOM 2670 N N . ALA A 1 377 ? 18.841 17.743 56.949 1.00 19.00 355 ALA A N 1
ATOM 2671 C CA . ALA A 1 377 ? 19.822 18.781 56.689 1.00 19.36 355 ALA A CA 1
ATOM 2672 C C . ALA A 1 377 ? 19.190 20.002 56.040 1.00 17.38 355 ALA A C 1
ATOM 2673 O O . ALA A 1 377 ? 19.337 21.124 56.492 1.00 18.53 355 ALA A O 1
ATOM 2675 N N . VAL A 1 378 ? 18.423 19.772 54.970 1.00 18.63 356 VAL A N 1
ATOM 2676 C CA . VAL A 1 378 ? 17.766 20.861 54.287 1.00 16.80 356 VAL A CA 1
ATOM 2677 C C . VAL A 1 378 ? 16.757 21.603 55.173 1.00 12.10 356 VAL A C 1
ATOM 2678 O O . VAL A 1 378 ? 16.708 22.832 55.204 1.00 15.73 356 VAL A O 1
ATOM 2682 N N . LEU A 1 379 ? 15.897 20.811 55.824 1.00 14.62 357 LEU A N 1
ATOM 2683 C CA . LEU A 1 379 ? 14.865 21.365 56.693 1.00 18.47 357 LEU A CA 1
ATOM 2684 C C . LEU A 1 379 ? 15.441 22.220 57.835 1.00 14.39 357 LEU A C 1
ATOM 2685 O O . LEU A 1 379 ? 15.033 23.344 58.051 1.00 18.10 357 LEU A O 1
ATOM 2690 N N . GLY A 1 380 ? 16.503 21.699 58.430 1.00 19.41 358 GLY A N 1
ATOM 2691 C CA . GLY A 1 380 ? 17.191 22.412 59.504 1.00 19.22 358 GLY A CA 1
ATOM 2692 C C . GLY A 1 380 ? 17.681 23.746 59.011 1.00 15.63 358 GLY A C 1
ATOM 2693 O O . GLY A 1 380 ? 17.427 24.784 59.577 1.00 18.90 358 GLY A O 1
ATOM 2694 N N . GLU A 1 381 ? 18.342 23.732 57.859 1.00 18.92 359 GLU A N 1
ATOM 2695 C CA . GLU A 1 381 ? 18.748 24.993 57.246 1.00 17.90 359 GLU A CA 1
ATOM 2696 C C . GLU A 1 381 ? 17.618 25.924 56.779 1.00 16.45 359 GLU A C 1
ATOM 2697 O O . GLU A 1 381 ? 17.683 27.140 56.932 1.00 16.34 359 GLU A O 1
ATOM 2703 N N . ALA A 1 382 ? 16.556 25.354 56.200 1.00 16.69 360 ALA A N 1
ATOM 2704 C CA . ALA A 1 382 ? 15.395 26.176 55.836 1.00 17.51 360 ALA A CA 1
ATOM 2705 C C . ALA A 1 382 ? 14.722 26.807 57.038 1.00 14.38 360 ALA A C 1
ATOM 2706 O O . ALA A 1 382 ? 14.284 27.940 56.948 1.00 16.45 360 ALA A O 1
ATOM 2708 N N . GLU A 1 383 ? 14.635 26.041 58.128 1.00 17.89 361 GLU A N 1
ATOM 2709 C CA . GLU A 1 383 ? 14.084 26.515 59.392 1.00 21.62 361 GLU A CA 1
ATOM 2710 C C . GLU A 1 383 ? 14.907 27.666 59.902 1.00 18.94 361 GLU A C 1
ATOM 2711 O O . GLU A 1 383 ? 14.374 28.739 60.172 1.00 22.77 361 GLU A O 1
ATOM 2717 N N . ARG A 1 384 ? 16.223 27.469 59.965 1.00 18.82 362 ARG A N 1
ATOM 2718 C CA A ARG A 1 384 ? 17.127 28.547 60.381 0.50 19.57 362 ARG A CA 1
ATOM 2719 C CA B ARG A 1 384 ? 17.081 28.550 60.419 0.50 17.21 362 ARG A CA 1
ATOM 2720 C C . ARG A 1 384 ? 16.955 29.772 59.511 1.00 17.69 362 ARG A C 1
ATOM 2721 O O . ARG A 1 384 ? 16.820 30.885 59.967 1.00 21.11 362 ARG A O 1
ATOM 2736 N N . ARG A 1 385 ? 16.967 29.567 58.196 1.00 19.39 363 ARG A N 1
ATOM 2737 C CA . ARG A 1 385 ? 16.759 30.696 57.296 1.00 17.01 363 ARG A CA 1
ATOM 2738 C C . ARG A 1 385 ? 15.405 31.404 57.404 1.00 16.65 363 ARG A C 1
ATOM 2739 O O . ARG A 1 385 ? 15.297 32.621 57.266 1.00 17.01 363 ARG A O 1
ATOM 2747 N N . PHE A 1 386 ? 14.342 30.627 57.612 1.00 18.85 364 PHE A N 1
ATOM 2748 C CA . PHE A 1 386 ? 13.038 31.243 57.803 1.00 17.60 364 PHE A CA 1
ATOM 2749 C C . PHE A 1 386 ? 12.945 32.061 59.100 1.00 16.44 364 PHE A C 1
ATOM 2750 O O . PHE A 1 386 ? 12.318 33.098 59.096 1.00 16.81 364 PHE A O 1
ATOM 2758 N N . ALA A 1 387 ? 13.626 31.627 60.158 1.00 21.40 365 ALA A N 1
ATOM 2759 C CA . ALA A 1 387 ? 13.689 32.443 61.393 1.00 25.41 365 ALA A CA 1
ATOM 2760 C C . ALA A 1 387 ? 14.275 33.829 61.101 1.00 20.62 365 ALA A C 1
ATOM 2761 O O . ALA A 1 387 ? 13.758 34.864 61.545 1.00 27.03 365 ALA A O 1
ATOM 2763 N N . ARG A 1 388 ? 15.307 33.849 60.250 1.00 26.80 366 ARG A N 1
ATOM 2764 C CA . ARG A 1 388 ? 15.938 35.098 59.848 1.00 23.95 366 ARG A CA 1
ATOM 2765 C C . ARG A 1 388 ? 15.048 35.959 58.945 1.00 26.73 366 ARG A C 1
ATOM 2766 O O . ARG A 1 388 ? 15.037 37.178 59.055 1.00 26.05 366 ARG A O 1
ATOM 2774 N N . VAL A 1 389 ? 14.240 35.339 58.072 1.00 19.65 367 VAL A N 1
ATOM 2775 C CA . VAL A 1 389 ? 13.185 36.056 57.406 1.00 21.69 367 VAL A CA 1
ATOM 2776 C C . VAL A 1 389 ? 12.258 36.760 58.397 1.00 21.10 367 VAL A C 1
ATOM 2777 O O . VAL A 1 389 ? 11.912 37.915 58.187 1.00 19.75 367 VAL A O 1
ATOM 2781 N N . CYS A 1 390 ? 11.855 36.061 59.458 1.00 20.97 368 CYS A N 1
ATOM 2782 C CA . CYS A 1 390 ? 10.945 36.689 60.424 1.00 24.89 368 CYS A CA 1
ATOM 2783 C C . CYS A 1 390 ? 11.597 37.888 61.161 1.00 21.60 368 CYS A C 1
ATOM 2784 O O . CYS A 1 390 ? 10.969 38.944 61.264 1.00 23.65 368 CYS A O 1
ATOM 2787 N N . GLU A 1 391 ? 12.872 37.739 61.508 1.00 29.63 369 GLU A N 1
ATOM 2788 C CA . GLU A 1 391 ? 13.663 38.866 62.040 1.00 31.55 369 GLU A CA 1
ATOM 2789 C C . GLU A 1 391 ? 13.607 40.077 61.129 1.00 26.68 369 GLU A C 1
ATOM 2790 O O . GLU A 1 391 ? 13.385 41.183 61.595 1.00 34.14 369 GLU A O 1
ATOM 2796 N N . ARG A 1 392 ? 13.742 39.878 59.813 1.00 30.15 370 ARG A N 1
ATOM 2797 C CA A ARG A 1 392 ? 13.778 40.992 58.871 0.50 24.16 370 ARG A CA 1
ATOM 2798 C CA B ARG A 1 392 ? 13.751 40.982 58.847 0.50 25.07 370 ARG A CA 1
ATOM 2799 C C . ARG A 1 392 ? 12.451 41.760 58.720 1.00 25.37 370 ARG A C 1
ATOM 2800 O O . ARG A 1 392 ? 12.453 42.933 58.356 1.00 32.97 370 ARG A O 1
ATOM 2815 N N . LEU A 1 393 ? 11.307 41.117 58.982 1.00 24.17 371 LEU A N 1
ATOM 2816 C CA . LEU A 1 393 ? 9.998 41.751 58.789 1.00 23.45 371 LEU A CA 1
ATOM 2817 C C . LEU A 1 393 ? 9.407 42.483 60.025 1.00 24.74 371 LEU A C 1
ATOM 2818 O O . LEU A 1 393 ? 8.235 42.890 60.014 1.00 23.68 371 LEU A O 1
ATOM 2823 N N . ALA A 1 394 ? 10.244 42.722 61.031 1.00 28.92 372 ALA A N 1
ATOM 2824 C CA . ALA A 1 394 ? 9.871 43.531 62.207 1.00 23.77 372 ALA A CA 1
ATOM 2825 C C . ALA A 1 394 ? 9.107 44.831 61.911 1.00 24.71 372 ALA A C 1
ATOM 2826 O O . ALA A 1 394 ? 8.109 45.123 62.578 1.00 27.68 372 ALA A O 1
ATOM 2828 N N . PRO A 1 395 ? 9.502 45.596 60.889 1.00 25.81 373 PRO A N 1
ATOM 2829 C CA . PRO A 1 395 ? 8.714 46.803 60.608 1.00 29.12 373 PRO A CA 1
ATOM 2830 C C . PRO A 1 395 ? 7.212 46.581 60.370 1.00 32.22 373 PRO A C 1
ATOM 2831 O O . PRO A 1 395 ? 6.466 47.575 60.309 1.00 33.19 373 PRO A O 1
ATOM 2835 N N . TYR A 1 396 ? 6.801 45.312 60.219 1.00 32.23 374 TYR A N 1
ATOM 2836 C CA . TYR A 1 396 ? 5.405 44.902 60.013 1.00 29.56 374 TYR A CA 1
ATOM 2837 C C . TYR A 1 396 ? 4.730 44.191 61.212 1.00 35.69 374 TYR A C 1
ATOM 2838 O O . TYR A 1 396 ? 3.512 43.948 61.190 1.00 29.82 374 TYR A O 1
ATOM 2847 N N . ALA A 1 397 ? 5.494 43.879 62.258 1.00 31.60 375 ALA A N 1
ATOM 2848 C CA . ALA A 1 397 ? 4.927 43.372 63.519 1.00 38.84 375 ALA A CA 1
ATOM 2849 C C . ALA A 1 397 ? 3.730 44.170 64.048 1.00 35.07 375 ALA A C 1
ATOM 2850 O O . ALA A 1 397 ? 3.660 45.396 63.911 1.00 30.55 375 ALA A O 1
ATOM 2852 N N . GLY A 1 398 ? 2.768 43.444 64.613 1.00 35.05 376 GLY A N 1
ATOM 2853 C CA . GLY A 1 398 ? 1.579 44.048 65.196 1.00 32.24 376 GLY A CA 1
ATOM 2854 C C . GLY A 1 398 ? 0.580 44.621 64.217 1.00 30.92 376 GLY A C 1
ATOM 2855 O O . GLY A 1 398 ? -0.371 45.267 64.637 1.00 30.67 376 GLY A O 1
ATOM 2856 N N . GLY A 1 399 ? 0.757 44.388 62.912 1.00 26.81 377 GLY A N 1
ATOM 2857 C CA . GLY A 1 399 ? -0.172 44.929 61.920 1.00 23.56 377 GLY A CA 1
ATOM 2858 C C . GLY A 1 399 ? -1.539 44.260 62.007 1.00 18.68 377 GLY A C 1
ATOM 2859 O O . GLY A 1 399 ? -1.653 43.192 62.588 1.00 26.58 377 GLY A O 1
ATOM 2860 N N . GLU A 1 400 ? -2.534 44.885 61.408 1.00 24.30 378 GLU A N 1
ATOM 2861 C CA . GLU A 1 400 ? -3.904 44.384 61.446 1.00 26.80 378 GLU A CA 1
ATOM 2862 C C . GLU A 1 400 ? -3.875 42.955 60.915 1.00 32.43 378 GLU A C 1
ATOM 2863 O O . GLU A 1 400 ? -3.136 42.687 59.967 1.00 28.48 378 GLU A O 1
ATOM 2869 N N . PRO A 1 401 ? -4.634 42.030 61.537 1.00 30.94 379 PRO A N 1
ATOM 2870 C CA . PRO A 1 401 ? -4.603 40.640 61.086 1.00 27.89 379 PRO A CA 1
ATOM 2871 C C . PRO A 1 401 ? -5.235 40.483 59.710 1.00 20.51 379 PRO A C 1
ATOM 2872 O O . PRO A 1 401 ? -5.952 41.378 59.250 1.00 20.49 379 PRO A O 1
ATOM 2876 N N . VAL A 1 402 ? -4.933 39.355 59.076 1.00 21.32 380 VAL A N 1
ATOM 2877 C CA . VAL A 1 402 ? -5.415 39.035 57.723 1.00 18.94 380 VAL A CA 1
ATOM 2878 C C . VAL A 1 402 ? -6.935 39.125 57.661 1.00 17.78 380 VAL A C 1
ATOM 2879 O O . VAL A 1 402 ? -7.635 38.616 58.549 1.00 18.00 380 VAL A O 1
ATOM 2883 N N . GLY A 1 403 ? -7.458 39.743 56.617 1.00 16.89 381 GLY A N 1
ATOM 2884 C CA . GLY A 1 403 ? -8.893 39.775 56.374 1.00 17.11 381 GLY A CA 1
ATOM 2885 C C . GLY A 1 403 ? -9.231 39.028 55.102 1.00 18.07 381 GLY A C 1
ATOM 2886 O O . GLY A 1 403 ? -8.334 38.580 54.364 1.00 17.54 381 GLY A O 1
ATOM 2887 N N . ASP A 1 404 ? -10.528 38.887 54.855 1.00 15.38 382 ASP A N 1
ATOM 2888 C CA . ASP A 1 404 ? -10.982 38.071 53.733 1.00 15.93 382 ASP A CA 1
ATOM 2889 C C . ASP A 1 404 ? -10.568 38.663 52.394 1.00 18.33 382 ASP A C 1
ATOM 2890 O O . ASP A 1 404 ? -10.320 37.905 51.458 1.00 17.95 382 ASP A O 1
ATOM 2895 N N . ALA A 1 405 ? -10.541 39.985 52.252 1.00 17.52 383 ALA A N 1
ATOM 2896 C CA . ALA A 1 405 ? -10.102 40.567 50.980 1.00 17.48 383 ALA A CA 1
ATOM 2897 C C . ALA A 1 405 ? -8.723 40.030 50.586 1.00 15.49 383 ALA A C 1
ATOM 2898 O O . ALA A 1 405 ? -8.484 39.628 49.411 1.00 15.75 383 ALA A O 1
ATOM 2900 N N . ALA A 1 406 ? -7.808 39.990 51.540 1.00 14.62 384 ALA A N 1
ATOM 2901 C CA . ALA A 1 406 ? -6.470 39.429 51.344 1.00 14.12 384 ALA A CA 1
ATOM 2902 C C . ALA A 1 406 ? -6.542 37.944 50.988 1.00 15.77 384 ALA A C 1
ATOM 2903 O O . ALA A 1 406 ? -5.895 37.490 50.040 1.00 15.53 384 ALA A O 1
ATOM 2905 N N . ARG A 1 407 ? -7.355 37.174 51.715 1.00 14.06 385 ARG A N 1
ATOM 2906 C CA . ARG A 1 407 ? -7.505 35.760 51.426 1.00 12.54 385 ARG A CA 1
ATOM 2907 C C . ARG A 1 407 ? -7.993 35.582 49.995 1.00 12.19 385 ARG A C 1
ATOM 2908 O O . ARG A 1 407 ? -7.454 34.705 49.289 1.00 11.71 385 ARG A O 1
ATOM 2916 N N . TYR A 1 408 ? -8.964 36.367 49.549 1.00 11.41 386 TYR A N 1
ATOM 2917 C CA . TYR A 1 408 ? -9.488 36.202 48.199 1.00 11.86 386 TYR A CA 1
ATOM 2918 C C . TYR A 1 408 ? -8.402 36.565 47.172 1.00 13.43 386 TYR A C 1
ATOM 2919 O O . TYR A 1 408 ? -8.247 35.866 46.154 1.00 13.58 386 TYR A O 1
ATOM 2928 N N . ARG A 1 409 ? -7.695 37.667 47.417 1.00 13.23 387 ARG A N 1
ATOM 2929 C CA . ARG A 1 409 ? -6.697 38.135 46.447 1.00 13.81 387 ARG A CA 1
ATOM 2930 C C . ARG A 1 409 ? -5.571 37.125 46.268 1.00 14.03 387 ARG A C 1
ATOM 2931 O O . ARG A 1 409 ? -5.185 36.755 45.139 1.00 13.20 387 ARG A O 1
ATOM 2939 N N . VAL A 1 410 ? -5.067 36.623 47.381 1.00 12.08 388 VAL A N 1
ATOM 2940 C CA . VAL A 1 410 ? -3.988 35.670 47.379 1.00 11.14 388 VAL A CA 1
ATOM 2941 C C . VAL A 1 410 ? -4.399 34.327 46.743 1.00 13.48 388 VAL A C 1
ATOM 2942 O O . VAL A 1 410 ? -3.683 33.738 45.916 1.00 11.93 388 VAL A O 1
ATOM 2946 N N . ALA A 1 411 ? -5.572 33.832 47.112 1.00 11.74 389 ALA A N 1
ATOM 2947 C CA . ALA A 1 411 ? -6.032 32.599 46.535 1.00 11.63 389 ALA A CA 1
ATOM 2948 C C . ALA A 1 411 ? -6.209 32.748 45.021 1.00 10.27 389 ALA A C 1
ATOM 2949 O O . ALA A 1 411 ? -5.931 31.805 44.268 1.00 10.73 389 ALA A O 1
ATOM 2951 N N . TRP A 1 412 ? -6.661 33.907 44.561 1.00 9.60 390 TRP A N 1
ATOM 2952 C CA . TRP A 1 412 ? -6.903 34.103 43.109 1.00 11.57 390 TRP A CA 1
ATOM 2953 C C . TRP A 1 412 ? -5.572 33.955 42.366 1.00 12.26 390 TRP A C 1
ATOM 2954 O O . TRP A 1 412 ? -5.517 33.455 41.251 1.00 10.94 390 TRP A O 1
ATOM 2965 N N . ASN A 1 413 ? -4.482 34.378 42.988 1.00 11.55 391 ASN A N 1
ATOM 2966 C CA . ASN A 1 413 ? -3.177 34.255 42.341 1.00 12.07 391 ASN A CA 1
ATOM 2967 C C . ASN A 1 413 ? -2.772 32.824 42.070 1.00 12.30 391 ASN A C 1
ATOM 2968 O O . ASN A 1 413 ? -2.075 32.564 41.072 1.00 13.31 391 ASN A O 1
ATOM 2973 N N . VAL A 1 414 ? -3.205 31.889 42.913 1.00 9.34 392 VAL A N 1
ATOM 2974 C CA . VAL A 1 414 ? -2.856 30.480 42.726 1.00 10.27 392 VAL A CA 1
ATOM 2975 C C . VAL A 1 414 ? -3.927 29.696 41.952 1.00 11.33 392 VAL A C 1
ATOM 2976 O O . VAL A 1 414 ? -3.600 28.737 41.251 1.00 14.21 392 VAL A O 1
ATOM 2980 N N . MET A 1 415 ? -5.170 30.122 41.980 1.00 11.19 393 MET A N 1
ATOM 2981 C CA . MET A 1 415 ? -6.214 29.343 41.328 1.00 13.47 393 MET A CA 1
ATOM 2982 C C . MET A 1 415 ? -6.957 30.023 40.183 1.00 12.40 393 MET A C 1
ATOM 2983 O O . MET A 1 415 ? -7.683 29.358 39.455 1.00 12.86 393 MET A O 1
ATOM 2988 N N . ASP A 1 416 ? -6.735 31.313 39.959 1.00 12.21 394 ASP A N 1
ATOM 2989 C CA . ASP A 1 416 ? -7.460 32.101 38.943 1.00 12.79 394 ASP A CA 1
ATOM 2990 C C . ASP A 1 416 ? -8.964 31.942 39.111 1.00 12.44 394 ASP A C 1
ATOM 2991 O O . ASP A 1 416 ? -9.757 31.883 38.158 1.00 13.94 394 ASP A O 1
ATOM 2996 N N . GLY A 1 417 ? -9.371 31.902 40.375 1.00 11.45 395 GLY A N 1
ATOM 2997 C CA . GLY A 1 417 ? -10.787 31.931 40.713 1.00 10.62 395 GLY A CA 1
ATOM 2998 C C . GLY A 1 417 ? -10.942 32.077 42.224 1.00 10.92 395 GLY A C 1
ATOM 2999 O O . GLY A 1 417 ? -9.991 32.458 42.906 1.00 10.42 395 GLY A O 1
ATOM 3000 N N . LEU A 1 418 ? -12.129 31.728 42.710 1.00 11.13 396 LEU A N 1
ATOM 3001 C CA . LEU A 1 418 ? -12.569 32.022 44.076 1.00 10.71 396 LEU A CA 1
ATOM 3002 C C . LEU A 1 418 ? -12.343 30.868 45.028 1.00 10.89 396 LEU A C 1
ATOM 3003 O O . LEU A 1 418 ? -12.823 29.750 44.821 1.00 11.02 396 LEU A O 1
ATOM 3008 N N . ARG A 1 419 ? -11.583 31.123 46.078 1.00 10.76 397 ARG A N 1
ATOM 3009 C CA . ARG A 1 419 ? -11.514 30.216 47.216 1.00 10.70 397 ARG A CA 1
ATOM 3010 C C . ARG A 1 419 ? -12.932 29.986 47.755 1.00 9.85 397 ARG A C 1
ATOM 3011 O O . ARG A 1 419 ? -13.805 30.831 47.590 1.00 11.15 397 ARG A O 1
ATOM 3019 N N . GLN A 1 420 ? -13.147 28.799 48.313 1.00 10.06 398 GLN A N 1
ATOM 3020 C CA . GLN A 1 420 ? -14.431 28.465 48.896 1.00 10.62 398 GLN A CA 1
ATOM 3021 C C . GLN A 1 420 ? -14.592 29.123 50.259 1.00 12.18 398 GLN A C 1
ATOM 3022 O O . GLN A 1 420 ? -13.764 28.945 51.149 1.00 13.20 398 GLN A O 1
ATOM 3028 N N . ALA A 1 421 ? -15.696 29.834 50.407 1.00 14.33 399 ALA A N 1
ATOM 3029 C CA . ALA A 1 421 ? -16.089 30.427 51.702 1.00 15.52 399 ALA A CA 1
ATOM 3030 C C . ALA A 1 421 ? -17.512 30.901 51.543 1.00 15.45 399 ALA A C 1
ATOM 3031 O O . ALA A 1 421 ? -17.980 31.133 50.439 1.00 14.14 399 ALA A O 1
ATOM 3033 N N . PRO A 1 422 ? -18.235 31.070 52.663 1.00 15.38 400 PRO A N 1
ATOM 3034 C CA . PRO A 1 422 ? -19.636 31.455 52.519 1.00 17.56 400 PRO A CA 1
ATOM 3035 C C . PRO A 1 422 ? -19.796 32.784 51.809 1.00 16.67 400 PRO A C 1
ATOM 3036 O O . PRO A 1 422 ? -19.098 33.743 52.133 1.00 17.30 400 PRO A O 1
ATOM 3040 N N . ARG A 1 423 ? -20.720 32.848 50.850 1.00 17.63 401 ARG A N 1
ATOM 3041 C CA . ARG A 1 423 ? -20.900 33.986 49.956 1.00 16.92 401 ARG A CA 1
ATOM 3042 C C . ARG A 1 423 ? -22.340 33.986 49.519 1.00 22.87 401 ARG A C 1
ATOM 3043 O O . ARG A 1 423 ? -22.857 32.922 49.227 1.00 24.86 401 ARG A O 1
ATOM 3051 N N . ASP A 1 424 ? -22.944 35.154 49.354 1.00 23.00 402 ASP A N 1
ATOM 3052 C CA . ASP A 1 424 ? -24.102 35.276 48.465 1.00 25.48 402 ASP A CA 1
ATOM 3053 C C . ASP A 1 424 ? -23.715 35.730 47.057 1.00 26.27 402 ASP A C 1
ATOM 3054 O O . ASP A 1 424 ? -22.568 36.086 46.789 1.00 22.33 402 ASP A O 1
ATOM 3059 N N . ARG A 1 425 ? -24.689 35.735 46.154 1.00 25.21 403 ARG A N 1
ATOM 3060 C CA . ARG A 1 425 ? -24.443 36.095 44.764 1.00 27.15 403 ARG A CA 1
ATOM 3061 C C . ARG A 1 425 ? -23.869 37.499 44.598 1.00 27.25 403 ARG A C 1
ATOM 3062 O O . ARG A 1 425 ? -22.974 37.745 43.778 1.00 24.72 403 ARG A O 1
ATOM 3070 N N . GLU A 1 426 ? -24.362 38.449 45.380 1.00 27.88 404 GLU A N 1
ATOM 3071 C CA . GLU A 1 426 ? -23.832 39.800 45.281 1.00 29.72 404 GLU A CA 1
ATOM 3072 C C . GLU A 1 426 ? -22.350 39.849 45.675 1.00 23.80 404 GLU A C 1
ATOM 3073 O O . GLU A 1 426 ? -21.574 40.577 45.064 1.00 26.92 404 GLU A O 1
ATOM 3079 N N . GLU A 1 427 ? -21.962 39.107 46.710 1.00 24.18 405 GLU A N 1
ATOM 3080 C CA . GLU A 1 427 ? -20.558 39.120 47.135 1.00 23.83 405 GLU A CA 1
ATOM 3081 C C . GLU A 1 427 ? -19.702 38.515 46.012 1.00 21.32 405 GLU A C 1
ATOM 3082 O O . GLU A 1 427 ? -18.636 39.031 45.664 1.00 22.93 405 GLU A O 1
ATOM 3088 N N . THR A 1 428 ? -20.217 37.426 45.439 1.00 21.70 406 THR A N 1
ATOM 3089 C CA . THR A 1 428 ? -19.523 36.741 44.356 1.00 22.48 406 THR A CA 1
ATOM 3090 C C . THR A 1 428 ? -19.306 37.716 43.192 1.00 18.66 406 THR A C 1
ATOM 3091 O O . THR A 1 428 ? -18.212 37.841 42.666 1.00 19.83 406 THR A O 1
ATOM 3095 N N . THR A 1 429 ? -20.362 38.416 42.801 1.00 23.82 407 THR A N 1
ATOM 3096 C CA . THR A 1 429 ? -20.270 39.384 41.719 1.00 25.60 407 THR A CA 1
ATOM 3097 C C . THR A 1 429 ? -19.224 40.477 41.961 1.00 23.58 407 THR A C 1
ATOM 3098 O O . THR A 1 429 ? -18.437 40.796 41.079 1.00 22.85 407 THR A O 1
ATOM 3102 N N . GLY A 1 430 ? -19.248 41.062 43.156 1.00 25.05 408 GLY A N 1
ATOM 3103 C CA . GLY A 1 430 ? -18.257 42.071 43.552 1.00 25.63 408 GLY A CA 1
ATOM 3104 C C . GLY A 1 430 ? -16.815 41.579 43.552 1.00 22.11 408 GLY A C 1
ATOM 3105 O O . GLY A 1 430 ? -15.900 42.279 43.116 1.00 25.10 408 GLY A O 1
ATOM 3106 N N . LEU A 1 431 ? -16.614 40.348 44.003 1.00 21.94 409 LEU A N 1
ATOM 3107 C CA . LEU A 1 431 ? -15.283 39.766 44.049 1.00 19.87 409 LEU A CA 1
ATOM 3108 C C . LEU A 1 431 ? -14.741 39.578 42.643 1.00 19.51 409 LEU A C 1
ATOM 3109 O O . LEU A 1 431 ? -13.554 39.826 42.390 1.00 20.00 409 LEU A O 1
ATOM 3114 N N . LEU A 1 432 ? -15.602 39.151 41.722 1.00 19.21 410 LEU A N 1
ATOM 3115 C CA . LEU A 1 432 ? -15.175 39.006 40.336 1.00 21.98 410 LEU A CA 1
ATOM 3116 C C . LEU A 1 432 ? -14.823 40.346 39.679 1.00 22.42 410 LEU A C 1
ATOM 3117 O O . LEU A 1 432 ? -13.793 40.466 39.016 1.00 23.84 410 LEU A O 1
ATOM 3122 N N . ALA A 1 433 ? -15.648 41.357 39.923 1.00 26.87 411 ALA A N 1
ATOM 3123 C CA . ALA A 1 433 ? -15.339 42.711 39.478 1.00 28.48 411 ALA A CA 1
ATOM 3124 C C . ALA A 1 433 ? -13.981 43.159 40.006 1.00 27.18 411 ALA A C 1
ATOM 3125 O O . ALA A 1 433 ? -13.183 43.719 39.267 1.00 32.02 411 ALA A O 1
ATOM 3127 N N . ARG A 1 434 ? -13.728 42.908 41.285 1.00 25.48 412 ARG A N 1
ATOM 3128 C CA . ARG A 1 434 ? -12.467 43.303 41.931 1.00 25.34 412 ARG A CA 1
ATOM 3129 C C . ARG A 1 434 ? -11.301 42.527 41.315 1.00 28.15 412 ARG A C 1
ATOM 3130 O O . ARG A 1 434 ? -10.293 43.110 40.950 1.00 27.83 412 ARG A O 1
ATOM 3138 N N . LEU A 1 435 ? -11.428 41.210 41.162 1.00 22.78 413 LEU A N 1
ATOM 3139 C CA . LEU A 1 435 ? -10.245 40.392 40.927 1.00 23.63 413 LEU A CA 1
ATOM 3140 C C . LEU A 1 435 ? -9.971 40.098 39.456 1.00 27.55 413 LEU A C 1
ATOM 3141 O O . LEU A 1 435 ? -8.861 39.695 39.104 1.00 27.00 413 LEU A O 1
ATOM 3146 N N . LEU A 1 436 ? -10.968 40.301 38.598 1.00 27.65 414 LEU A N 1
ATOM 3147 C CA . LEU A 1 436 ? -10.735 40.206 37.156 1.00 34.02 414 LEU A CA 1
ATOM 3148 C C . LEU A 1 436 ? -9.981 41.431 36.627 1.00 36.29 414 LEU A C 1
ATOM 3149 O O . LEU A 1 436 ? -9.231 41.335 35.657 1.00 50.00 414 LEU A O 1
ATOM 3154 N N . SER B 1 28 ? -4.759 -2.630 24.176 1.00 48.60 6 SER B N 1
ATOM 3155 C CA . SER B 1 28 ? -4.722 -1.415 23.312 1.00 38.16 6 SER B CA 1
ATOM 3156 C C . SER B 1 28 ? -4.944 -0.154 24.159 1.00 25.08 6 SER B C 1
ATOM 3157 O O . SER B 1 28 ? -5.993 0.486 24.047 1.00 31.32 6 SER B O 1
ATOM 3160 N N . LEU B 1 29 ? -3.973 0.178 25.007 1.00 21.40 7 LEU B N 1
ATOM 3161 C CA . LEU B 1 29 ? -4.110 1.302 25.923 1.00 17.12 7 LEU B CA 1
ATOM 3162 C C . LEU B 1 29 ? -3.932 2.635 25.195 1.00 13.34 7 LEU B C 1
ATOM 3163 O O . LEU B 1 29 ? -4.515 3.635 25.608 1.00 13.42 7 LEU B O 1
ATOM 3168 N N . LEU B 1 30 ? -3.114 2.685 24.151 1.00 12.39 8 LEU B N 1
ATOM 3169 C CA . LEU B 1 30 ? -2.792 4.006 23.569 1.00 12.07 8 LEU B CA 1
ATOM 3170 C C . LEU B 1 30 ? -3.949 4.615 22.794 1.00 11.35 8 LEU B C 1
ATOM 3171 O O . LEU B 1 30 ? -4.456 4.001 21.855 1.00 12.65 8 LEU B O 1
ATOM 3176 N N . ALA B 1 31 ? -4.332 5.845 23.170 1.00 11.66 9 ALA B N 1
ATOM 3177 C CA . ALA B 1 31 ? -5.473 6.507 22.565 1.00 11.90 9 ALA B CA 1
ATOM 3178 C C . ALA B 1 31 ? -5.095 7.170 21.245 1.00 11.36 9 ALA B C 1
ATOM 3179 O O . ALA B 1 31 ? -5.967 7.545 20.461 1.00 11.41 9 ALA B O 1
ATOM 3181 N N . GLU B 1 32 ? -3.798 7.411 21.068 1.00 9.39 10 GLU B N 1
ATOM 3182 C CA . GLU B 1 32 ? -3.257 8.121 19.911 1.00 9.49 10 GLU B CA 1
ATOM 3183 C C . GLU B 1 32 ? -2.845 7.120 18.854 1.00 9.66 10 GLU B C 1
ATOM 3184 O O . GLU B 1 32 ? -2.849 5.917 19.114 1.00 10.72 10 GLU B O 1
ATOM 3190 N N . PHE B 1 33 ? -2.550 7.579 17.644 1.00 9.76 11 PHE B N 1
ATOM 3191 C CA . PHE B 1 33 ? -2.065 6.712 16.594 1.00 9.54 11 PHE B CA 1
ATOM 3192 C C . PHE B 1 33 ? -0.766 7.330 16.054 1.00 9.68 11 PHE B C 1
ATOM 3193 O O . PHE B 1 33 ? -0.750 8.086 15.088 1.00 9.28 11 PHE B O 1
ATOM 3201 N N . PRO B 1 34 ? 0.353 7.013 16.700 1.00 10.47 12 PRO B N 1
ATOM 3202 C CA . PRO B 1 34 ? 1.619 7.652 16.336 1.00 10.95 12 PRO B CA 1
ATOM 3203 C C . PRO B 1 34 ? 2.151 7.190 15.004 1.00 10.30 12 PRO B C 1
ATOM 3204 O O . PRO B 1 34 ? 2.034 6.021 14.669 1.00 11.32 12 PRO B O 1
ATOM 3208 N N . THR B 1 35 ? 2.703 8.105 14.210 1.00 9.17 13 THR B N 1
ATOM 3209 C CA . THR B 1 35 ? 3.432 7.726 13.004 1.00 9.66 13 THR B CA 1
ATOM 3210 C C . THR B 1 35 ? 4.743 7.073 13.406 1.00 10.05 13 THR B C 1
ATOM 3211 O O . THR B 1 35 ? 5.537 7.655 14.156 1.00 10.65 13 THR B O 1
ATOM 3215 N N . CYS B 1 36 ? 4.972 5.859 12.909 1.00 9.25 14 CYS B N 1
ATOM 3216 C CA . CYS B 1 36 ? 6.173 5.126 13.238 1.00 9.59 14 CYS B CA 1
ATOM 3217 C C . CYS B 1 36 ? 6.262 3.977 12.268 1.00 9.96 14 CYS B C 1
ATOM 3218 O O . CYS B 1 36 ? 5.317 3.687 11.540 1.00 10.72 14 CYS B O 1
ATOM 3221 N N . PRO B 1 37 ? 7.445 3.375 12.164 1.00 9.21 15 PRO B N 1
ATOM 3222 C CA . PRO B 1 37 ? 7.576 2.176 11.345 1.00 9.78 15 PRO B CA 1
ATOM 3223 C C . PRO B 1 37 ? 6.651 1.086 11.872 1.00 9.81 15 PRO B C 1
ATOM 3224 O O . PRO B 1 37 ? 6.632 0.828 13.078 1.00 9.28 15 PRO B O 1
ATOM 3228 N N . ARG B 1 38 ? 5.909 0.471 10.957 1.00 10.41 16 ARG B N 1
ATOM 3229 C CA . ARG B 1 38 ? 4.970 -0.574 11.296 1.00 11.82 16 ARG B CA 1
ATOM 3230 C C . ARG B 1 38 ? 5.207 -1.773 10.406 1.00 12.33 16 ARG B C 1
ATOM 3231 O O . ARG B 1 38 ? 5.681 -1.656 9.289 1.00 11.91 16 ARG B O 1
ATOM 3239 N N . ASP B 1 39 ? 4.873 -2.941 10.935 1.00 13.68 17 ASP B N 1
ATOM 3240 C CA . ASP B 1 39 ? 5.096 -4.205 10.249 1.00 16.36 17 ASP B CA 1
ATOM 3241 C C . ASP B 1 39 ? 3.914 -4.583 9.344 1.00 16.98 17 ASP B C 1
ATOM 3242 O O . ASP B 1 39 ? 3.048 -3.766 9.054 1.00 15.96 17 ASP B O 1
ATOM 3247 N N . GLU B 1 40 ? 3.951 -5.821 8.844 1.00 20.65 18 GLU B N 1
ATOM 3248 C CA . GLU B 1 40 ? 2.936 -6.327 7.908 1.00 25.36 18 GLU B CA 1
ATOM 3249 C C . GLU B 1 40 ? 1.521 -6.361 8.495 1.00 20.30 18 GLU B C 1
ATOM 3250 O O . GLU B 1 40 ? 0.549 -6.328 7.735 1.00 26.87 18 GLU B O 1
ATOM 3256 N N . LYS B 1 41 ? 1.405 -6.442 9.815 1.00 19.31 19 LYS B N 1
ATOM 3257 C CA . LYS B 1 41 ? 0.113 -6.384 10.489 1.00 22.56 19 LYS B CA 1
ATOM 3258 C C . LYS B 1 41 ? -0.242 -4.989 10.997 1.00 20.36 19 LYS B C 1
ATOM 3259 O O . LYS B 1 41 ? -1.164 -4.816 11.778 1.00 20.58 19 LYS B O 1
ATOM 3265 N N . ASP B 1 42 ? 0.495 -3.995 10.510 1.00 17.77 20 ASP B N 1
ATOM 3266 C CA . ASP B 1 42 ? 0.385 -2.607 10.952 1.00 16.80 20 ASP B CA 1
ATOM 3267 C C . ASP B 1 42 ? 0.684 -2.376 12.426 1.00 16.35 20 ASP B C 1
ATOM 3268 O O . ASP B 1 42 ? 0.238 -1.383 13.002 1.00 17.23 20 ASP B O 1
ATOM 3273 N N . ARG B 1 43 ? 1.462 -3.267 13.037 1.00 15.24 21 ARG B N 1
ATOM 3274 C CA . ARG B 1 43 ? 1.873 -3.069 14.419 1.00 17.13 21 ARG B CA 1
ATOM 3275 C C . ARG B 1 43 ? 3.215 -2.326 14.416 1.00 14.90 21 ARG B C 1
ATOM 3276 O O . ARG B 1 43 ? 4.056 -2.568 13.563 1.00 14.22 21 ARG B O 1
ATOM 3284 N N . PRO B 1 44 ? 3.412 -1.430 15.379 1.00 13.65 22 PRO B N 1
ATOM 3285 C CA . PRO B 1 44 ? 4.699 -0.743 15.464 1.00 12.49 22 PRO B CA 1
ATOM 3286 C C . PRO B 1 44 ? 5.873 -1.699 15.564 1.00 13.96 22 PRO B C 1
ATOM 3287 O O . PRO B 1 44 ? 5.846 -2.663 16.348 1.00 13.26 22 PRO B O 1
ATOM 3291 N N . ARG B 1 45 ? 6.905 -1.455 14.765 1.00 11.96 23 ARG B N 1
ATOM 3292 C CA . ARG B 1 45 ? 8.154 -2.176 14.940 1.00 12.32 23 ARG B CA 1
ATOM 3293 C C . ARG B 1 45 ? 8.808 -1.751 16.243 1.00 14.15 23 ARG B C 1
ATOM 3294 O O . ARG B 1 45 ? 8.778 -0.562 16.626 1.00 15.92 23 ARG B O 1
ATOM 3302 N N . VAL B 1 46 ? 9.353 -2.731 16.963 1.00 13.52 24 VAL B N 1
ATOM 3303 C CA . VAL B 1 46 ? 9.927 -2.431 18.262 1.00 15.93 24 VAL B CA 1
ATOM 3304 C C . VAL B 1 46 ? 11.438 -2.408 18.148 1.00 17.73 24 VAL B C 1
ATOM 3305 O O . VAL B 1 46 ? 12.048 -3.419 17.770 1.00 17.43 24 VAL B O 1
ATOM 3309 N N . PHE B 1 47 ? 12.041 -1.251 18.450 1.00 15.67 25 PHE B N 1
ATOM 3310 C CA . PHE B 1 47 ? 13.497 -1.078 18.376 1.00 17.56 25 PHE B CA 1
ATOM 3311 C C . PHE B 1 47 ? 14.097 -0.994 19.750 1.00 18.28 25 PHE B C 1
ATOM 3312 O O . PHE B 1 47 ? 13.630 -0.224 20.588 1.00 19.63 25 PHE B O 1
ATOM 3320 N N . THR B 1 48 ? 15.122 -1.805 19.996 1.00 15.17 26 THR B N 1
ATOM 3321 C CA . THR B 1 48 ? 15.666 -1.909 21.319 1.00 14.33 26 THR B CA 1
ATOM 3322 C C . THR B 1 48 ? 16.936 -1.083 21.489 1.00 14.17 26 THR B C 1
ATOM 3323 O O . THR B 1 48 ? 17.354 -0.823 22.613 1.00 17.17 26 THR B O 1
ATOM 3327 N N . ALA B 1 49 ? 17.572 -0.719 20.386 1.00 11.90 27 ALA B N 1
ATOM 3328 C CA . ALA B 1 49 ? 18.841 -0.016 20.441 1.00 13.54 27 ALA B CA 1
ATOM 3329 C C . ALA B 1 49 ? 19.125 0.709 19.146 1.00 12.18 27 ALA B C 1
ATOM 3330 O O . ALA B 1 49 ? 18.615 0.336 18.089 1.00 11.17 27 ALA B O 1
ATOM 3332 N N . ALA B 1 50 ? 19.932 1.759 19.236 1.00 11.83 28 ALA B N 1
ATOM 3333 C CA . ALA B 1 50 ? 20.283 2.556 18.072 1.00 13.69 28 ALA B CA 1
ATOM 3334 C C . ALA B 1 50 ? 21.642 3.183 18.267 1.00 11.13 28 ALA B C 1
ATOM 3335 O O . ALA B 1 50 ? 21.933 3.646 19.362 1.00 14.48 28 ALA B O 1
ATOM 3337 N N . SER B 1 51 ? 22.433 3.242 17.207 1.00 11.10 29 SER B N 1
ATOM 3338 C CA A SER B 1 51 ? 23.705 3.945 17.198 0.50 13.29 29 SER B CA 1
ATOM 3339 C CA B SER B 1 51 ? 23.736 3.923 17.192 0.50 12.99 29 SER B CA 1
ATOM 3340 C C . SER B 1 51 ? 24.024 4.409 15.780 1.00 11.94 29 SER B C 1
ATOM 3341 O O . SER B 1 51 ? 24.095 3.606 14.848 1.00 11.31 29 SER B O 1
ATOM 3346 N N . GLY B 1 52 ? 24.193 5.717 15.611 1.00 11.17 30 GLY B N 1
ATOM 3347 C CA . GLY B 1 52 ? 24.540 6.256 14.312 1.00 11.01 30 GLY B CA 1
ATOM 3348 C C . GLY B 1 52 ? 23.425 6.062 13.320 1.00 10.18 30 GLY B C 1
ATOM 3349 O O . GLY B 1 52 ? 22.323 6.563 13.531 1.00 10.35 30 GLY B O 1
ATOM 3350 N N . ALA B 1 53 ? 23.688 5.339 12.240 1.00 10.83 31 ALA B N 1
ATOM 3351 C CA . ALA B 1 53 ? 22.706 5.027 11.216 1.00 10.65 31 ALA B CA 1
ATOM 3352 C C . ALA B 1 53 ? 21.938 3.726 11.499 1.00 11.38 31 ALA B C 1
ATOM 3353 O O . ALA B 1 53 ? 21.071 3.365 10.705 1.00 11.47 31 ALA B O 1
ATOM 3355 N N . TRP B 1 54 ? 22.333 2.990 12.540 1.00 10.80 32 TRP B N 1
ATOM 3356 C CA . TRP B 1 54 ? 21.866 1.625 12.771 1.00 10.50 32 TRP B CA 1
ATOM 3357 C C . TRP B 1 54 ? 20.818 1.486 13.861 1.00 11.53 32 TRP B C 1
ATOM 3358 O O . TRP B 1 54 ? 20.973 2.038 14.944 1.00 13.18 32 TRP B O 1
ATOM 3369 N N . LEU B 1 55 ? 19.757 0.742 13.582 1.00 10.67 33 LEU B N 1
ATOM 3370 C CA . LEU B 1 55 ? 18.787 0.288 14.599 1.00 11.04 33 LEU B CA 1
ATOM 3371 C C . LEU B 1 55 ? 18.834 -1.220 14.799 1.00 11.16 33 LEU B C 1
ATOM 3372 O O . LEU B 1 55 ? 19.022 -1.958 13.840 1.00 11.18 33 LEU B O 1
ATOM 3377 N N . THR B 1 56 ? 18.542 -1.665 16.007 1.00 10.82 34 THR B N 1
ATOM 3378 C CA . THR B 1 56 ? 18.297 -3.094 16.281 1.00 13.17 34 THR B CA 1
ATOM 3379 C C . THR B 1 56 ? 16.838 -3.342 16.686 1.00 11.92 34 THR B C 1
ATOM 3380 O O . THR B 1 56 ? 16.373 -2.707 17.600 1.00 14.03 34 THR B O 1
ATOM 3384 N N . ASP B 1 57 ? 16.098 -4.273 16.062 1.00 14.48 35 ASP B N 1
ATOM 3385 C CA . ASP B 1 57 ? 14.719 -4.479 16.522 1.00 16.99 35 ASP B CA 1
ATOM 3386 C C . ASP B 1 57 ? 14.610 -5.609 17.543 1.00 18.29 35 ASP B C 1
ATOM 3387 O O . ASP B 1 57 ? 15.612 -6.239 17.852 1.00 18.29 35 ASP B O 1
ATOM 3392 N N . GLU B 1 58 ? 13.412 -5.795 18.100 1.00 19.03 36 GLU B N 1
ATOM 3393 C CA . GLU B 1 58 ? 13.198 -6.712 19.233 1.00 22.27 36 GLU B CA 1
ATOM 3394 C C . GLU B 1 58 ? 13.577 -8.144 18.892 1.00 19.65 36 GLU B C 1
ATOM 3395 O O . GLU B 1 58 ? 13.857 -8.951 19.783 1.00 21.50 36 GLU B O 1
ATOM 3401 N N . SER B 1 59 ? 13.564 -8.470 17.610 1.00 20.15 37 SER B N 1
ATOM 3402 C CA . SER B 1 59 ? 14.011 -9.780 17.145 1.00 20.65 37 SER B CA 1
ATOM 3403 C C . SER B 1 59 ? 15.521 -9.837 16.878 1.00 17.73 37 SER B C 1
ATOM 3404 O O . SER B 1 59 ? 16.050 -10.879 16.477 1.00 22.43 37 SER B O 1
ATOM 3407 N N . GLY B 1 60 ? 16.245 -8.750 17.088 1.00 15.86 38 GLY B N 1
ATOM 3408 C CA . GLY B 1 60 ? 17.703 -8.757 16.786 1.00 15.63 38 GLY B CA 1
ATOM 3409 C C . GLY B 1 60 ? 18.035 -8.315 15.368 1.00 16.68 38 GLY B C 1
ATOM 3410 O O . GLY B 1 60 ? 19.232 -8.172 15.010 1.00 16.83 38 GLY B O 1
ATOM 3411 N N . PHE B 1 61 ? 16.995 -8.042 14.559 1.00 14.76 39 PHE B N 1
ATOM 3412 C CA . PHE B 1 61 ? 17.256 -7.625 13.174 1.00 16.64 39 PHE B CA 1
ATOM 3413 C C . PHE B 1 61 ? 17.823 -6.192 13.171 1.00 19.80 39 PHE B C 1
ATOM 3414 O O . PHE B 1 61 ? 17.289 -5.308 13.867 1.00 17.93 39 PHE B O 1
ATOM 3422 N N . ARG B 1 62 ? 18.872 -5.988 12.377 1.00 17.73 40 ARG B N 1
ATOM 3423 C CA . ARG B 1 62 ? 19.569 -4.724 12.243 1.00 18.82 40 ARG B CA 1
ATOM 3424 C C . ARG B 1 62 ? 19.181 -3.978 10.953 1.00 19.28 40 ARG B C 1
ATOM 3425 O O . ARG B 1 62 ? 19.130 -4.535 9.853 1.00 21.60 40 ARG B O 1
ATOM 3433 N N . TRP B 1 63 ? 18.907 -2.690 11.107 1.00 13.31 41 TRP B N 1
ATOM 3434 C CA . TRP B 1 63 ? 18.327 -1.858 10.067 1.00 13.07 41 TRP B CA 1
ATOM 3435 C C . TRP B 1 63 ? 19.264 -0.643 9.844 1.00 11.33 41 TRP B C 1
ATOM 3436 O O . TRP B 1 63 ? 19.794 -0.096 10.804 1.00 12.03 41 TRP B O 1
ATOM 3447 N N . ILE B 1 64 ? 19.402 -0.222 8.594 1.00 9.38 42 ILE B N 1
ATOM 3448 C CA . ILE B 1 64 ? 19.900 1.126 8.285 1.00 8.62 42 ILE B CA 1
ATOM 3449 C C . ILE B 1 64 ? 18.734 2.099 8.199 1.00 9.40 42 ILE B C 1
ATOM 3450 O O . ILE B 1 64 ? 17.788 1.883 7.446 1.00 8.49 42 ILE B O 1
ATOM 3455 N N . ASP B 1 65 ? 18.799 3.140 9.015 1.00 9.32 43 ASP B N 1
ATOM 3456 C CA . ASP B 1 65 ? 17.674 4.073 9.211 1.00 9.26 43 ASP B CA 1
ATOM 3457 C C . ASP B 1 65 ? 17.695 5.238 8.225 1.00 9.37 43 ASP B C 1
ATOM 3458 O O . ASP B 1 65 ? 18.615 6.077 8.294 1.00 9.38 43 ASP B O 1
ATOM 3463 N N . PHE B 1 66 ? 16.696 5.280 7.333 1.00 8.12 44 PHE B N 1
ATOM 3464 C CA . PHE B 1 66 ? 16.462 6.447 6.457 1.00 8.26 44 PHE B CA 1
ATOM 3465 C C . PHE B 1 66 ? 15.273 7.305 6.920 1.00 8.26 44 PHE B C 1
ATOM 3466 O O . PHE B 1 66 ? 14.941 8.330 6.285 1.00 8.60 44 PHE B O 1
ATOM 3474 N N . ASP B 1 67 ? 14.601 6.862 7.978 1.00 7.10 45 ASP B N 1
ATOM 3475 C CA . ASP B 1 67 ? 13.444 7.563 8.548 1.00 7.88 45 ASP B CA 1
ATOM 3476 C C . ASP B 1 67 ? 13.969 8.595 9.559 1.00 8.14 45 ASP B C 1
ATOM 3477 O O . ASP B 1 67 ? 13.742 9.804 9.400 1.00 7.98 45 ASP B O 1
ATOM 3482 N N . ASN B 1 68 ? 14.734 8.143 10.543 1.00 7.73 46 ASN B N 1
ATOM 3483 C CA . ASN B 1 68 ? 15.491 9.071 11.410 1.00 7.80 46 ASN B CA 1
ATOM 3484 C C . ASN B 1 68 ? 14.571 10.006 12.142 1.00 7.88 46 ASN B C 1
ATOM 3485 O O . ASN B 1 68 ? 14.723 11.241 12.129 1.00 7.38 46 ASN B O 1
ATOM 3490 N N . ALA B 1 69 ? 13.541 9.413 12.745 1.00 7.30 47 ALA B N 1
ATOM 3491 C CA . ALA B 1 69 ? 12.481 10.180 13.402 1.00 8.10 47 ALA B CA 1
ATOM 3492 C C . ALA B 1 69 ? 12.018 11.296 12.469 1.00 8.89 47 ALA B C 1
ATOM 3493 O O . ALA B 1 69 ? 11.958 12.496 12.821 1.00 8.73 47 ALA B O 1
ATOM 3495 N N . ARG B 1 70 ? 11.635 10.861 11.276 1.00 8.43 48 ARG B N 1
ATOM 3496 C CA A ARG B 1 70 ? 11.107 11.664 10.173 0.50 9.37 48 ARG B CA 1
ATOM 3497 C CA B ARG B 1 70 ? 10.991 11.755 10.324 0.50 9.66 48 ARG B CA 1
ATOM 3498 C C . ARG B 1 70 ? 11.946 12.903 9.936 1.00 9.55 48 ARG B C 1
ATOM 3499 O O . ARG B 1 70 ? 11.472 14.007 9.634 1.00 10.35 48 ARG B O 1
ATOM 3514 N N . GLY B 1 71 ? 13.259 12.686 10.002 1.00 8.94 49 GLY B N 1
ATOM 3515 C CA . GLY B 1 71 ? 14.262 13.697 9.686 1.00 10.09 49 GLY B CA 1
ATOM 3516 C C . GLY B 1 71 ? 14.693 14.574 10.841 1.00 9.82 49 GLY B C 1
ATOM 3517 O O . GLY B 1 71 ? 15.452 15.538 10.645 1.00 14.44 49 GLY B O 1
ATOM 3518 N N . SER B 1 72 ? 14.271 14.252 12.049 1.00 7.99 50 SER B N 1
ATOM 3519 C CA . SER B 1 72 ? 14.714 14.992 13.224 1.00 8.04 50 SER B CA 1
ATOM 3520 C C . SER B 1 72 ? 16.043 14.491 13.777 1.00 10.30 50 SER B C 1
ATOM 3521 O O . SER B 1 72 ? 16.641 15.150 14.629 1.00 11.47 50 SER B O 1
ATOM 3524 N N . ILE B 1 73 ? 16.483 13.319 13.317 1.00 7.79 51 ILE B N 1
ATOM 3525 C CA . ILE B 1 73 ? 17.807 12.812 13.714 1.00 8.67 51 ILE B CA 1
ATOM 3526 C C . ILE B 1 73 ? 18.779 13.210 12.618 1.00 8.14 51 ILE B C 1
ATOM 3527 O O . ILE B 1 73 ? 19.098 12.443 11.701 1.00 8.63 51 ILE B O 1
ATOM 3532 N N . LEU B 1 74 ? 19.236 14.451 12.665 1.00 8.59 52 LEU B N 1
ATOM 3533 C CA . LEU B 1 74 ? 20.157 14.969 11.673 1.00 7.92 52 LEU B CA 1
ATOM 3534 C C . LEU B 1 74 ? 21.589 14.468 11.870 1.00 8.37 52 LEU B C 1
ATOM 3535 O O . LEU B 1 74 ? 22.316 14.266 10.904 1.00 8.98 52 LEU B O 1
ATOM 3540 N N . LEU B 1 75 ? 21.960 14.262 13.135 1.00 8.74 53 LEU B N 1
ATOM 3541 C CA . LEU B 1 75 ? 23.359 13.933 13.447 1.00 10.62 53 LEU B CA 1
ATOM 3542 C C . LEU B 1 75 ? 23.595 12.438 13.501 1.00 11.06 53 LEU B C 1
ATOM 3543 O O . LEU B 1 75 ? 24.653 11.972 13.081 1.00 14.98 53 LEU B O 1
ATOM 3548 N N . GLY B 1 76 ? 22.636 11.677 13.999 1.00 10.34 54 GLY B N 1
ATOM 3549 C CA . GLY B 1 76 ? 22.723 10.229 14.123 1.00 11.13 54 GLY B CA 1
ATOM 3550 C C . GLY B 1 76 ? 22.280 9.812 15.500 1.00 11.11 54 GLY B C 1
ATOM 3551 O O . GLY B 1 76 ? 22.283 10.604 16.451 1.00 9.53 54 GLY B O 1
ATOM 3552 N N . HIS B 1 77 ? 21.831 8.575 15.635 1.00 9.99 55 HIS B N 1
ATOM 3553 C CA . HIS B 1 77 ? 21.264 8.109 16.896 1.00 10.31 55 HIS B CA 1
ATOM 3554 C C . HIS B 1 77 ? 22.347 8.012 17.958 1.00 11.90 55 HIS B C 1
ATOM 3555 O O . HIS B 1 77 ? 23.435 7.523 17.657 1.00 11.94 55 HIS B O 1
ATOM 3562 N N . GLY B 1 78 ? 22.058 8.491 19.150 1.00 11.35 56 GLY B N 1
ATOM 3563 C CA . GLY B 1 78 ? 23.041 8.411 20.244 1.00 11.45 56 GLY B CA 1
ATOM 3564 C C . GLY B 1 78 ? 24.288 9.203 19.923 1.00 11.56 56 GLY B C 1
ATOM 3565 O O . GLY B 1 78 ? 25.386 8.795 20.296 1.00 14.24 56 GLY B O 1
ATOM 3566 N N . ASP B 1 79 ? 24.163 10.332 19.240 1.00 10.86 57 ASP B N 1
ATOM 3567 C CA . ASP B 1 79 ? 25.330 11.148 18.948 1.00 11.53 57 ASP B CA 1
ATOM 3568 C C . ASP B 1 79 ? 26.108 11.383 20.238 1.00 11.89 57 ASP B C 1
ATOM 3569 O O . ASP B 1 79 ? 25.547 11.858 21.211 1.00 12.07 57 ASP B O 1
ATOM 3574 N N . PRO B 1 80 ? 27.433 11.088 20.233 1.00 13.00 58 PRO B N 1
ATOM 3575 C CA . PRO B 1 80 ? 28.125 11.127 21.517 1.00 13.86 58 PRO B CA 1
ATOM 3576 C C . PRO B 1 80 ? 28.174 12.492 22.185 1.00 12.64 58 PRO B C 1
ATOM 3577 O O . PRO B 1 80 ? 28.110 12.556 23.405 1.00 14.32 58 PRO B O 1
ATOM 3581 N N . VAL B 1 81 ? 28.340 13.570 21.421 1.00 12.80 59 VAL B N 1
ATOM 3582 C CA . VAL B 1 81 ? 28.472 14.886 22.001 1.00 12.31 59 VAL B CA 1
ATOM 3583 C C . VAL B 1 81 ? 27.133 15.333 22.593 1.00 13.60 59 VAL B C 1
ATOM 3584 O O . VAL B 1 81 ? 27.089 15.827 23.725 1.00 13.52 59 VAL B O 1
ATOM 3588 N N . VAL B 1 82 ? 26.039 15.168 21.832 1.00 11.78 60 VAL B N 1
ATOM 3589 C CA . VAL B 1 82 ? 24.717 15.419 22.366 1.00 11.75 60 VAL B CA 1
ATOM 3590 C C . VAL B 1 82 ? 24.441 14.568 23.571 1.00 10.73 60 VAL B C 1
ATOM 3591 O O . VAL B 1 82 ? 23.945 15.060 24.579 1.00 10.46 60 VAL B O 1
ATOM 3595 N N . ALA B 1 83 ? 24.753 13.279 23.512 1.00 12.39 61 ALA B N 1
ATOM 3596 C CA . ALA B 1 83 ? 24.479 12.387 24.622 1.00 12.57 61 ALA B CA 1
ATOM 3597 C C . ALA B 1 83 ? 25.240 12.801 25.896 1.00 13.44 61 ALA B C 1
ATOM 3598 O O . ALA B 1 83 ? 24.692 12.761 26.995 1.00 14.14 61 ALA B O 1
ATOM 3600 N N . GLU B 1 84 ? 26.513 13.169 25.750 1.00 13.55 62 GLU B N 1
ATOM 3601 C CA . GLU B 1 84 ? 27.297 13.699 26.897 1.00 17.68 62 GLU B CA 1
ATOM 3602 C C . GLU B 1 84 ? 26.670 14.941 27.499 1.00 16.52 62 GLU B C 1
ATOM 3603 O O . GLU B 1 84 ? 26.665 15.148 28.730 1.00 16.69 62 GLU B O 1
ATOM 3609 N N . ALA B 1 85 ? 26.213 15.828 26.638 1.00 13.27 63 ALA B N 1
ATOM 3610 C CA . ALA B 1 85 ? 25.586 17.065 27.082 1.00 13.83 63 ALA B CA 1
ATOM 3611 C C . ALA B 1 85 ? 24.314 16.758 27.883 1.00 13.28 63 ALA B C 1
ATOM 3612 O O . ALA B 1 85 ? 24.051 17.364 28.931 1.00 13.96 63 ALA B O 1
ATOM 3614 N N . VAL B 1 86 ? 23.505 15.844 27.371 1.00 12.77 64 VAL B N 1
ATOM 3615 C CA . VAL B 1 86 ? 22.284 15.471 28.055 1.00 12.11 64 VAL B CA 1
ATOM 3616 C C . VAL B 1 86 ? 22.590 14.826 29.404 1.00 15.43 64 VAL B C 1
ATOM 3617 O O . VAL B 1 86 ? 21.922 15.105 30.402 1.00 12.94 64 VAL B O 1
ATOM 3621 N N . ALA B 1 87 ? 23.604 13.974 29.418 1.00 15.45 65 ALA B N 1
ATOM 3622 C CA . ALA B 1 87 ? 24.038 13.333 30.677 1.00 16.94 65 ALA B CA 1
ATOM 3623 C C . ALA B 1 87 ? 24.421 14.355 31.735 1.00 16.68 65 ALA B C 1
ATOM 3624 O O . ALA B 1 87 ? 23.959 14.241 32.873 1.00 20.45 65 ALA B O 1
ATOM 3626 N N . ARG B 1 88 ? 25.249 15.323 31.376 1.00 16.18 66 ARG B N 1
ATOM 3627 C CA . ARG B 1 88 ? 25.716 16.356 32.303 1.00 16.12 66 ARG B CA 1
ATOM 3628 C C . ARG B 1 88 ? 24.509 17.121 32.833 1.00 17.57 66 ARG B C 1
ATOM 3629 O O . ARG B 1 88 ? 24.369 17.354 34.043 1.00 16.41 66 ARG B O 1
ATOM 3637 N N . ALA B 1 89 ? 23.594 17.464 31.930 1.00 14.39 67 ALA B N 1
ATOM 3638 C CA . ALA B 1 89 ? 22.414 18.216 32.305 1.00 12.12 67 ALA B CA 1
ATOM 3639 C C . ALA B 1 89 ? 21.449 17.411 33.163 1.00 12.34 67 ALA B C 1
ATOM 3640 O O . ALA B 1 89 ? 20.719 17.973 33.965 1.00 12.15 67 ALA B O 1
ATOM 3642 N N . ALA B 1 90 ? 21.445 16.092 33.034 1.00 12.54 68 ALA B N 1
ATOM 3643 C CA . ALA B 1 90 ? 20.586 15.286 33.888 1.00 14.34 68 ALA B CA 1
ATOM 3644 C C . ALA B 1 90 ? 21.055 15.294 35.342 1.00 14.74 68 ALA B C 1
ATOM 3645 O O . ALA B 1 90 ? 20.276 14.980 36.204 1.00 15.94 68 ALA B O 1
ATOM 3647 N N . THR B 1 91 ? 22.327 15.597 35.592 1.00 15.47 69 THR B N 1
ATOM 3648 C CA . THR B 1 91 ? 22.875 15.479 36.964 1.00 17.59 69 THR B CA 1
ATOM 3649 C C . THR B 1 91 ? 22.572 16.691 37.815 1.00 15.96 69 THR B C 1
ATOM 3650 O O . THR B 1 91 ? 22.867 16.686 39.007 1.00 16.05 69 THR B O 1
ATOM 3654 N N . GLY B 1 92 ? 22.068 17.759 37.213 1.00 15.92 70 GLY B N 1
ATOM 3655 C CA . GLY B 1 92 ? 21.923 19.037 37.876 1.00 17.48 70 GLY B CA 1
ATOM 3656 C C . GLY B 1 92 ? 23.040 20.049 37.703 1.00 15.05 70 GLY B C 1
ATOM 3657 O O . GLY B 1 92 ? 22.858 21.218 38.012 1.00 17.10 70 GLY B O 1
ATOM 3658 N N . ALA B 1 93 ? 24.164 19.614 37.134 1.00 15.86 71 ALA B N 1
ATOM 3659 C CA . ALA B 1 93 ? 25.342 20.465 37.023 1.00 16.45 71 ALA B CA 1
ATOM 3660 C C . ALA B 1 93 ? 25.315 21.451 35.867 1.00 16.90 71 ALA B C 1
ATOM 3661 O O . ALA B 1 93 ? 26.165 22.338 35.754 1.00 15.57 71 ALA B O 1
ATOM 3663 N N . ASP B 1 94 ? 24.323 21.332 34.987 1.00 15.16 72 ASP B N 1
ATOM 3664 C CA . ASP B 1 94 ? 24.160 22.290 33.917 1.00 15.69 72 ASP B CA 1
ATOM 3665 C C . ASP B 1 94 ? 22.759 22.806 33.874 1.00 16.32 72 ASP B C 1
ATOM 3666 O O . ASP B 1 94 ? 21.993 22.408 32.993 1.00 19.36 72 ASP B O 1
ATOM 3671 N N . GLY B 1 95 ? 22.425 23.662 34.824 1.00 13.84 73 GLY B N 1
ATOM 3672 C CA . GLY B 1 95 ? 21.132 24.309 34.907 1.00 14.19 73 GLY B CA 1
ATOM 3673 C C . GLY B 1 95 ? 20.076 23.533 35.680 1.00 12.59 73 GLY B C 1
ATOM 3674 O O . GLY B 1 95 ? 20.192 22.336 35.979 1.00 12.16 73 GLY B O 1
ATOM 3675 N N . THR B 1 96 ? 19.013 24.254 35.987 1.00 12.36 74 THR B N 1
ATOM 3676 C CA . THR B 1 96 ? 17.855 23.664 36.658 1.00 11.50 74 THR B CA 1
ATOM 3677 C C . THR B 1 96 ? 16.565 24.051 35.942 1.00 10.07 74 THR B C 1
ATOM 3678 O O . THR B 1 96 ? 16.425 25.140 35.415 1.00 9.92 74 THR B O 1
ATOM 3682 N N . ALA B 1 97 ? 15.613 23.128 36.014 1.00 11.49 75 ALA B N 1
ATOM 3683 C CA . ALA B 1 97 ? 14.266 23.372 35.539 1.00 10.77 75 ALA B CA 1
ATOM 3684 C C . ALA B 1 97 ? 13.566 24.523 36.238 1.00 10.90 75 ALA B C 1
ATOM 3685 O O . ALA B 1 97 ? 12.611 25.091 35.728 1.00 9.91 75 ALA B O 1
ATOM 3687 N N . THR B 1 98 ? 14.056 24.920 37.417 1.00 10.71 76 THR B N 1
ATOM 3688 C CA . THR B 1 98 ? 13.417 25.996 38.127 1.00 9.43 76 THR B CA 1
ATOM 3689 C C . THR B 1 98 ? 13.558 27.359 37.443 1.00 9.84 76 THR B C 1
ATOM 3690 O O . THR B 1 98 ? 12.692 28.196 37.554 1.00 9.85 76 THR B O 1
ATOM 3694 N N . GLY B 1 99 ? 14.594 27.580 36.634 1.00 9.48 77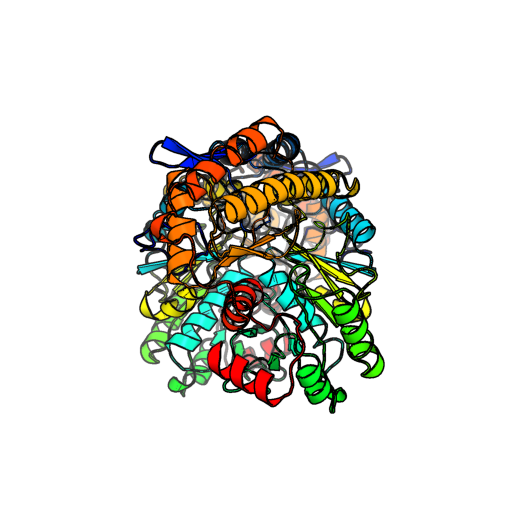 GLY B N 1
ATOM 3695 C CA . GLY B 1 99 ? 14.688 28.881 36.028 1.00 9.71 77 GLY B CA 1
ATOM 3696 C C . GLY B 1 99 ? 15.813 29.017 35.015 1.00 8.81 77 GLY B C 1
ATOM 3697 O O . GLY B 1 99 ? 16.428 28.030 34.600 1.00 10.13 77 GLY B O 1
ATOM 3698 N N . TRP B 1 100 ? 16.048 30.282 34.681 1.00 9.61 78 TRP B N 1
ATOM 3699 C CA . TRP B 1 100 ? 16.900 30.654 33.574 1.00 10.73 78 TRP B CA 1
ATOM 3700 C C . TRP B 1 100 ? 18.319 30.088 33.692 1.00 11.55 78 TRP B C 1
ATOM 3701 O O . TRP B 1 100 ? 18.874 29.910 34.783 1.00 10.90 78 TRP B O 1
ATOM 3712 N N . SER B 1 101 ? 18.900 29.798 32.525 1.00 11.62 79 SER B N 1
ATOM 3713 C CA . SER B 1 101 ? 20.279 29.351 32.434 1.00 12.37 79 SER B CA 1
ATOM 3714 C C . SER B 1 101 ? 20.978 30.020 31.258 1.00 12.80 79 SER B C 1
ATOM 3715 O O . SER B 1 101 ? 20.341 30.563 30.368 1.00 11.21 79 SER B O 1
ATOM 3718 N N . ARG B 1 102 ? 22.310 29.953 31.252 1.00 11.54 80 ARG B N 1
ATOM 3719 C CA . ARG B 1 102 ? 23.070 30.480 30.130 1.00 12.17 80 ARG B CA 1
ATOM 3720 C C . ARG B 1 102 ? 22.783 29.729 28.844 1.00 10.72 80 ARG B C 1
ATOM 3721 O O . ARG B 1 102 ? 23.003 30.266 27.772 1.00 11.39 80 ARG B O 1
ATOM 3729 N N . ARG B 1 103 ? 22.343 28.487 28.940 1.00 9.53 81 ARG B N 1
ATOM 3730 C CA . ARG B 1 103 ? 21.958 27.780 27.706 1.00 9.34 81 ARG B CA 1
ATOM 3731 C C . ARG B 1 103 ? 20.709 28.342 27.031 1.00 9.05 81 ARG B C 1
ATOM 3732 O O . ARG B 1 103 ? 20.575 28.223 25.820 1.00 8.85 81 ARG B O 1
ATOM 3740 N N . VAL B 1 104 ? 19.816 28.957 27.799 1.00 9.20 82 VAL B N 1
ATOM 3741 C CA . VAL B 1 104 ? 18.701 29.679 27.200 1.00 9.50 82 VAL B CA 1
ATOM 3742 C C . VAL B 1 104 ? 19.203 30.774 26.253 1.00 9.97 82 VAL B C 1
ATOM 3743 O O . VAL B 1 104 ? 18.808 30.870 25.078 1.00 8.72 82 VAL B O 1
ATOM 3747 N N . ASP B 1 105 ? 20.118 31.604 26.737 1.00 9.69 83 ASP B N 1
ATOM 3748 C CA . ASP B 1 105 ? 20.646 32.664 25.900 1.00 10.75 83 ASP B CA 1
ATOM 3749 C C . ASP B 1 105 ? 21.389 32.074 24.715 1.00 9.96 83 ASP B C 1
ATOM 3750 O O . ASP B 1 105 ? 21.258 32.582 23.604 1.00 10.89 83 ASP B O 1
ATOM 3755 N N . ALA B 1 106 ? 22.156 31.009 24.936 1.00 10.10 84 ALA B N 1
ATOM 3756 C CA . ALA B 1 106 ? 22.942 30.449 23.856 1.00 11.25 84 ALA B CA 1
ATOM 3757 C C . ALA B 1 106 ? 22.047 29.951 22.722 1.00 10.29 84 ALA B C 1
ATOM 3758 O O . ALA B 1 106 ? 22.332 30.190 21.546 1.00 9.91 84 ALA B O 1
ATOM 3760 N N . VAL B 1 107 ? 20.958 29.290 23.085 1.00 9.21 85 VAL B N 1
ATOM 3761 C CA . VAL B 1 107 ? 20.036 28.725 22.079 1.00 9.30 85 VAL B CA 1
ATOM 3762 C C . VAL B 1 107 ? 19.314 29.828 21.339 1.00 9.52 85 VAL B C 1
ATOM 3763 O O . VAL B 1 107 ? 19.218 29.815 20.099 1.00 8.61 85 VAL B O 1
ATOM 3767 N N . LEU B 1 108 ? 18.813 30.814 22.075 1.00 8.66 86 LEU B N 1
ATOM 3768 C CA . LEU B 1 108 ? 18.132 31.943 21.435 1.00 9.04 86 LEU B CA 1
ATOM 3769 C C . LEU B 1 108 ? 19.048 32.707 20.480 1.00 9.71 86 LEU B C 1
ATOM 3770 O O . LEU B 1 108 ? 18.671 33.020 19.351 1.00 9.83 86 LEU B O 1
ATOM 3775 N N . GLU B 1 109 ? 20.267 32.956 20.945 1.00 9.92 87 GLU B N 1
ATOM 3776 C CA . GLU B 1 109 ? 21.269 33.676 20.142 1.00 12.99 87 GLU B CA 1
ATOM 3777 C C . GLU B 1 109 ? 21.594 32.910 18.873 1.00 10.30 87 GLU B C 1
ATOM 3778 O O . GLU B 1 109 ? 21.658 33.505 17.777 1.00 10.97 87 GLU B O 1
ATOM 3784 N N . ARG B 1 110 ? 21.752 31.596 18.988 1.00 8.87 88 ARG B N 1
ATOM 3785 C CA A ARG B 1 110 ? 22.118 30.780 17.850 0.50 10.12 88 ARG B CA 1
ATOM 3786 C CA B ARG B 1 110 ? 22.131 30.778 17.841 0.50 10.54 88 ARG B CA 1
ATOM 3787 C C . ARG B 1 110 ? 20.986 30.761 16.832 1.00 9.65 88 ARG B C 1
ATOM 3788 O O . ARG B 1 110 ? 21.199 30.920 15.641 1.00 10.46 88 ARG B O 1
ATOM 3803 N N . LEU B 1 111 ? 19.748 30.613 17.306 1.00 9.17 89 LEU B N 1
ATOM 3804 C CA . LEU B 1 111 ? 18.630 30.599 16.382 1.00 8.98 89 LEU B CA 1
ATOM 3805 C C . LEU B 1 111 ? 18.462 31.913 15.667 1.00 8.95 89 LEU B C 1
ATOM 3806 O O . LEU B 1 111 ? 18.167 31.968 14.474 1.00 7.96 89 LEU B O 1
ATOM 3811 N N . HIS B 1 112 ? 18.681 33.002 16.401 1.00 8.86 90 HIS B N 1
ATOM 3812 C CA . HIS B 1 112 ? 18.519 34.327 15.846 1.00 9.91 90 HIS B CA 1
ATOM 3813 C C . HIS B 1 112 ? 19.610 34.575 14.790 1.00 9.53 90 HIS B C 1
ATOM 3814 O O . HIS B 1 112 ? 19.315 35.114 13.722 1.00 10.78 90 HIS B O 1
ATOM 3821 N N . ALA B 1 113 ? 20.833 34.147 15.079 1.00 10.07 91 ALA B N 1
ATOM 3822 C CA . ALA B 1 113 ? 21.919 34.236 14.109 1.00 11.12 91 ALA B CA 1
ATOM 3823 C C . ALA B 1 113 ? 21.655 33.399 12.866 1.00 10.41 91 ALA B C 1
ATOM 3824 O O . ALA B 1 113 ? 21.960 33.834 11.756 1.00 12.78 91 ALA B O 1
ATOM 3826 N N . LEU B 1 114 ? 21.160 32.177 13.039 1.00 10.45 92 LEU B N 1
ATOM 3827 C CA . LEU B 1 114 ? 20.963 31.301 11.886 1.00 10.85 92 LEU B CA 1
ATOM 3828 C C . LEU B 1 114 ? 19.762 31.677 11.005 1.00 9.20 92 LEU B C 1
ATOM 3829 O O . LEU B 1 114 ? 19.831 31.582 9.775 1.00 8.61 92 LEU B O 1
ATOM 3834 N N . CYS B 1 115 ? 18.667 32.091 11.642 1.00 9.55 93 CYS B N 1
ATOM 3835 C CA . CYS B 1 115 ? 17.392 32.226 10.945 1.00 9.92 93 CYS B CA 1
ATOM 3836 C C . CYS B 1 115 ? 16.928 33.661 10.780 1.00 9.82 93 CYS B C 1
ATOM 3837 O O . CYS B 1 115 ? 16.005 33.909 10.019 1.00 11.08 93 CYS B O 1
ATOM 3840 N N . GLY B 1 116 ? 17.570 34.593 11.478 1.00 10.51 94 GLY B N 1
ATOM 3841 C CA . GLY B 1 116 ? 17.130 35.968 11.406 1.00 11.77 94 GLY B CA 1
ATOM 3842 C C . GLY B 1 116 ? 15.847 36.284 12.135 1.00 12.13 94 GLY B C 1
ATOM 3843 O O . GLY B 1 116 ? 15.348 35.488 12.936 1.00 11.32 94 GLY B O 1
ATOM 3844 N N . GLY B 1 117 ? 15.338 37.485 11.858 1.00 15.48 95 GLY B N 1
ATOM 3845 C CA . GLY B 1 117 ? 14.215 38.069 12.594 1.00 16.08 95 GLY B CA 1
ATOM 3846 C C . GLY B 1 117 ? 14.683 38.861 13.798 1.00 13.64 95 GLY B C 1
ATOM 3847 O O . GLY B 1 117 ? 15.880 38.941 14.044 1.00 16.10 95 GLY B O 1
ATOM 3848 N N . GLU B 1 118 ? 13.733 39.429 14.532 1.00 12.54 96 GLU B N 1
ATOM 3849 C CA . GLU B 1 118 ? 14.010 40.268 15.683 1.00 12.74 96 GLU B CA 1
ATOM 3850 C C . GLU B 1 118 ? 13.925 39.493 16.978 1.00 12.74 96 GLU B C 1
ATOM 3851 O O . GLU B 1 118 ? 14.691 39.749 17.893 1.00 14.62 96 GLU B O 1
ATOM 3857 N N . VAL B 1 119 ? 12.964 38.567 17.074 1.00 11.54 97 VAL B N 1
ATOM 3858 C CA . VAL B 1 119 ? 12.749 37.816 18.310 1.00 10.39 97 VAL B CA 1
ATOM 3859 C C . VAL B 1 119 ? 12.596 36.322 18.021 1.00 10.04 97 VAL B C 1
ATOM 3860 O O . VAL B 1 119 ? 12.477 35.922 16.871 1.00 10.98 97 VAL B O 1
ATOM 3864 N N . VAL B 1 120 ? 12.678 35.517 19.080 1.00 7.68 98 VAL B N 1
ATOM 3865 C CA . VAL B 1 120 ? 12.670 34.064 19.020 1.00 8.40 98 VAL B CA 1
ATOM 3866 C C . VAL B 1 120 ? 11.794 33.569 20.175 1.00 8.23 98 VAL B C 1
ATOM 3867 O O . VAL B 1 120 ? 11.916 34.059 21.313 1.00 9.66 98 VAL B O 1
ATOM 3871 N N . GLY B 1 121 ? 11.008 32.520 19.950 1.00 8.26 99 GLY B N 1
ATOM 3872 C CA . GLY B 1 121 ? 10.344 31.801 21.022 1.00 8.17 99 GLY B CA 1
ATOM 3873 C C . GLY B 1 121 ? 10.559 30.308 20.881 1.00 7.78 99 GLY B C 1
ATOM 3874 O O . GLY B 1 121 ? 10.814 29.788 19.776 1.00 8.24 99 GLY B O 1
ATOM 3875 N N . LEU B 1 122 ? 10.525 29.612 22.022 1.00 7.12 100 LEU B N 1
ATOM 3876 C CA . LEU B 1 122 ? 10.761 28.170 22.069 1.00 7.98 100 LEU B CA 1
ATOM 3877 C C . LEU B 1 122 ? 9.476 27.446 22.488 1.00 7.27 100 LEU B C 1
ATOM 3878 O O . LEU B 1 122 ? 8.707 27.962 23.291 1.00 8.35 100 LEU B O 1
ATOM 3883 N N . PHE B 1 123 ? 9.233 26.285 21.887 1.00 6.48 101 PHE B N 1
ATOM 3884 C CA . PHE B 1 123 ? 8.033 25.513 22.159 1.00 6.53 101 PHE B CA 1
ATOM 3885 C C . PHE B 1 123 ? 8.408 24.033 22.244 1.00 5.39 101 PHE B C 1
ATOM 3886 O O . PHE B 1 123 ? 9.568 23.624 22.075 1.00 6.30 101 PHE B O 1
ATOM 3894 N N . ARG B 1 124 ? 7.412 23.203 22.515 1.00 5.51 102 ARG B N 1
ATOM 3895 C CA . ARG B 1 124 ? 7.645 21.774 22.845 1.00 5.90 102 ARG B CA 1
ATOM 3896 C C . ARG B 1 124 ? 7.341 20.772 21.725 1.00 6.62 102 ARG B C 1
ATOM 3897 O O . ARG B 1 124 ? 7.591 19.584 21.858 1.00 6.80 102 ARG B O 1
ATOM 3905 N N . SER B 1 125 ? 6.782 21.244 20.619 1.00 6.07 103 SER B N 1
ATOM 3906 C CA . SER B 1 125 ? 6.573 20.443 19.410 1.00 5.51 103 SER B CA 1
ATOM 3907 C C . SER B 1 125 ? 6.438 21.396 18.216 1.00 5.44 103 SER B C 1
ATOM 3908 O O . SER B 1 125 ? 6.196 22.618 18.366 1.00 5.18 103 SER B O 1
ATOM 3911 N N . GLY B 1 126 ? 6.609 20.872 17.013 1.00 5.29 104 GLY B N 1
ATOM 3912 C CA . GLY B 1 126 ? 6.312 21.627 15.819 1.00 5.27 104 GLY B CA 1
ATOM 3913 C C . GLY B 1 126 ? 4.869 22.088 15.811 1.00 5.02 104 GLY B C 1
ATOM 3914 O O . GLY B 1 126 ? 4.560 23.264 15.483 1.00 4.84 104 GLY B O 1
ATOM 3915 N N . THR B 1 127 ? 3.948 21.209 16.207 1.00 5.25 105 THR B N 1
ATOM 3916 C CA . THR B 1 127 ? 2.532 21.540 16.287 1.00 5.16 105 THR B CA 1
ATOM 3917 C C . THR B 1 127 ? 2.294 22.760 17.154 1.00 6.21 105 THR B C 1
ATOM 3918 O O . THR B 1 127 ? 1.594 23.713 16.773 1.00 5.10 105 THR B O 1
ATOM 3922 N N . ALA B 1 128 ? 2.875 22.757 18.348 1.00 5.77 106 ALA B N 1
ATOM 3923 C CA . ALA B 1 128 ? 2.650 23.884 19.229 1.00 6.46 106 ALA B CA 1
ATOM 3924 C C . ALA B 1 128 ? 3.191 25.178 18.660 1.00 6.10 106 ALA B C 1
ATOM 3925 O O . ALA B 1 128 ? 2.586 26.242 18.800 1.00 6.28 106 ALA B O 1
ATOM 3927 N N . ALA B 1 129 ? 4.371 25.092 18.076 1.00 5.82 107 ALA B N 1
ATOM 3928 C CA . ALA B 1 129 ? 5.031 26.288 17.550 1.00 5.68 107 ALA B CA 1
ATOM 3929 C C . ALA B 1 129 ? 4.272 26.919 16.397 1.00 6.44 107 ALA B C 1
ATOM 3930 O O . ALA B 1 129 ? 4.056 28.131 16.356 1.00 5.89 107 ALA B O 1
ATOM 3932 N N . VAL B 1 130 ? 3.821 26.109 15.446 1.00 5.94 108 VAL B N 1
ATOM 3933 C CA . VAL B 1 130 ? 3.127 26.692 14.296 1.00 5.94 108 VAL B CA 1
ATOM 3934 C C . VAL B 1 130 ? 1.792 27.272 14.729 1.00 6.70 108 VAL B C 1
ATOM 3935 O O . VAL B 1 130 ? 1.439 28.396 14.304 1.00 6.50 108 VAL B O 1
ATOM 3939 N N . ARG B 1 131 ? 1.061 26.580 15.607 1.00 5.53 109 ARG B N 1
ATOM 3940 C CA . ARG B 1 131 ? -0.200 27.154 16.105 1.00 6.14 109 ARG B CA 1
ATOM 3941 C C . ARG B 1 131 ? 0.042 28.495 16.794 1.00 6.03 109 ARG B C 1
ATOM 3942 O O . ARG B 1 131 ? -0.666 29.476 16.536 1.00 5.86 109 ARG B O 1
ATOM 3950 N N . ALA B 1 132 ? 1.005 28.535 17.716 1.00 5.43 110 ALA B N 1
ATOM 3951 C CA . ALA B 1 132 ? 1.253 29.799 18.420 1.00 5.75 110 ALA B CA 1
ATOM 3952 C C . ALA B 1 132 ? 1.642 30.892 17.411 1.00 6.27 110 ALA B C 1
ATOM 3953 O O . ALA B 1 132 ? 1.195 32.040 17.543 1.00 7.17 110 ALA B O 1
ATOM 3955 N N . ALA B 1 133 ? 2.522 30.578 16.471 1.00 5.93 111 ALA B N 1
ATOM 3956 C CA . ALA B 1 133 ? 2.973 31.569 15.503 1.00 6.98 111 ALA B CA 1
ATOM 3957 C C . ALA B 1 133 ? 1.815 32.141 14.730 1.00 6.22 111 ALA B C 1
ATOM 3958 O O . ALA B 1 133 ? 1.712 33.365 14.599 1.00 6.77 111 ALA B O 1
ATOM 3960 N N . VAL B 1 134 ? 0.965 31.298 14.158 1.00 6.22 112 VAL B N 1
ATOM 3961 C CA . VAL B 1 134 ? -0.090 31.816 13.329 1.00 6.41 112 VAL B CA 1
ATOM 3962 C C . VAL B 1 134 ? -1.145 32.573 14.116 1.00 7.25 112 VAL B C 1
ATOM 3963 O O . VAL B 1 134 ? -1.726 33.556 13.630 1.00 6.90 112 VAL B O 1
ATOM 3967 N N . LEU B 1 135 ? -1.435 32.133 15.334 1.00 6.86 113 LEU B N 1
ATOM 3968 C CA . LEU B 1 135 ? -2.375 32.863 16.153 1.00 6.96 113 LEU B CA 1
ATOM 3969 C C . LEU B 1 135 ? -1.835 34.225 16.563 1.00 6.67 113 LEU B C 1
ATOM 3970 O O . LEU B 1 135 ? -2.585 35.221 16.635 1.00 8.63 113 LEU B O 1
ATOM 3975 N N . ALA B 1 136 ? -0.539 34.291 16.775 1.00 7.14 114 ALA B N 1
ATOM 3976 C CA . ALA B 1 136 ? 0.089 35.589 17.100 1.00 7.05 114 ALA B CA 1
ATOM 3977 C C . ALA B 1 136 ? -0.070 36.516 15.908 1.00 7.50 114 ALA B C 1
ATOM 3978 O O . ALA B 1 136 ? -0.495 37.670 16.055 1.00 8.31 114 ALA B O 1
ATOM 3980 N N . VAL B 1 137 ? 0.157 36.009 14.700 1.00 7.37 115 VAL B N 1
ATOM 3981 C CA . VAL B 1 137 ? 0.011 36.856 13.520 1.00 7.68 115 VAL B CA 1
ATOM 3982 C C . VAL B 1 137 ? -1.441 37.302 13.346 1.00 8.20 115 VAL B C 1
ATOM 3983 O O . VAL B 1 137 ? -1.686 38.468 12.998 1.00 8.08 115 VAL B O 1
ATOM 3987 N N . ARG B 1 138 ? -2.398 36.411 13.566 1.00 8.31 116 ARG B N 1
ATOM 3988 C CA . ARG B 1 138 ? -3.817 36.748 13.464 1.00 8.98 116 ARG B CA 1
ATOM 3989 C C . ARG B 1 138 ? -4.123 37.871 14.432 1.00 9.35 116 ARG B C 1
ATOM 3990 O O . ARG B 1 138 ? -4.850 38.805 14.078 1.00 10.16 116 ARG B O 1
ATOM 3998 N N . GLU B 1 139 ? -3.643 37.751 15.666 1.00 8.60 117 GLU B N 1
ATOM 3999 C CA . GLU B 1 139 ? -3.885 38.800 16.660 1.00 11.23 117 GLU B CA 1
ATOM 4000 C C . GLU B 1 139 ? -3.229 40.124 16.252 1.00 11.59 117 GLU B C 1
ATOM 4001 O O . GLU B 1 139 ? -3.858 41.195 16.358 1.00 12.27 117 GLU B O 1
ATOM 4007 N N . ALA B 1 140 ? -1.963 40.078 15.874 1.00 9.81 118 ALA B N 1
ATOM 4008 C CA . ALA B 1 140 ? -1.219 41.283 15.540 1.00 11.01 118 ALA B CA 1
ATOM 4009 C C . ALA B 1 140 ? -1.819 42.005 14.335 1.00 11.54 118 ALA B C 1
ATOM 4010 O O . ALA B 1 140 ? -1.803 43.244 14.296 1.00 13.39 118 ALA B O 1
ATOM 4012 N N . THR B 1 141 ? -2.307 41.280 13.333 1.00 10.01 119 THR B N 1
ATOM 4013 C CA . THR B 1 141 ? -2.841 41.903 12.131 1.00 11.17 119 THR B CA 1
ATOM 4014 C C . THR B 1 141 ? -4.312 42.283 12.242 1.00 11.21 119 THR B C 1
ATOM 4015 O O . THR B 1 141 ? -4.778 43.152 11.495 1.00 10.93 119 THR B O 1
ATOM 4019 N N . GLY B 1 142 ? -5.039 41.638 13.143 1.00 10.09 120 GLY B N 1
ATOM 4020 C CA . GLY B 1 142 ? -6.459 41.828 13.253 1.00 10.65 120 GLY B CA 1
ATOM 4021 C C . GLY B 1 142 ? -7.241 41.246 12.094 1.00 11.28 120 GLY B C 1
ATOM 4022 O O . GLY B 1 142 ? -8.393 41.625 11.878 1.00 12.81 120 GLY B O 1
ATOM 4023 N N . ARG B 1 143 ? -6.658 40.310 11.334 1.00 9.93 121 ARG B N 1
ATOM 4024 C CA . ARG B 1 143 ? -7.355 39.729 10.173 1.00 10.18 121 ARG B CA 1
ATOM 4025 C C . ARG B 1 143 ? -7.701 38.246 10.410 1.00 10.18 121 ARG B C 1
ATOM 4026 O O . ARG B 1 143 ? -6.948 37.573 11.119 1.00 11.33 121 ARG B O 1
ATOM 4034 N N . PRO B 1 144 ? -8.804 37.747 9.836 1.00 9.30 122 PRO B N 1
ATOM 4035 C CA . PRO B 1 144 ? -9.316 36.435 10.295 1.00 10.26 122 PRO B CA 1
ATOM 4036 C C . PRO B 1 144 ? -8.768 35.155 9.670 1.00 10.16 122 PRO B C 1
ATOM 4037 O O . PRO B 1 144 ? -8.789 34.117 10.349 1.00 10.97 122 PRO B O 1
ATOM 4041 N N . LEU B 1 145 ? -8.369 35.188 8.401 1.00 8.74 123 LEU B N 1
ATOM 4042 C CA . LEU B 1 145 ? -8.101 33.948 7.691 1.00 8.59 123 LEU B CA 1
ATOM 4043 C C . LEU B 1 145 ? -6.605 33.646 7.634 1.00 7.50 123 LEU B C 1
ATOM 4044 O O . LEU B 1 145 ? -5.739 34.525 7.550 1.00 9.13 123 LEU B O 1
ATOM 4049 N N . LEU B 1 146 ? -6.335 32.348 7.656 1.00 7.55 124 LEU B N 1
ATOM 4050 C CA . LEU B 1 146 ? -5.023 31.822 7.355 1.00 6.79 124 LEU B CA 1
ATOM 4051 C C . LEU B 1 146 ? -5.121 30.969 6.113 1.00 7.08 124 LEU B C 1
ATOM 4052 O O . LEU B 1 146 ? -5.965 30.064 6.049 1.00 8.23 124 LEU B O 1
ATOM 4057 N N . LEU B 1 147 ? -4.291 31.275 5.124 1.00 6.74 125 LEU B N 1
ATOM 4058 C CA . LEU B 1 147 ? -4.271 30.518 3.895 1.00 7.55 125 LEU B CA 1
ATOM 4059 C C . LEU B 1 147 ? -3.064 29.600 3.948 1.00 7.08 125 LEU B C 1
ATOM 4060 O O . LEU B 1 147 ? -1.933 30.038 4.187 1.00 8.85 125 LEU B O 1
ATOM 4065 N N . SER B 1 148 ? -3.312 28.311 3.819 1.00 6.39 126 SER B N 1
ATOM 4066 C CA . SER B 1 148 ? -2.319 27.295 4.205 1.00 6.59 126 SER B CA 1
ATOM 4067 C C . SER B 1 148 ? -1.976 26.326 3.084 1.00 6.65 126 SER B C 1
ATOM 4068 O O . SER B 1 148 ? -2.824 25.925 2.313 1.00 6.71 126 SER B O 1
ATOM 4071 N N . ALA B 1 149 ? -0.704 25.952 2.999 1.00 6.39 127 ALA B N 1
ATOM 4072 C CA . ALA B 1 149 ? -0.328 24.802 2.194 1.00 6.52 127 ALA B CA 1
ATOM 4073 C C . ALA B 1 149 ? 0.620 23.931 2.997 1.00 6.50 127 ALA B C 1
ATOM 4074 O O . ALA B 1 149 ? 1.556 24.419 3.632 1.00 6.80 127 ALA B O 1
ATOM 4076 N N . GLY B 1 150 ? 0.353 22.625 2.962 1.00 5.70 128 GLY B N 1
ATOM 4077 C CA . GLY B 1 150 ? 1.214 21.631 3.618 1.00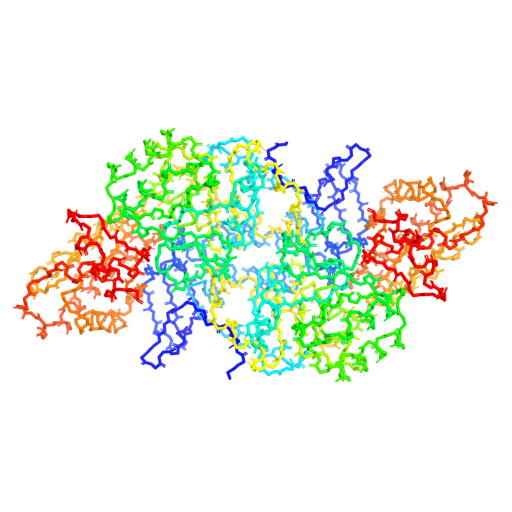 6.17 128 GLY B CA 1
ATOM 4078 C C . GLY B 1 150 ? 0.731 21.286 4.994 1.00 5.89 128 GLY B C 1
ATOM 4079 O O . GLY B 1 150 ? -0.326 21.732 5.451 1.00 8.33 128 GLY B O 1
ATOM 4080 N N . TYR B 1 151 ? 1.502 20.417 5.660 1.00 5.30 129 TYR B N 1
ATOM 4081 C CA . TYR B 1 151 ? 1.148 19.926 6.979 1.00 5.31 129 TYR B CA 1
ATOM 4082 C C . TYR B 1 151 ? 1.783 20.837 8.038 1.00 5.31 129 TYR B C 1
ATOM 4083 O O . TYR B 1 151 ? 2.939 21.268 7.902 1.00 5.02 129 TYR B O 1
ATOM 4092 N N . HIS B 1 152 ? 1.033 21.120 9.097 1.00 5.35 130 HIS B N 1
ATOM 4093 C CA . HIS B 1 152 ? 1.489 21.980 10.184 1.00 5.08 130 HIS B CA 1
ATOM 4094 C C . HIS B 1 152 ? 1.389 21.359 11.574 1.00 5.50 130 HIS B C 1
ATOM 4095 O O . HIS B 1 152 ? 1.579 22.030 12.583 1.00 6.19 130 HIS B O 1
ATOM 4102 N N . GLY B 1 153 ? 1.140 20.057 11.579 1.00 4.91 131 GLY B N 1
ATOM 4103 C CA . GLY B 1 153 ? 0.977 19.323 12.828 1.00 5.65 131 GLY B CA 1
ATOM 4104 C C . GLY B 1 153 ? -0.415 18.842 13.121 1.00 5.30 131 GLY B C 1
ATOM 4105 O O . GLY B 1 153 ? -1.323 18.920 12.281 1.00 5.78 131 GLY B O 1
ATOM 4106 N N . TYR B 1 154 ? -0.578 18.257 14.311 1.00 5.53 132 TYR B N 1
ATOM 4107 C CA . TYR B 1 154 ? -1.762 17.442 14.583 1.00 5.64 132 TYR B CA 1
ATOM 4108 C C . TYR B 1 154 ? -2.965 18.219 15.064 1.00 5.84 132 TYR B C 1
ATOM 4109 O O . TYR B 1 154 ? -4.079 17.673 15.161 1.00 7.00 132 TYR B O 1
ATOM 4118 N N . ASP B 1 155 ? -2.789 19.507 15.388 1.00 5.94 133 ASP B N 1
ATOM 4119 C CA . ASP B 1 155 ? -3.847 20.262 16.063 1.00 5.92 133 ASP B CA 1
ATOM 4120 C C . ASP B 1 155 ? -5.134 20.351 15.210 1.00 5.86 133 ASP B C 1
ATOM 4121 O O . ASP B 1 155 ? -5.059 20.514 13.986 1.00 6.77 133 ASP B O 1
ATOM 4126 N N . PRO B 1 156 ? -6.310 20.267 15.832 1.00 6.29 134 PRO B N 1
ATOM 4127 C CA . PRO B 1 156 ? -7.549 20.368 15.063 1.00 6.84 134 PRO B CA 1
ATOM 4128 C C . PRO B 1 156 ? -7.742 21.642 14.253 1.00 7.21 134 PRO B C 1
ATOM 4129 O O . PRO B 1 156 ? -8.569 21.637 13.359 1.00 7.82 134 PRO B O 1
ATOM 4133 N N . MET B 1 157 ? -7.010 22.712 14.538 1.00 6.99 135 MET B N 1
ATOM 4134 C CA . MET B 1 157 ? -7.183 23.927 13.777 1.00 6.94 135 MET B CA 1
ATOM 4135 C C . MET B 1 157 ? -6.836 23.700 12.322 1.00 7.34 135 MET B C 1
ATOM 4136 O O . MET B 1 157 ? -7.282 24.485 11.480 1.00 9.08 135 MET B O 1
ATOM 4141 N N . TRP B 1 158 ? -6.093 22.624 11.992 1.00 7.12 136 TRP B N 1
ATOM 4142 C CA . TRP B 1 158 ? -5.717 22.354 10.611 1.00 6.87 136 TRP B CA 1
ATOM 4143 C C . TRP B 1 158 ? -6.575 21.287 9.914 1.00 7.98 136 TRP B C 1
ATOM 4144 O O . TRP B 1 158 ? -6.276 20.912 8.751 1.00 10.19 136 TRP B O 1
ATOM 4155 N N . TYR B 1 159 ? -7.620 20.817 10.580 1.00 8.22 137 TYR B N 1
ATOM 4156 C CA . TYR B 1 159 ? -8.434 19.749 9.997 1.00 9.84 137 TYR B CA 1
ATOM 4157 C C . TYR B 1 159 ? -9.077 20.278 8.708 1.00 10.30 137 TYR B C 1
ATOM 4158 O O . TYR B 1 159 ? -9.276 21.463 8.530 1.00 10.60 137 TYR B O 1
ATOM 4167 N N . PRO B 1 160 ? -9.390 19.388 7.777 1.00 10.77 138 PRO B N 1
ATOM 4168 C CA . PRO B 1 160 ? -9.944 19.889 6.506 1.00 11.79 138 PRO B CA 1
ATOM 4169 C C . PRO B 1 160 ? -11.304 20.530 6.635 1.00 12.88 138 PRO B C 1
ATOM 4170 O O . PRO B 1 160 ? -12.120 20.127 7.460 1.00 13.82 138 PRO B O 1
ATOM 4174 N N . SER B 1 161 ? -11.528 21.535 5.798 1.00 11.97 139 SER B N 1
ATOM 4175 C CA A SER B 1 161 ? -12.828 22.178 5.767 0.50 13.21 139 SER B CA 1
ATOM 4176 C CA B SER B 1 161 ? -12.812 22.212 5.660 0.50 13.59 139 SER B CA 1
ATOM 4177 C C . SER B 1 161 ? -13.879 21.231 5.194 1.00 15.40 139 SER B C 1
ATOM 4178 O O . SER B 1 161 ? -13.570 20.261 4.522 1.00 16.06 139 SER B O 1
ATOM 4183 N N . GLU B 1 162 ? -15.126 21.533 5.501 1.00 20.04 140 GLU B N 1
ATOM 4184 C CA . GLU B 1 162 ? -16.242 20.700 5.073 1.00 23.53 140 GLU B CA 1
ATOM 4185 C C . GLU B 1 162 ? -16.378 20.828 3.570 1.00 23.00 140 GLU B C 1
ATOM 4186 O O . GLU B 1 162 ? -16.707 19.882 2.885 1.00 24.62 140 GLU B O 1
ATOM 4192 N N . ALA B 1 163 ? -16.082 22.025 3.079 1.00 23.85 141 ALA B N 1
ATOM 4193 C CA . ALA B 1 163 ? -16.113 22.326 1.667 1.00 25.32 141 ALA B CA 1
ATOM 4194 C C . ALA B 1 163 ? -14.706 22.744 1.270 1.00 21.97 141 ALA B C 1
ATOM 4195 O O . ALA B 1 163 ? -14.205 23.744 1.747 1.00 19.11 141 ALA B O 1
ATOM 4197 N N . PRO B 1 164 ? -14.070 21.991 0.374 1.00 20.74 142 PRO B N 1
ATOM 4198 C CA . PRO B 1 164 ? -12.773 22.397 -0.149 1.00 21.32 142 PRO B CA 1
ATOM 4199 C C . PRO B 1 164 ? -12.693 23.861 -0.560 1.00 19.48 142 PRO B C 1
ATOM 4200 O O . PRO B 1 164 ? -13.619 24.417 -1.195 1.00 18.01 142 PRO B O 1
ATOM 4204 N N . LEU B 1 165 ? -11.598 24.507 -0.171 1.00 15.97 143 LEU B N 1
ATOM 4205 C CA . LEU B 1 165 ? -11.337 25.876 -0.536 1.00 13.45 143 LEU B CA 1
ATOM 4206 C C . LEU B 1 165 ? -12.231 26.910 0.153 1.00 15.08 143 LEU B C 1
ATOM 4207 O O . LEU B 1 165 ? -12.228 28.102 -0.171 1.00 20.28 143 LEU B O 1
ATOM 4212 N N . GLU B 1 166 ? -12.977 26.453 1.147 1.00 14.31 144 GLU B N 1
ATOM 4213 C CA . GLU B 1 166 ? -13.668 27.315 2.088 1.00 15.95 144 GLU B CA 1
ATOM 4214 C C . GLU B 1 166 ? -12.984 27.241 3.458 1.00 12.46 144 GLU B C 1
ATOM 4215 O O . GLU B 1 166 ? -12.303 26.242 3.730 1.00 12.85 144 GLU B O 1
ATOM 4221 N N . PRO B 1 167 ? -13.156 28.266 4.296 1.00 12.58 145 PRO B N 1
ATOM 4222 C CA . PRO B 1 167 ? -12.539 28.255 5.633 1.00 12.71 145 PRO B CA 1
ATOM 4223 C C . PRO B 1 167 ? -13.084 27.125 6.491 1.00 13.71 145 PRO B C 1
ATOM 4224 O O . PRO B 1 167 ? -14.297 26.801 6.459 1.00 13.22 145 PRO B O 1
ATOM 4228 N N . ASN B 1 168 ? -12.191 26.500 7.240 1.00 10.84 146 ASN B N 1
ATOM 4229 C CA . ASN B 1 168 ? -12.642 25.579 8.255 1.00 10.69 146 ASN B CA 1
ATOM 4230 C C . ASN B 1 168 ? -13.129 26.354 9.475 1.00 10.40 146 ASN B C 1
ATOM 4231 O O . ASN B 1 168 ? -13.203 27.586 9.468 1.00 10.58 146 ASN B O 1
ATOM 4236 N N . ALA B 1 169 ? -13.448 25.603 10.526 1.00 11.94 147 ALA B N 1
ATOM 4237 C CA . ALA B 1 169 ? -14.004 26.224 11.724 1.00 14.38 147 ALA B CA 1
ATOM 4238 C C . ALA B 1 169 ? -13.040 27.148 12.438 1.00 14.51 147 ALA B C 1
ATOM 4239 O O . ALA B 1 169 ? -13.449 27.969 13.272 1.00 15.32 147 ALA B O 1
ATOM 4241 N N . ASP B 1 170 ? -11.745 27.039 12.119 1.00 9.61 148 ASP B N 1
ATOM 4242 C CA . ASP B 1 170 ? -10.739 27.866 12.733 1.00 10.10 148 ASP B CA 1
ATOM 4243 C C . ASP B 1 170 ? -10.205 28.927 11.768 1.00 9.49 148 ASP B C 1
ATOM 4244 O O . ASP B 1 170 ? -9.122 29.484 12.003 1.00 9.30 148 ASP B O 1
ATOM 4249 N N . GLY B 1 171 ? -10.919 29.172 10.664 1.00 8.64 149 GLY B N 1
ATOM 4250 C CA . GLY B 1 171 ? -10.539 30.246 9.748 1.00 8.85 149 GLY B CA 1
ATOM 4251 C C . GLY B 1 171 ? -9.348 29.889 8.855 1.00 8.66 149 GLY B C 1
ATOM 4252 O O . GLY B 1 171 ? -8.683 30.787 8.334 1.00 9.41 149 GLY B O 1
ATOM 4253 N N . VAL B 1 172 ? -9.099 28.604 8.621 1.00 7.73 150 VAL B N 1
ATOM 4254 C CA . VAL B 1 172 ? -7.989 28.172 7.771 1.00 7.77 150 VAL B CA 1
ATOM 4255 C C . VAL B 1 172 ? -8.535 27.720 6.411 1.00 7.90 150 VAL B C 1
ATOM 4256 O O . VAL B 1 172 ? -9.475 26.902 6.363 1.00 7.79 150 VAL B O 1
ATOM 4260 N N . VAL B 1 173 ? -7.916 28.176 5.319 1.00 6.34 151 VAL B N 1
ATOM 4261 C CA . VAL B 1 173 ? -8.269 27.696 3.987 1.00 7.63 151 VAL B CA 1
ATOM 4262 C C . VAL B 1 173 ? -7.006 27.083 3.385 1.00 7.17 151 VAL B C 1
ATOM 4263 O O . VAL B 1 173 ? -5.976 27.717 3.249 1.00 7.75 151 VAL B O 1
ATOM 4267 N N . ASP B 1 174 ? -7.067 25.804 3.085 1.00 7.74 152 ASP B N 1
ATOM 4268 C CA . ASP B 1 174 ? -5.963 25.095 2.418 1.00 9.54 152 ASP B CA 1
ATOM 4269 C C . ASP B 1 174 ? -6.007 25.308 0.902 1.00 9.94 152 ASP B C 1
ATOM 4270 O O . ASP B 1 174 ? -6.981 25.063 0.338 1.00 11.72 152 ASP B O 1
ATOM 4275 N N . PHE B 1 175 ? -4.920 25.794 0.321 1.00 7.92 153 PHE B N 1
ATOM 4276 C CA . PHE B 1 175 ? -4.829 25.994 -1.104 1.00 8.17 153 PHE B CA 1
ATOM 4277 C C . PHE B 1 175 ? -3.955 24.986 -1.826 1.00 8.04 153 PHE B C 1
ATOM 4278 O O . PHE B 1 175 ? -3.756 25.120 -3.028 1.00 8.36 153 PHE B O 1
ATOM 4286 N N . PHE B 1 176 ? -3.437 23.996 -1.114 1.00 7.62 154 PHE B N 1
ATOM 4287 C CA . PHE B 1 176 ? -2.825 22.814 -1.750 1.00 6.94 154 PHE B CA 1
ATOM 4288 C C . PHE B 1 176 ? -1.614 23.116 -2.638 1.00 6.93 154 PHE B C 1
ATOM 4289 O O . PHE B 1 176 ? -1.318 22.351 -3.559 1.00 7.06 154 PHE B O 1
ATOM 4297 N N . PHE B 1 177 ? -0.904 24.222 -2.367 1.00 5.93 155 PHE B N 1
ATOM 4298 C CA . PHE B 1 177 ? 0.267 24.703 -3.126 1.00 6.73 155 PHE B CA 1
ATOM 4299 C C . PHE B 1 177 ? -0.091 25.166 -4.532 1.00 7.22 155 PHE B C 1
ATOM 4300 O O . PHE B 1 177 ? 0.819 25.388 -5.338 1.00 8.60 155 PHE B O 1
ATOM 4308 N N . ASP B 1 178 ? -1.381 25.325 -4.831 1.00 7.07 156 ASP B N 1
ATOM 4309 C CA . ASP B 1 178 ? -1.753 25.805 -6.178 1.00 7.31 156 ASP B CA 1
ATOM 4310 C C . ASP B 1 178 ? -1.810 27.353 -6.135 1.00 8.07 156 ASP B C 1
ATOM 4311 O O . ASP B 1 178 ? -2.695 27.947 -5.486 1.00 9.54 156 ASP B O 1
ATOM 4316 N N . LEU B 1 179 ? -0.918 28.017 -6.864 1.00 8.71 157 LEU B N 1
ATOM 4317 C CA . LEU B 1 179 ? -0.880 29.477 -6.827 1.00 9.46 157 LEU B CA 1
ATOM 4318 C C . LEU B 1 179 ? -2.074 30.131 -7.512 1.00 10.22 157 LEU B C 1
ATOM 4319 O O . LEU B 1 179 ? -2.411 31.258 -7.169 1.00 11.94 157 LEU B O 1
ATOM 4324 N N . GLY B 1 180 ? -2.709 29.439 -8.450 1.00 9.61 158 GLY B N 1
ATOM 4325 C CA . GLY B 1 180 ? -3.966 29.937 -9.026 1.00 10.51 158 GLY B CA 1
ATOM 4326 C C . GLY B 1 180 ? -5.059 30.038 -7.993 1.00 11.67 158 GLY B C 1
ATOM 4327 O O . GLY B 1 180 ? -5.762 31.048 -7.900 1.00 12.48 158 GLY B O 1
ATOM 4328 N N . LEU B 1 181 ? -5.156 29.021 -7.148 1.00 10.26 159 LEU B N 1
ATOM 4329 C CA . LEU B 1 181 ? -6.128 29.064 -6.078 1.00 11.98 159 LEU B CA 1
ATOM 4330 C C . LEU B 1 181 ? -5.757 30.139 -5.073 1.00 11.93 159 LEU B C 1
ATOM 4331 O O . LEU B 1 181 ? -6.638 30.813 -4.544 1.00 12.55 159 LEU B O 1
ATOM 4336 N N . LEU B 1 182 ? -4.482 30.269 -4.777 1.00 10.32 160 LEU B N 1
ATOM 4337 C CA . LEU B 1 182 ? -4.015 31.274 -3.871 1.00 10.68 160 LEU B CA 1
ATOM 4338 C C . LEU B 1 182 ? -4.403 32.666 -4.361 1.00 13.83 160 LEU B C 1
ATOM 4339 O O . LEU B 1 182 ? -4.912 33.480 -3.566 1.00 13.28 160 LEU B O 1
ATOM 4344 N N . ARG B 1 183 ? -4.164 32.941 -5.638 1.00 13.06 161 ARG B N 1
ATOM 4345 C CA . ARG B 1 183 ? -4.562 34.246 -6.202 1.00 15.90 161 ARG B CA 1
ATOM 4346 C C . ARG B 1 183 ? -6.017 34.561 -5.896 1.00 15.39 161 ARG B C 1
ATOM 4347 O O . ARG B 1 183 ? -6.349 35.683 -5.494 1.00 16.71 161 ARG B O 1
ATOM 4355 N N . GLU B 1 184 ? -6.906 33.597 -6.057 1.00 13.19 162 GLU B N 1
ATOM 4356 C CA . GLU B 1 184 ? -8.328 33.783 -5.793 1.00 13.78 162 GLU B CA 1
ATOM 4357 C C . GLU B 1 184 ? -8.575 34.066 -4.316 1.00 16.28 162 GLU B C 1
ATOM 4358 O O . GLU B 1 184 ? -9.449 34.862 -3.920 1.00 14.29 162 GLU B O 1
ATOM 4364 N N . LEU B 1 185 ? -7.810 33.385 -3.472 1.00 12.38 163 LEU B N 1
ATOM 4365 C CA . LEU B 1 185 ? -7.984 33.551 -2.034 1.00 11.86 163 LEU B CA 1
ATOM 4366 C C . LEU B 1 185 ? -7.400 34.857 -1.509 1.00 12.21 163 LEU B C 1
ATOM 4367 O O . LEU B 1 185 ? -7.692 35.234 -0.360 1.00 13.04 163 LEU B O 1
ATOM 4372 N N . LEU B 1 186 ? -6.594 35.546 -2.317 1.00 11.11 164 LEU B N 1
ATOM 4373 C CA . LEU B 1 186 ? -5.962 36.811 -1.945 1.00 12.47 164 LEU B CA 1
ATOM 4374 C C . LEU B 1 186 ? -6.708 38.035 -2.465 1.00 15.12 164 LEU B C 1
ATOM 4375 O O . LEU B 1 186 ? -6.237 39.150 -2.311 1.00 15.68 164 LEU B O 1
ATOM 4380 N N . ARG B 1 187 ? -7.862 37.792 -3.058 1.00 15.94 165 ARG B N 1
ATOM 4381 C CA . ARG B 1 187 ? -8.572 38.829 -3.793 1.00 16.12 165 ARG B CA 1
ATOM 4382 C C . ARG B 1 187 ? -9.085 39.912 -2.849 1.00 15.61 165 ARG B C 1
ATOM 4383 O O . ARG B 1 187 ? -9.193 41.058 -3.272 1.00 17.38 165 ARG B O 1
ATOM 4391 N N . ALA B 1 188 ? -9.405 39.555 -1.603 1.00 13.75 166 ALA B N 1
ATOM 4392 C CA . ALA B 1 188 ? -9.752 40.499 -0.541 1.00 12.42 166 ALA B CA 1
ATOM 4393 C C . ALA B 1 188 ? -8.711 40.377 0.583 1.00 12.77 166 ALA B C 1
ATOM 4394 O O . ALA B 1 188 ? -8.907 39.631 1.563 1.00 12.29 166 ALA B O 1
ATOM 4396 N N . PRO B 1 189 ? -7.582 41.068 0.449 1.00 12.15 167 PRO B N 1
ATOM 4397 C CA . PRO B 1 189 ? -6.452 40.762 1.343 1.00 13.47 167 PRO B CA 1
ATOM 4398 C C . PRO B 1 189 ? -6.691 41.179 2.783 1.00 13.33 167 PRO B C 1
ATOM 4399 O O . PRO B 1 189 ? -6.027 40.672 3.698 1.00 11.13 167 PRO B O 1
ATOM 4403 N N . GLU B 1 190 ? -7.660 42.060 3.002 1.00 12.58 168 GLU B N 1
ATOM 4404 C CA . GLU B 1 190 ? -7.994 42.465 4.351 1.00 13.68 168 GLU B CA 1
ATOM 4405 C C . GLU B 1 190 ? -8.484 41.294 5.188 1.00 12.70 168 GLU B C 1
ATOM 4406 O O . GLU B 1 190 ? -8.515 41.379 6.420 1.00 12.86 168 GLU B O 1
ATOM 4412 N N . ARG B 1 191 ? -8.910 40.218 4.536 1.00 10.97 169 ARG B N 1
ATOM 4413 C CA . ARG B 1 191 ? -9.450 39.035 5.224 1.00 10.71 169 ARG B CA 1
ATOM 4414 C C . ARG B 1 191 ? -8.305 38.115 5.666 1.00 10.18 169 ARG B C 1
ATOM 4415 O O . ARG B 1 191 ? -8.559 37.178 6.419 1.00 11.25 169 ARG B O 1
ATOM 4423 N N . VAL B 1 192 ? -7.086 38.356 5.212 1.00 9.36 170 VAL B N 1
ATOM 4424 C CA . VAL B 1 192 ? -6.027 37.323 5.280 1.00 9.43 170 VAL B CA 1
ATOM 4425 C C . VAL B 1 192 ? -4.931 37.793 6.227 1.00 10.17 170 VAL B C 1
ATOM 4426 O O . VAL B 1 192 ? -4.192 38.722 5.915 1.00 10.69 170 VAL B O 1
ATOM 4430 N N . ALA B 1 193 ? -4.817 37.126 7.369 1.00 8.85 171 ALA B N 1
ATOM 4431 C CA . ALA B 1 193 ? -3.754 37.373 8.324 1.00 9.35 171 ALA B CA 1
ATOM 4432 C C . ALA B 1 193 ? -2.402 36.932 7.804 1.00 9.07 171 ALA B C 1
ATOM 4433 O O . ALA B 1 193 ? -1.378 37.572 7.999 1.00 10.85 171 ALA B O 1
ATOM 4435 N N . ALA B 1 194 ? -2.378 35.753 7.200 1.00 8.24 172 ALA B N 1
ATOM 4436 C CA . ALA B 1 194 ? -1.115 35.191 6.764 1.00 9.35 172 ALA B CA 1
ATOM 4437 C C . ALA B 1 194 ? -1.351 34.089 5.762 1.00 7.71 172 ALA B C 1
ATOM 4438 O O . ALA B 1 194 ? -2.393 33.463 5.766 1.00 7.12 172 ALA B O 1
ATOM 4440 N N . VAL B 1 195 ? -0.313 33.852 4.962 1.00 7.03 173 VAL B N 1
ATOM 4441 C CA . VAL B 1 195 ? -0.136 32.657 4.186 1.00 7.21 173 VAL B CA 1
ATOM 4442 C C . VAL B 1 195 ? 0.925 31.839 4.915 1.00 7.17 173 VAL B C 1
ATOM 4443 O O . VAL B 1 195 ? 1.980 32.365 5.262 1.00 8.01 173 VAL B O 1
ATOM 4447 N N . VAL B 1 196 ? 0.604 30.577 5.183 1.00 6.74 174 VAL B N 1
ATOM 4448 C CA A VAL B 1 196 ? 1.494 29.710 5.945 0.50 6.73 174 VAL B CA 1
ATOM 4449 C CA B VAL B 1 196 ? 1.419 29.668 5.993 0.50 6.15 174 VAL B CA 1
ATOM 4450 C C . VAL B 1 196 ? 1.765 28.441 5.144 1.00 5.96 174 VAL B C 1
ATOM 4451 O O . VAL B 1 196 ? 0.856 27.685 4.810 1.00 7.13 174 VAL B O 1
ATOM 4458 N N . VAL B 1 197 ? 3.046 28.256 4.840 1.00 5.74 175 VAL B N 1
ATOM 4459 C CA A VAL B 1 197 ? 3.466 27.270 3.856 0.12 5.99 175 VAL B CA 1
ATOM 4460 C CA B VAL B 1 197 ? 3.468 27.268 3.856 0.50 6.29 175 VAL B CA 1
ATOM 4461 C CA C VAL B 1 197 ? 3.461 27.262 3.859 0.38 5.90 175 VAL B CA 1
ATOM 4462 C C . VAL B 1 197 ? 4.583 26.389 4.402 1.00 6.29 175 VAL B C 1
ATOM 4463 O O . VAL B 1 197 ? 5.581 26.901 4.935 1.00 5.73 175 VAL B O 1
ATOM 4473 N N . SER B 1 198 ? 4.389 25.082 4.242 1.00 5.79 176 SER B N 1
ATOM 4474 C CA . SER B 1 198 ? 5.432 24.100 4.588 1.00 5.68 176 SER B CA 1
ATOM 4475 C C . SER B 1 198 ? 6.194 23.709 3.319 1.00 5.15 176 SER B C 1
ATOM 4476 O O . SER B 1 198 ? 5.656 23.072 2.442 1.00 5.37 176 SER B O 1
ATOM 4479 N N . PRO B 1 199 ? 7.454 24.142 3.208 1.00 5.99 177 PRO B N 1
ATOM 4480 C CA . PRO B 1 199 ? 8.154 23.898 1.933 1.00 5.72 177 PRO B CA 1
ATOM 4481 C C . PRO B 1 199 ? 8.356 22.417 1.625 1.00 6.01 177 PRO B C 1
ATOM 4482 O O . PRO B 1 199 ? 8.417 21.540 2.487 1.00 6.18 177 PRO B O 1
ATOM 4486 N N . ASP B 1 200 ? 8.418 22.139 0.331 1.00 5.94 178 ASP B N 1
ATOM 4487 C CA . ASP B 1 200 ? 8.902 20.841 -0.160 1.00 6.34 178 ASP B CA 1
ATOM 4488 C C . ASP B 1 200 ? 9.837 21.171 -1.324 1.00 6.36 178 ASP B C 1
ATOM 4489 O O . ASP B 1 200 ? 9.419 21.810 -2.305 1.00 6.57 178 ASP B O 1
ATOM 4494 N N . HIS B 1 201 ? 11.089 20.772 -1.203 1.00 6.11 179 HIS B N 1
ATOM 4495 C CA . HIS B 1 201 ? 12.103 21.073 -2.208 1.00 6.94 179 HIS B CA 1
ATOM 4496 C C . HIS B 1 201 ? 12.335 19.960 -3.191 1.00 7.69 179 HIS B C 1
ATOM 4497 O O . HIS B 1 201 ? 13.175 20.092 -4.085 1.00 8.48 179 HIS B O 1
ATOM 4504 N N . MET B 1 202 ? 11.530 18.902 -3.068 1.00 6.53 180 MET B N 1
ATOM 4505 C CA . MET B 1 202 ? 11.516 17.834 -4.083 1.00 6.90 180 MET B CA 1
ATOM 4506 C C . MET B 1 202 ? 10.497 18.158 -5.192 1.00 7.60 180 MET B C 1
ATOM 4507 O O . MET B 1 202 ? 10.718 17.814 -6.359 1.00 8.40 180 MET B O 1
ATOM 4512 N N . HIS B 1 203 ? 9.387 18.803 -4.843 1.00 6.84 181 HIS B N 1
ATOM 4513 C CA . HIS B 1 203 ? 8.246 18.910 -5.740 1.00 7.28 181 HIS B CA 1
ATOM 4514 C C . HIS B 1 203 ? 7.899 20.342 -6.124 1.00 7.27 181 HIS B C 1
ATOM 4515 O O . HIS B 1 203 ? 6.943 20.533 -6.900 1.00 8.49 181 HIS B O 1
ATOM 4522 N N . LEU B 1 204 ? 8.567 21.342 -5.554 1.00 6.87 182 LEU B N 1
ATOM 4523 C CA . LEU B 1 204 ? 8.317 22.739 -5.891 1.00 7.88 182 LEU B CA 1
ATOM 4524 C C . LEU B 1 204 ? 9.651 23.365 -6.272 1.00 7.95 182 LEU B C 1
ATOM 4525 O O . LEU B 1 204 ? 10.660 23.192 -5.567 1.00 8.45 182 LEU B O 1
ATOM 4530 N N . SER B 1 205 ? 9.652 24.137 -7.354 1.00 8.22 183 SER B N 1
ATOM 4531 C CA . SER B 1 205 ? 10.882 24.775 -7.832 1.00 9.12 183 SER B CA 1
ATOM 4532 C C . SER B 1 205 ? 11.158 26.076 -7.117 1.00 9.26 183 SER B C 1
ATOM 4533 O O . SER B 1 205 ? 10.258 26.695 -6.567 1.00 9.43 183 SER B O 1
ATOM 4536 N N . PRO B 1 206 ? 12.390 26.572 -7.195 1.00 8.93 184 PRO B N 1
ATOM 4537 C CA . PRO B 1 206 ? 12.675 27.916 -6.719 1.00 8.57 184 PRO B CA 1
ATOM 4538 C C . PRO B 1 206 ? 11.729 28.966 -7.267 1.00 9.49 184 PRO B C 1
ATOM 4539 O O . PRO B 1 206 ? 11.285 29.826 -6.506 1.00 10.53 184 PRO B O 1
ATOM 4543 N N . GLY B 1 207 ? 11.366 28.921 -8.534 1.00 7.91 185 GLY B N 1
ATOM 4544 C CA . GLY B 1 207 ? 10.454 29.888 -9.109 1.00 9.38 185 GLY B CA 1
ATOM 4545 C C . GLY B 1 207 ? 9.070 29.890 -8.473 1.00 7.89 185 GLY B C 1
ATOM 4546 O O . GLY B 1 207 ? 8.381 30.910 -8.437 1.00 9.58 185 GLY B O 1
ATOM 4547 N N . TRP B 1 208 ? 8.630 28.711 -8.046 1.00 8.50 186 TRP B N 1
ATOM 4548 C CA . TRP B 1 208 ? 7.354 28.614 -7.327 1.00 7.33 186 TRP B CA 1
ATOM 4549 C C . TRP B 1 208 ? 7.429 29.449 -6.064 1.00 7.36 186 TRP B C 1
ATOM 4550 O O . TRP B 1 208 ? 6.508 30.226 -5.791 1.00 7.24 186 TRP B O 1
ATOM 4561 N N . TYR B 1 209 ? 8.505 29.301 -5.306 1.00 6.79 187 TYR B N 1
ATOM 4562 C CA . TYR B 1 209 ? 8.639 30.082 -4.079 1.00 7.45 187 TYR B CA 1
ATOM 4563 C C . TYR B 1 209 ? 8.664 31.586 -4.376 1.00 7.76 187 TYR B C 1
ATOM 4564 O O . TYR B 1 209 ? 8.023 32.391 -3.681 1.00 8.37 187 TYR B O 1
ATOM 4573 N N . ARG B 1 210 ? 9.421 31.988 -5.396 1.00 7.29 188 ARG B N 1
ATOM 4574 C CA . ARG B 1 210 ? 9.542 33.412 -5.674 1.00 8.12 188 ARG B CA 1
ATOM 4575 C C . ARG B 1 210 ? 8.191 34.001 -6.071 1.00 8.16 188 ARG B C 1
ATOM 4576 O O . ARG B 1 210 ? 7.879 35.150 -5.752 1.00 9.72 188 ARG B O 1
ATOM 4584 N N . GLU B 1 211 ? 7.397 33.256 -6.810 1.00 8.74 189 GLU B N 1
ATOM 4585 C CA . GLU B 1 211 ? 6.065 33.695 -7.168 1.00 8.71 189 GLU B CA 1
ATOM 4586 C C . GLU B 1 211 ? 5.208 33.789 -5.908 1.00 8.33 189 GLU B C 1
ATOM 4587 O O . GLU B 1 211 ? 4.439 34.745 -5.766 1.00 10.35 189 GLU B O 1
ATOM 4593 N N . LEU B 1 212 ? 5.313 32.796 -5.011 1.00 8.30 190 LEU B N 1
ATOM 4594 C CA . LEU B 1 212 ? 4.537 32.868 -3.743 1.00 9.43 190 LEU B CA 1
ATOM 4595 C C . LEU B 1 212 ? 4.883 34.152 -2.994 1.00 8.49 190 LEU B C 1
ATOM 4596 O O . LEU B 1 212 ? 3.980 34.889 -2.551 1.00 9.50 190 LEU B O 1
ATOM 4601 N N . ARG B 1 213 ? 6.168 34.439 -2.882 1.00 8.48 191 ARG B N 1
ATOM 4602 C CA . ARG B 1 213 ? 6.645 35.653 -2.201 1.00 9.66 191 ARG B CA 1
ATOM 4603 C C . ARG B 1 213 ? 6.100 36.928 -2.887 1.00 10.89 191 ARG B C 1
ATOM 4604 O O . ARG B 1 213 ? 5.552 37.820 -2.236 1.00 11.43 191 ARG B O 1
ATOM 4612 N N . ARG B 1 214 ? 6.180 36.970 -4.210 1.00 10.57 192 ARG B N 1
ATOM 4613 C CA . ARG B 1 214 ? 5.635 38.088 -4.991 1.00 10.85 192 ARG B CA 1
ATOM 4614 C C . ARG B 1 214 ? 4.155 38.325 -4.732 1.00 10.22 192 ARG B C 1
ATOM 4615 O O . ARG B 1 214 ? 3.722 39.456 -4.529 1.00 11.85 192 ARG B O 1
ATOM 4623 N N . LEU B 1 215 ? 3.373 37.267 -4.706 1.00 10.36 193 LEU B N 1
ATOM 4624 C CA . LEU B 1 215 ? 1.934 37.346 -4.517 1.00 10.30 193 LEU B CA 1
ATOM 4625 C C . LEU B 1 215 ? 1.640 37.862 -3.124 1.00 10.78 193 LEU B C 1
ATOM 4626 O O . LEU B 1 215 ? 0.769 38.727 -2.913 1.00 9.85 193 LEU B O 1
ATOM 4631 N N . CYS B 1 216 ? 2.371 37.345 -2.136 1.00 9.12 194 CYS B N 1
ATOM 4632 C CA . CYS B 1 216 ? 2.085 37.779 -0.774 1.00 10.22 194 CYS B CA 1
ATOM 4633 C C . CYS B 1 216 ? 2.481 39.254 -0.599 1.00 11.37 194 CYS B C 1
ATOM 4634 O O . CYS B 1 216 ? 1.758 40.013 0.030 1.00 11.11 194 CYS B O 1
ATOM 4637 N N . SER B 1 217 ? 3.624 39.674 -1.133 1.00 10.78 195 SER B N 1
ATOM 4638 C CA . SER B 1 217 ? 4.016 41.093 -1.038 1.00 12.87 195 SER B CA 1
ATOM 4639 C C . SER B 1 217 ? 3.015 42.011 -1.740 1.00 13.35 195 SER B C 1
ATOM 4640 O O . SER B 1 217 ? 2.671 43.086 -1.216 1.00 13.81 195 SER B O 1
ATOM 4643 N N . ALA B 1 218 ? 2.560 41.616 -2.920 1.00 11.85 196 ALA B N 1
ATOM 4644 C CA . ALA B 1 218 ? 1.575 42.455 -3.645 1.00 13.20 196 ALA B CA 1
ATOM 4645 C C . ALA B 1 218 ? 0.276 42.633 -2.866 1.00 13.58 196 ALA B C 1
ATOM 4646 O O . ALA B 1 218 ? -0.359 43.692 -2.907 1.00 15.22 196 ALA B O 1
ATOM 4648 N N . ALA B 1 219 ? -0.148 41.575 -2.172 1.00 11.95 197 ALA B N 1
ATOM 4649 C CA . ALA B 1 219 ? -1.358 41.608 -1.396 1.00 10.97 197 ALA B CA 1
ATOM 4650 C C . ALA B 1 219 ? -1.183 42.250 -0.016 1.00 11.80 197 ALA B C 1
ATOM 4651 O O . ALA B 1 219 ? -2.186 42.545 0.652 1.00 14.19 197 ALA B O 1
ATOM 4653 N N . GLY B 1 220 ? 0.062 42.474 0.392 1.00 11.49 198 GLY B N 1
ATOM 4654 C CA . GLY B 1 220 ? 0.372 43.056 1.686 1.00 12.59 198 GLY B CA 1
ATOM 4655 C C . GLY B 1 220 ? 0.081 42.109 2.828 1.00 13.65 198 GLY B C 1
ATOM 4656 O O . GLY B 1 220 ? -0.259 42.554 3.926 1.00 14.84 198 GLY B O 1
ATOM 4657 N N . VAL B 1 221 ? 0.215 40.813 2.583 1.00 11.94 199 VAL B N 1
ATOM 4658 C CA . VAL B 1 221 ? -0.114 39.786 3.587 1.00 11.66 199 VAL B CA 1
ATOM 4659 C C . VAL B 1 221 ? 1.175 39.177 4.138 1.00 10.58 199 VAL B C 1
ATOM 4660 O O . VAL B 1 221 ? 2.185 39.062 3.447 1.00 11.70 199 VAL B O 1
ATOM 4664 N N . VAL B 1 222 ? 1.127 38.807 5.410 1.00 9.21 200 VAL B N 1
ATOM 4665 C CA . VAL B 1 222 ? 2.272 38.183 6.092 1.00 8.06 200 VAL B CA 1
ATOM 4666 C C . VAL B 1 222 ? 2.512 36.766 5.556 1.00 7.93 200 VAL B C 1
ATOM 4667 O O . VAL B 1 222 ? 1.574 36.030 5.246 1.00 8.29 200 VAL B O 1
ATOM 4671 N N . LEU B 1 223 ? 3.793 36.419 5.439 1.00 7.43 201 LEU B N 1
ATOM 4672 C CA . LEU B 1 223 ? 4.207 35.096 4.980 1.00 7.36 201 LEU B CA 1
ATOM 4673 C C . LEU B 1 223 ? 4.921 34.388 6.122 1.00 6.78 201 LEU B C 1
ATOM 4674 O O . LEU B 1 223 ? 5.936 34.868 6.617 1.00 6.92 201 LEU B O 1
ATOM 4679 N N . VAL B 1 224 ? 4.369 33.227 6.491 1.00 6.63 202 VAL B N 1
ATOM 4680 C CA . VAL B 1 224 ? 4.914 32.366 7.528 1.00 6.66 202 VAL B CA 1
ATOM 4681 C C . VAL B 1 224 ? 5.501 31.134 6.825 1.00 6.58 202 VAL B C 1
ATOM 4682 O O . VAL B 1 224 ? 4.783 30.382 6.147 1.00 6.27 202 VAL B O 1
ATOM 4686 N N . ALA B 1 225 ? 6.806 30.915 7.015 1.00 6.28 203 ALA B N 1
ATOM 4687 C CA . ALA B 1 225 ? 7.415 29.679 6.513 1.00 5.90 203 ALA B CA 1
ATOM 4688 C C . ALA B 1 225 ? 7.485 28.669 7.633 1.00 5.86 203 ALA B C 1
ATOM 4689 O O . ALA B 1 225 ? 8.205 28.841 8.611 1.00 6.26 203 ALA B O 1
ATOM 4691 N N . ASP B 1 226 ? 6.691 27.614 7.472 1.00 5.55 204 ASP B N 1
ATOM 4692 C CA . ASP B 1 226 ? 6.725 26.503 8.417 1.00 5.83 204 ASP B CA 1
ATOM 4693 C C . ASP B 1 226 ? 7.828 25.568 8.011 1.00 5.50 204 ASP B C 1
ATOM 4694 O O . ASP B 1 226 ? 7.630 24.673 7.170 1.00 6.02 204 ASP B O 1
ATOM 4699 N N . GLU B 1 227 ? 9.010 25.879 8.515 1.00 5.38 205 GLU B N 1
ATOM 4700 C CA . GLU B 1 227 ? 10.213 25.103 8.278 1.00 5.89 205 GLU B CA 1
ATOM 4701 C C . GLU B 1 227 ? 10.502 24.070 9.389 1.00 5.72 205 GLU B C 1
ATOM 4702 O O . GLU B 1 227 ? 11.668 23.716 9.635 1.00 5.33 205 GLU B O 1
ATOM 4708 N N . VAL B 1 228 ? 9.448 23.583 10.034 1.00 6.03 206 VAL B N 1
ATOM 4709 C CA . VAL B 1 228 ? 9.612 22.496 11.010 1.00 6.05 206 VAL B CA 1
ATOM 4710 C C . VAL B 1 228 ? 10.466 21.338 10.460 1.00 5.85 206 VAL B C 1
ATOM 4711 O O . VAL B 1 228 ? 11.413 20.869 11.120 1.00 6.48 206 VAL B O 1
ATOM 4715 N N . LYS B 1 229 ? 10.191 20.924 9.220 1.00 6.55 207 LYS B N 1
ATOM 4716 C CA . LYS B 1 229 ? 10.933 19.820 8.620 1.00 7.39 207 LYS B CA 1
ATOM 4717 C C . LYS B 1 229 ? 12.211 20.286 7.949 1.00 7.48 207 LYS B C 1
ATOM 4718 O O . LYS B 1 229 ? 13.266 19.659 8.118 1.00 8.08 207 LYS B O 1
ATOM 4724 N N . VAL B 1 230 ? 12.117 21.333 7.128 1.00 6.99 208 VAL B N 1
ATOM 4725 C CA . VAL B 1 230 ? 13.242 21.684 6.260 1.00 6.85 208 VAL B CA 1
ATOM 4726 C C . VAL B 1 230 ? 14.236 22.671 6.889 1.00 7.00 208 VAL B C 1
ATOM 4727 O O . VAL B 1 230 ? 15.346 22.819 6.363 1.00 7.48 208 VAL B O 1
ATOM 4731 N N . GLY B 1 231 ? 13.859 23.329 7.978 1.00 6.77 209 GLY B N 1
ATOM 4732 C CA . GLY B 1 231 ? 14.721 24.370 8.558 1.00 6.76 209 GLY B CA 1
ATOM 4733 C C . GLY B 1 231 ? 16.003 23.753 9.083 1.00 6.66 209 GLY B C 1
ATOM 4734 O O . GLY B 1 231 ? 15.950 22.707 9.733 1.00 6.90 209 GLY B O 1
ATOM 4735 N N . LEU B 1 232 ? 17.140 24.383 8.805 1.00 6.63 210 LEU B N 1
ATOM 4736 C CA . LEU B 1 232 ? 18.440 23.992 9.345 1.00 7.17 210 LEU B CA 1
ATOM 4737 C C . LEU B 1 232 ? 19.030 22.744 8.671 1.00 7.58 210 LEU B C 1
ATOM 4738 O O . LEU B 1 232 ? 20.120 22.315 9.049 1.00 7.97 210 LEU B O 1
ATOM 4743 N N . ARG B 1 233 ? 18.340 22.187 7.685 1.00 7.69 211 ARG B N 1
ATOM 4744 C CA . ARG B 1 233 ? 18.752 20.908 7.093 1.00 7.86 211 ARG B CA 1
ATOM 4745 C C . ARG B 1 233 ? 19.389 21.078 5.736 1.00 8.32 211 ARG B C 1
ATOM 4746 O O . ARG B 1 233 ? 20.298 20.299 5.416 1.00 9.54 211 ARG B O 1
ATOM 4754 N N . TYR B 1 234 ? 18.949 22.050 4.943 1.00 9.26 212 TYR B N 1
ATOM 4755 C CA . TYR B 1 234 ? 19.483 22.310 3.595 1.00 10.25 212 TYR B CA 1
ATOM 4756 C C . TYR B 1 234 ? 20.660 23.276 3.675 1.00 12.52 212 TYR B C 1
ATOM 4757 O O . TYR B 1 234 ? 21.413 23.421 2.717 1.00 17.05 212 TYR B O 1
ATOM 4766 N N . ALA B 1 235 ? 20.842 23.909 4.822 1.00 11.09 213 ALA B N 1
ATOM 4767 C CA . ALA B 1 235 ? 21.816 25.004 5.032 1.00 12.09 213 ALA B CA 1
ATOM 4768 C C . ALA B 1 235 ? 21.808 25.240 6.531 1.00 11.43 213 ALA B C 1
ATOM 4769 O O . ALA B 1 235 ? 20.899 24.782 7.211 1.00 10.05 213 ALA B O 1
ATOM 4771 N N . PRO B 1 236 ? 22.761 26.023 7.069 1.00 10.79 214 PRO B N 1
ATOM 4772 C CA . PRO B 1 236 ? 22.703 26.382 8.478 1.00 11.45 214 PRO B CA 1
ATOM 4773 C C . PRO B 1 236 ? 21.385 26.984 8.967 1.00 14.29 214 PRO B C 1
ATOM 4774 O O . PRO B 1 236 ? 20.964 26.751 10.118 1.00 16.81 214 PRO B O 1
ATOM 4778 N N . GLY B 1 237 ? 20.658 27.639 8.071 1.00 9.46 215 GLY B N 1
ATOM 4779 C CA . GLY B 1 237 ? 19.503 28.454 8.394 1.00 9.99 215 GLY B CA 1
ATOM 4780 C C . GLY B 1 237 ? 18.233 27.975 7.687 1.00 8.75 215 GLY B C 1
ATOM 4781 O O . GLY B 1 237 ? 18.038 26.773 7.465 1.00 7.30 215 GLY B O 1
ATOM 4782 N N . LEU B 1 238 ? 17.384 28.901 7.330 1.00 7.87 216 LEU B N 1
ATOM 4783 C CA . LEU B 1 238 ? 16.140 28.600 6.649 1.00 8.08 216 LEU B CA 1
ATOM 4784 C C . LEU B 1 238 ? 16.383 28.224 5.194 1.00 8.20 216 LEU B C 1
ATOM 4785 O O . LEU B 1 238 ? 17.128 28.899 4.486 1.00 9.26 216 LEU B O 1
ATOM 4790 N N . SER B 1 239 ? 15.739 27.173 4.728 1.00 7.47 217 SER B N 1
ATOM 4791 C CA . SER B 1 239 ? 15.792 26.795 3.331 1.00 6.88 217 SER B CA 1
ATOM 4792 C C . SER B 1 239 ? 15.240 27.848 2.402 1.00 7.30 217 SER B C 1
ATOM 4793 O O . SER B 1 239 ? 15.654 27.896 1.236 1.00 9.20 217 SER B O 1
ATOM 4796 N N . THR B 1 240 ? 14.311 28.651 2.895 1.00 6.92 218 THR B N 1
ATOM 4797 C CA . THR B 1 240 ? 13.658 29.660 2.098 1.00 7.41 218 THR B CA 1
ATOM 4798 C C . THR B 1 240 ? 14.067 31.066 2.496 1.00 8.45 218 THR B C 1
ATOM 4799 O O . THR B 1 240 ? 13.369 32.011 2.177 1.00 8.16 218 THR B O 1
ATOM 4803 N N . ALA B 1 241 ? 15.193 31.227 3.197 1.00 9.01 219 ALA B N 1
ATOM 4804 C CA . ALA B 1 241 ? 15.643 32.575 3.634 1.00 10.72 219 ALA B CA 1
ATOM 4805 C C . ALA B 1 241 ? 15.635 33.575 2.494 1.00 11.93 219 ALA B C 1
ATOM 4806 O O . ALA B 1 241 ? 15.132 34.678 2.625 1.00 13.06 219 ALA B O 1
ATOM 4808 N N . GLU B 1 242 ? 16.176 33.170 1.371 1.00 12.64 220 GLU B N 1
ATOM 4809 C CA . GLU B 1 242 ? 16.257 34.053 0.207 1.00 14.97 220 GLU B CA 1
ATOM 4810 C C . GLU B 1 242 ? 15.027 33.907 -0.689 1.00 13.77 220 GLU B C 1
ATOM 4811 O O . GLU B 1 242 ? 14.485 34.913 -1.167 1.00 15.07 220 GLU B O 1
ATOM 4817 N N . LEU B 1 243 ? 14.524 32.680 -0.862 1.00 10.45 221 LEU B N 1
ATOM 4818 C CA . LEU B 1 243 ? 13.434 32.452 -1.798 1.00 9.85 221 LEU B CA 1
ATOM 4819 C C . LEU B 1 243 ? 12.145 33.101 -1.324 1.00 10.57 221 LEU B C 1
ATOM 4820 O O . LEU B 1 243 ? 11.374 33.631 -2.127 1.00 11.75 221 LEU B O 1
ATOM 4825 N N . LEU B 1 244 ? 11.881 33.029 -0.023 1.00 8.79 222 LEU B N 1
ATOM 4826 C CA . LEU B 1 244 ? 10.671 33.606 0.562 1.00 8.87 222 LEU B CA 1
ATOM 4827 C C . LEU B 1 244 ? 10.866 34.838 1.442 1.00 9.21 222 LEU B C 1
ATOM 4828 O O . LEU B 1 244 ? 9.910 35.606 1.607 1.00 10.79 222 LEU B O 1
ATOM 4833 N N . ALA B 1 245 ? 12.037 34.972 2.073 1.00 10.88 223 ALA B N 1
ATOM 4834 C CA . ALA B 1 245 ? 12.255 36.053 3.059 1.00 10.30 223 ALA B CA 1
ATOM 4835 C C . ALA B 1 245 ? 11.051 36.212 3.980 1.00 9.46 223 ALA B C 1
ATOM 4836 O O . ALA B 1 245 ? 10.407 37.286 4.062 1.00 10.36 223 ALA B O 1
ATOM 4838 N N . PRO B 1 246 ? 10.686 35.110 4.642 1.00 8.68 224 PRO B N 1
ATOM 4839 C CA . PRO B 1 246 ? 9.438 35.107 5.370 1.00 8.72 224 PRO B CA 1
ATOM 4840 C C . PRO B 1 246 ? 9.426 36.095 6.524 1.00 9.12 224 PRO B C 1
ATOM 4841 O O . PRO B 1 246 ? 10.462 36.346 7.133 1.00 9.42 224 PRO B O 1
ATOM 4845 N N . ASP B 1 247 ? 8.234 36.581 6.854 1.00 8.56 225 ASP B N 1
ATOM 4846 C CA . ASP B 1 247 ? 8.112 37.481 7.972 1.00 8.79 225 ASP B CA 1
ATOM 4847 C C . ASP B 1 247 ? 8.241 36.754 9.309 1.00 7.73 225 ASP B C 1
ATOM 4848 O O . ASP B 1 247 ? 8.719 37.289 10.294 1.00 8.03 225 ASP B O 1
ATOM 4853 N N . VAL B 1 248 ? 7.738 35.511 9.348 1.00 6.86 226 VAL B N 1
ATOM 4854 C CA . VAL B 1 248 ? 7.855 34.663 10.525 1.00 6.90 226 VAL B CA 1
ATOM 4855 C C . VAL B 1 248 ? 8.301 33.272 10.053 1.00 6.45 226 VAL B C 1
ATOM 4856 O O . VAL B 1 248 ? 7.859 32.815 9.003 1.00 6.92 226 VAL B O 1
ATOM 4860 N N . TRP B 1 249 ? 9.195 32.664 10.831 1.00 6.09 227 TRP B N 1
ATOM 4861 C CA . TRP B 1 249 ? 9.649 31.331 10.564 1.00 5.71 227 TRP B CA 1
ATOM 4862 C C . TRP B 1 249 ? 9.367 30.408 11.744 1.00 5.79 227 TRP B C 1
ATOM 4863 O O . TRP B 1 249 ? 9.229 30.817 12.889 1.00 6.01 227 TRP B O 1
ATOM 4874 N N . VAL B 1 250 ? 9.329 29.111 11.458 1.00 5.31 228 VAL B N 1
ATOM 4875 C CA . VAL B 1 250 ? 9.245 28.055 12.482 1.00 5.29 228 VAL B CA 1
ATOM 4876 C C . VAL B 1 250 ? 10.243 26.959 12.091 1.00 5.38 228 VAL B C 1
ATOM 4877 O O . VAL B 1 250 ? 10.300 26.575 10.910 1.00 5.05 228 VAL B O 1
ATOM 4881 N N . VAL B 1 251 ? 11.042 26.498 13.039 1.00 5.96 229 VAL B N 1
ATOM 4882 C CA . VAL B 1 251 ? 11.901 25.328 12.819 1.00 6.75 229 VAL B CA 1
ATOM 4883 C C . VAL B 1 251 ? 11.730 24.361 13.990 1.00 6.89 229 VAL B C 1
ATOM 4884 O O . VAL B 1 251 ? 11.207 24.713 15.045 1.00 6.08 229 VAL B O 1
ATOM 4888 N N . ALA B 1 252 ? 12.218 23.133 13.792 1.00 6.23 230 ALA B N 1
ATOM 4889 C CA . ALA B 1 252 ? 12.180 22.126 14.884 1.00 6.33 230 ALA B CA 1
ATOM 4890 C C . ALA B 1 252 ? 13.046 20.912 14.668 1.00 6.36 230 ALA B C 1
ATOM 4891 O O . ALA B 1 252 ? 13.939 20.624 15.472 1.00 6.62 230 ALA B O 1
ATOM 4893 N N . LYS B 1 253 ? 12.807 20.198 13.579 1.00 6.61 231 LYS B N 1
ATOM 4894 C CA A LYS B 1 253 ? 13.462 18.912 13.414 0.50 7.15 231 LYS B CA 1
ATOM 4895 C CA B LYS B 1 253 ? 13.460 18.907 13.400 0.50 6.99 231 LYS B CA 1
ATOM 4896 C C . LYS B 1 253 ? 14.978 19.046 13.340 1.00 6.11 231 LYS B C 1
ATOM 4897 O O . LYS B 1 253 ? 15.706 18.139 13.752 1.00 6.94 231 LYS B O 1
ATOM 4908 N N . GLY B 1 254 ? 15.477 20.189 12.871 1.00 6.03 232 GLY B N 1
ATOM 4909 C CA . GLY B 1 254 ? 16.927 20.347 12.733 1.00 7.06 232 GLY B CA 1
ATOM 4910 C C . GLY B 1 254 ? 17.659 20.809 13.978 1.00 8.27 232 GLY B C 1
ATOM 4911 O O . GLY B 1 254 ? 18.892 20.804 13.970 1.00 10.19 232 GLY B O 1
ATOM 4912 N N . MET B 1 255 ? 16.945 21.170 15.054 1.00 7.08 233 MET B N 1
ATOM 4913 C CA . MET B 1 255 ? 17.580 21.948 16.106 1.00 7.65 233 MET B CA 1
ATOM 4914 C C . MET B 1 255 ? 18.120 21.187 17.318 1.00 8.05 233 MET B C 1
ATOM 4915 O O . MET B 1 255 ? 18.826 21.798 18.120 1.00 9.25 233 MET B O 1
ATOM 4920 N N . ALA B 1 256 ? 17.806 19.902 17.496 1.00 7.72 234 ALA B N 1
ATOM 4921 C CA . ALA B 1 256 ? 18.123 19.238 18.769 1.00 8.48 234 ALA B CA 1
ATOM 4922 C C . ALA B 1 256 ? 18.379 17.741 18.663 1.00 9.02 234 ALA B C 1
ATOM 4923 O O . ALA B 1 256 ? 18.203 17.016 19.633 1.00 8.41 234 ALA B O 1
ATOM 4925 N N . ASN B 1 257 ? 18.720 17.262 17.471 1.00 8.90 235 ASN B N 1
ATOM 4926 C CA . ASN B 1 257 ? 18.898 15.840 17.247 1.00 9.01 235 ASN B CA 1
ATOM 4927 C C . ASN B 1 257 ? 17.801 14.971 17.808 1.00 9.86 235 ASN B C 1
ATOM 4928 O O . ASN B 1 257 ? 18.044 13.885 18.338 1.00 9.47 235 ASN B O 1
ATOM 4933 N N . GLY B 1 258 ? 16.568 15.433 17.663 1.00 7.80 236 GLY B N 1
ATOM 4934 C CA . GLY B 1 258 ? 15.412 14.623 18.017 1.00 8.64 236 GLY B CA 1
ATOM 4935 C C . GLY B 1 258 ? 14.739 15.045 19.306 1.00 8.60 236 GLY B C 1
ATOM 4936 O O . GLY B 1 258 ? 13.612 14.622 19.576 1.00 8.67 236 GLY B O 1
ATOM 4937 N N . HIS B 1 259 ? 15.419 15.853 20.135 1.00 8.84 237 HIS B N 1
ATOM 4938 C CA . HIS B 1 259 ? 14.897 16.233 21.428 1.00 9.34 237 HIS B CA 1
ATOM 4939 C C . HIS B 1 259 ? 13.731 17.192 21.301 1.00 8.76 237 HIS B C 1
ATOM 4940 O O . HIS B 1 259 ? 13.510 17.793 20.244 1.00 8.96 237 HIS B O 1
ATOM 4947 N N . ALA B 1 260 ? 12.923 17.290 22.347 1.00 7.93 238 ALA B N 1
ATOM 4948 C CA . ALA B 1 260 ? 11.570 17.828 22.263 1.00 8.02 238 ALA B CA 1
ATOM 4949 C C . ALA B 1 260 ? 11.542 19.357 22.348 1.00 7.07 238 ALA B C 1
ATOM 4950 O O . ALA B 1 260 ? 11.159 19.936 23.360 1.00 6.83 238 ALA B O 1
ATOM 4952 N N . VAL B 1 261 ? 11.943 20.015 21.263 1.00 6.45 239 VAL B N 1
ATOM 4953 C CA . VAL B 1 261 ? 11.928 21.472 21.181 1.00 6.34 239 VAL B CA 1
ATOM 4954 C C . VAL B 1 261 ? 11.706 21.938 19.750 1.00 6.31 239 VAL B C 1
ATOM 4955 O O . VAL B 1 261 ? 12.026 21.235 18.797 1.00 6.50 239 VAL B O 1
ATOM 4959 N N . SER B 1 262 ? 11.099 23.113 19.618 1.00 6.05 240 SER B N 1
ATOM 4960 C CA . SER B 1 262 ? 10.829 23.788 18.370 1.00 5.87 240 SER B CA 1
ATOM 4961 C C . SER B 1 262 ? 11.005 25.294 18.627 1.00 5.58 240 SER B C 1
ATOM 4962 O O . SER B 1 262 ? 11.163 25.750 19.782 1.00 6.45 240 SER B O 1
ATOM 4965 N N . ALA B 1 263 ? 11.031 26.058 17.556 1.00 5.56 241 ALA B N 1
ATOM 4966 C CA . ALA B 1 263 ? 11.209 27.506 17.682 1.00 6.47 241 ALA B CA 1
ATOM 4967 C C . ALA B 1 263 ? 10.516 28.303 16.612 1.00 7.08 241 ALA B C 1
ATOM 4968 O O . ALA B 1 263 ? 10.316 27.835 15.506 1.00 6.55 241 ALA B O 1
ATOM 4970 N N . VAL B 1 264 ? 10.160 29.547 16.966 1.00 6.85 242 VAL B N 1
ATOM 4971 C CA . VAL B 1 264 ? 9.523 30.503 16.081 1.00 7.37 242 VAL B CA 1
ATOM 4972 C C . VAL B 1 264 ? 10.319 31.785 16.150 1.00 7.27 242 VAL B C 1
ATOM 4973 O O . VAL B 1 264 ? 10.870 32.116 17.204 1.00 9.32 242 VAL B O 1
ATOM 4977 N N . GLY B 1 265 ? 10.447 32.494 15.035 1.00 7.54 243 GLY B N 1
ATOM 4978 C CA . GLY B 1 265 ? 11.012 33.826 15.122 1.00 7.61 243 GLY B CA 1
ATOM 4979 C C . GLY B 1 265 ? 10.533 34.704 14.002 1.00 8.22 243 GLY B C 1
ATOM 4980 O O . GLY B 1 265 ? 9.813 34.299 13.096 1.00 7.06 243 GLY B O 1
ATOM 4981 N N . GLY B 1 266 ? 10.939 35.966 14.066 1.00 8.74 244 GLY B N 1
ATOM 4982 C CA . GLY B 1 266 ? 10.367 36.953 13.146 1.00 10.97 244 GLY B CA 1
ATOM 4983 C C . GLY B 1 266 ? 10.216 38.288 13.836 1.00 11.92 244 GLY B C 1
ATOM 4984 O O . GLY B 1 266 ? 10.924 38.592 14.803 1.00 11.15 244 GLY B O 1
ATOM 4985 N N . SER B 1 267 ? 9.316 39.121 13.323 1.00 12.46 245 SER B N 1
ATOM 4986 C CA . SER B 1 267 ? 9.283 40.464 13.842 1.00 14.94 245 SER B CA 1
ATOM 4987 C C . SER B 1 267 ? 8.687 40.558 15.207 1.00 14.20 245 SER B C 1
ATOM 4988 O O . SER B 1 267 ? 7.747 39.825 15.583 1.00 13.51 245 SER B O 1
ATOM 4991 N N . ARG B 1 268 ? 9.231 41.506 15.952 1.00 14.57 246 ARG B N 1
ATOM 4992 C CA . ARG B 1 268 ? 8.738 41.873 17.241 1.00 16.55 246 ARG B CA 1
ATOM 4993 C C . ARG B 1 268 ? 7.254 42.190 17.179 1.00 14.13 246 ARG B C 1
ATOM 4994 O O . ARG B 1 268 ? 6.474 41.788 18.053 1.00 16.74 246 ARG B O 1
ATOM 5002 N N . ARG B 1 269 ? 6.847 42.948 16.157 1.00 12.52 247 ARG B N 1
ATOM 5003 C CA . ARG B 1 269 ? 5.477 43.364 16.062 1.00 12.36 247 ARG B CA 1
ATOM 5004 C C . ARG B 1 269 ? 4.550 42.181 15.810 1.00 12.43 247 ARG B C 1
ATOM 5005 O O . ARG B 1 269 ? 3.519 42.047 16.479 1.00 12.79 247 ARG B O 1
ATOM 5013 N N . LEU B 1 270 ? 4.889 41.312 14.857 1.00 9.63 248 LEU B N 1
ATOM 5014 C CA . LEU B 1 270 ? 3.982 40.225 14.541 1.00 10.00 248 LEU B CA 1
ATOM 5015 C C . LEU B 1 270 ? 3.906 39.157 15.619 1.00 9.35 248 LEU B C 1
ATOM 5016 O O . LEU B 1 270 ? 2.909 38.447 15.733 1.00 10.02 248 LEU B O 1
ATOM 5021 N N . LEU B 1 271 ? 4.975 39.046 16.383 1.00 8.48 249 LEU B N 1
ATOM 5022 C CA . LEU B 1 271 ? 5.069 38.043 17.435 1.00 9.15 249 LEU B CA 1
ATOM 5023 C C . LEU B 1 271 ? 4.883 38.581 18.847 1.00 9.79 249 LEU B C 1
ATOM 5024 O O . LEU B 1 271 ? 5.039 37.858 19.826 1.00 8.92 249 LEU B O 1
ATOM 5029 N N . LYS B 1 272 ? 4.492 39.847 18.957 1.00 9.13 250 LYS B N 1
ATOM 5030 C CA . LYS B 1 272 ? 4.198 40.417 20.270 1.00 11.66 250 LYS B CA 1
ATOM 5031 C C . LYS B 1 272 ? 3.214 39.560 21.107 1.00 9.60 250 LYS B C 1
ATOM 5032 O O . LYS B 1 272 ? 3.413 39.384 22.327 1.00 9.61 250 LYS B O 1
ATOM 5038 N N . PRO B 1 273 ? 2.191 38.972 20.483 1.00 8.26 251 PRO B N 1
ATOM 5039 C CA . PRO B 1 273 ? 1.290 38.129 21.261 1.00 8.38 251 PRO B CA 1
ATOM 5040 C C . PRO B 1 273 ? 1.900 36.905 21.929 1.00 8.28 251 PRO B C 1
ATOM 5041 O O . PRO B 1 273 ? 1.309 36.364 22.863 1.00 9.07 251 PRO B O 1
ATOM 5045 N N . LEU B 1 274 ? 3.077 36.482 21.504 1.00 7.52 252 LEU B N 1
ATOM 5046 C CA . LEU B 1 274 ? 3.754 35.389 22.174 1.00 7.54 252 LEU B CA 1
ATOM 5047 C C . LEU B 1 274 ? 4.196 35.746 23.582 1.00 8.45 252 LEU B C 1
ATOM 5048 O O . LEU B 1 274 ? 4.637 34.849 24.305 1.00 8.13 252 LEU B O 1
ATOM 5053 N N . LYS B 1 275 ? 4.102 37.010 23.985 1.00 9.34 253 LYS B N 1
ATOM 5054 C CA . LYS B 1 275 ? 4.419 37.362 25.379 1.00 10.36 253 LYS B CA 1
ATOM 5055 C C . LYS B 1 275 ? 3.511 36.621 26.353 1.00 11.56 253 LYS B C 1
ATOM 5056 O O . LYS B 1 275 ? 3.867 36.460 27.535 1.00 12.99 253 LYS B O 1
ATOM 5062 N N . GLU B 1 276 ? 2.351 36.161 25.879 1.00 9.83 254 GLU B N 1
ATOM 5063 C CA . GLU B 1 276 ? 1.444 35.363 26.718 1.00 10.18 254 GLU B CA 1
ATOM 5064 C C . GLU B 1 276 ? 1.856 33.904 26.898 1.00 9.36 254 GLU B C 1
ATOM 5065 O O . GLU B 1 276 ? 1.194 33.177 27.651 1.00 11.66 254 GLU B O 1
ATOM 5071 N N . VAL B 1 277 ? 2.926 33.470 26.233 1.00 8.85 255 VAL B N 1
ATOM 5072 C CA . VAL B 1 277 ? 3.295 32.073 26.278 1.00 7.91 255 VAL B CA 1
ATOM 5073 C C . VAL B 1 277 ? 4.217 31.840 27.464 1.00 8.77 255 VAL B C 1
ATOM 5074 O O . VAL B 1 277 ? 5.242 32.522 27.632 1.00 9.85 255 VAL B O 1
ATOM 5078 N N . SER B 1 278 ? 3.896 30.814 28.248 1.00 8.31 256 SER B N 1
ATOM 5079 C CA . SER B 1 278 ? 4.757 30.274 29.284 1.00 8.46 256 SER B CA 1
ATOM 5080 C C . SER B 1 278 ? 4.316 28.833 29.478 1.00 8.64 256 SER B C 1
ATOM 5081 O O . SER B 1 278 ? 3.119 28.547 29.369 1.00 8.86 256 SER B O 1
ATOM 5084 N N . PHE B 1 279 ? 5.265 27.937 29.755 1.00 8.48 257 PHE B N 1
ATOM 5085 C CA . PHE B 1 279 ? 4.964 26.563 30.102 1.00 8.45 257 PHE B CA 1
ATOM 5086 C C . PHE B 1 279 ? 5.985 26.048 31.096 1.00 9.11 257 PHE B C 1
ATOM 5087 O O . PHE B 1 279 ? 7.134 26.498 31.155 1.00 9.36 257 PHE B O 1
ATOM 5095 N N . THR B 1 280 ? 5.526 25.089 31.871 1.00 7.60 258 THR B N 1
ATOM 5096 C CA . THR B 1 280 ? 6.209 24.633 33.093 1.00 9.06 258 THR B CA 1
ATOM 5097 C C . THR B 1 280 ? 7.598 24.095 32.813 1.00 8.81 258 THR B C 1
ATOM 5098 O O . THR B 1 280 ? 8.516 24.378 33.590 1.00 10.56 258 THR B O 1
ATOM 5102 N N . SER B 1 281 ? 7.772 23.313 31.737 1.00 7.41 259 SER B N 1
ATOM 5103 C CA . SER B 1 281 ? 9.051 22.662 31.434 1.00 7.75 259 SER B CA 1
ATOM 5104 C C . SER B 1 281 ? 10.023 23.528 30.648 1.00 7.68 259 SER B C 1
ATOM 5105 O O . SER B 1 281 ? 11.027 23.022 30.159 1.00 7.89 259 SER B O 1
ATOM 5108 N N . PHE B 1 282 ? 9.732 24.826 30.539 1.00 7.63 260 PHE B N 1
ATOM 5109 C CA . PHE B 1 282 ? 10.521 25.735 29.697 1.00 7.88 260 PHE B CA 1
ATOM 5110 C C . PHE B 1 282 ? 12.032 25.621 29.902 1.00 8.02 260 PHE B C 1
ATOM 5111 O O . PHE B 1 282 ? 12.802 25.628 28.929 1.00 8.33 260 PHE B O 1
ATOM 5119 N N . PHE B 1 283 ? 12.428 25.465 31.159 1.00 8.35 261 PHE B N 1
ATOM 5120 C CA . PHE B 1 283 ? 13.845 25.473 31.499 1.00 8.07 261 PHE B CA 1
ATOM 5121 C C . PHE B 1 283 ? 14.455 24.093 31.680 1.00 8.65 261 PHE B C 1
ATOM 5122 O O . PHE B 1 283 ? 15.563 23.956 32.207 1.00 9.23 261 PHE B O 1
ATOM 5130 N N . GLU B 1 284 ? 13.744 23.049 31.261 1.00 7.94 262 GLU B N 1
ATOM 5131 C CA . GLU B 1 284 ? 14.241 21.694 31.431 1.00 8.32 262 GLU B CA 1
ATOM 5132 C C . GLU B 1 284 ? 15.641 21.590 30.822 1.00 10.03 262 GLU B C 1
ATOM 5133 O O . GLU B 1 284 ? 15.857 21.911 29.654 1.00 9.63 262 GLU B O 1
ATOM 5139 N N . PRO B 1 285 ? 16.638 21.167 31.619 1.00 8.47 263 PRO B N 1
ATOM 5140 C CA . PRO B 1 285 ? 18.000 21.404 31.180 1.00 10.47 263 PRO B CA 1
ATOM 5141 C C . PRO B 1 285 ? 18.506 20.414 30.145 1.00 8.64 263 PRO B C 1
ATOM 5142 O O . PRO B 1 285 ? 19.398 20.768 29.373 1.00 10.40 263 PRO B O 1
ATOM 5146 N N . THR B 1 286 ? 17.988 19.190 30.086 1.00 8.79 264 THR B N 1
ATOM 5147 C CA . THR B 1 286 ? 18.510 18.249 29.092 1.00 9.52 264 THR B CA 1
ATOM 5148 C C . THR B 1 286 ? 18.145 18.689 27.667 1.00 8.55 264 THR B C 1
ATOM 5149 O O . THR B 1 286 ? 18.962 18.612 26.759 1.00 9.08 264 THR B O 1
ATOM 5153 N N . ILE B 1 287 ? 16.943 19.236 27.465 1.00 8.19 265 ILE B N 1
ATOM 5154 C CA . ILE B 1 287 ? 16.572 19.662 26.117 1.00 7.89 265 ILE B CA 1
ATOM 5155 C C . ILE B 1 287 ? 17.408 20.886 25.723 1.00 8.74 265 ILE B C 1
ATOM 5156 O O . ILE B 1 287 ? 17.856 20.989 24.579 1.00 8.49 265 ILE B O 1
ATOM 5161 N N . LEU B 1 288 ? 17.613 21.824 26.643 1.00 8.20 266 LEU B N 1
ATOM 5162 C CA . LEU B 1 288 ? 18.473 22.993 26.347 1.00 9.37 266 LEU B CA 1
ATOM 5163 C C . LEU B 1 288 ? 19.893 22.553 25.992 1.00 9.16 266 LEU B C 1
ATOM 5164 O O . LEU B 1 288 ? 20.481 23.045 25.030 1.00 9.82 266 LEU B O 1
ATOM 5169 N N . ALA B 1 289 ? 20.421 21.571 26.721 1.00 8.85 267 ALA B N 1
ATOM 5170 C CA . ALA B 1 289 ? 21.777 21.131 26.448 1.00 10.61 267 ALA B CA 1
ATOM 5171 C C . ALA B 1 289 ? 21.832 20.483 25.077 1.00 10.02 267 ALA B C 1
ATOM 5172 O O . ALA B 1 289 ? 22.785 20.715 24.335 1.00 10.28 267 ALA B O 1
ATOM 5174 N N . ALA B 1 290 ? 20.825 19.663 24.739 1.00 9.82 268 ALA B N 1
ATOM 5175 C CA . ALA B 1 290 ? 20.824 19.015 23.456 1.00 8.78 268 ALA B CA 1
ATOM 5176 C C . ALA B 1 290 ? 20.724 20.011 22.296 1.00 8.45 268 ALA B C 1
ATOM 5177 O O . ALA B 1 290 ? 21.363 19.854 21.263 1.00 9.18 268 ALA B O 1
ATOM 5179 N N . ALA B 1 291 ? 19.843 20.985 22.460 1.00 8.45 269 ALA B N 1
ATOM 5180 C CA . ALA B 1 291 ? 19.678 22.032 21.456 1.00 8.15 269 ALA B CA 1
ATOM 5181 C C . ALA B 1 291 ? 20.936 22.870 21.264 1.00 8.85 269 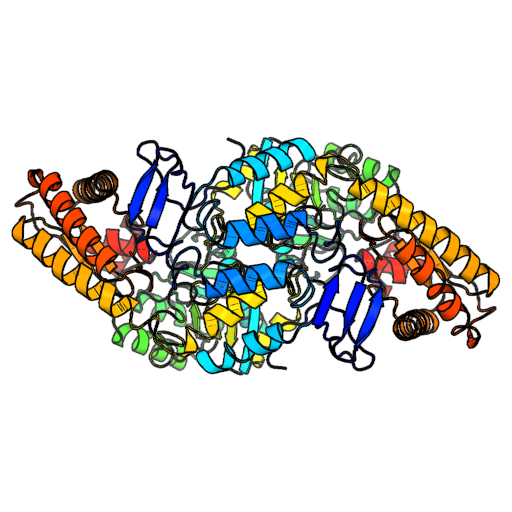ALA B C 1
ATOM 5182 O O . ALA B 1 291 ? 21.337 23.130 20.135 1.00 8.20 269 ALA B O 1
ATOM 5184 N N . ASP B 1 292 ? 21.555 23.286 22.360 1.00 9.37 270 ASP B N 1
ATOM 5185 C CA . ASP B 1 292 ? 22.795 24.065 22.247 1.00 10.33 270 ASP B CA 1
ATOM 5186 C C . ASP B 1 292 ? 23.870 23.256 21.526 1.00 9.63 270 ASP B C 1
ATOM 5187 O O . ASP B 1 292 ? 24.510 23.761 20.606 1.00 9.87 270 ASP B O 1
ATOM 5192 N N . ALA B 1 293 ? 24.025 21.987 21.896 1.00 10.09 271 ALA B N 1
ATOM 5193 C CA . ALA B 1 293 ? 25.014 21.142 21.236 1.00 11.10 271 ALA B CA 1
ATOM 5194 C C . ALA B 1 293 ? 24.731 20.934 19.760 1.00 11.72 271 ALA B C 1
ATOM 5195 O O . ALA B 1 293 ? 25.614 21.069 18.892 1.00 11.70 271 ALA B O 1
ATOM 5197 N N . ALA B 1 294 ? 23.493 20.572 19.444 1.00 9.80 272 ALA B N 1
ATOM 5198 C CA . ALA B 1 294 ? 23.134 20.292 18.079 1.00 8.90 272 ALA B CA 1
ATOM 5199 C C . ALA B 1 294 ? 23.228 21.542 17.214 1.00 8.81 272 ALA B C 1
ATOM 5200 O O . ALA B 1 294 ? 23.745 21.495 16.096 1.00 9.18 272 ALA B O 1
ATOM 5202 N N . LEU B 1 295 ? 22.748 22.663 17.746 1.00 9.03 273 LEU B N 1
ATOM 5203 C CA . LEU B 1 295 ? 22.810 23.923 17.010 1.00 9.21 273 LEU B CA 1
ATOM 5204 C C . LEU B 1 295 ? 24.234 24.384 16.742 1.00 9.13 273 LEU B C 1
ATOM 5205 O O . LEU B 1 295 ? 24.494 24.974 15.687 1.00 10.40 273 LEU B O 1
ATOM 5210 N N . ALA B 1 296 ? 25.142 24.133 17.682 1.00 11.22 274 ALA B N 1
ATOM 5211 C CA . ALA B 1 296 ? 26.546 24.468 17.394 1.00 12.46 274 ALA B CA 1
ATOM 5212 C C . ALA B 1 296 ? 27.065 23.718 16.170 1.00 13.08 274 ALA B C 1
ATOM 5213 O O . ALA B 1 296 ? 27.787 24.284 15.336 1.00 14.36 274 ALA B O 1
ATOM 5215 N N . ARG B 1 297 ? 26.677 22.458 16.029 1.00 11.85 275 ARG B N 1
ATOM 5216 C CA A ARG B 1 297 ? 27.092 21.646 14.886 0.50 12.08 275 ARG B CA 1
ATOM 5217 C CA B ARG B 1 297 ? 27.097 21.669 14.885 0.50 11.98 275 ARG B CA 1
ATOM 5218 C C . ARG B 1 297 ? 26.377 22.080 13.599 1.00 11.09 275 ARG B C 1
ATOM 5219 O O . ARG B 1 297 ? 26.976 22.248 12.552 1.00 11.06 275 ARG B O 1
ATOM 5234 N N . VAL B 1 298 ? 25.073 22.305 13.699 1.00 9.32 276 VAL B N 1
ATOM 5235 C CA . VAL B 1 298 ? 24.294 22.867 12.604 1.00 10.69 276 VAL B CA 1
ATOM 5236 C C . VAL B 1 298 ? 24.891 24.152 12.032 1.00 9.49 276 VAL B C 1
ATOM 5237 O O . VAL B 1 298 ? 24.902 24.340 10.817 1.00 9.51 276 VAL B O 1
ATOM 5241 N N . ALA B 1 299 ? 25.343 25.045 12.908 1.00 10.57 277 ALA B N 1
ATOM 5242 C CA . ALA B 1 299 ? 25.826 26.350 12.476 1.00 11.38 277 ALA B CA 1
ATOM 5243 C C . ALA B 1 299 ? 27.012 26.221 11.539 1.00 13.63 277 ALA B C 1
ATOM 5244 O O . ALA B 1 299 ? 27.221 27.102 10.712 1.00 14.39 277 ALA B O 1
ATOM 5246 N N . THR B 1 300 ? 27.790 25.160 11.688 1.00 12.09 278 THR B N 1
ATOM 5247 C CA . THR B 1 300 ? 28.972 24.983 10.829 1.00 12.96 278 THR B CA 1
ATOM 5248 C C . THR B 1 300 ? 28.662 24.661 9.387 1.00 13.32 278 THR B C 1
ATOM 5249 O O . THR B 1 300 ? 29.527 24.793 8.519 1.00 15.44 278 THR B O 1
ATOM 5253 N N . GLY B 1 301 ? 27.455 24.166 9.117 1.00 10.88 279 GLY B N 1
ATOM 5254 C CA . GLY B 1 301 ? 27.120 23.665 7.799 1.00 11.91 279 GLY B CA 1
ATOM 5255 C C . GLY B 1 301 ? 27.588 22.262 7.488 1.00 11.64 279 GLY B C 1
ATOM 5256 O O . GLY B 1 301 ? 27.262 21.750 6.414 1.00 12.41 279 GLY B O 1
ATOM 5257 N N . GLU B 1 302 ? 28.351 21.648 8.376 1.00 11.63 280 GLU B N 1
ATOM 5258 C CA . GLU B 1 302 ? 28.972 20.349 8.092 1.00 13.32 280 GLU B CA 1
ATOM 5259 C C . GLU B 1 302 ? 27.965 19.193 8.060 1.00 11.46 280 GLU B C 1
ATOM 5260 O O . GLU B 1 302 ? 28.002 18.403 7.114 1.00 12.06 280 GLU B O 1
ATOM 5266 N N . PRO B 1 303 ? 27.048 19.120 9.042 1.00 11.49 281 PRO B N 1
ATOM 5267 C CA . PRO B 1 303 ? 26.145 17.967 8.935 1.00 11.14 281 PRO B CA 1
ATOM 5268 C C . PRO B 1 303 ? 25.257 18.024 7.707 1.00 10.57 281 PRO B C 1
ATOM 5269 O O . PRO B 1 303 ? 25.005 16.980 7.080 1.00 10.65 281 PRO B O 1
ATOM 5273 N N . GLN B 1 304 ? 24.843 19.221 7.309 1.00 10.30 282 GLN B N 1
ATOM 5274 C CA . GLN B 1 304 ? 23.983 19.370 6.143 1.00 9.16 282 GLN B CA 1
ATOM 5275 C C . GLN B 1 304 ? 24.742 18.942 4.887 1.00 10.08 282 GLN B C 1
ATOM 5276 O O . GLN B 1 304 ? 24.186 18.317 3.991 1.00 9.92 282 GLN B O 1
ATOM 5282 N N . ARG B 1 305 ? 26.011 19.335 4.792 1.00 12.06 283 ARG B N 1
ATOM 5283 C CA A ARG B 1 305 ? 26.840 18.927 3.665 0.50 12.69 283 ARG B CA 1
ATOM 5284 C CA B ARG B 1 305 ? 26.823 18.915 3.655 0.50 12.21 283 ARG B CA 1
ATOM 5285 C C . ARG B 1 305 ? 27.018 17.404 3.634 1.00 11.05 283 ARG B C 1
ATOM 5286 O O . ARG B 1 305 ? 26.945 16.788 2.566 1.00 12.87 283 ARG B O 1
ATOM 5301 N N . ALA B 1 306 ? 27.217 16.809 4.801 1.00 10.12 284 ALA B N 1
ATOM 5302 C CA . ALA B 1 306 ? 27.490 15.370 4.924 1.00 11.88 284 ALA B CA 1
ATOM 5303 C C . ALA B 1 306 ? 26.264 14.577 4.480 1.00 13.69 284 ALA B C 1
ATOM 5304 O O . ALA B 1 306 ? 26.360 13.601 3.714 1.00 12.29 284 ALA B O 1
ATOM 5306 N N . VAL B 1 307 ? 25.109 15.077 4.916 1.00 10.88 285 VAL B N 1
ATOM 5307 C CA . VAL B 1 307 ? 23.842 14.454 4.538 1.00 10.64 285 VAL B CA 1
ATOM 5308 C C . VAL B 1 307 ? 23.591 14.548 3.052 1.00 10.36 285 VAL B C 1
ATOM 5309 O O . VAL B 1 307 ? 23.227 13.570 2.395 1.00 10.49 285 VAL B O 1
ATOM 5313 N N . ARG B 1 308 ? 23.747 15.742 2.489 1.00 9.76 286 ARG B N 1
ATOM 5314 C CA . ARG B 1 308 ? 23.526 15.905 1.068 1.00 10.68 286 ARG B CA 1
ATOM 5315 C C . ARG B 1 308 ? 24.450 14.963 0.270 1.00 10.56 286 ARG B C 1
ATOM 5316 O O . ARG B 1 308 ? 24.021 14.339 -0.702 1.00 10.32 286 ARG B O 1
ATOM 5324 N N . GLU B 1 309 ? 25.720 14.919 0.656 1.00 12.53 287 GLU B N 1
ATOM 5325 C CA . GLU B 1 309 ? 26.701 14.165 -0.148 1.00 14.52 287 GLU B CA 1
ATOM 5326 C C . GLU B 1 309 ? 26.435 12.650 -0.034 1.00 11.73 287 GLU B C 1
ATOM 5327 O O . GLU B 1 309 ? 26.417 11.949 -1.047 1.00 12.99 287 GLU B O 1
ATOM 5333 N N . ALA B 1 310 ? 26.122 12.204 1.170 1.00 10.73 288 ALA B N 1
ATOM 5334 C CA . ALA B 1 310 ? 25.832 10.796 1.399 1.00 11.82 288 ALA B CA 1
ATOM 5335 C C . ALA B 1 310 ? 24.561 10.407 0.670 1.00 11.33 288 ALA B C 1
ATOM 5336 O O . ALA B 1 310 ? 24.509 9.384 -0.014 1.00 11.33 288 ALA B O 1
ATOM 5338 N N . GLY B 1 311 ? 23.530 11.222 0.838 1.00 10.67 289 GLY B N 1
ATOM 5339 C CA . GLY B 1 311 ? 22.266 10.961 0.189 1.00 9.79 289 GLY B CA 1
ATOM 5340 C C . GLY B 1 311 ? 22.382 10.947 -1.318 1.00 10.77 289 GLY B C 1
ATOM 5341 O O . GLY B 1 311 ? 21.795 10.109 -1.977 1.00 10.29 289 GLY B O 1
ATOM 5342 N N . ASP B 1 312 ? 23.168 11.859 -1.880 1.00 10.85 290 ASP B N 1
ATOM 5343 C CA . ASP B 1 312 ? 23.357 11.908 -3.309 1.00 10.26 290 ASP B CA 1
ATOM 5344 C C . ASP B 1 312 ? 24.080 10.669 -3.833 1.00 11.66 290 ASP B C 1
ATOM 5345 O O . ASP B 1 312 ? 23.756 10.161 -4.901 1.00 13.14 290 ASP B O 1
ATOM 5350 N N . ARG B 1 313 ? 25.045 10.186 -3.057 1.00 11.19 291 ARG B N 1
ATOM 5351 C CA . ARG B 1 313 ? 25.746 8.970 -3.453 1.00 12.55 291 ARG B CA 1
ATOM 5352 C C . ARG B 1 313 ? 24.781 7.779 -3.480 1.00 12.96 291 ARG B C 1
ATOM 5353 O O . ARG B 1 313 ? 24.747 7.005 -4.456 1.00 12.59 291 ARG B O 1
ATOM 5361 N N . PHE B 1 314 ? 23.990 7.663 -2.414 1.00 11.05 292 PHE B N 1
ATOM 5362 C CA . PHE B 1 314 ? 23.008 6.576 -2.370 1.00 10.85 292 PHE B CA 1
ATOM 5363 C C . PHE B 1 314 ? 22.047 6.658 -3.545 1.00 11.18 292 PHE B C 1
ATOM 5364 O O . PHE B 1 314 ? 21.683 5.649 -4.156 1.00 11.60 292 PHE B O 1
ATOM 5372 N N . LEU B 1 315 ? 21.610 7.877 -3.874 1.00 11.62 293 LEU B N 1
ATOM 5373 C CA . LEU B 1 315 ? 20.685 8.089 -4.979 1.00 13.29 293 LEU B CA 1
ATOM 5374 C C . LEU B 1 315 ? 21.242 7.711 -6.335 1.00 14.21 293 LEU B C 1
ATOM 5375 O O . LEU B 1 315 ? 20.562 7.109 -7.180 1.00 16.80 293 LEU B O 1
ATOM 5380 N N . ARG B 1 316 ? 22.497 8.068 -6.581 1.00 16.29 294 ARG B N 1
ATOM 5381 C CA . ARG B 1 316 ? 23.076 7.735 -7.882 1.00 18.37 294 ARG B CA 1
ATOM 5382 C C . ARG B 1 316 ? 23.049 6.219 -8.017 1.00 14.84 294 ARG B C 1
ATOM 5383 O O . ARG B 1 316 ? 22.681 5.683 -9.056 1.00 14.79 294 ARG B O 1
ATOM 5391 N N . HIS B 1 317 ? 23.481 5.543 -6.954 1.00 13.61 295 HIS B N 1
ATOM 5392 C CA . HIS B 1 317 ? 23.482 4.077 -6.941 1.00 13.60 295 HIS B CA 1
ATOM 5393 C C . HIS B 1 317 ? 22.069 3.507 -7.135 1.00 12.68 295 HIS B C 1
ATOM 5394 O O . HIS B 1 317 ? 21.838 2.627 -7.966 1.00 12.49 295 HIS B O 1
ATOM 5401 N N . ALA B 1 318 ? 21.113 4.026 -6.368 1.00 11.90 296 ALA B N 1
ATOM 5402 C CA . ALA B 1 318 ? 19.746 3.516 -6.445 1.00 10.46 296 ALA B CA 1
ATOM 5403 C C . ALA B 1 318 ? 19.113 3.728 -7.805 1.00 10.95 296 ALA B C 1
ATOM 5404 O O . ALA B 1 318 ? 18.404 2.872 -8.313 1.00 10.40 296 ALA B O 1
ATOM 5406 N N . ARG B 1 319 ? 19.272 4.931 -8.388 1.00 12.03 297 ARG B N 1
ATOM 5407 C CA . ARG B 1 319 ? 18.755 5.202 -9.712 1.00 14.09 297 ARG B CA 1
ATOM 5408 C C . ARG B 1 319 ? 19.312 4.244 -10.749 1.00 12.89 297 ARG B C 1
ATOM 5409 O O . ARG B 1 319 ? 18.598 3.729 -11.618 1.00 13.98 297 ARG B O 1
ATOM 5417 N N . LYS B 1 320 ? 20.615 3.974 -10.656 1.00 13.84 298 LYS B N 1
ATOM 5418 C CA . LYS B 1 320 ? 21.238 3.042 -11.577 1.00 17.24 298 LYS B CA 1
ATOM 5419 C C . LYS B 1 320 ? 20.737 1.616 -11.375 1.00 16.90 298 LYS B C 1
ATOM 5420 O O . LYS B 1 320 ? 20.416 0.891 -12.335 1.00 17.14 298 LYS B O 1
ATOM 5426 N N . ALA B 1 321 ? 20.626 1.207 -10.113 1.00 13.76 299 ALA B N 1
ATOM 5427 C CA . ALA B 1 321 ? 20.082 -0.115 -9.831 1.00 12.90 299 ALA B CA 1
ATOM 5428 C C . ALA B 1 321 ? 18.657 -0.265 -10.356 1.00 13.57 299 ALA B C 1
ATOM 5429 O O . ALA B 1 321 ? 18.355 -1.318 -10.929 1.00 14.20 299 ALA B O 1
ATOM 5431 N N . LEU B 1 322 ? 17.763 0.711 -10.167 1.00 11.66 300 LEU B N 1
ATOM 5432 C CA . LEU B 1 322 ? 16.411 0.629 -10.675 1.00 11.29 300 LEU B CA 1
ATOM 5433 C C . LEU B 1 322 ? 16.404 0.572 -12.200 1.00 14.21 300 LEU B C 1
ATOM 5434 O O . LEU B 1 322 ? 15.664 -0.223 -12.805 1.00 13.73 300 LEU B O 1
ATOM 5439 N N . ASP B 1 323 ? 17.250 1.386 -12.821 1.00 13.88 301 ASP B N 1
ATOM 5440 C CA . ASP B 1 323 ? 17.317 1.386 -14.281 1.00 17.53 301 ASP B CA 1
ATOM 5441 C C . ASP B 1 323 ? 17.831 0.065 -14.842 1.00 18.67 301 ASP B C 1
ATOM 5442 O O . ASP B 1 323 ? 17.280 -0.467 -15.811 1.00 19.42 301 ASP B O 1
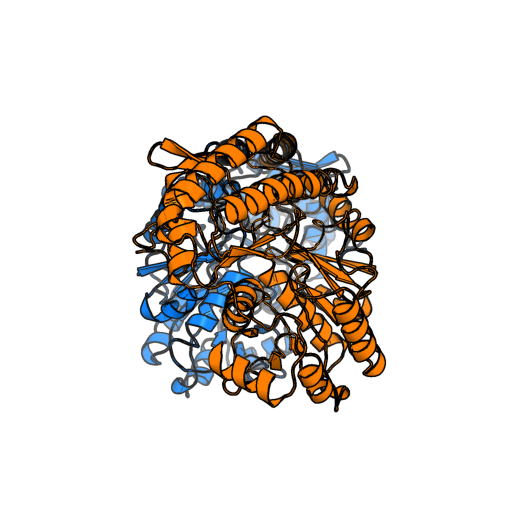ATOM 5447 N N . ASP B 1 324 ? 18.881 -0.470 -14.235 1.00 18.24 302 ASP B N 1
ATOM 5448 C CA . ASP B 1 324 ? 19.478 -1.740 -14.661 1.00 21.31 302 ASP B CA 1
ATOM 5449 C C . ASP B 1 324 ? 18.458 -2.879 -14.591 1.00 23.82 302 ASP B C 1
ATOM 5450 O O . ASP B 1 324 ? 18.498 -3.825 -15.389 1.00 22.60 302 ASP B O 1
ATOM 5455 N N . ALA B 1 325 ? 17.552 -2.797 -13.617 1.00 17.13 303 ALA B N 1
ATOM 5456 C CA . ALA B 1 325 ? 16.558 -3.842 -13.353 1.00 16.09 303 ALA B CA 1
ATOM 5457 C C . ALA B 1 325 ? 15.272 -3.568 -14.142 1.00 13.20 303 ALA B C 1
ATOM 5458 O O . ALA B 1 325 ? 14.301 -4.311 -14.029 1.00 15.68 303 ALA B O 1
ATOM 5460 N N . SER B 1 326 ? 15.256 -2.491 -14.934 1.00 13.09 304 SER B N 1
ATOM 5461 C CA . SER B 1 326 ? 14.094 -2.044 -15.714 1.00 14.35 304 SER B CA 1
ATOM 5462 C C . SER B 1 326 ? 12.858 -1.851 -14.849 1.00 12.90 304 SER B C 1
ATOM 5463 O O . SER B 1 326 ? 11.754 -2.143 -15.240 1.00 13.01 304 SER B O 1
ATOM 5466 N N . LEU B 1 327 ? 13.074 -1.291 -13.660 1.00 11.40 305 LEU B N 1
ATOM 5467 C CA . LEU B 1 327 ? 11.968 -1.078 -12.728 1.00 11.76 305 LEU B CA 1
ATOM 5468 C C . LEU B 1 327 ? 11.403 0.320 -12.836 1.00 10.30 305 LEU B C 1
ATOM 5469 O O . LEU B 1 327 ? 12.186 1.290 -12.798 1.00 13.17 305 LEU B O 1
ATOM 5474 N N . PRO B 1 328 ? 10.062 0.431 -12.961 1.00 10.56 306 PRO B N 1
ATOM 5475 C CA . PRO B 1 328 ? 9.471 1.754 -13.189 1.00 11.08 306 PRO B CA 1
ATOM 5476 C C . PRO B 1 328 ? 9.230 2.500 -11.875 1.00 9.19 306 PRO B C 1
ATOM 5477 O O . PRO B 1 328 ? 8.097 2.602 -11.407 1.00 10.03 306 PRO B O 1
ATOM 5481 N N . VAL B 1 329 ? 10.335 3.000 -11.343 1.00 9.98 307 VAL B N 1
ATOM 5482 C CA . VAL B 1 329 ? 10.402 3.757 -10.091 1.00 9.76 307 VAL B CA 1
ATOM 5483 C C . VAL B 1 329 ? 11.341 4.939 -10.331 1.00 10.49 307 VAL B C 1
ATOM 5484 O O . VAL B 1 329 ? 12.521 4.737 -10.619 1.00 13.04 307 VAL B O 1
ATOM 5488 N N . GLU B 1 330 ? 10.799 6.151 -10.260 1.00 10.39 308 GLU B N 1
ATOM 5489 C CA . GLU B 1 330 ? 11.595 7.381 -10.299 1.00 11.15 308 GLU B CA 1
ATOM 5490 C C . GLU B 1 330 ? 11.935 7.739 -8.866 1.00 10.63 308 GLU B C 1
ATOM 5491 O O . GLU B 1 330 ? 11.352 7.191 -7.921 1.00 10.27 308 GLU B O 1
ATOM 5497 N N . ILE B 1 331 ? 12.907 8.627 -8.702 1.00 9.94 309 ILE B N 1
ATOM 5498 C CA . ILE B 1 331 ? 13.234 9.132 -7.385 1.00 8.35 309 ILE B CA 1
ATOM 5499 C C . ILE B 1 331 ? 13.216 10.673 -7.471 1.00 10.33 309 ILE B C 1
ATOM 5500 O O . ILE B 1 331 ? 13.988 11.286 -8.209 1.00 11.89 309 ILE B O 1
ATOM 5505 N N . ALA B 1 332 ? 12.311 11.278 -6.720 1.00 9.09 310 ALA B N 1
ATOM 5506 C CA . ALA B 1 332 ? 12.246 12.734 -6.607 1.00 9.14 310 ALA B CA 1
ATOM 5507 C C . ALA B 1 332 ? 13.190 13.202 -5.513 1.00 8.63 310 ALA B C 1
ATOM 5508 O O . ALA B 1 332 ? 13.499 12.461 -4.573 1.00 8.09 310 ALA B O 1
ATOM 5510 N N . GLY B 1 333 ? 13.648 14.454 -5.644 1.00 8.64 311 GLY B N 1
ATOM 5511 C CA . GLY B 1 333 ? 14.433 15.062 -4.582 1.00 8.62 311 GLY B CA 1
ATOM 5512 C C . GLY B 1 333 ? 15.926 14.885 -4.753 1.00 9.45 311 GLY B C 1
ATOM 5513 O O . GLY B 1 333 ? 16.434 14.749 -5.880 1.00 9.97 311 GLY B O 1
ATOM 5514 N N . ASP B 1 334 ? 16.618 14.882 -3.620 1.00 8.15 312 ASP B N 1
ATOM 5515 C CA . ASP B 1 334 ? 18.079 14.853 -3.622 1.00 8.38 312 ASP B CA 1
ATOM 5516 C C . ASP B 1 334 ? 18.563 14.291 -2.292 1.00 8.11 312 ASP B C 1
ATOM 5517 O O . ASP B 1 334 ? 17.790 13.733 -1.485 1.00 7.83 312 ASP B O 1
ATOM 5522 N N . GLY B 1 335 ? 19.872 14.380 -2.028 1.00 8.72 313 GLY B N 1
ATOM 5523 C CA . GLY B 1 335 ? 20.395 13.713 -0.883 1.00 8.65 313 GLY B CA 1
ATOM 5524 C C . GLY B 1 335 ? 19.856 14.175 0.451 1.00 8.17 313 GLY B C 1
ATOM 5525 O O . GLY B 1 335 ? 19.874 13.455 1.407 1.00 8.05 313 GLY B O 1
ATOM 5526 N N . THR B 1 336 ? 19.435 15.434 0.536 1.00 8.41 314 THR B N 1
ATOM 5527 C CA . THR B 1 336 ? 18.875 15.981 1.776 1.00 7.43 314 THR B CA 1
ATOM 5528 C C . THR B 1 336 ? 17.508 15.328 2.108 1.00 6.69 314 THR B C 1
ATOM 5529 O O . THR B 1 336 ? 17.249 14.957 3.252 1.00 7.79 314 THR B O 1
ATOM 5533 N N . PHE B 1 337 ? 16.654 15.194 1.094 1.00 6.94 315 PHE B N 1
ATOM 5534 C CA . PHE B 1 337 ? 15.386 14.460 1.224 1.00 6.60 315 PHE B CA 1
ATOM 5535 C C . PHE B 1 337 ? 15.046 13.976 -0.178 1.00 6.96 315 PHE B C 1
ATOM 5536 O O . PHE B 1 337 ? 14.988 14.752 -1.137 1.00 7.25 315 PHE B O 1
ATOM 5544 N N . PHE B 1 338 ? 14.794 12.666 -0.293 1.00 6.48 316 PHE B N 1
ATOM 5545 C CA . PHE B 1 338 ? 14.327 12.065 -1.534 1.00 7.04 316 PHE B CA 1
ATOM 5546 C C . PHE B 1 338 ? 13.110 11.172 -1.339 1.00 6.86 316 PHE B C 1
ATOM 5547 O O . PHE B 1 338 ? 12.827 10.736 -0.234 1.00 7.40 316 PHE B O 1
ATOM 5555 N N . GLN B 1 339 ? 12.445 10.873 -2.435 1.00 7.18 317 GLN B N 1
ATOM 5556 C CA . GLN B 1 339 ? 11.217 10.068 -2.351 1.00 7.43 317 GLN B CA 1
ATOM 5557 C C . GLN B 1 339 ? 11.116 9.159 -3.552 1.00 7.02 317 GLN B C 1
ATOM 5558 O O . GLN B 1 339 ? 11.223 9.599 -4.698 1.00 8.11 317 GLN B O 1
ATOM 5564 N N . PHE B 1 340 ? 10.867 7.875 -3.294 1.00 7.09 318 PHE B N 1
ATOM 5565 C CA . PHE B 1 340 ? 10.627 6.927 -4.381 1.00 7.74 318 PHE B CA 1
ATOM 5566 C C . PHE B 1 340 ? 9.222 7.188 -4.964 1.00 7.05 318 PHE B C 1
ATOM 5567 O O . PHE B 1 340 ? 8.282 7.415 -4.219 1.00 7.46 318 PHE B O 1
ATOM 5575 N N . VAL B 1 341 ? 9.119 7.162 -6.286 1.00 7.39 319 VAL B N 1
ATOM 5576 C CA . VAL B 1 341 ? 7.873 7.395 -7.019 1.00 8.46 319 VAL B CA 1
ATOM 5577 C C . VAL B 1 341 ? 7.620 6.202 -7.950 1.00 9.30 319 VAL B C 1
ATOM 5578 O O . VAL B 1 341 ? 8.050 6.206 -9.110 1.00 8.88 319 VAL B O 1
ATOM 5582 N N . PRO B 1 342 ? 6.969 5.164 -7.409 1.00 9.06 320 PRO B N 1
ATOM 5583 C CA . PRO B 1 342 ? 6.711 3.964 -8.209 1.00 9.19 320 PRO B CA 1
ATOM 5584 C C . PRO B 1 342 ? 5.534 4.141 -9.109 1.00 9.58 320 PRO B C 1
ATOM 5585 O O . PRO B 1 342 ? 4.635 4.896 -8.837 1.00 9.81 320 PRO B O 1
ATOM 5589 N N . ALA B 1 343 ? 5.520 3.395 -10.198 1.00 9.44 321 ALA B N 1
ATOM 5590 C CA . ALA B 1 343 ? 4.473 3.560 -11.192 1.00 10.71 321 ALA B CA 1
ATOM 5591 C C . ALA B 1 343 ? 3.108 3.099 -10.718 1.00 11.60 321 ALA B C 1
ATOM 5592 O O . ALA B 1 343 ? 2.112 3.552 -11.233 1.00 11.70 321 ALA B O 1
ATOM 5594 N N . THR B 1 344 ? 3.077 2.145 -9.788 1.00 10.15 322 THR B N 1
ATOM 5595 C CA . THR B 1 344 ? 1.828 1.606 -9.252 1.00 12.02 322 THR B CA 1
ATOM 5596 C C . THR B 1 344 ? 1.924 1.483 -7.752 1.00 10.40 322 THR B C 1
ATOM 5597 O O . THR B 1 344 ? 3.008 1.337 -7.165 1.00 12.07 322 THR B O 1
ATOM 5601 N N . GLU B 1 345 ? 0.757 1.493 -7.129 1.00 11.64 323 GLU B N 1
ATOM 5602 C CA . GLU B 1 345 ? 0.651 1.237 -5.711 1.00 13.20 323 GLU B CA 1
ATOM 5603 C C . GLU B 1 345 ? 1.148 -0.153 -5.344 1.00 11.68 323 GLU B C 1
ATOM 5604 O O . GLU B 1 345 ? 1.771 -0.341 -4.322 1.00 11.59 323 GLU B O 1
ATOM 5610 N N . GLU B 1 346 ? 0.872 -1.142 -6.182 1.00 11.52 324 GLU B N 1
ATOM 5611 C CA . GLU B 1 346 ? 1.352 -2.484 -5.894 1.00 12.98 324 GLU B CA 1
ATOM 5612 C C . GLU B 1 346 ? 2.880 -2.523 -5.849 1.00 10.72 324 GLU B C 1
ATOM 5613 O O . GLU B 1 346 ? 3.495 -3.145 -4.979 1.00 11.25 324 GLU B O 1
ATOM 5619 N N . LEU B 1 347 ? 3.509 -1.865 -6.824 1.00 10.58 325 LEU B N 1
ATOM 5620 C CA . LEU B 1 347 ? 4.955 -1.794 -6.847 1.00 10.79 325 LEU B CA 1
ATOM 5621 C C . LEU B 1 347 ? 5.491 -1.035 -5.632 1.00 8.69 325 LEU B C 1
ATOM 5622 O O . LEU B 1 347 ? 6.530 -1.414 -5.094 1.00 9.08 325 LEU B O 1
ATOM 5627 N N . GLU B 1 348 ? 4.817 0.045 -5.265 1.00 9.46 326 GLU B N 1
ATOM 5628 C CA . GLU B 1 348 ? 5.221 0.772 -4.059 1.00 9.35 326 GLU B CA 1
ATOM 5629 C C . GLU B 1 348 ? 5.257 -0.140 -2.834 1.00 8.88 326 GLU B C 1
ATOM 5630 O O . GLU B 1 348 ? 6.218 -0.150 -2.080 1.00 8.46 326 GLU B O 1
ATOM 5636 N N . GLU B 1 349 ? 4.192 -0.928 -2.645 1.00 9.60 327 GLU B N 1
ATOM 5637 C CA . GLU B 1 349 ? 4.113 -1.834 -1.512 1.00 9.96 327 GLU B CA 1
ATOM 5638 C C . GLU B 1 349 ? 5.214 -2.891 -1.579 1.00 8.37 327 GLU B C 1
ATOM 5639 O O . GLU B 1 349 ? 5.842 -3.206 -0.580 1.00 9.05 327 GLU B O 1
ATOM 5645 N N . ALA B 1 350 ? 5.461 -3.402 -2.782 1.00 8.46 328 ALA B N 1
ATOM 5646 C CA . ALA B 1 350 ? 6.526 -4.387 -2.977 1.00 9.34 328 ALA B CA 1
ATOM 5647 C C . ALA B 1 350 ? 7.915 -3.824 -2.692 1.00 8.63 328 ALA B C 1
ATOM 5648 O O . ALA B 1 350 ? 8.782 -4.490 -2.138 1.00 10.20 328 ALA B O 1
ATOM 5650 N N . LEU B 1 351 ? 8.116 -2.555 -3.068 1.00 7.83 329 LEU B N 1
ATOM 5651 C CA . LEU B 1 351 ? 9.384 -1.896 -2.824 1.00 8.43 329 LEU B CA 1
ATOM 5652 C C . LEU B 1 351 ? 9.689 -1.824 -1.325 1.00 7.86 329 LEU B C 1
ATOM 5653 O O . LEU B 1 351 ? 10.778 -2.175 -0.864 1.00 7.60 329 LEU B O 1
ATOM 5658 N N . TYR B 1 352 ? 8.709 -1.377 -0.533 1.00 7.65 330 TYR B N 1
ATOM 5659 C CA . TYR B 1 352 ? 8.933 -1.266 0.894 1.00 7.52 330 TYR B CA 1
ATOM 5660 C C . TYR B 1 352 ? 9.003 -2.648 1.549 1.00 8.81 330 TYR B C 1
ATOM 5661 O O . TYR B 1 352 ? 9.771 -2.839 2.469 1.00 7.74 330 TYR B O 1
ATOM 5670 N N . GLY B 1 353 ? 8.237 -3.612 1.033 1.00 8.30 331 GLY B N 1
ATOM 5671 C CA . GLY B 1 353 ? 8.390 -4.999 1.503 1.00 8.07 331 GLY B CA 1
ATOM 5672 C C . GLY B 1 353 ? 9.776 -5.562 1.292 1.00 8.94 331 GLY B C 1
ATOM 5673 O O . GLY B 1 353 ? 10.364 -6.193 2.175 1.00 9.88 331 GLY B O 1
ATOM 5674 N N . ALA B 1 354 ? 10.330 -5.320 0.113 1.00 8.20 332 ALA B N 1
ATOM 5675 C CA . ALA B 1 354 ? 11.693 -5.775 -0.192 1.00 8.96 332 ALA B CA 1
ATOM 5676 C C . ALA B 1 354 ? 12.729 -5.069 0.667 1.00 9.29 332 ALA B C 1
ATOM 5677 O O . ALA B 1 354 ? 13.654 -5.685 1.198 1.00 9.90 332 ALA B O 1
ATOM 5679 N N . ALA B 1 355 ? 12.546 -3.753 0.819 1.00 8.33 333 ALA B N 1
ATOM 5680 C CA . ALA B 1 355 ? 13.421 -2.972 1.697 1.00 8.62 333 ALA B CA 1
ATOM 5681 C C . ALA B 1 355 ? 13.396 -3.499 3.118 1.00 8.31 333 ALA B C 1
ATOM 5682 O O . ALA B 1 355 ? 14.438 -3.699 3.738 1.00 8.81 333 ALA B O 1
ATOM 5684 N N . ASN B 1 356 ? 12.203 -3.771 3.638 1.00 8.62 334 ASN B N 1
ATOM 5685 C CA . ASN B 1 356 ? 12.101 -4.350 4.959 1.00 9.85 334 ASN B CA 1
ATOM 5686 C C . ASN B 1 356 ? 12.859 -5.679 5.076 1.00 9.48 334 ASN B C 1
ATOM 5687 O O . ASN B 1 356 ? 13.612 -5.905 6.039 1.00 9.59 334 ASN B O 1
ATOM 5692 N N . ALA B 1 357 ? 12.689 -6.517 4.043 1.00 9.74 335 ALA B N 1
ATOM 5693 C CA . ALA B 1 357 ? 13.399 -7.811 4.045 1.00 10.20 335 ALA B CA 1
ATOM 5694 C C . ALA B 1 357 ? 14.907 -7.656 4.077 1.00 11.30 335 ALA B C 1
ATOM 5695 O O . ALA B 1 357 ? 15.612 -8.514 4.611 1.00 12.94 335 ALA B O 1
ATOM 5697 N N . GLU B 1 358 ? 15.424 -6.583 3.477 1.00 10.61 336 GLU B N 1
ATOM 5698 C CA . GLU B 1 358 ? 16.848 -6.296 3.425 1.00 10.98 336 GLU B CA 1
ATOM 5699 C C . GLU B 1 358 ? 17.346 -5.393 4.538 1.00 11.75 336 GLU B C 1
ATOM 5700 O O . GLU B 1 358 ? 18.533 -5.051 4.577 1.00 13.00 336 GLU B O 1
ATOM 5706 N N . GLY B 1 359 ? 16.484 -5.011 5.474 1.00 9.62 337 GLY B N 1
ATOM 5707 C CA . GLY B 1 359 ? 16.927 -4.116 6.546 1.00 10.29 337 GLY B CA 1
ATOM 5708 C C . GLY B 1 359 ? 17.255 -2.687 6.177 1.00 10.01 337 GLY B C 1
ATOM 5709 O O . GLY B 1 359 ? 18.133 -2.077 6.794 1.00 10.55 337 GLY B O 1
ATOM 5710 N N . LEU B 1 360 ? 16.579 -2.162 5.159 1.00 9.41 338 LEU B N 1
ATOM 5711 C CA . LEU B 1 360 ? 16.643 -0.731 4.836 1.00 9.24 338 LEU B CA 1
ATOM 5712 C C . LEU B 1 360 ? 15.338 -0.169 5.335 1.00 8.95 338 LEU B C 1
ATOM 5713 O O . LEU B 1 360 ? 14.272 -0.493 4.818 1.00 10.30 338 LEU B O 1
ATOM 5718 N N . LEU B 1 361 ? 15.424 0.638 6.387 1.00 7.78 339 LEU B N 1
ATOM 5719 C CA . LEU B 1 361 ? 14.215 1.238 6.942 1.00 8.02 339 LEU B CA 1
ATOM 5720 C C . LEU B 1 361 ? 13.899 2.570 6.257 1.00 8.84 339 LEU B C 1
ATOM 5721 O O . LEU B 1 361 ? 14.509 3.603 6.577 1.00 10.06 339 LEU B O 1
ATOM 5726 N N . PHE B 1 362 ? 12.924 2.559 5.355 1.00 7.26 340 PHE B N 1
ATOM 5727 C CA . PHE B 1 362 ? 12.481 3.791 4.711 1.00 7.29 340 PHE B CA 1
ATOM 5728 C C . PHE B 1 362 ? 11.232 4.269 5.415 1.00 7.63 340 PHE B C 1
ATOM 5729 O O . PHE B 1 362 ? 10.481 3.483 5.988 1.00 8.12 340 PHE B O 1
ATOM 5737 N N . TYR B 1 363 ? 11.022 5.587 5.363 1.00 6.98 341 TYR B N 1
ATOM 5738 C CA . TYR B 1 363 ? 9.792 6.175 5.860 1.00 7.25 341 TYR B CA 1
ATOM 5739 C C . TYR B 1 363 ? 8.783 5.924 4.742 1.00 6.69 341 TYR B C 1
ATOM 5740 O O . TYR B 1 363 ? 8.842 6.546 3.681 1.00 7.94 341 TYR B O 1
ATOM 5749 N N . ALA B 1 364 ? 7.904 4.947 4.942 1.00 7.24 342 ALA B N 1
ATOM 5750 C CA . ALA B 1 364 ? 7.136 4.382 3.830 1.00 7.82 342 ALA B CA 1
ATOM 5751 C C . ALA B 1 364 ? 6.254 5.444 3.135 1.00 7.52 342 ALA B C 1
ATOM 5752 O O . ALA B 1 364 ? 5.439 6.114 3.745 1.00 8.64 342 ALA B O 1
ATOM 5754 N N . GLY B 1 365 ? 6.460 5.575 1.826 1.00 7.33 343 GLY B N 1
ATOM 5755 C CA . GLY B 1 365 ? 5.680 6.451 0.964 1.00 7.93 343 GLY B CA 1
ATOM 5756 C C . GLY B 1 365 ? 6.086 7.908 0.970 1.00 7.57 343 GLY B C 1
ATOM 5757 O O . GLY B 1 365 ? 5.572 8.711 0.205 1.00 8.98 343 GLY B O 1
ATOM 5758 N N . ASP B 1 366 ? 6.974 8.265 1.889 1.00 8.19 344 ASP B N 1
ATOM 5759 C CA . ASP B 1 366 ? 7.255 9.678 2.244 1.00 7.20 344 ASP B CA 1
ATOM 5760 C C . ASP B 1 366 ? 8.707 9.986 1.869 1.00 7.67 344 ASP B C 1
ATOM 5761 O O . ASP B 1 366 ? 9.245 9.360 0.948 1.00 8.59 344 ASP B O 1
ATOM 5766 N N . ASN B 1 367 ? 9.343 10.945 2.534 1.00 6.72 345 ASN B N 1
ATOM 5767 C CA . ASN B 1 367 ? 10.713 11.290 2.207 1.00 6.96 345 ASN B CA 1
ATOM 5768 C C . ASN B 1 367 ? 11.738 10.594 3.105 1.00 7.02 345 ASN B C 1
ATOM 5769 O O . ASN B 1 367 ? 11.526 10.415 4.295 1.00 7.18 345 ASN B O 1
ATOM 5774 N N . GLN B 1 368 ? 12.855 10.236 2.478 1.00 6.96 346 GLN B N 1
ATOM 5775 C CA . GLN B 1 368 ? 13.984 9.560 3.123 1.00 7.59 346 GLN B CA 1
ATOM 5776 C C . GLN B 1 368 ? 15.047 10.611 3.451 1.00 7.10 346 GLN B C 1
ATOM 5777 O O . GLN B 1 368 ? 15.389 11.412 2.553 1.00 7.36 346 GLN B O 1
ATOM 5783 N N . GLY B 1 369 ? 15.446 10.658 4.723 1.00 6.67 347 GLY B N 1
ATOM 5784 C CA . GLY B 1 369 ? 16.370 11.661 5.225 1.00 7.03 347 GLY B CA 1
ATOM 5785 C C . GLY B 1 369 ? 17.496 11.017 5.981 1.00 7.19 347 GLY B C 1
ATOM 5786 O O . GLY B 1 369 ? 17.389 10.792 7.171 1.00 7.33 347 GLY B O 1
ATOM 5787 N N . VAL B 1 370 ? 18.591 10.788 5.266 1.00 7.57 348 VAL B N 1
ATOM 5788 C CA . VAL B 1 370 ? 19.778 10.210 5.913 1.00 8.98 348 VAL B CA 1
ATOM 5789 C C . VAL B 1 370 ? 20.328 11.184 6.946 1.00 9.06 348 VAL B C 1
ATOM 5790 O O . VAL B 1 370 ? 20.017 12.391 6.940 1.00 9.30 348 VAL B O 1
ATOM 5794 N N . SER B 1 371 ? 21.148 10.665 7.849 1.00 9.38 349 SER B N 1
ATOM 5795 C CA . SER B 1 371 ? 21.816 11.491 8.843 1.00 9.03 349 SER B CA 1
ATOM 5796 C C . SER B 1 371 ? 23.307 11.620 8.547 1.00 11.14 349 SER B C 1
ATOM 5797 O O . SER B 1 371 ? 23.842 10.981 7.639 1.00 10.95 349 SER B O 1
ATOM 5800 N N . ALA B 1 372 ? 23.970 12.442 9.352 1.00 9.57 350 ALA B N 1
ATOM 5801 C CA . ALA B 1 372 ? 25.394 12.698 9.187 1.00 11.27 350 ALA B CA 1
ATOM 5802 C C . ALA B 1 372 ? 26.209 11.490 9.646 1.00 12.43 350 ALA B C 1
ATOM 5803 O O . ALA B 1 372 ? 27.425 11.474 9.419 1.00 12.80 350 ALA B O 1
ATOM 5805 N N . ALA B 1 373 ? 25.584 10.496 10.266 1.00 10.82 351 ALA B N 1
ATOM 5806 C CA . ALA B 1 373 ? 26.219 9.207 10.618 1.00 11.46 351 ALA B CA 1
ATOM 5807 C C . ALA B 1 373 ? 26.304 8.231 9.454 1.00 11.43 351 ALA B C 1
ATOM 5808 O O . ALA B 1 373 ? 26.801 7.096 9.614 1.00 11.89 351 ALA B O 1
ATOM 5810 N N . PHE B 1 374 ? 25.814 8.617 8.285 1.00 11.77 352 PHE B N 1
ATOM 5811 C CA . PHE B 1 374 ? 25.979 7.801 7.080 1.00 13.66 352 PHE B CA 1
ATOM 5812 C C . PHE B 1 374 ? 27.382 7.905 6.525 1.00 15.08 352 PHE B C 1
ATOM 5813 O O . PHE B 1 374 ? 27.657 8.672 5.605 1.00 17.98 352 PHE B O 1
ATOM 5821 N N . ASP B 1 375 ? 28.259 7.107 7.112 1.00 16.57 353 ASP B N 1
ATOM 5822 C CA . ASP B 1 375 ? 29.661 7.104 6.726 1.00 16.48 353 ASP B CA 1
ATOM 5823 C C . ASP B 1 375 ? 29.871 6.132 5.562 1.00 16.92 353 ASP B C 1
ATOM 5824 O O . ASP B 1 375 ? 28.931 5.523 5.013 1.00 13.56 353 ASP B O 1
ATOM 5829 N N . GLU B 1 376 ? 31.121 5.947 5.169 1.00 18.87 354 GLU B N 1
ATOM 5830 C CA . GLU B 1 376 ? 31.407 5.062 4.061 1.00 19.13 354 GLU B CA 1
ATOM 5831 C C . GLU B 1 376 ? 30.929 3.632 4.245 1.00 14.97 354 GLU B C 1
ATOM 5832 O O . GLU B 1 376 ? 30.421 3.033 3.302 1.00 15.14 354 GLU B O 1
ATOM 5838 N N . ALA B 1 377 ? 31.104 3.088 5.439 1.00 16.06 355 ALA B N 1
ATOM 5839 C CA . ALA B 1 377 ? 30.721 1.706 5.713 1.00 16.99 355 ALA B CA 1
ATOM 5840 C C . ALA B 1 377 ? 29.203 1.570 5.610 1.00 16.32 355 ALA B C 1
ATOM 5841 O O . ALA B 1 377 ? 28.705 0.637 4.989 1.00 16.54 355 ALA B O 1
ATOM 5843 N N . VAL B 1 378 ? 28.476 2.549 6.154 1.00 14.60 356 VAL B N 1
ATOM 5844 C CA . VAL B 1 378 ? 27.012 2.511 6.101 1.00 11.66 356 VAL B CA 1
ATOM 5845 C C . VAL B 1 378 ? 26.557 2.592 4.642 1.00 10.48 356 VAL B C 1
ATOM 5846 O O . VAL B 1 378 ? 25.709 1.815 4.167 1.00 11.03 356 VAL B O 1
ATOM 5850 N N . LEU B 1 379 ? 27.110 3.537 3.894 1.00 10.53 357 LEU B N 1
ATOM 5851 C CA . LEU B 1 379 ? 26.761 3.705 2.498 1.00 11.18 357 LEU B CA 1
ATOM 5852 C C . LEU B 1 379 ? 27.015 2.474 1.647 1.00 11.88 357 LEU B C 1
ATOM 5853 O O . LEU B 1 379 ? 26.178 2.096 0.839 1.00 11.89 357 LEU B O 1
ATOM 5858 N N . GLY B 1 380 ? 28.177 1.834 1.807 1.00 12.42 358 GLY B N 1
ATOM 5859 C CA . GLY B 1 380 ? 28.462 0.634 1.051 1.00 12.86 358 GLY B CA 1
ATOM 5860 C C . GLY B 1 380 ? 27.444 -0.451 1.350 1.00 12.26 358 GLY B C 1
ATOM 5861 O O . GLY B 1 380 ? 26.982 -1.126 0.442 1.00 13.54 358 GLY B O 1
ATOM 5862 N N . GLU B 1 381 ? 27.072 -0.598 2.609 1.00 13.53 359 GLU B N 1
ATOM 5863 C CA . GLU B 1 381 ? 26.101 -1.621 2.962 1.00 12.84 359 GLU B CA 1
ATOM 5864 C C . GLU B 1 381 ? 24.688 -1.259 2.486 1.00 10.98 359 GLU B C 1
ATOM 5865 O O . GLU B 1 381 ? 23.935 -2.113 2.018 1.00 11.67 359 GLU B O 1
ATOM 5871 N N . ALA B 1 382 ? 24.340 0.026 2.551 1.00 11.52 360 ALA B N 1
ATOM 5872 C CA . ALA B 1 382 ? 23.028 0.445 2.052 1.00 10.81 360 ALA B CA 1
ATOM 5873 C C . ALA B 1 382 ? 22.919 0.179 0.559 1.00 11.47 360 ALA B C 1
ATOM 5874 O O . ALA B 1 382 ? 21.866 -0.218 0.044 1.00 11.37 360 ALA B O 1
ATOM 5876 N N . GLU B 1 383 ? 24.011 0.430 -0.166 1.00 10.93 361 GLU B N 1
ATOM 5877 C CA . GLU B 1 383 ? 24.073 0.147 -1.601 1.00 12.28 361 GLU B CA 1
ATOM 5878 C C . GLU B 1 383 ? 23.852 -1.329 -1.916 1.00 11.81 361 GLU B C 1
ATOM 5879 O O . GLU B 1 383 ? 23.078 -1.665 -2.789 1.00 10.93 361 GLU B O 1
ATOM 5885 N N . ARG B 1 384 ? 24.547 -2.202 -1.204 1.00 12.51 362 ARG B N 1
ATOM 5886 C CA . ARG B 1 384 ? 24.421 -3.631 -1.453 1.00 12.00 362 ARG B CA 1
ATOM 5887 C C . ARG B 1 384 ? 23.007 -4.105 -1.119 1.00 10.95 362 ARG B C 1
ATOM 5888 O O . ARG B 1 384 ? 22.385 -4.906 -1.845 1.00 11.48 362 ARG B O 1
ATOM 5896 N N . ARG B 1 385 ? 22.485 -3.590 -0.008 1.00 11.19 363 ARG B N 1
ATOM 5897 C CA . ARG B 1 385 ? 21.107 -3.913 0.377 1.00 10.80 363 ARG B CA 1
ATOM 5898 C C . ARG B 1 385 ? 20.119 -3.450 -0.672 1.00 9.51 363 ARG B C 1
ATOM 5899 O O . ARG B 1 385 ? 19.169 -4.150 -1.023 1.00 10.52 363 ARG B O 1
ATOM 5907 N N . PHE B 1 386 ? 20.305 -2.249 -1.195 1.00 9.52 364 PHE B N 1
ATOM 5908 C CA . PHE B 1 386 ? 19.381 -1.789 -2.197 1.00 8.64 364 PHE B CA 1
ATOM 5909 C C . PHE B 1 386 ? 19.450 -2.583 -3.522 1.00 8.70 364 PHE B C 1
ATOM 5910 O O . PHE B 1 386 ? 18.458 -2.764 -4.219 1.00 9.66 364 PHE B O 1
ATOM 5918 N N . ALA B 1 387 ? 20.661 -3.016 -3.891 1.00 9.55 365 ALA B N 1
ATOM 5919 C CA . ALA B 1 387 ? 20.801 -3.911 -5.041 1.00 11.14 365 ALA B CA 1
ATOM 5920 C C . ALA B 1 387 ? 20.001 -5.203 -4.799 1.00 10.27 365 ALA B C 1
ATOM 5921 O O . ALA B 1 387 ? 19.331 -5.668 -5.721 1.00 10.78 365 ALA B O 1
ATOM 5923 N N . ARG B 1 388 ? 20.049 -5.728 -3.572 1.00 11.47 366 ARG B N 1
ATOM 5924 C CA . ARG B 1 388 ? 19.241 -6.905 -3.225 1.00 12.16 366 ARG B CA 1
ATOM 5925 C C . ARG B 1 388 ? 17.744 -6.591 -3.283 1.00 11.80 366 ARG B C 1
ATOM 5926 O O . ARG B 1 388 ? 16.939 -7.397 -3.719 1.00 13.77 366 ARG B O 1
ATOM 5934 N N . VAL B 1 389 ? 17.331 -5.386 -2.880 1.00 10.87 367 VAL B N 1
ATOM 5935 C CA . VAL B 1 389 ? 15.944 -4.964 -3.090 1.00 11.51 367 VAL B CA 1
ATOM 5936 C C . VAL B 1 389 ? 15.523 -5.033 -4.533 1.00 11.41 367 VAL B C 1
ATOM 5937 O O . VAL B 1 389 ? 14.426 -5.513 -4.873 1.00 10.66 367 VAL B O 1
ATOM 5941 N N . CYS B 1 390 ? 16.364 -4.540 -5.425 1.00 10.99 368 CYS B N 1
ATOM 5942 C CA . CYS B 1 390 ? 16.025 -4.558 -6.814 1.00 11.24 368 CYS B CA 1
ATOM 5943 C C . CYS B 1 390 ? 15.927 -5.977 -7.371 1.00 10.77 368 CYS B C 1
ATOM 5944 O O . CYS B 1 390 ? 15.121 -6.196 -8.269 1.00 12.39 368 CYS B O 1
ATOM 5947 N N . GLU B 1 391 ? 16.741 -6.885 -6.842 1.00 13.35 369 GLU B N 1
ATOM 5948 C CA . GLU B 1 391 ? 16.617 -8.316 -7.198 1.00 15.44 369 GLU B CA 1
ATOM 5949 C C . GLU B 1 391 ? 15.249 -8.845 -6.797 1.00 12.80 369 GLU B C 1
ATOM 5950 O O . GLU B 1 391 ? 14.615 -9.549 -7.565 1.00 13.00 369 GLU B O 1
ATOM 5956 N N . ARG B 1 392 ? 14.805 -8.522 -5.589 1.00 11.05 370 ARG B N 1
ATOM 5957 C CA . ARG B 1 392 ? 13.519 -8.999 -5.098 1.00 11.61 370 ARG B CA 1
ATOM 5958 C C . ARG B 1 392 ? 12.360 -8.462 -5.918 1.00 11.48 370 ARG B C 1
ATOM 5959 O O . ARG B 1 392 ? 11.300 -9.076 -6.015 1.00 12.10 370 ARG B O 1
ATOM 5967 N N . LEU B 1 393 ? 12.555 -7.279 -6.506 1.00 10.54 371 LEU B N 1
ATOM 5968 C CA . LEU B 1 393 ? 11.574 -6.655 -7.347 1.00 9.77 371 LEU B CA 1
ATOM 5969 C C . LEU B 1 393 ? 11.507 -7.122 -8.807 1.00 10.13 371 LEU B C 1
ATOM 5970 O O . LEU B 1 393 ? 10.760 -6.566 -9.593 1.00 9.28 371 LEU B O 1
ATOM 5975 N N . ALA B 1 394 ? 12.280 -8.158 -9.137 1.00 10.31 372 ALA B N 1
ATOM 5976 C CA . ALA B 1 394 ? 12.336 -8.636 -10.514 1.00 11.63 372 ALA B CA 1
ATOM 5977 C C . ALA B 1 394 ? 10.974 -8.884 -11.167 1.00 11.91 372 ALA B C 1
ATOM 5978 O O . ALA B 1 394 ? 10.837 -8.691 -12.361 1.00 12.38 372 ALA B O 1
ATOM 5980 N N . PRO B 1 395 ? 9.939 -9.332 -10.425 1.00 11.43 373 PRO B N 1
ATOM 5981 C CA . PRO B 1 395 ? 8.652 -9.540 -11.117 1.00 13.28 373 PRO B CA 1
ATOM 5982 C C . PRO B 1 395 ? 8.129 -8.300 -11.816 1.00 13.27 373 PRO B C 1
ATOM 5983 O O . PRO B 1 395 ? 7.334 -8.375 -12.752 1.00 14.33 373 PRO B O 1
ATOM 5987 N N . TYR B 1 396 ? 8.552 -7.123 -11.357 1.00 12.53 374 TYR B N 1
ATOM 5988 C CA . TYR B 1 396 ? 7.994 -5.872 -11.892 1.00 12.82 374 TYR B CA 1
ATOM 5989 C C . TYR B 1 396 ? 8.832 -5.277 -13.033 1.00 12.65 374 TYR B C 1
ATOM 5990 O O . TYR B 1 396 ? 8.533 -4.181 -13.522 1.00 13.09 374 TYR B O 1
ATOM 5999 N N . ALA B 1 397 ? 9.916 -5.960 -13.394 1.00 12.32 375 ALA B N 1
ATOM 6000 C CA . ALA B 1 397 ? 10.745 -5.568 -14.524 1.00 14.82 375 ALA B CA 1
ATOM 6001 C C . ALA B 1 397 ? 9.932 -5.366 -15.788 1.00 15.94 375 ALA B C 1
ATOM 6002 O O . ALA B 1 397 ? 9.110 -6.225 -16.158 1.00 16.86 375 ALA B O 1
ATOM 6004 N N . GLY B 1 398 ? 10.175 -4.241 -16.458 1.00 16.80 376 GLY B N 1
ATOM 6005 C CA . GLY B 1 398 ? 9.552 -3.956 -17.749 1.00 17.13 376 GLY B CA 1
ATOM 6006 C C . GLY B 1 398 ? 8.162 -3.394 -17.678 1.00 16.05 376 GLY B C 1
ATOM 6007 O O . GLY B 1 398 ? 7.477 -3.250 -18.692 1.00 18.32 376 GLY B O 1
ATOM 6008 N N . GLY B 1 399 ? 7.690 -3.053 -16.476 1.00 15.18 377 GLY B N 1
ATOM 6009 C CA . GLY B 1 399 ? 6.369 -2.465 -16.371 1.00 14.14 377 GLY B CA 1
ATOM 6010 C C . GLY B 1 399 ? 6.281 -1.105 -17.046 1.00 12.43 377 GLY B C 1
ATOM 6011 O O . GLY B 1 399 ? 7.297 -0.488 -17.318 1.00 17.24 377 GLY B O 1
ATOM 6012 N N . GLU B 1 400 ? 5.063 -0.654 -17.282 1.00 15.78 378 GLU B N 1
ATOM 6013 C CA . GLU B 1 400 ? 4.801 0.652 -17.877 1.00 15.09 378 GLU B CA 1
ATOM 6014 C C . GLU B 1 400 ? 5.468 1.706 -17.004 1.00 17.01 378 GLU B C 1
ATOM 6015 O O . GLU B 1 400 ? 5.377 1.651 -15.781 1.00 15.22 378 GLU B O 1
ATOM 6017 N N . PRO B 1 401 ? 6.097 2.702 -17.629 1.00 14.64 379 PRO B N 1
ATOM 6018 C CA . PRO B 1 401 ? 6.789 3.714 -16.858 1.00 14.83 379 PRO B CA 1
ATOM 6019 C C . PRO B 1 401 ? 5.835 4.600 -16.061 1.00 12.66 379 PRO B C 1
ATOM 6020 O O . PRO B 1 401 ? 4.647 4.684 -16.332 1.00 12.77 379 PRO B O 1
ATOM 6024 N N . VAL B 1 402 ? 6.415 5.258 -15.060 1.00 12.44 380 VAL B N 1
ATOM 6025 C CA . VAL B 1 402 ? 5.688 6.171 -14.207 1.00 11.23 380 VAL B CA 1
ATOM 6026 C C . VAL B 1 402 ? 4.945 7.242 -15.006 1.00 10.89 380 VAL B C 1
ATOM 6027 O O . VAL B 1 402 ? 5.484 7.848 -15.956 1.00 11.07 380 VAL B O 1
ATOM 6031 N N . GLY B 1 403 ? 3.695 7.461 -14.636 1.00 9.38 381 GLY B N 1
ATOM 6032 C CA . GLY B 1 403 ? 2.904 8.529 -15.188 1.00 9.17 381 GLY B CA 1
ATOM 6033 C C . GLY B 1 403 ? 2.520 9.601 -14.164 1.00 8.87 381 GLY B C 1
ATOM 6034 O O . GLY B 1 403 ? 2.780 9.448 -12.954 1.00 10.02 381 GLY B O 1
ATOM 6035 N N . ASP B 1 404 ? 1.872 10.659 -14.635 1.00 9.38 382 ASP B N 1
ATOM 6036 C CA . ASP B 1 404 ? 1.582 11.785 -13.750 1.00 9.87 382 ASP B CA 1
ATOM 6037 C C . ASP B 1 404 ? 0.607 11.447 -12.642 1.00 9.96 382 ASP B C 1
ATOM 6038 O O . ASP B 1 404 ? 0.691 12.085 -11.598 1.00 8.91 382 ASP B O 1
ATOM 6043 N N . ALA B 1 405 ? -0.328 10.509 -12.820 1.00 8.34 383 ALA B N 1
ATOM 6044 C CA . ALA B 1 405 ? -1.269 10.216 -11.745 1.00 9.70 383 ALA B CA 1
ATOM 6045 C C . ALA B 1 405 ? -0.466 9.682 -10.545 1.00 9.33 383 ALA B C 1
ATOM 6046 O O . ALA B 1 405 ? -0.692 10.090 -9.382 1.00 9.42 383 ALA B O 1
ATOM 6048 N N . ALA B 1 406 ? 0.522 8.828 -10.807 1.00 7.59 384 ALA B N 1
ATOM 6049 C CA . ALA B 1 406 ? 1.407 8.305 -9.764 1.00 8.13 384 ALA B CA 1
ATOM 6050 C C . ALA B 1 406 ? 2.245 9.436 -9.151 1.00 8.20 384 ALA B C 1
ATOM 6051 O O . ALA B 1 406 ? 2.412 9.515 -7.918 1.00 7.66 384 ALA B O 1
ATOM 6053 N N . ARG B 1 407 ? 2.799 10.309 -9.988 1.00 8.00 385 ARG B N 1
ATOM 6054 C CA . ARG B 1 407 ? 3.565 11.417 -9.450 1.00 7.27 385 ARG B CA 1
ATOM 6055 C C . ARG B 1 407 ? 2.730 12.292 -8.500 1.00 7.28 385 ARG B C 1
ATOM 6056 O O . ARG B 1 407 ? 3.186 12.647 -7.415 1.00 7.25 385 ARG B O 1
ATOM 6064 N N . TYR B 1 408 ? 1.487 12.596 -8.863 1.00 7.74 386 TYR B N 1
ATOM 6065 C CA . TYR B 1 408 ? 0.621 13.410 -8.014 1.00 7.42 386 TYR B CA 1
ATOM 6066 C C . TYR B 1 408 ? 0.239 12.654 -6.739 1.00 7.15 386 TYR B C 1
ATOM 6067 O O . TYR B 1 408 ? 0.227 13.247 -5.655 1.00 6.79 386 TYR B O 1
ATOM 6076 N N . ARG B 1 409 ? -0.056 11.359 -6.823 1.00 7.37 387 ARG B N 1
ATOM 6077 C CA . ARG B 1 409 ? -0.477 10.605 -5.649 1.00 7.79 387 ARG B CA 1
ATOM 6078 C C . ARG B 1 409 ? 0.660 10.527 -4.656 1.00 7.08 387 ARG B C 1
ATOM 6079 O O . ARG B 1 409 ? 0.507 10.768 -3.446 1.00 6.99 387 ARG B O 1
ATOM 6087 N N . VAL B 1 410 ? 1.850 10.241 -5.151 1.00 6.94 388 VAL B N 1
ATOM 6088 C CA . VAL B 1 410 ? 3.015 10.039 -4.297 1.00 7.01 388 VAL B CA 1
ATOM 6089 C C . VAL B 1 410 ? 3.422 11.360 -3.663 1.00 6.08 388 VAL B C 1
ATOM 6090 O O . VAL B 1 410 ? 3.736 11.446 -2.448 1.00 7.26 388 VAL B O 1
ATOM 6094 N N . ALA B 1 411 ? 3.423 12.442 -4.442 1.00 6.23 389 ALA B N 1
ATOM 6095 C CA . ALA B 1 411 ? 3.772 13.777 -3.915 1.00 6.52 389 ALA B CA 1
ATOM 6096 C C . ALA B 1 411 ? 2.766 14.217 -2.851 1.00 6.53 389 ALA B C 1
ATOM 6097 O O . ALA B 1 411 ? 3.163 14.728 -1.814 1.00 6.42 389 ALA B O 1
ATOM 6099 N N . TRP B 1 412 ? 1.504 13.876 -3.036 1.00 6.83 390 TRP B N 1
ATOM 6100 C CA . TRP B 1 412 ? 0.499 14.225 -2.042 1.00 7.67 390 TRP B CA 1
ATOM 6101 C C . TRP B 1 412 ? 0.805 13.584 -0.697 1.00 7.47 390 TRP B C 1
ATOM 6102 O O . TRP B 1 412 ? 0.532 14.160 0.363 1.00 8.53 390 TRP B O 1
ATOM 6113 N N . ASN B 1 413 ? 1.333 12.372 -0.709 1.00 7.00 391 ASN B N 1
ATOM 6114 C CA . ASN B 1 413 ? 1.653 11.724 0.541 1.00 7.60 391 ASN B CA 1
ATOM 6115 C C . ASN B 1 413 ? 2.709 12.440 1.374 1.00 8.06 391 ASN B C 1
ATOM 6116 O O . ASN B 1 413 ? 2.666 12.358 2.611 1.00 7.86 391 ASN B O 1
ATOM 6121 N N . VAL B 1 414 ? 3.647 13.136 0.737 1.00 6.79 392 VAL B N 1
ATOM 6122 C CA . VAL B 1 414 ? 4.684 13.861 1.470 1.00 7.04 392 VAL B CA 1
ATOM 6123 C C . VAL B 1 414 ? 4.340 15.332 1.706 1.00 7.67 392 VAL B C 1
ATOM 6124 O O . VAL B 1 414 ? 4.824 15.923 2.694 1.00 9.17 392 VAL B O 1
ATOM 6128 N N . MET B 1 415 ? 3.489 15.933 0.877 1.00 7.66 393 MET B N 1
ATOM 6129 C CA . MET B 1 415 ? 3.242 17.367 0.999 1.00 8.01 393 MET B CA 1
ATOM 6130 C C . MET B 1 415 ? 1.793 17.701 1.356 1.00 7.92 393 MET B C 1
ATOM 6131 O O . MET B 1 415 ? 1.516 18.856 1.715 1.00 9.51 393 MET B O 1
ATOM 6136 N N . ASP B 1 416 ? 0.844 16.767 1.298 1.00 8.21 394 ASP B N 1
ATOM 6137 C CA . ASP B 1 416 ? -0.576 17.055 1.525 1.00 9.38 394 ASP B CA 1
ATOM 6138 C C . ASP B 1 416 ? -1.073 18.143 0.620 1.00 8.52 394 ASP B C 1
ATOM 6139 O O . ASP B 1 416 ? -1.908 18.967 0.983 1.00 8.93 394 ASP B O 1
ATOM 6144 N N . GLY B 1 417 ? -0.590 18.099 -0.613 1.00 7.29 395 GLY B N 1
ATOM 6145 C CA . GLY B 1 417 ? -1.071 18.968 -1.656 1.00 7.48 395 GLY B CA 1
ATOM 6146 C C . GLY B 1 417 ? -0.385 18.642 -2.959 1.00 6.75 395 GLY B C 1
ATOM 6147 O O . GLY B 1 417 ? 0.180 17.555 -3.071 1.00 6.60 395 GLY B O 1
ATOM 6148 N N . LEU B 1 418 ? -0.440 19.583 -3.902 1.00 6.82 396 LEU B N 1
ATOM 6149 C CA . LEU B 1 418 ? -0.097 19.298 -5.299 1.00 6.44 396 LEU B CA 1
ATOM 6150 C C . LEU B 1 418 ? 1.336 19.671 -5.628 1.00 5.54 396 LEU B C 1
ATOM 6151 O O . LEU B 1 418 ? 1.744 20.822 -5.438 1.00 5.94 396 LEU B O 1
ATOM 6156 N N . ARG B 1 419 ? 2.098 18.715 -6.160 1.00 6.20 397 ARG B N 1
ATOM 6157 C CA . ARG B 1 419 ? 3.373 18.992 -6.798 1.00 6.39 397 ARG B CA 1
ATOM 6158 C C . ARG B 1 419 ? 3.198 20.051 -7.874 1.00 6.40 397 ARG B C 1
ATOM 6159 O O . ARG B 1 419 ? 2.123 20.157 -8.454 1.00 7.11 397 ARG B O 1
ATOM 6167 N N . GLN B 1 420 ? 4.261 20.785 -8.131 1.00 7.19 398 GLN B N 1
ATOM 6168 C CA . GLN B 1 420 ? 4.241 21.772 -9.216 1.00 7.82 398 GLN B CA 1
ATOM 6169 C C . GLN B 1 420 ? 4.386 21.120 -10.582 1.00 9.16 398 GLN B C 1
ATOM 6170 O O . GLN B 1 420 ? 5.325 20.389 -10.827 1.00 10.46 398 GLN B O 1
ATOM 6176 N N . ALA B 1 421 ? 3.447 21.450 -11.464 1.00 9.08 399 ALA B N 1
ATOM 6177 C CA . ALA B 1 421 ? 3.505 21.049 -12.870 1.00 9.37 399 ALA B CA 1
ATOM 6178 C C . ALA B 1 421 ? 2.423 21.841 -13.582 1.00 10.49 399 ALA B C 1
ATOM 6179 O O . ALA B 1 421 ? 1.462 22.316 -12.970 1.00 10.41 399 ALA B O 1
ATOM 6181 N N . PRO B 1 422 ? 2.536 21.940 -14.926 1.00 10.89 400 PRO B N 1
ATOM 6182 C CA . PRO B 1 422 ? 1.540 22.773 -15.612 1.00 11.34 400 PRO B CA 1
ATOM 6183 C C . PRO B 1 422 ? 0.119 22.215 -15.458 1.00 10.36 400 PRO B C 1
ATOM 6184 O O . PRO B 1 422 ? -0.064 21.009 -15.612 1.00 12.20 400 PRO B O 1
ATOM 6188 N N . ARG B 1 423 ? -0.836 23.077 -15.126 1.00 11.91 401 ARG B N 1
ATOM 6189 C CA . ARG B 1 423 ? -2.227 22.741 -14.896 1.00 13.34 401 ARG B CA 1
ATOM 6190 C C . ARG B 1 423 ? -3.100 23.928 -15.236 1.00 14.17 401 ARG B C 1
ATOM 6191 O O . ARG B 1 423 ? -2.691 25.073 -15.074 1.00 14.97 401 ARG B O 1
ATOM 6199 N N . ASP B 1 424 ? -4.350 23.641 -15.604 1.00 14.91 402 ASP B N 1
ATOM 6200 C CA . ASP B 1 424 ? -5.427 24.606 -15.515 1.00 17.10 402 ASP B CA 1
ATOM 6201 C C . ASP B 1 424 ? -6.416 24.169 -14.439 1.00 19.16 402 ASP B C 1
ATOM 6202 O O . ASP B 1 424 ? -6.227 23.133 -13.788 1.00 16.63 402 ASP B O 1
ATOM 6207 N N . ARG B 1 425 ? -7.445 24.980 -14.243 1.00 19.22 403 ARG B N 1
ATOM 6208 C CA . ARG B 1 425 ? -8.309 24.833 -13.087 1.00 17.04 403 ARG B CA 1
ATOM 6209 C C . ARG B 1 425 ? -9.084 23.541 -13.148 1.00 17.67 403 ARG B C 1
ATOM 6210 O O . ARG B 1 425 ? -9.315 22.883 -12.126 1.00 15.19 403 ARG B O 1
ATOM 6218 N N . GLU B 1 426 ? -9.495 23.159 -14.354 1.00 15.67 404 GLU B N 1
ATOM 6219 C CA . GLU B 1 426 ? -10.029 21.838 -14.551 1.00 14.96 404 GLU B CA 1
ATOM 6220 C C . GLU B 1 426 ? -9.146 20.720 -13.983 1.00 15.74 404 GLU B C 1
ATOM 6221 O O . GLU B 1 426 ? -9.626 19.856 -13.254 1.00 15.43 404 GLU B O 1
ATOM 6227 N N . GLU B 1 427 ? -7.869 20.688 -14.360 1.00 14.06 405 GLU B N 1
ATOM 6228 C CA . GLU B 1 427 ? -6.956 19.667 -13.888 1.00 14.40 405 GLU B CA 1
ATOM 6229 C C . GLU B 1 427 ? -6.757 19.738 -12.361 1.00 11.86 405 GLU B C 1
ATOM 6230 O O . GLU B 1 427 ? -6.820 18.719 -11.685 1.00 11.74 405 GLU B O 1
ATOM 6236 N N . THR B 1 428 ? -6.538 20.947 -11.869 1.00 11.54 406 THR B N 1
ATOM 6237 C CA . THR B 1 428 ? -6.369 21.200 -10.415 1.00 10.31 406 THR B CA 1
ATOM 6238 C C . THR B 1 428 ? -7.536 20.654 -9.604 1.00 12.44 406 THR B C 1
ATOM 6239 O O . THR B 1 428 ? -7.340 19.845 -8.673 1.00 10.83 406 THR B O 1
ATOM 6243 N N . THR B 1 429 ? -8.750 21.063 -9.974 1.00 12.66 407 THR B N 1
ATOM 6244 C CA . THR B 1 429 ? -9.930 20.615 -9.247 1.00 13.47 407 THR B CA 1
ATOM 6245 C C . THR B 1 429 ? -10.182 19.121 -9.377 1.00 13.58 407 THR B C 1
ATOM 6246 O O . THR B 1 429 ? -10.616 18.481 -8.430 1.00 15.16 407 THR B O 1
ATOM 6250 N N . GLY B 1 430 ? -9.938 18.531 -10.548 1.00 13.49 408 GLY B N 1
ATOM 6251 C CA . GLY B 1 430 ? -9.971 17.099 -10.699 1.00 14.26 408 GLY B CA 1
ATOM 6252 C C . GLY B 1 430 ? -9.053 16.352 -9.746 1.00 12.81 408 GLY B C 1
ATOM 6253 O O . GLY B 1 430 ? -9.388 15.309 -9.174 1.00 13.80 408 GLY B O 1
ATOM 6254 N N . LEU B 1 431 ? -7.835 16.874 -9.633 1.00 12.29 409 LEU B N 1
ATOM 6255 C CA . LEU B 1 431 ? -6.865 16.228 -8.768 1.00 11.15 409 LEU B CA 1
ATOM 6256 C C . LEU B 1 431 ? -7.270 16.370 -7.300 1.00 10.22 409 LEU B C 1
ATOM 6257 O O . LEU B 1 431 ? -7.074 15.423 -6.537 1.00 13.01 409 LEU B O 1
ATOM 6262 N N . LEU B 1 432 ? -7.781 17.536 -6.911 1.00 10.82 410 LEU B N 1
ATOM 6263 C CA . LEU B 1 432 ? -8.292 17.703 -5.531 1.00 9.98 410 LEU B CA 1
ATOM 6264 C C . LEU B 1 432 ? -9.415 16.714 -5.245 1.00 12.49 410 LEU B C 1
ATOM 6265 O O . LEU B 1 432 ? -9.436 16.032 -4.208 1.00 12.17 410 LEU B O 1
ATOM 6270 N N . ALA B 1 433 ? -10.352 16.592 -6.175 1.00 12.82 411 ALA B N 1
ATOM 6271 C CA . ALA B 1 433 ? -11.446 15.627 -5.970 1.00 13.42 411 ALA B CA 1
ATOM 6272 C C . ALA B 1 433 ? -10.908 14.212 -5.830 1.00 12.66 411 ALA B C 1
ATOM 6273 O O . ALA B 1 433 ? -11.406 13.437 -5.021 1.00 17.12 411 ALA B O 1
ATOM 6275 N N . ARG B 1 434 ? -9.883 13.859 -6.607 1.00 13.44 412 ARG B N 1
ATOM 6276 C CA . ARG B 1 434 ? -9.267 12.532 -6.541 1.00 14.68 412 ARG B CA 1
ATOM 6277 C C . ARG B 1 434 ? -8.502 12.261 -5.236 1.00 16.03 412 ARG B C 1
ATOM 6278 O O . ARG B 1 434 ? -8.545 11.151 -4.680 1.00 17.79 412 ARG B O 1
ATOM 6286 N N . LEU B 1 435 ? -7.737 13.255 -4.792 1.00 12.89 413 LEU B N 1
ATOM 6287 C CA . LEU B 1 435 ? -6.721 13.027 -3.763 1.00 12.21 413 LEU B CA 1
ATOM 6288 C C . LEU B 1 435 ? -7.152 13.396 -2.339 1.00 14.73 413 LEU B C 1
ATOM 6289 O O . LEU B 1 435 ? -6.526 12.959 -1.366 1.00 15.82 413 LEU B O 1
ATOM 6294 N N . LEU B 1 436 ? -8.182 14.220 -2.219 1.00 15.75 414 LEU B N 1
ATOM 6295 C CA . LEU B 1 436 ? -8.825 14.470 -0.927 1.00 19.72 414 LEU B CA 1
ATOM 6296 C C . LEU B 1 436 ? -9.672 13.241 -0.597 1.00 24.79 414 LEU B C 1
ATOM 6297 O O . LEU B 1 436 ? -9.629 12.744 0.520 1.00 44.77 414 LEU B O 1
#

Radius of gyration: 27.41 Å; Cα contacts (8 Å, |Δi|>4): 1923; chains: 2; bounding box: 61×57×86 Å

GO terms:
  GO:0030170 pyridoxal phosphate binding (F, IDA)
  GO:0008483 transaminase activity (F, IDA)
  GO:1901158 neomycin biosynthetic process (P, IDA)

Solvent-accessible surface area: 29736 Å² total; per-residue (Å²): 126,41,27,13,9,104,2,51,16,12,50,28,148,148,85,129,36,43,35,1,58,26,7,76,19,2,75,1,29,18,110,108,39,80,128,3,0,0,0,7,0,2,29,3,4,7,2,7,2,11,22,16,102,106,7,11,133,20,0,30,132,1,13,70,4,40,27,1,3,7,5,0,26,6,128,63,0,33,29,0,5,101,80,0,62,86,33,14,29,40,93,2,0,0,5,0,11,16,16,12,21,0,0,15,10,0,0,28,3,0,42,129,33,38,67,73,80,30,0,1,4,0,11,131,7,11,21,8,38,0,37,89,116,34,179,44,65,63,91,61,20,113,47,14,10,2,48,0,12,2,15,21,40,24,0,109,69,29,18,182,23,33,111,136,1,1,0,0,0,0,18,6,5,46,27,20,8,47,75,37,10,0,116,44,0,100,135,27,2,81,94,24,53,9,17,6,0,0,6,0,25,42,2,0,0,3,60,37,50,9,11,22,0,53,154,31,1,49,21,62,0,4,0,0,12,22,4,0,1,13,6,23,1,9,0,0,0,0,3,32,115,154,7,1,133,24,4,100,90,7,20,13,37,14,5,6,5,17,2,4,6,1,0,1,22,17,1,0,38,85,0,48,76,18,115,1,7,164,42,0,106,87,8,0,34,66,0,3,157,53,0,105,131,17,4,109,97,30,68,10,18,12,71,14,21,27,34,0,3,3,0,0,0,5,0,19,71,107,116,3,9,127,28,0,20,40,12,0,40,48,22,0,0,3,11,43,70,11,19,5,0,1,0,0,23,27,8,77,124,76,9,8,12,36,0,27,131,30,0,41,89,0,9,132,127,3,63,117,57,54,64,36,148,99,14,35,78,62,10,58,4,50,0,0,26,75,14,7,61,0,1,34,78,24,134,55,93,196,146,74,5,85,35,4,8,85,144,32,112,127,41,30,13,8,108,3,51,16,14,48,34,179,154,85,131,34,38,19,0,57,33,8,70,19,2,46,0,36,17,91,101,51,80,119,4,0,0,0,6,0,4,36,2,5,7,2,10,2,9,22,16,93,81,5,9,114,22,0,31,149,2,12,71,3,37,20,3,4,7,4,0,27,8,137,62,0,55,21,0,5,98,80,0,62,81,34,14,30,42,91,3,0,0,6,0,12,16,16,12,20,0,0,16,10,0,0,25,4,0,54,123,34,38,66,72,77,31,0,0,4,0,10,127,6,12,21,8,36,0,37,90,117,27,188,47,75,42,94,62,20,112,46,15,8,2,47,0,10,4,12,19,24,5,0,110,88,39,14,180,15,42,114,113,0,1,0,0,0,1,18,7,5,44,28,20,8,47,72,38,10,1,139,44,0,103,130,17,2,81,84,21,53,10,16,5,0,0,6,0,25,43,3,0,0,4,59,36,50,10,12,22,0,41,146,33,1,48,21,61,0,4,0,0,12,21,4,0,1,12,6,19,1,11,0,0,0,0,2,34,92,156,7,1,99,27,4,109,96,9,18,14,35,13,5,5,3,18,2,4,9,1,0,0,13,19,1,0,44,70,0,31,68,2,102,5,7,132,42,0,106,123,8,0,52,81,0,3,194,54,0,107,131,15,3,109,99,29,66,10,18,13,75,12,20,26,33,0,3,4,0,0,0,4,0,20,73,104,116,3,16,131,27,0,20,38,8,0,43,50,22,0,0,4,12,38,70,11,18,5,0,1,0,0,36,25,10,82,129,78,6,10,11,30,0,27,135,30,0,37,91,0,8,127,132,2,58,114,59,54,63,37,81,114,14,35,78,61,14,57,5,49,0,0,26,73,15,8,62,0,1,34,75,27,133,58,94,90,142,72,3,59,37,4,6,86,144,34,107

Foldseek 3Di:
DVDPDDDQADADPVRHHFAWDDFWFQWTATPVRDIFGAQCLVPQLQFAGPPPPQLVVLLVCVVVQNQHDLVDDGCLVVLLFVLQCVFANADGKDKDQAQLVAQVLLLVLLCVLLVAQAEEEFFDRDDDPCPDDQPDAPDAHPRRYHYPQLDVVSVLVVLVPCSRYSEYEYEDDPQFEDLVSLQSVQVSCVVSVYAYEYSAQNPALQQALGGPCCPSRVGQKYKYHSQQQSPGRMIMMHHYCSSNVVCVPDDDSRRVSSSRSSRRSVRSVVSNVRVSNVLQQVLQQVLVVLLVVLCVVLQFQWDWTDGSQKIFIQHQDPVVLVLLCVLLVVLRYDASRLEIGGRHSSCDPVNSVSSSVSSSSSSVSSNVRHPPDHHDVLSVQQSVCVHTVGGRDDDDDPVRRVVSVVVRD/DPDPDDDQADADPVRHHWAWDDFWFQWTATPVRDIFRAQCLVVLLQFAGPPPPQLVVLLVCLVVVNQFDLVDDGVLVVLLFVLQCVFANADGKDKDFAQLVAVVLLLVLLCVLLVAQAEEEFFDRDDDPCPPDAPDQQDARPRRYHYPQLDVVSVLVVLPPVSNYSEYEYEDDPQFEDLVSLQVVLVSCVVSVHAYEYSAQNPALQQALGGPCCPSRVGQKYKYHSQQFSPHGMIMMHHYCSSNVVCVPDDDSSRGSRSRSSRRSSSSVVSNVRVSNVLQQVLQQLLVVLLVVLCVVLQAQWDWTDGSQKIFIQHQDPVLLVLLCVLSVVLNHDASRLEIGGRHSSCDPVNSVSSSVSSSSSSVSSNVRHPPDHHDVLSVQQSVCVHTVHGGDDDDDPVVRVVSVVVND

Sequence (818 aa):
SLLAEFPTCPRDEKDRPRVFTAASGAWLTDESSGFRWIDFDNARGSILLGHGDPVVAEAVARAATGADGTATGWSRRVDAVLERLHALCGGEVVGLFRSGTAAVRAAVLAVRREATGRPLLLSAGYHGYDPMWYPSEAPLEPNADGVVDFFFDLGLLRELLRAPERVAAVVVVVSPDHMHLSPGWYRELRRRLCSAAGVVLVADEVKVGLRYAPGLSTAELLAPDVWVVAKKGMANGHAVSAVGGSRRLLKPLKEVSFTSFFEPTILAAADAALARRVATGEPQRAVREAGDRFLRHARKALDDASLPVEIAGDGTFFQFVPATEELEEALYGAANAEGLLFYAGDNQGVSAAFDEAVLGEAERRRFARVCERRLAPYAGGEPVGDAARYRVAWNVMDGLRQAPRDREETTGLLARLLSLLAEFPTCPRDEKDRPRVFTAASSGAWLTDESGFRWIDFDNARRGSILLGHGDPVVAEAVARAATGADGTATGWSRRVDAVLERRLHALCGGEVVGLFRSGTAAVRAAVLAVREATGRPLLLSAGYHGYDPMWYPSSEAPLEPNADGVVDFFFDLGLLRELLRAPERVAAVVVVVVSPDHMHLSPGWYRELRRLCSAAGVVLVADEVKVGLRYAPGLSTAELLAPDVWVVAKKGMANGHAVSAVGGSRRLLKPLKEVSFTSFFEPTILAAADAALARRVATGEPQRRAVREAGDRFLRHARKALDDASLPVEIAGDGTFFQFVPATEELEEALYGAANAEGLLFYAGDNQGVSAAFDEAVLGEAERRFARVCERLAPYAGGEPVGDAARYRVAWNVMDGLRQAPRDREETTGLLARLL